Protein 8YFH (pdb70)

Sequence (1206 aa):
MVVAHFIVGNTYPYTVSNWEEDIQDAIAVGIDGFALNMGSDAWQVERIEDAYDAAASVSSDFKLFISFDMSIISADADFIEGVVRRFADKPNQLYYDGKVFVSTFAGETDTFGYSDVSTGWDSAVKEPLASAGYPIYFVPSWTSLGQGALEESVADGFLSWNAWPTTDADMNDNDDIGYQNLANSLGKLYVAPVSPWFYTHLSYKNWAYKSDWLIIDRWNEMLSVQPDMIEVLTWNDYGESHYIGNIQGALPAGSEGYVDGFDHTAWRYLMSPYISAYKLGLSEPYINFESLFYWYRPTPKSATATADSLSYPSGGDYMEDEIFVLVYLLQSAEVTVTCGSTTQTFSGVPGVNQFTIPMETNASPSFTVARQGGTLASGTGPEIVDSLSIYNFNAYTGVLYFMVVAHFIVGNTYPYTVSNWEEDIQDAIAVGIDGFALNMGSDAWQVERIEDAYDAAASVSSDFKLFISFDMSIISADADFIEGVVRRFADKPNQLYYDGKVFVSTFAGETDTFGYSDVSTGWDSAVKEPLASAGYPIYFVPSWTSLGQGALEESVADGFLSWNAWPTTDADMNDNDDIGYQNLANSLGKLYVAPVSPWFYTHLSYKNWAYKSDWLIIDRWNEMLSVQPDMIEVLTWNDYGESHYIGNIQGALPAGSEGYVDGFDHTAWRYLMSPYISAYKLGLSEPYINFESLFYWYRPTPKSATATADSLSYPSGGDYMEDEIFVLVYLLQSAEVTVTCGSTTQTFSGVPGVNQFTIPMETNASPSFTVARQGGTLASGTGPEIVDSLSIYNFNAYTGVLYFMVVAHFIVGNTYPYTVSNWEEDIQDAIAVGIDGFALNMGSDAWQVERIEDAYDAAASVSSDFKLFISFDMSIISADADFIEGVVRRFADKPNQLYYDGKVFVSTFAGETDTFGYSDVSTGWDSAVKEPLASAGYPIYFVPSWTSLGQGALEESVADGFLSWNAWPTTDADMNDNDDIGYQNLANSLGKLYVAPVSPWFYTHLSYKNWAYKSDWLIIDRWNEMLSVQPDMIEVLTWNDYGESHYIGNIQGALPAGSEGYVDGFDHTAWRYLMSPYISAYKLGLSEPYINFESLFYWYRPTPKSATATADSLSYPSGGDYMEDEIFVLVYLLQSAEVTVTCGSTTQTFSGVPGVNQFTIPMETNASPSFTVARQGGTLASGTGPEIVDSLSIYNFNAYTGVLYF

GO terms:
  GO:0051118 glucan endo-1,3-alpha-glucosidase activity (F, IDA)
  GO:1990819 mating projection actin fusion focus (C, IDA)
  GO:0043332 mating projection tip (C, IDA)
  GO:0005576 extracellular region (C, IDA)
  GO:1904541 fungal-type cell wall disassembly involved in conjugation with cellular fusion (P, IGI)
  GO:0030995 cell septum edging catabolic process (P, IMP)

Nearest PDB structures (foldseek):
  6zfq-assembly1_AAA  TM=7.500E-01  e=6.594E-10  Homo sapiens
  1itc-assembly1_A  TM=3.727E-01  e=8.338E-04  Bacillus cereus
  5yow-assembly1_A  TM=5.383E-01  e=5.958E-02  Heartland virus
  5g47-assembly1_C  TM=4.839E-01  e=3.288E-02  Severe fever with thrombocytopenia syndrome virus
  1veo-assembly1_A  TM=2.366E-01  e=3.050E-03  Bacillus cereus

Radius of gyration: 38.91 Å; Cα contacts (8 Å, |Δi|>4): 2881; chains: 3; bounding box: 100×74×109 Å

Solvent-accessible surface area: 42585 Å² total; per-residue (Å²): 67,0,0,0,3,0,31,0,35,12,0,38,69,10,77,51,71,39,0,46,65,1,0,96,28,0,69,68,1,23,3,39,0,0,0,0,7,0,3,62,68,85,24,4,13,88,37,0,34,40,0,3,74,0,0,54,83,44,29,94,111,3,65,0,1,4,2,0,14,16,75,101,7,83,42,62,22,118,54,0,37,36,7,4,101,105,0,1,103,53,112,1,9,8,93,88,109,64,70,4,3,2,2,0,58,22,5,25,121,32,41,33,83,98,105,65,16,10,53,0,3,56,43,14,1,34,99,42,0,40,92,40,57,44,50,5,19,2,1,1,4,0,38,91,63,24,100,30,1,0,105,42,97,4,2,28,0,1,2,1,50,49,0,14,12,88,77,82,58,92,22,90,25,109,65,4,79,16,12,15,90,31,0,102,90,69,67,39,11,0,2,0,0,0,0,1,0,6,0,0,4,5,38,157,45,31,77,3,44,34,6,8,47,3,1,1,46,0,0,70,20,0,4,87,20,101,4,62,6,0,3,0,0,0,0,1,22,1,2,24,0,2,0,0,1,52,52,24,33,36,46,39,95,41,0,82,46,0,0,86,62,8,68,0,16,0,1,14,64,0,0,29,2,2,2,36,0,25,102,112,43,71,94,127,26,99,29,89,44,17,1,0,1,12,1,0,5,2,6,28,43,92,16,97,16,98,20,29,32,18,49,85,0,79,14,0,96,68,0,81,44,50,0,4,0,0,0,0,1,90,107,66,8,98,0,37,0,37,0,41,102,34,86,89,71,25,91,1,82,81,24,48,9,79,28,41,1,81,24,49,33,93,14,50,0,36,0,42,0,26,38,171,80,37,57,38,4,26,1,39,5,53,85,0,37,81,42,56,65,40,31,4,4,0,0,37,13,10,15,6,61,42,60,0,0,0,4,0,32,0,35,11,0,131,72,10,77,52,71,38,0,46,67,0,0,93,28,0,69,82,6,22,4,40,0,0,0,0,7,0,3,62,66,84,69,5,15,90,37,0,34,39,0,3,75,0,0,55,83,42,32,93,112,4,64,0,0,6,2,0,13,16,78,102,7,81,44,61,20,117,54,0,30,36,8,4,100,107,0,1,103,54,112,2,9,8,96,75,108,65,70,4,2,2,2,0,58,22,5,25,120,31,40,34,80,102,104,61,15,10,55,0,2,62,36,15,1,33,89,33,0,48,88,40,55,46,50,4,26,1,1,1,4,0,37,90,61,24,92,24,1,0,107,43,96,4,2,30,0,0,3,1,51,48,0,15,12,91,77,80,57,91,22,81,24,101,66,3,82,22,12,14,91,28,0,99,87,75,67,38,8,0,2,0,0,0,0,1,1,5,0,0,3,7,104,163,46,36,79,3,45,34,5,10,45,3,2,1,45,0,0,71,20,0,6,88,24,99,5,62,3,0,3,0,0,0,0,1,23,0,2,22,0,0,0,0,0,40,63,28,33,42,43,39,98,41,0,83,45,0,0,85,63,9,78,0,20,1,1,10,68,0,0,25,2,1,1,37,0,25,102,111,43,69,98,128,22,103,25,91,55,18,0,0,0,17,1,0,4,3,7,31,42,93,16,96,17,99,74,36,117,45,80,81,0,79,11,0,93,73,0,79,43,49,0,5,0,0,0,0,2,90,108,59,2,80,0,34,0,4,0,3,27,30,54,90,82,24,82,2,80,78,25,46,9,77,28,40,2,81,24,48,35,47,3,17,0,13,0,38,0,25,44,170,86,36,90,70,12,56,14,46,6,59,40,0,44,88,49,55,65,41,32,3,3,0,0,43,20,11,41,30,110,69,63,0,0,0,4,0,31,0,34,12,0,128,74,10,76,64,66,38,0,49,76,0,0,97,26,0,69,82,5,21,3,38,0,0,0,0,6,0,2,62,66,85,66,4,15,91,38,0,34,38,0,4,72,1,0,53,88,44,29,96,104,3,65,0,1,4,2,0,13,16,78,105,9,82,43,61,23,116,52,0,39,38,7,3,98,104,0,0,104,51,112,2,9,10,88,27,20,63,63,3,2,3,2,0,59,22,4,25,119,32,40,33,82,102,104,64,15,10,53,0,2,47,40,15,1,32,89,41,0,40,99,45,56,40,48,4,6,1,1,1,4,0,37,93,60,23,90,20,1,0,108,42,96,3,1,29,0,1,3,1,52,48,0,13,11,89,74,93,55,89,22,79,25,98,66,3,82,21,13,15,88,29,0,84,70,71,13,31,7,1,2,0,0,0,0,1,1,6,0,0,4,8,106,162,47,37,79,3,48,33,4,8,45,2,1,1,43,0,0,70,21,0,7,86,24,97,4,62,5,0,3,0,0,0,1,1,22,0,2,23,0,1,0,0,1,37,58,30,32,39,44,40,98,43,0,82,46,0,0,84,65,9,77,0,21,2,1,9,69,0,0,27,2,2,0,35,0,24,99,50,44,45,98,125,22,55,26,93,53,18,0,0,0,18,1,0,3,2,6,26,41,91,16,98,16,100,72,38,119,47,84,84,0,79,19,0,96,80,0,79,43,48,0,4,0,0,0,0,1,92,103,62,1,79,0,34,0,31,0,45,104,37,90,83,79,27,86,2,79,81,25,47,7,78,29,43,0,80,24,57,33,105,13,48,0,31,0,37,0,20,35,168,79,40,91,62,13,68,24,92,7,57,98,0,27,81,42,58,64,40,30,3,3,0,0,39,17,11,43,30,111,64

B-factor: mean 28.01, std 8.05, range [15.2, 71.18]

Foldseek 3Di:
DEEFEAELVQAPVDALVNLLQLQVLCVVQPHQEYAYEDADDPVSLVVVVSNLVSCVVRDLRRAYAYAYACVHHPPDLVVQQVSQVVCVPRSRQDDDPNAGEYEYEAQLQPQCPDDHSLNRCCVRHQVVCVVVVHHHQYEYAHCVCQLVVLVRPNHQHYEYPPAAAPDLDADDCPSVLVRQVSCVVSVHAYEYEAFQFWAAPDPVAGATTAHACSNVVRLLNCLVSLGRYYYYHHCELLRTQRHQHADDGHHPPPSCVQRPPQHNPLSSNVCNQSSVSSVVSHNAGDFDFKKKKKKFWQAPLPFDAAAAPTDRHHNSVSYAQKIKMKIADQAWKWKWKDWVPWIDIDIDGHGIDIDITGDDAPTWMKMWIGDPNHTDWIDTHDGRHHYHNYNHGRMHMDMTGD/DEEFEDELVQAPVDALVVLLQLQVLCVVLPHQEYAYEDADDPVSLVVVVSNLVSCVVRDLRRAYAYAYECVHHPLDLVVQQVSQVVCVPRSRQDDDPNAGEYEYEAQLQPQCPDPHSLNRCCVRHQVVCVVVVHHYQYEYAHCVCQLVVLVRPNHQHYEYPPAAAPDLDADDCPSVLVRQVSCVVSVHAYEYEYFQWWAAPDPVAGATTAHFCSNVVRLLNCLVSLGRYYYYHHCEQLRTQRHQHADDGHHPPPSCQQRPPQHNVLSSNVCSQSSVSSVVSHNAGDDDFKKKKKKAWQADLPADAAAAPTDRHHNSVSYAQKIKMKIADQAWKWKWKDWVVDIDIDTRGHGIDIDIDGADFPGWIKMWIGDPHHTDWIDTHDGRHHYHNYNHGRMHMDMITD/DEEFEAELVQAPVDDLVVLLQLQVLCVVLPHQEYAYEDADDPVSLVVVVSNLVSCVVRDLRRAYAYAYECVHHPLDLVVQQVSQVVCVPRSRQDDDPNAGEYEYEAQLQPQCPDDHSLNRCCVRHQVVCVVVVHHHQYEYAHCVCQLVVLVRPNHQHYEYPPAAAPDLDADDCVSVLVRQVSCVVSVHAYEYEAFQFWAAPDPVAGATTAHACSNVVRLLNCLVSLGPYYYYHHCEQLRTQRHQHAPDGHHPPPSCQQRPPAHNVLSSNVCSQSSVSSVVSHNAGDFDFKKKKKKAWQAPLPFDAAAAPTDRHHNSVSYAQKIKMKIADQAWKWKWKDWPPDIDIDIDGHGIDIDIDGHDAPTWMKMWIGDPRHTPWIDTHDGHHHYHNYNHGRMHMDMIGD

Structure (mmCIF, N/CA/C/O backbone):
data_8YFH
#
_entry.id   8YFH
#
_cell.length_a   69.534
_cell.length_b   114.514
_cell.length_c   109.111
_cell.angle_alpha   90.000
_cell.angle_beta   104.236
_cell.angle_gamma   90.000
#
_symmetry.space_group_name_H-M   'P 1 21 1'
#
loop_
_entity.id
_entity.type
_entity.pdbx_description
1 polymer 'Glucan endo-1,3-alpha-glucosidase agn1'
2 water water
#
loop_
_atom_site.group_PDB
_atom_site.id
_atom_site.type_symbol
_atom_site.label_atom_id
_atom_site.label_alt_id
_atom_site.label_comp_id
_atom_site.label_asym_id
_atom_site.label_entity_id
_atom_site.label_seq_id
_atom_site.pdbx_PDB_ins_code
_atom_site.Cartn_x
_atom_site.Cartn_y
_atom_site.Cartn_z
_atom_site.occupancy
_atom_site.B_iso_or_equiv
_atom_site.auth_seq_id
_atom_site.auth_comp_id
_atom_site.auth_asym_id
_atom_site.auth_atom_id
_atom_site.pdbx_PDB_model_num
ATOM 1 N N . MET A 1 1 ? 11.54147 3.41871 22.60378 1.000 31.12000 1 MET A N 1
ATOM 2 C CA . MET A 1 1 ? 12.70579 4.21764 22.97407 1.000 28.50000 1 MET A CA 1
ATOM 3 C C . MET A 1 1 ? 13.66078 3.42125 23.86969 1.000 23.11000 1 MET A C 1
ATOM 4 O O . MET A 1 1 ? 13.21880 2.60689 24.68095 1.000 20.39000 1 MET A O 1
ATOM 9 N N . VAL A 1 2 ? 14.96200 3.65331 23.70281 1.000 22.42000 2 VAL A N 1
ATOM 10 C CA . VAL A 1 2 ? 16.00772 3.05929 24.53467 1.000 20.37000 2 VAL A CA 1
ATOM 11 C C . VAL A 1 2 ? 16.83266 4.20205 25.11532 1.000 20.70000 2 VAL A C 1
ATOM 12 O O . VAL A 1 2 ? 17.43118 4.98539 24.36711 1.000 23.26000 2 VAL A O 1
ATOM 16 N N . VAL A 1 3 ? 16.85269 4.31025 26.44120 1.000 18.12000 3 VAL A N 1
ATOM 17 C CA . VAL A 1 3 ? 17.66079 5.31466 27.11374 1.000 18.46000 3 VAL A CA 1
ATOM 18 C C . VAL A 1 3 ? 18.65596 4.59575 28.01173 1.000 16.69000 3 VAL A C 1
ATOM 19 O O . VAL A 1 3 ? 18.54063 3.39664 28.26890 1.000 19.49000 3 VAL A O 1
ATOM 23 N N . ALA A 1 4 ? 19.65843 5.33860 28.46907 1.000 17.10000 4 ALA A N 1
ATOM 24 C CA . ALA A 1 4 ? 20.64032 4.80140 29.40116 1.000 18.00000 4 ALA A CA 1
ATOM 25 C C . ALA A 1 4 ? 20.59982 5.58095 30.70706 1.000 19.25000 4 ALA A C 1
ATOM 26 O O . ALA A 1 4 ? 20.47485 6.81024 30.70416 1.000 19.61000 4 ALA A O 1
ATOM 28 N N . HIS A 1 5 ? 20.71828 4.84795 31.81515 1.000 18.96000 5 HIS A N 1
ATOM 29 C CA . HIS A 1 5 ? 20.77958 5.42911 33.15244 1.000 18.37000 5 HIS A CA 1
ATOM 30 C C . HIS A 1 5 ? 22.15342 6.05385 33.37091 1.000 19.34000 5 HIS A C 1
ATOM 31 O O . HIS A 1 5 ? 23.18198 5.38258 33.21132 1.000 20.77000 5 HIS A O 1
ATOM 38 N N . PHE A 1 6 ? 22.17362 7.33670 33.72765 1.000 17.22000 6 PHE A N 1
ATOM 39 C CA . PHE A 1 6 ? 23.39806 8.12689 33.79864 1.000 18.68000 6 PHE A CA 1
ATOM 40 C C . PHE A 1 6 ? 23.60718 8.61273 35.22631 1.000 19.67000 6 PHE A C 1
ATOM 41 O O . PHE A 1 6 ? 22.74477 9.29994 35.78123 1.000 19.84000 6 PHE A O 1
ATOM 49 N N . ILE A 1 7 ? 24.76819 8.30088 35.80093 1.000 17.78000 7 ILE A N 1
ATOM 50 C CA . ILE A 1 7 ? 25.08634 8.67777 37.18672 1.000 19.75000 7 ILE A CA 1
ATOM 51 C C . ILE A 1 7 ? 25.62345 10.10868 37.17498 1.000 19.94000 7 ILE A C 1
ATOM 52 O O . ILE A 1 7 ? 26.80451 10.32572 36.90275 1.000 20.45000 7 ILE A O 1
ATOM 57 N N . VAL A 1 8 ? 24.77574 11.09099 37.50118 1.000 20.34000 8 VAL A N 1
ATOM 58 C CA . VAL A 1 8 ? 25.26049 12.47318 37.52105 1.000 21.49000 8 VAL A CA 1
ATOM 59 C C . VAL A 1 8 ? 26.27613 12.66783 38.64918 1.000 19.69000 8 VAL A C 1
ATOM 60 O O . VAL A 1 8 ? 27.13963 13.55055 38.56665 1.000 22.61000 8 VAL A O 1
ATOM 64 N N . GLY A 1 9 ? 26.22139 11.83122 39.68593 1.000 20.28000 9 GLY A N 1
ATOM 65 C CA . GLY A 1 9 ? 27.18577 11.92315 40.77710 1.000 21.90000 9 GLY A CA 1
ATOM 66 C C . GLY A 1 9 ? 28.63944 11.70937 40.36669 1.000 21.94000 9 GLY A C 1
ATOM 67 O O . GLY A 1 9 ? 29.53542 12.02023 41.15844 1.000 23.13000 9 GLY A O 1
ATOM 68 N N . ASN A 1 10 ? 28.90153 11.19284 39.16849 1.000 21.31000 10 ASN A N 1
ATOM 69 C CA . ASN A 1 10 ? 30.26899 10.99882 38.69398 1.000 20.83000 10 ASN A CA 1
ATOM 70 C C . ASN A 1 10 ? 30.76285 12.14002 37.80361 1.000 21.53000 10 ASN A C 1
ATOM 71 O O . ASN A 1 10 ? 31.81223 12.00132 37.16043 1.000 22.19000 10 ASN A O 1
ATOM 76 N N . THR A 1 11 ? 30.05055 13.26974 37.75556 1.000 21.50000 11 THR A N 1
ATOM 77 C CA . THR A 1 11 ? 30.37316 14.31606 36.78708 1.000 20.81000 11 THR A CA 1
ATOM 78 C C . THR A 1 11 ? 30.93913 15.58582 37.42373 1.000 22.36000 11 THR A C 1
ATOM 79 O O . THR A 1 11 ? 30.93165 16.64112 36.77987 1.000 21.11000 11 THR A O 1
ATOM 83 N N . TYR A 1 12 ? 31.43688 15.53194 38.65958 1.000 22.64000 12 TYR A N 1
ATOM 84 C CA . TYR A 1 12 ? 32.01376 16.75492 39.21657 1.000 23.51000 12 TYR A CA 1
ATOM 85 C C . TYR A 1 12 ? 33.00890 17.43095 38.26821 1.000 23.08000 12 TYR A C 1
ATOM 86 O O . TYR A 1 12 ? 32.90770 18.65712 38.09429 1.000 26.14000 12 TYR A O 1
ATOM 95 N N . PRO A 1 13 ? 33.91629 16.72825 37.58194 1.000 24.94000 13 PRO A N 1
ATOM 96 C CA . PRO A 1 13 ? 34.84191 17.42017 36.67246 1.000 26.88000 13 PRO A CA 1
ATOM 97 C C . PRO A 1 13 ? 34.30921 17.68781 35.27556 1.000 25.63000 13 PRO A C 1
ATOM 98 O O . PRO A 1 13 ? 35.05754 18.22489 34.45650 1.000 27.11000 13 PRO A O 1
ATOM 102 N N . TYR A 1 14 ? 33.06440 17.33481 34.96945 1.000 24.12000 14 TYR A N 1
ATOM 103 C CA . TYR A 1 14 ? 32.57189 17.43597 33.59843 1.000 24.15000 14 TYR A CA 1
ATOM 104 C C . TYR A 1 14 ? 32.51099 18.88273 33.13038 1.000 27.56000 14 TYR A C 1
ATOM 105 O O . TYR A 1 14 ? 32.08132 19.77634 33.86855 1.000 28.91000 14 TYR A O 1
ATOM 114 N N . THR A 1 15 ? 32.92208 19.09906 31.88832 1.000 26.70000 15 THR A N 1
ATOM 115 C CA . THR A 1 15 ? 32.54458 20.27610 31.12533 1.000 29.88000 15 THR A CA 1
ATOM 116 C C . THR A 1 15 ? 31.53036 19.85433 30.07162 1.000 29.99000 15 THR A C 1
ATOM 117 O O . THR A 1 15 ? 31.24151 18.66697 29.91348 1.000 26.07000 15 THR A O 1
ATOM 121 N N . VAL A 1 16 ? 30.99140 20.83843 29.34292 1.000 29.63000 16 VAL A N 1
ATOM 122 C CA . VAL A 1 16 ? 30.04101 20.53400 28.26933 1.000 29.43000 16 VAL A CA 1
ATOM 123 C C . VAL A 1 16 ? 30.63535 19.54411 27.27133 1.000 28.26000 16 VAL A C 1
ATOM 124 O O . VAL A 1 16 ? 29.92640 18.69232 26.71863 1.000 28.55000 16 VAL A O 1
ATOM 128 N N . SER A 1 17 ? 31.94277 19.63545 27.01846 1.000 28.01000 17 SER A N 1
ATOM 129 C CA . SER A 1 17 ? 32.54073 18.75765 26.01812 1.000 28.73000 17 SER A CA 1
ATOM 130 C C . SER A 1 17 ? 32.54129 17.29893 26.46983 1.000 30.07000 17 SER A C 1
ATOM 131 O O . SER A 1 17 ? 32.45593 16.39381 25.63134 1.000 26.63000 17 SER A O 1
ATOM 134 N N . ASN A 1 18 ? 32.63672 17.05263 27.77961 1.000 26.67000 18 ASN A N 1
ATOM 135 C CA . ASN A 1 18 ? 32.48890 15.69415 28.29655 1.000 27.20000 18 ASN A CA 1
ATOM 136 C C . ASN A 1 18 ? 31.08243 15.16931 28.03190 1.000 22.42000 18 ASN A C 1
ATOM 137 O O . ASN A 1 18 ? 30.90396 14.02641 27.59176 1.000 25.58000 18 ASN A O 1
ATOM 142 N N . TRP A 1 19 ? 30.07143 15.99033 28.31145 1.000 23.12000 19 TRP A N 1
ATOM 143 C CA . TRP A 1 19 ? 28.69333 15.60777 28.01497 1.000 24.14000 19 TRP A CA 1
ATOM 144 C C . TRP A 1 19 ? 28.50869 15.32826 26.52698 1.000 24.93000 19 TRP A C 1
ATOM 145 O O . TRP A 1 19 ? 27.86546 14.34355 26.13989 1.000 22.88000 19 TRP A O 1
ATOM 156 N N . GLU A 1 20 ? 29.04978 16.20202 25.67195 1.000 23.76000 20 GLU A N 1
ATOM 157 C CA . GLU A 1 20 ? 28.88717 16.00790 24.23254 1.000 23.77000 20 GLU A CA 1
ATOM 158 C C . GLU A 1 20 ? 29.45347 14.66707 23.78720 1.000 24.17000 20 GLU A C 1
ATOM 159 O O . GLU A 1 20 ? 28.85192 13.98173 22.95348 1.000 25.85000 20 GLU A O 1
ATOM 165 N N . GLU A 1 21 ? 30.59916 14.26596 24.34267 1.000 22.83000 21 GLU A N 1
ATOM 166 C CA . GLU A 1 21 ? 31.18269 12.97662 23.98477 1.000 23.76000 21 GLU A CA 1
ATOM 167 C C . GLU A 1 21 ? 30.26542 11.81421 24.37012 1.000 25.43000 21 GLU A C 1
ATOM 168 O O . GLU A 1 21 ? 30.06001 10.89190 23.57241 1.000 24.54000 21 GLU A O 1
ATOM 174 N N . ASP A 1 22 ? 29.72342 11.82719 25.59781 1.000 23.58000 22 ASP A N 1
ATOM 175 C CA . ASP A 1 22 ? 28.80425 10.76457 26.01821 1.000 22.69000 22 ASP A CA 1
ATOM 176 C C . ASP A 1 22 ? 27.58721 10.69779 25.10627 1.000 21.43000 22 ASP A C 1
ATOM 177 O O . ASP A 1 22 ? 27.12846 9.61169 24.73139 1.000 21.35000 22 ASP A O 1
ATOM 182 N N . ILE A 1 23 ? 27.01293 11.85622 24.79134 1.000 22.62000 23 ILE A N 1
ATOM 183 C CA . ILE A 1 23 ? 25.79578 11.88887 23.99282 1.000 22.34000 23 ILE A CA 1
ATOM 184 C C . ILE A 1 23 ? 26.07087 11.39335 22.57784 1.000 23.61000 23 ILE A C 1
ATOM 185 O O . ILE A 1 23 ? 25.29357 10.60705 22.01752 1.000 23.40000 23 ILE A O 1
ATOM 190 N N . GLN A 1 24 ? 27.19237 11.82317 21.98720 1.000 23.43000 24 GLN A N 1
ATOM 191 C CA . GLN A 1 24 ? 27.59967 11.30202 20.68208 1.000 23.54000 24 GLN A CA 1
ATOM 192 C C . GLN A 1 24 ? 27.80056 9.79406 20.73116 1.000 24.82000 24 GLN A C 1
ATOM 193 O O . GLN A 1 24 ? 27.34750 9.06492 19.84269 1.000 24.25000 24 GLN A O 1
ATOM 199 N N . ASP A 1 25 ? 28.49475 9.30735 21.76382 1.000 24.16000 25 ASP A N 1
ATOM 200 C CA . ASP A 1 25 ? 28.73646 7.87148 21.88106 1.000 23.82000 25 ASP A CA 1
ATOM 201 C C . ASP A 1 25 ? 27.43105 7.09285 22.00333 1.000 22.50000 25 ASP A C 1
ATOM 202 O O . ASP A 1 25 ? 27.30585 5.99074 21.45435 1.000 22.74000 25 ASP A O 1
ATOM 207 N N . ALA A 1 26 ? 26.46296 7.63295 22.75299 1.000 23.04000 26 ALA A N 1
ATOM 208 C CA . ALA A 1 26 ? 25.17165 6.96747 22.91253 1.000 22.52000 26 ALA A CA 1
ATOM 209 C C . ALA A 1 26 ? 24.40613 6.93184 21.59465 1.000 22.78000 26 ALA A C 1
ATOM 210 O O . ALA A 1 26 ? 23.87257 5.88716 21.20105 1.000 21.67000 26 ALA A O 1
ATOM 212 N N . ILE A 1 27 ? 24.33798 8.07446 20.90334 1.000 23.60000 27 ILE A N 1
ATOM 213 C CA . ILE A 1 27 ? 23.64412 8.14778 19.61845 1.000 24.03000 27 ILE A CA 1
ATOM 214 C C . ILE A 1 27 ? 24.23309 7.15118 18.62581 1.000 24.45000 27 ILE A C 1
ATOM 215 O O . ILE A 1 27 ? 23.50159 6.51021 17.86006 1.000 24.17000 27 ILE A O 1
ATOM 220 N N . ALA A 1 28 ? 25.56134 6.98991 18.64149 1.000 23.15000 28 ALA A N 1
ATOM 221 C CA . ALA A 1 28 ? 26.24458 6.14440 17.66684 1.000 24.50000 28 ALA A CA 1
ATOM 222 C C . ALA A 1 28 ? 25.78756 4.69187 17.73113 1.000 28.46000 28 ALA A C 1
ATOM 223 O O . ALA A 1 28 ? 25.88718 3.97180 16.73050 1.000 26.91000 28 ALA A O 1
ATOM 225 N N . VAL A 1 29 ? 25.29714 4.23226 18.88676 1.000 25.43000 29 VAL A N 1
ATOM 226 C CA . VAL A 1 29 ? 24.86824 2.84549 19.03784 1.000 23.68000 29 VAL A CA 1
ATOM 227 C C . VAL A 1 29 ? 23.35952 2.70768 19.06163 1.000 26.68000 29 VAL A C 1
ATOM 228 O O . VAL A 1 29 ? 22.85010 1.57921 19.17341 1.000 25.34000 29 VAL A O 1
ATOM 232 N N . GLY A 1 30 ? 22.62600 3.80724 18.94004 1.000 23.38000 30 GLY A N 1
ATOM 233 C CA . GLY A 1 30 ? 21.18535 3.76125 18.84241 1.000 23.24000 30 GLY A CA 1
ATOM 234 C C . GLY A 1 30 ? 20.44175 4.13487 20.10236 1.000 24.95000 30 GLY A C 1
ATOM 235 O O . GLY A 1 30 ? 19.21611 3.98067 20.14269 1.000 23.92000 30 GLY A O 1
ATOM 236 N N . ILE A 1 31 ? 21.14073 4.59473 21.13574 1.000 22.40000 31 ILE A N 1
ATOM 237 C CA . ILE A 1 31 ? 20.49733 5.01761 22.37607 1.000 22.66000 31 ILE A CA 1
ATOM 238 C C . ILE A 1 31 ? 19.92375 6.41891 22.19192 1.000 25.69000 31 ILE A C 1
ATOM 239 O O . ILE A 1 31 ? 20.58309 7.31539 21.64509 1.000 26.08000 31 ILE A O 1
ATOM 244 N N . ASP A 1 32 ? 18.66995 6.59510 22.62737 1.000 20.90000 32 ASP A N 1
ATOM 245 C CA . ASP A 1 32 ? 17.86167 7.77259 22.33246 1.000 22.11000 32 ASP A CA 1
ATOM 246 C C . ASP A 1 32 ? 17.96621 8.87079 23.37945 1.000 23.34000 32 ASP A C 1
ATOM 247 O O . ASP A 1 32 ? 17.50995 9.99481 23.13184 1.000 21.42000 32 ASP A O 1
ATOM 252 N N . GLY A 1 33 ? 18.49716 8.57241 24.55334 1.000 21.61000 33 GLY A N 1
ATOM 253 C CA . GLY A 1 33 ? 18.51336 9.58261 25.59603 1.000 21.29000 33 GLY A CA 1
ATOM 254 C C . GLY A 1 33 ? 19.15768 9.05068 26.84891 1.000 20.65000 33 GLY A C 1
ATOM 255 O O . GLY A 1 33 ? 19.59563 7.89847 26.90506 1.000 18.55000 33 GLY A O 1
ATOM 256 N N . PHE A 1 34 ? 19.22305 9.93036 27.85451 1.000 21.13000 34 PHE A N 1
ATOM 257 C CA . PHE A 1 34 ? 19.76265 9.62171 29.17580 1.000 20.48000 34 PHE A CA 1
ATOM 258 C C . PHE A 1 34 ? 18.71743 9.90294 30.24538 1.000 21.17000 34 PHE A C 1
ATOM 259 O O . PHE A 1 34 ? 18.08666 10.96903 30.24438 1.000 21.13000 34 PHE A O 1
ATOM 267 N N . ALA A 1 35 ? 18.55968 8.96247 31.17012 1.000 19.73000 35 ALA A N 1
ATOM 268 C CA . ALA A 1 35 ? 17.93822 9.23584 32.45947 1.000 19.67000 35 ALA A CA 1
ATOM 269 C C . ALA A 1 35 ? 19.01744 9.83412 33.35114 1.000 19.18000 35 ALA A C 1
ATOM 270 O O . ALA A 1 35 ? 19.96818 9.14307 33.72248 1.000 19.82000 35 ALA A O 1
ATOM 272 N N . LEU A 1 36 ? 18.88988 11.11340 33.68873 1.000 19.88000 36 LEU A N 1
ATOM 273 C CA . LEU A 1 36 ? 19.93043 11.80708 34.44958 1.000 18.27000 36 LEU A CA 1
ATOM 274 C C . LEU A 1 36 ? 19.66984 11.56059 35.93103 1.000 18.39000 36 LEU A C 1
ATOM 275 O O . LEU A 1 36 ? 18.84405 12.23399 36.54960 1.000 18.99000 36 LEU A O 1
ATOM 280 N N . ASN A 1 37 ? 20.36633 10.57316 36.50000 1.000 16.93000 37 ASN A N 1
ATOM 281 C CA . ASN A 1 37 ? 20.12932 10.14151 37.87498 1.000 19.77000 37 ASN A CA 1
ATOM 282 C C . ASN A 1 37 ? 20.95108 11.01591 38.81030 1.000 19.26000 37 ASN A C 1
ATOM 283 O O . ASN A 1 37 ? 22.18453 10.93279 38.82552 1.000 21.54000 37 ASN A O 1
ATOM 288 N N . MET A 1 38 ? 20.26787 11.84012 39.60055 1.000 21.37000 38 MET A N 1
ATOM 289 C CA . MET A 1 38 ? 20.93212 12.89012 40.35735 1.000 22.34000 38 MET A CA 1
ATOM 290 C C . MET A 1 38 ? 20.78178 12.67214 41.85563 1.000 22.88000 38 MET A C 1
ATOM 291 O O . MET A 1 38 ? 19.76204 12.15863 42.33375 1.000 21.97000 38 MET A O 1
ATOM 296 N N . GLY A 1 39 ? 21.82746 13.06509 42.57926 1.000 23.12000 39 GLY A N 1
ATOM 297 C CA . GLY A 1 39 ? 21.82399 13.14052 44.02807 1.000 26.42000 39 GLY A CA 1
ATOM 298 C C . GLY A 1 39 ? 21.52481 14.54439 44.51096 1.000 27.77000 39 GLY A C 1
ATOM 299 O O . GLY A 1 39 ? 20.85162 15.32849 43.83609 1.000 29.97000 39 GLY A O 1
ATOM 300 N N . SER A 1 40 ? 22.04584 14.87659 45.69239 1.000 32.94000 40 SER A N 1
ATOM 301 C CA . SER A 1 40 ? 21.63562 16.10301 46.36433 1.000 35.93000 40 SER A CA 1
ATOM 302 C C . SER A 1 40 ? 22.65537 17.23368 46.27518 1.000 41.28000 40 SER A C 1
ATOM 303 O O . SER A 1 40 ? 22.29174 18.38276 46.55638 1.000 42.29000 40 SER A O 1
ATOM 306 N N . ASP A 1 41 ? 23.90385 16.94542 45.89007 1.000 36.63000 41 ASP A N 1
ATOM 307 C CA . ASP A 1 41 ? 24.93023 17.98345 45.77977 1.000 36.07000 41 ASP A CA 1
ATOM 308 C C . ASP A 1 41 ? 24.48722 19.09999 44.84439 1.000 37.12000 41 ASP A C 1
ATOM 309 O O . ASP A 1 41 ? 24.03828 18.84701 43.72177 1.000 32.21000 41 ASP A O 1
ATOM 314 N N . ALA A 1 42 ? 24.65578 20.34605 45.29605 1.000 35.04000 42 ALA A N 1
ATOM 315 C CA . ALA A 1 42 ? 24.21610 21.48492 44.49763 1.000 33.06000 42 ALA A CA 1
ATOM 316 C C . ALA A 1 42 ? 24.95368 21.57160 43.16484 1.000 30.09000 42 ALA A C 1
ATOM 317 O O . ALA A 1 42 ? 24.38628 22.05242 42.17680 1.000 33.16000 42 ALA A O 1
ATOM 319 N N . TRP A 1 43 ? 26.19661 21.08670 43.08979 1.000 27.35000 43 TRP A N 1
ATOM 320 C CA . TRP A 1 43 ? 26.88609 21.16534 41.80645 1.000 26.67000 43 TRP A CA 1
ATOM 321 C C . TRP A 1 43 ? 26.25737 20.25331 40.75775 1.000 27.54000 43 TRP A C 1
ATOM 322 O O . TRP A 1 43 ? 26.42303 20.50320 39.55960 1.000 27.61000 43 TRP A O 1
ATOM 333 N N . GLN A 1 44 ? 25.51839 19.22339 41.17103 1.000 25.77000 44 GLN A N 1
ATOM 334 C CA . GLN A 1 44 ? 24.91750 18.33033 40.18155 1.000 25.96000 44 GLN A CA 1
ATOM 335 C C . GLN A 1 44 ? 23.91474 19.06952 39.30325 1.000 27.78000 44 GLN A C 1
ATOM 336 O O . GLN A 1 44 ? 23.81473 18.79145 38.10285 1.000 26.37000 44 GLN A O 1
ATOM 342 N N . VAL A 1 45 ? 23.17001 20.02197 39.87568 1.000 28.56000 45 VAL A N 1
ATOM 343 C CA . VAL A 1 45 ? 22.20937 20.77535 39.06916 1.000 29.23000 45 VAL A CA 1
ATOM 344 C C . VAL A 1 45 ? 22.93129 21.57809 37.99685 1.000 29.79000 45 VAL A C 1
ATOM 345 O O . VAL A 1 45 ? 22.45891 21.68959 36.85723 1.000 27.74000 45 VAL A O 1
ATOM 349 N N . GLU A 1 46 ? 24.09782 22.13830 38.33598 1.000 26.88000 46 GLU A N 1
ATOM 350 C CA . GLU A 1 46 ? 24.88338 22.87217 37.34852 1.000 27.96000 46 GLU A CA 1
ATOM 351 C C . GLU A 1 46 ? 25.39946 21.95192 36.24881 1.000 27.40000 46 GLU A C 1
ATOM 352 O O . GLU A 1 46 ? 25.41422 22.33446 35.07378 1.000 26.22000 46 GLU A O 1
ATOM 358 N N . ARG A 1 47 ? 25.82790 20.73176 36.60040 1.000 26.13000 47 ARG A N 1
ATOM 359 C CA . ARG A 1 47 ? 26.25336 19.80420 35.55426 1.000 21.69000 47 ARG A CA 1
ATOM 360 C C . ARG A 1 47 ? 25.08993 19.39276 34.65853 1.000 21.91000 47 ARG A C 1
ATOM 361 O O . ARG A 1 47 ? 25.29080 19.15580 33.46607 1.000 21.79000 47 ARG A O 1
ATOM 369 N N . ILE A 1 48 ? 23.87858 19.29186 35.21045 1.000 23.60000 48 ILE A N 1
ATOM 370 C CA . ILE A 1 48 ? 22.73198 18.88943 34.39816 1.000 21.73000 48 ILE A CA 1
ATOM 371 C C . ILE A 1 48 ? 22.35557 20.00429 33.42900 1.000 24.32000 48 ILE A C 1
ATOM 372 O O . ILE A 1 48 ? 21.98164 19.74550 32.28002 1.000 24.60000 48 ILE A O 1
ATOM 377 N N . GLU A 1 49 ? 22.49554 21.26317 33.85607 1.000 25.89000 49 GLU A N 1
ATOM 378 C CA . GLU A 1 49 ? 22.36683 22.37560 32.91602 1.000 26.63000 49 GLU A CA 1
ATOM 379 C C . GLU A 1 49 ? 23.27708 22.18471 31.71128 1.000 26.32000 49 GLU A C 1
ATOM 380 O O . GLU A 1 49 ? 22.85745 22.39196 30.56768 1.000 26.73000 49 GLU A O 1
ATOM 386 N N . ASP A 1 50 ? 24.53029 21.78417 31.95186 1.000 25.60000 50 ASP A N 1
ATOM 387 C CA . ASP A 1 50 ? 25.47098 21.54588 30.86003 1.000 23.50000 50 ASP A CA 1
ATOM 388 C C . ASP A 1 50 ? 25.04301 20.35719 30.01349 1.000 25.34000 50 ASP A C 1
ATOM 389 O O . ASP A 1 50 ? 25.21878 20.36461 28.78790 1.000 25.53000 50 ASP A O 1
ATOM 394 N N . ALA A 1 51 ? 24.49911 19.31824 30.65712 1.000 22.92000 51 ALA A N 1
ATOM 395 C CA . ALA A 1 51 ? 24.01025 18.15857 29.91761 1.000 23.66000 51 ALA A CA 1
ATOM 396 C C . ALA A 1 51 ? 22.94461 18.54918 28.89580 1.000 21.47000 51 ALA A C 1
ATOM 397 O O . ALA A 1 51 ? 22.96289 18.06756 27.75918 1.000 24.71000 51 ALA A O 1
ATOM 399 N N . TYR A 1 52 ? 21.99420 19.39688 29.28709 1.000 24.57000 52 TYR A N 1
ATOM 400 C CA . TYR A 1 52 ? 20.94475 19.80663 28.35702 1.000 23.59000 52 TYR A CA 1
ATOM 401 C C . TYR A 1 52 ? 21.50136 20.68522 27.23937 1.000 26.34000 52 TYR A C 1
ATOM 402 O O . TYR A 1 52 ? 21.06547 20.58419 26.08709 1.000 25.33000 52 TYR A O 1
ATOM 411 N N . ASP A 1 53 ? 22.45208 21.56599 27.55904 1.000 26.44000 53 ASP A N 1
ATOM 412 C CA . ASP A 1 53 ? 23.06926 22.38188 26.51721 1.000 28.42000 53 ASP A CA 1
ATOM 413 C C . ASP A 1 53 ? 23.86584 21.51826 25.55292 1.000 27.85000 53 ASP A C 1
ATOM 414 O O . ASP A 1 53 ? 23.82548 21.73443 24.33308 1.000 27.56000 53 ASP A O 1
ATOM 419 N N . ALA A 1 54 ? 24.58438 20.52301 26.07998 1.000 24.38000 54 ALA A N 1
ATOM 420 C CA . ALA A 1 54 ? 25.30606 19.58832 25.22131 1.000 25.58000 54 ALA A CA 1
ATOM 421 C C . ALA A 1 54 ? 24.35765 18.82882 24.30622 1.000 23.89000 54 ALA A C 1
ATOM 422 O O . ALA A 1 54 ? 24.66305 18.61390 23.12631 1.000 28.11000 54 ALA A O 1
ATOM 424 N N . ALA A 1 55 ? 23.22134 18.37413 24.84522 1.000 25.72000 55 ALA A N 1
ATOM 425 C CA . ALA A 1 55 ? 22.24808 17.66984 24.01822 1.000 24.90000 55 ALA A CA 1
ATOM 426 C C . ALA A 1 55 ? 21.77017 18.55755 22.87815 1.000 25.18000 55 ALA A C 1
ATOM 427 O O . ALA A 1 55 ? 21.68818 18.11975 21.72908 1.000 28.43000 55 ALA A O 1
ATOM 429 N N . ALA A 1 56 ? 21.44934 19.81428 23.18534 1.000 26.80000 56 ALA A N 1
ATOM 430 C CA . ALA A 1 56 ? 20.97988 20.73287 22.15066 1.000 28.92000 56 ALA A CA 1
ATOM 431 C C . ALA A 1 56 ? 22.03299 20.92771 21.06231 1.000 29.30000 56 ALA A C 1
ATOM 432 O O . ALA A 1 56 ? 21.69977 21.00249 19.87300 1.000 32.37000 56 ALA A O 1
ATOM 434 N N . SER A 1 57 ? 23.31342 20.98113 21.44703 1.000 29.11000 57 SER A N 1
ATOM 435 C CA . SER A 1 57 ? 24.39139 21.12587 20.47108 1.000 31.18000 57 SER A CA 1
ATOM 436 C C . SER A 1 57 ? 24.57607 19.87655 19.62006 1.000 32.87000 57 SER A C 1
ATOM 437 O O . SER A 1 57 ? 24.95420 19.98434 18.44916 1.000 30.96000 57 SER A O 1
ATOM 440 N N . VAL A 1 58 ? 24.33860 18.69086 20.17697 1.000 27.78000 58 VAL A N 1
ATOM 441 C CA . VAL A 1 58 ? 24.60487 17.44792 19.44722 1.000 28.54000 58 VAL A CA 1
ATOM 442 C C . VAL A 1 58 ? 23.42478 17.04059 18.57728 1.000 31.25000 58 VAL A C 1
ATOM 443 O O . VAL A 1 58 ? 23.59181 16.69837 17.40209 1.000 31.10000 58 VAL A O 1
ATOM 447 N N . SER A 1 59 ? 22.21278 17.04224 19.12563 1.000 27.55000 59 SER A N 1
ATOM 448 C CA . SER A 1 59 ? 21.07631 16.52052 18.37172 1.000 31.16000 59 SER A CA 1
ATOM 449 C C . SER A 1 59 ? 19.77681 16.98747 19.00368 1.000 32.32000 59 SER A C 1
ATOM 450 O O . SER A 1 59 ? 19.56046 16.78340 20.20366 1.000 31.84000 59 SER A O 1
ATOM 453 N N . SER A 1 60 ? 18.89880 17.57901 18.19084 1.000 29.39000 60 SER A N 1
ATOM 454 C CA . SER A 1 60 ? 17.58772 17.97062 18.69420 1.000 33.12000 60 SER A CA 1
ATOM 455 C C . SER A 1 60 ? 16.74380 16.76761 19.08708 1.000 31.58000 60 SER A C 1
ATOM 456 O O . SER A 1 60 ? 15.77260 16.92706 19.83326 1.000 37.73000 60 SER A O 1
ATOM 459 N N . ASP A 1 61 ? 17.10016 15.56973 18.62237 1.000 27.82000 61 ASP A N 1
ATOM 460 C CA . ASP A 1 61 ? 16.31911 14.37644 18.91404 1.000 29.57000 61 ASP A CA 1
ATOM 461 C C . ASP A 1 61 ? 16.72330 13.67649 20.20595 1.000 30.27000 61 ASP A C 1
ATOM 462 O O . ASP A 1 61 ? 15.93352 12.88986 20.72671 1.000 28.05000 61 ASP A O 1
ATOM 467 N N . PHE A 1 62 ? 17.91606 13.93827 20.73456 1.000 25.59000 62 PHE A N 1
ATOM 468 C CA . PHE A 1 62 ? 18.36740 13.23227 21.93431 1.000 25.05000 62 PHE A CA 1
ATOM 469 C C . PHE A 1 62 ? 17.58791 13.71129 23.15432 1.000 26.03000 62 PHE A C 1
ATOM 470 O O . PHE A 1 62 ? 17.46422 14.91542 23.39349 1.000 28.04000 62 PHE A O 1
ATOM 478 N N . LYS A 1 63 ? 17.07432 12.76771 23.94072 1.000 23.26000 63 LYS A N 1
ATOM 479 C CA . LYS A 1 63 ? 16.16148 13.08280 25.02859 1.000 22.86000 63 LYS A CA 1
ATOM 480 C C . LYS A 1 63 ? 16.86958 13.02540 26.38083 1.000 20.99000 63 LYS A C 1
ATOM 481 O O . LYS A 1 63 ? 17.76293 12.20744 26.60361 1.000 20.99000 63 LYS A O 1
ATOM 487 N N . LEU A 1 64 ? 16.45283 13.90428 27.28816 1.000 21.53000 64 LEU A N 1
ATOM 488 C CA . LEU A 1 64 ? 16.95746 13.90671 28.65519 1.000 22.00000 64 LEU A CA 1
ATOM 489 C C . LEU A 1 64 ? 15.79093 14.02273 29.62050 1.000 22.19000 64 LEU A C 1
ATOM 490 O O . LEU A 1 64 ? 14.80590 14.70588 29.32945 1.000 22.23000 64 LEU A O 1
ATOM 495 N N . PHE A 1 65 ? 15.89352 13.35241 30.76978 1.000 19.61000 65 PHE A N 1
ATOM 496 C CA . PHE A 1 65 ? 14.94221 13.57950 31.84568 1.000 18.77000 65 PHE A CA 1
ATOM 497 C C . PHE A 1 65 ? 15.64195 13.30799 33.16361 1.000 20.25000 65 PHE A C 1
ATOM 498 O O . PHE A 1 65 ? 16.72681 12.71966 33.20140 1.000 20.96000 65 PHE A O 1
ATOM 506 N N . ILE A 1 66 ? 15.00596 13.74427 34.24885 1.000 20.20000 66 ILE A N 1
ATOM 507 C CA . ILE A 1 66 ? 15.57637 13.61091 35.58814 1.000 20.48000 66 ILE A CA 1
ATOM 508 C C . ILE A 1 66 ? 15.10936 12.30791 36.21950 1.000 20.16000 66 ILE A C 1
ATOM 509 O O . ILE A 1 66 ? 13.91578 11.98144 36.19091 1.000 21.60000 66 ILE A O 1
ATOM 514 N N . SER A 1 67 ? 16.04606 11.57912 36.81622 1.000 20.15000 67 SER A N 1
ATOM 515 C CA . SER A 1 67 ? 15.74027 10.46182 37.70372 1.000 18.98000 67 SER A CA 1
ATOM 516 C C . SER A 1 67 ? 16.19523 10.90431 39.08334 1.000 18.95000 67 SER A C 1
ATOM 517 O O . SER A 1 67 ? 17.39480 11.10011 39.30542 1.000 19.64000 67 SER A O 1
ATOM 520 N N . PHE A 1 68 ? 15.25220 11.10664 39.99285 1.000 17.30000 68 PHE A N 1
ATOM 521 C CA . PHE A 1 68 ? 15.61309 11.51407 41.35506 1.000 19.47000 68 PHE A CA 1
ATOM 522 C C . PHE A 1 68 ? 16.06244 10.28572 42.13489 1.000 20.59000 68 PHE A C 1
ATOM 523 O O . PHE A 1 68 ? 15.28456 9.34369 42.31563 1.000 20.72000 68 PHE A O 1
ATOM 531 N N . ASP A 1 69 ? 17.31931 10.27181 42.56390 1.000 21.55000 69 ASP A N 1
ATOM 532 C CA . ASP A 1 69 ? 17.82199 9.10541 43.28485 1.000 20.18000 69 ASP A CA 1
ATOM 533 C C . ASP A 1 69 ? 17.42412 9.28264 44.74494 1.000 21.82000 69 ASP A C 1
ATOM 534 O O . ASP A 1 69 ? 18.11935 9.92469 45.53816 1.000 24.53000 69 ASP A O 1
ATOM 539 N N . MET A 1 70 ? 16.28198 8.69520 45.09779 1.000 20.05000 70 MET A N 1
ATOM 540 C CA . MET A 1 70 ? 15.73500 8.83342 46.44041 1.000 22.91000 70 MET A CA 1
ATOM 541 C C . MET A 1 70 ? 16.45748 7.96436 47.45266 1.000 27.81000 70 MET A C 1
ATOM 542 O O . MET A 1 70 ? 16.09833 7.98579 48.63887 1.000 26.41000 70 MET A O 1
ATOM 547 N N . SER A 1 71 ? 17.46704 7.21014 47.02548 1.000 23.16000 71 SER A N 1
ATOM 548 C CA . SER A 1 71 ? 18.37195 6.60972 47.99121 1.000 26.68000 71 SER A CA 1
ATOM 549 C C . SER A 1 71 ? 19.40134 7.61151 48.49135 1.000 28.83000 71 SER A C 1
ATOM 550 O O . SER A 1 71 ? 20.08182 7.33676 49.48749 1.000 30.49000 71 SER A O 1
ATOM 553 N N . ILE A 1 72 ? 19.51463 8.75698 47.82313 1.000 25.00000 72 ILE A N 1
ATOM 554 C CA . ILE A 1 72 ? 20.44803 9.81405 48.18087 1.000 28.35000 72 ILE A CA 1
ATOM 555 C C . ILE A 1 72 ? 19.71211 11.07031 48.63784 1.000 32.33000 72 ILE A C 1
ATOM 556 O O . ILE A 1 72 ? 20.02996 11.64507 49.68213 1.000 30.42000 72 ILE A O 1
ATOM 561 N N . ILE A 1 73 ? 18.72314 11.50705 47.86024 1.000 25.38000 73 ILE A N 1
ATOM 562 C CA . ILE A 1 73 ? 17.94566 12.71090 48.13847 1.000 27.47000 73 ILE A CA 1
ATOM 563 C C . ILE A 1 73 ? 16.89561 12.41423 49.19800 1.000 32.87000 73 ILE A C 1
ATOM 564 O O . ILE A 1 73 ? 16.23385 11.37091 49.16179 1.000 28.91000 73 ILE A O 1
ATOM 569 N N . SER A 1 74 ? 16.72452 13.33946 50.14092 1.000 34.51000 74 SER A N 1
ATOM 570 C CA . SER A 1 74 ? 15.64377 13.22265 51.10806 1.000 33.95000 74 SER A CA 1
ATOM 571 C C . SER A 1 74 ? 14.31365 13.62951 50.47570 1.000 35.60000 74 SER A C 1
ATOM 572 O O . SER A 1 74 ? 14.26426 14.26926 49.42183 1.000 35.90000 74 SER A O 1
ATOM 575 N N . ALA A 1 75 ? 13.21866 13.25831 51.14128 1.000 36.09000 75 ALA A N 1
ATOM 576 C CA . ALA A 1 75 ? 11.88475 13.54855 50.62714 1.000 35.41000 75 ALA A CA 1
ATOM 577 C C . ALA A 1 75 ? 11.57002 15.04172 50.68442 1.000 36.34000 75 ALA A C 1
ATOM 578 O O . ALA A 1 75 ? 10.72199 15.48490 51.46728 1.000 40.06000 75 ALA A O 1
ATOM 580 N N . ASP A 1 76 ? 12.23054 15.81296 49.83049 1.000 35.77000 76 ASP A N 1
ATOM 581 C CA . ASP A 1 76 ? 12.18499 17.27543 49.81593 1.000 34.35000 76 ASP A CA 1
ATOM 582 C C . ASP A 1 76 ? 11.37802 17.70747 48.59066 1.000 32.69000 76 ASP A C 1
ATOM 583 O O . ASP A 1 76 ? 11.92190 17.84549 47.49554 1.000 31.24000 76 ASP A O 1
ATOM 588 N N . ALA A 1 77 ? 10.07709 17.94116 48.79291 1.000 34.53000 77 ALA A N 1
ATOM 589 C CA . ALA A 1 77 ? 9.18490 18.24793 47.67614 1.000 33.81000 77 ALA A CA 1
ATOM 590 C C . ALA A 1 77 ? 9.56459 19.55259 46.98505 1.000 35.93000 77 ALA A C 1
ATOM 591 O O . ALA A 1 77 ? 9.44736 19.66750 45.75760 1.000 31.97000 77 ALA A O 1
ATOM 593 N N . ASP A 1 78 ? 10.00573 20.55571 47.75190 1.000 34.61000 78 ASP A N 1
ATOM 594 C CA . ASP A 1 78 ? 10.42576 21.81367 47.13842 1.000 37.94000 78 ASP A CA 1
ATOM 595 C C . ASP A 1 78 ? 11.60451 21.59701 46.20351 1.000 32.85000 78 ASP A C 1
ATOM 596 O O . ASP A 1 78 ? 11.65770 22.17071 45.10930 1.000 32.90000 78 ASP A O 1
ATOM 601 N N . PHE A 1 79 ? 12.56861 20.78027 46.62600 1.000 32.89000 79 PHE A N 1
ATOM 602 C CA . PHE A 1 79 ? 13.72998 20.51186 45.78847 1.000 30.95000 79 PHE A CA 1
ATOM 603 C C . PHE A 1 79 ? 13.32535 19.76827 44.52134 1.000 28.76000 79 PHE A C 1
ATOM 604 O O . PHE A 1 79 ? 13.76898 20.10473 43.41591 1.000 28.19000 79 PHE A O 1
ATOM 612 N N . ILE A 1 80 ? 12.48447 18.74624 44.66984 1.000 28.15000 80 ILE A N 1
ATOM 613 C CA . ILE A 1 80 ? 12.08315 17.93779 43.52078 1.000 26.08000 80 ILE A CA 1
ATOM 614 C C . ILE A 1 80 ? 11.26566 18.77332 42.53909 1.000 27.47000 80 ILE A C 1
ATOM 615 O O . ILE A 1 80 ? 11.55535 18.80435 41.33600 1.000 26.34000 80 ILE A O 1
ATOM 620 N N . GLU A 1 81 ? 10.24888 19.48302 43.03573 1.000 27.01000 81 GLU A N 1
ATOM 621 C CA . GLU A 1 81 ? 9.46170 20.34246 42.15262 1.000 30.02000 81 GLU A CA 1
ATOM 622 C C . GLU A 1 81 ? 10.34530 21.35593 41.43860 1.000 28.03000 81 GLU A C 1
ATOM 623 O O . GLU A 1 81 ? 10.19644 21.58160 40.23418 1.000 26.76000 81 GLU A O 1
ATOM 629 N N . GLY A 1 82 ? 11.27803 21.97297 42.16717 1.000 29.57000 82 GLY A N 1
ATOM 630 C CA . GLY A 1 82 ? 12.11952 22.98877 41.56129 1.000 26.64000 82 GLY A CA 1
ATOM 631 C C . GLY A 1 82 ? 13.03199 22.44295 40.48061 1.000 26.54000 82 GLY A C 1
ATOM 632 O O . GLY A 1 82 ? 13.27126 23.10411 39.46867 1.000 27.41000 82 GLY A O 1
ATOM 633 N N . VAL A 1 83 ? 13.55887 21.22933 40.67457 1.000 26.03000 83 VAL A N 1
ATOM 634 C CA . VAL A 1 83 ? 14.41288 20.64371 39.64144 1.000 24.35000 83 VAL A CA 1
ATOM 635 C C . VAL A 1 83 ? 13.59913 20.30975 38.39647 1.000 22.85000 83 VAL A C 1
ATOM 636 O O . VAL A 1 83 ? 14.04728 20.54333 37.26542 1.000 22.84000 83 VAL A O 1
ATOM 640 N N . VAL A 1 84 ? 12.39791 19.75487 38.57210 1.000 23.08000 84 VAL A N 1
ATOM 641 C CA . VAL A 1 84 ? 11.58917 19.40115 37.40256 1.000 23.05000 84 VAL A CA 1
ATOM 642 C C . VAL A 1 84 ? 11.29843 20.64204 36.56847 1.000 26.30000 84 VAL A C 1
ATOM 643 O O . VAL A 1 84 ? 11.45859 20.63895 35.34323 1.000 24.29000 84 VAL A O 1
ATOM 647 N N . ARG A 1 85 ? 10.90214 21.73504 37.23115 1.000 27.27000 85 ARG A N 1
ATOM 648 C CA . ARG A 1 85 ? 10.57997 22.97135 36.51971 1.000 27.20000 85 ARG A CA 1
ATOM 649 C C . ARG A 1 85 ? 11.80822 23.59734 35.88317 1.000 28.26000 85 ARG A C 1
ATOM 650 O O . ARG A 1 85 ? 11.71260 24.18561 34.79973 1.000 30.24000 85 ARG A O 1
ATOM 658 N N . ARG A 1 86 ? 12.96786 23.47144 36.52910 1.000 27.69000 86 ARG A N 1
ATOM 659 C CA . ARG A 1 86 ? 14.18526 24.07281 35.99511 1.000 28.05000 86 ARG A CA 1
ATOM 660 C C . ARG A 1 86 ? 14.51587 23.54097 34.60836 1.000 28.59000 86 ARG A C 1
ATOM 661 O O . ARG A 1 86 ? 15.01603 24.28061 33.75451 1.000 28.94000 86 ARG A O 1
ATOM 669 N N . PHE A 1 87 ? 14.25044 22.26313 34.35843 1.000 25.84000 87 PHE A N 1
ATOM 670 C CA . PHE A 1 87 ? 14.66298 21.64563 33.10784 1.000 25.26000 87 PHE A CA 1
ATOM 671 C C . PHE A 1 87 ? 13.49770 21.29927 32.18566 1.000 27.44000 87 PHE A C 1
ATOM 672 O O . PHE A 1 87 ? 13.73215 20.92715 31.02932 1.000 25.30000 87 PHE A O 1
ATOM 680 N N . ALA A 1 88 ? 12.25603 21.48256 32.64158 1.000 25.43000 88 ALA A N 1
ATOM 681 C CA . ALA A 1 88 ? 11.09183 21.04074 31.87266 1.000 26.41000 88 ALA A CA 1
ATOM 682 C C . ALA A 1 88 ? 10.96353 21.76496 30.54047 1.000 30.29000 88 ALA A C 1
ATOM 683 O O . ALA A 1 88 ? 10.41011 21.20712 29.58619 1.000 29.90000 88 ALA A O 1
ATOM 685 N N . ASP A 1 89 ? 11.44446 23.00102 30.45055 1.000 32.56000 89 ASP A N 1
ATOM 686 C CA . ASP A 1 89 ? 11.27950 23.78237 29.23271 1.000 34.35000 89 ASP A CA 1
ATOM 687 C C . ASP A 1 89 ? 12.48824 23.69751 28.31532 1.000 36.28000 89 ASP A C 1
ATOM 688 O O . ASP A 1 89 ? 12.49045 24.33059 27.25537 1.000 37.33000 89 ASP A O 1
ATOM 693 N N . LYS A 1 90 ? 13.51089 22.93141 28.68956 1.000 29.84000 90 LYS A N 1
ATOM 694 C CA . LYS A 1 90 ? 14.64459 22.75858 27.80486 1.000 28.10000 90 LYS A CA 1
ATOM 695 C C . LYS A 1 90 ? 14.20570 22.01649 26.54342 1.000 30.85000 90 LYS A C 1
ATOM 696 O O . LYS A 1 90 ? 13.32892 21.14677 26.59741 1.000 29.95000 90 LYS A O 1
ATOM 702 N N . PRO A 1 91 ? 14.79559 22.34729 25.39309 1.000 30.10000 91 PRO A N 1
ATOM 703 C CA . PRO A 1 91 ? 14.37306 21.70457 24.13776 1.000 31.02000 91 PRO A CA 1
ATOM 704 C C . PRO A 1 91 ? 14.52190 20.19435 24.13315 1.000 32.06000 91 PRO A C 1
ATOM 705 O O . PRO A 1 91 ? 13.75365 19.51318 23.44341 1.000 29.18000 91 PRO A O 1
ATOM 709 N N . ASN A 1 92 ? 15.49368 19.64411 24.85879 1.000 28.36000 92 ASN A N 1
ATOM 710 C CA . ASN A 1 92 ? 15.75072 18.21119 24.82219 1.000 27.42000 92 ASN A CA 1
ATOM 711 C C . ASN A 1 92 ? 15.05957 17.44226 25.94186 1.000 25.85000 92 ASN A C 1
ATOM 712 O O . ASN A 1 92 ? 15.26692 16.22968 26.05208 1.000 24.23000 92 ASN A O 1
ATOM 717 N N . GLN A 1 93 ? 14.24749 18.11016 26.75932 1.000 23.30000 93 GLN A N 1
ATOM 718 C CA . GLN A 1 93 ? 13.48653 17.42333 27.79643 1.000 23.15000 93 GLN A CA 1
ATOM 719 C C . GLN A 1 93 ? 12.53450 16.41137 27.17384 1.000 23.30000 93 GLN A C 1
ATOM 720 O O . GLN A 1 93 ? 11.84618 16.70374 26.18872 1.000 21.65000 93 GLN A O 1
ATOM 726 N N . LEU A 1 94 ? 12.49768 15.21542 27.75495 1.000 21.71000 94 LEU A N 1
ATOM 727 C CA . LEU A 1 94 ? 11.59879 14.17400 27.27348 1.000 23.82000 94 LEU A CA 1
ATOM 728 C C . LEU A 1 94 ? 10.18599 14.40420 27.79498 1.000 24.26000 94 LEU A C 1
ATOM 729 O O . LEU A 1 94 ? 9.97515 14.58162 28.99999 1.000 21.15000 94 LEU A O 1
ATOM 734 N N . TYR A 1 95 ? 9.21510 14.38216 26.88272 1.000 22.02000 95 TYR A N 1
ATOM 735 C CA . TYR A 1 95 ? 7.80444 14.43172 27.22644 1.000 23.79000 95 TYR A CA 1
ATOM 736 C C . TYR A 1 95 ? 7.14294 13.12366 26.81575 1.000 24.46000 95 TYR A C 1
ATOM 737 O O . TYR A 1 95 ? 7.62482 12.41964 25.92360 1.000 23.59000 95 TYR A O 1
ATOM 746 N N . TYR A 1 96 ? 6.04790 12.78840 27.49249 1.000 23.24000 96 TYR A N 1
ATOM 747 C CA . TYR A 1 96 ? 5.23706 11.63247 27.13678 1.000 24.87000 96 TYR A CA 1
ATOM 748 C C . TYR A 1 96 ? 3.77834 12.02769 27.28925 1.000 26.33000 96 TYR A C 1
ATOM 749 O O . TYR A 1 96 ? 3.38762 12.49950 28.35868 1.000 22.31000 96 TYR A O 1
ATOM 758 N N . ASP A 1 97 ? 2.96586 11.85576 26.23819 1.000 26.07000 97 ASP A N 1
ATOM 759 C CA . ASP A 1 97 ? 1.52992 12.14646 26.37402 1.000 22.26000 97 ASP A CA 1
ATOM 760 C C . ASP A 1 97 ? 1.34539 13.63507 26.71170 1.000 25.41000 97 ASP A C 1
ATOM 761 O O . ASP A 1 97 ? 0.40363 14.03142 27.39475 1.000 27.14000 97 ASP A O 1
ATOM 766 N N . GLY A 1 98 ? 2.29917 14.46566 26.28348 1.000 25.70000 98 GLY A N 1
ATOM 767 C CA . GLY A 1 98 ? 2.27798 15.88848 26.56591 1.000 27.04000 98 GLY A CA 1
ATOM 768 C C . GLY A 1 98 ? 2.73173 16.27818 27.95622 1.000 27.24000 98 GLY A C 1
ATOM 769 O O . GLY A 1 98 ? 2.62706 17.45267 28.31671 1.000 28.44000 98 GLY A O 1
ATOM 770 N N . LYS A 1 99 ? 3.25475 15.33889 28.74035 1.000 24.64000 99 LYS A N 1
ATOM 771 C CA . LYS A 1 99 ? 3.60516 15.57660 30.13491 1.000 23.27000 99 LYS A CA 1
ATOM 772 C C . LYS A 1 99 ? 5.09984 15.35776 30.34498 1.000 23.90000 99 LYS A C 1
ATOM 773 O O . LYS A 1 99 ? 5.73683 14.58616 29.62132 1.000 21.55000 99 LYS A O 1
ATOM 779 N N . VAL A 1 100 ? 5.65413 16.04963 31.34303 1.000 24.62000 100 VAL A N 1
ATOM 780 C CA . VAL A 1 100 ? 7.08677 15.97223 31.61488 1.000 24.64000 100 VAL A CA 1
ATOM 781 C C . VAL A 1 100 ? 7.42382 14.59060 32.15740 1.000 20.21000 100 VAL A C 1
ATOM 782 O O . VAL A 1 100 ? 6.89533 14.16707 33.19277 1.000 21.63000 100 VAL A O 1
ATOM 786 N N . PHE A 1 101 ? 8.33703 13.89555 31.47902 1.000 20.95000 101 PHE A N 1
ATOM 787 C CA . PHE A 1 101 ? 8.78735 12.58955 31.95309 1.000 22.65000 101 PHE A CA 1
ATOM 788 C C . PHE A 1 101 ? 9.68248 12.76357 33.17666 1.000 19.51000 101 PHE A C 1
ATOM 789 O O . PHE A 1 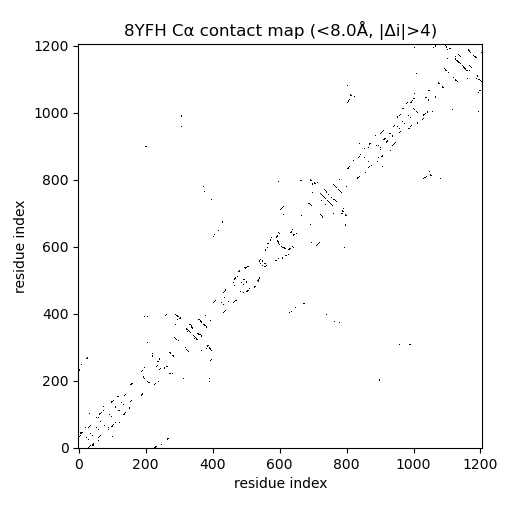101 ? 10.67443 13.50404 33.13668 1.000 20.75000 101 PHE A O 1
ATOM 797 N N . VAL A 1 102 ? 9.32998 12.07777 34.26553 1.000 19.79000 102 VAL A N 1
ATOM 798 C CA . VAL A 1 102 ? 10.05647 12.15043 35.53573 1.000 19.71000 102 VAL A CA 1
ATOM 799 C C . VAL A 1 102 ? 10.18265 10.73629 36.08574 1.000 20.00000 102 VAL A C 1
ATOM 800 O O . VAL A 1 102 ? 9.19199 10.00012 36.12957 1.000 20.50000 102 VAL A O 1
ATOM 804 N N . SER A 1 103 ? 11.39095 10.36123 36.53028 1.000 20.28000 103 SER A N 1
ATOM 805 C CA . SER A 1 103 ? 11.64751 9.00899 37.01292 1.000 19.85000 103 SER A CA 1
ATOM 806 C C . SER A 1 103 ? 12.34226 9.09149 38.36938 1.000 20.37000 103 SER A C 1
ATOM 807 O O . SER A 1 103 ? 12.59802 10.17814 38.88955 1.000 20.94000 103 SER A O 1
ATOM 810 N N . THR A 1 104 ? 12.61485 7.93837 38.97291 1.000 18.17000 104 THR A N 1
ATOM 811 C CA . THR A 1 104 ? 13.34679 7.87883 40.23552 1.000 18.76000 104 THR A CA 1
ATOM 812 C C . THR A 1 104 ? 14.24433 6.65409 40.24000 1.000 22.14000 104 THR A C 1
ATOM 813 O O . THR A 1 104 ? 14.10988 5.74985 39.40836 1.000 19.31000 104 THR A O 1
ATOM 817 N N . PHE A 1 105 ? 15.17126 6.63082 41.19476 1.000 18.42000 105 PHE A N 1
ATOM 818 C CA . PHE A 1 105 ? 15.59183 5.37696 41.79551 1.000 17.67000 105 PHE A CA 1
ATOM 819 C C . PHE A 1 105 ? 15.04565 5.38701 43.21228 1.000 18.55000 105 PHE A C 1
ATOM 820 O O . PHE A 1 105 ? 15.37551 6.28770 43.99468 1.000 20.29000 105 PHE A O 1
ATOM 828 N N . ALA A 1 106 ? 14.19445 4.40921 43.51689 1.000 21.99000 106 ALA A N 1
ATOM 829 C CA . ALA A 1 106 ? 13.57937 4.22749 44.83207 1.000 21.30000 106 ALA A CA 1
ATOM 830 C C . ALA A 1 106 ? 12.60599 5.34748 45.16753 1.000 22.59000 106 ALA A C 1
ATOM 831 O O . ALA A 1 106 ? 12.08724 6.01580 44.27153 1.000 20.79000 106 ALA A O 1
ATOM 833 N N . GLY A 1 107 ? 12.34066 5.55858 46.46194 1.000 23.69000 107 GLY A N 1
ATOM 834 C CA . GLY A 1 107 ? 11.31315 6.48992 46.88010 1.000 25.25000 107 GLY A CA 1
ATOM 835 C C . GLY A 1 107 ? 9.98603 5.85690 47.24560 1.000 23.96000 107 GLY A C 1
ATOM 836 O O . GLY A 1 107 ? 9.04397 6.58516 47.57581 1.000 26.54000 107 GLY A O 1
ATOM 837 N N . GLU A 1 108 ? 9.88168 4.52518 47.21462 1.000 22.70000 108 GLU A N 1
ATOM 838 C CA . GLU A 1 108 ? 8.59445 3.88556 47.47837 1.000 23.66000 108 GLU A CA 1
ATOM 839 C C . GLU A 1 108 ? 8.19341 3.94181 48.94608 1.000 26.06000 108 GLU A C 1
ATOM 840 O O . GLU A 1 108 ? 7.05261 3.58868 49.25837 1.000 28.37000 108 GLU A O 1
ATOM 846 N N . THR A 1 109 ? 9.09459 4.34551 49.84572 1.000 28.74000 109 THR A N 1
ATOM 847 C CA . THR A 1 109 ? 8.75688 4.51639 51.25727 1.000 29.07000 109 THR A CA 1
ATOM 848 C C . THR A 1 109 ? 8.65167 5.98191 51.66473 1.000 31.28000 109 THR A C 1
ATOM 849 O O . THR A 1 109 ? 8.43998 6.27054 52.84852 1.000 32.29000 109 THR A O 1
ATOM 853 N N . ASP A 1 110 ? 8.76710 6.91410 50.72459 1.000 27.50000 110 ASP A N 1
ATOM 854 C CA . ASP A 1 110 ? 8.68343 8.33528 51.04384 1.000 30.99000 110 ASP A CA 1
ATOM 855 C C . ASP A 1 110 ? 7.24329 8.80964 50.89804 1.000 34.96000 110 ASP A C 1
ATOM 856 O O . ASP A 1 110 ? 6.63154 8.64810 49.83762 1.000 28.69000 110 ASP A O 1
ATOM 861 N N . THR A 1 111 ? 6.70195 9.39946 51.96325 1.000 31.12000 111 THR A N 1
ATOM 862 C CA . THR A 1 111 ? 5.32693 9.87525 51.95792 1.000 29.13000 111 THR A CA 1
ATOM 863 C C . THR A 1 111 ? 5.21589 11.38360 52.11979 1.000 31.07000 111 THR A C 1
ATOM 864 O O . THR A 1 111 ? 4.10116 11.91254 52.04114 1.000 34.60000 111 THR A O 1
ATOM 868 N N . PHE A 1 112 ? 6.32951 12.08927 52.34102 1.000 32.39000 112 PHE A N 1
ATOM 869 C CA . PHE A 1 112 ? 6.32157 13.54619 52.48466 1.000 34.39000 112 PHE A CA 1
ATOM 870 C C . PHE A 1 112 ? 5.38981 13.99360 53.60990 1.000 37.43000 112 PHE A C 1
ATOM 871 O O . PHE A 1 112 ? 4.76933 15.05814 53.53408 1.000 37.70000 112 PHE A O 1
ATOM 879 N N . GLY A 1 113 ? 5.26691 13.16525 54.64636 1.000 39.13000 113 GLY A N 1
ATOM 880 C CA . GLY A 1 113 ? 4.39671 13.44766 55.77040 1.000 39.18000 113 GLY A CA 1
ATOM 881 C C . GLY A 1 113 ? 2.97952 12.93816 55.62609 1.000 42.38000 113 GLY A C 1
ATOM 882 O O . GLY A 1 113 ? 2.24186 12.91746 56.62229 1.000 41.35000 113 GLY A O 1
ATOM 883 N N . TYR A 1 114 ? 2.57389 12.52234 54.42569 1.000 36.73000 114 TYR A N 1
ATOM 884 C CA . TYR A 1 114 ? 1.20413 12.09727 54.18654 1.000 37.65000 114 TYR A CA 1
ATOM 885 C C . TYR A 1 114 ? 1.02030 10.63821 54.60310 1.000 35.95000 114 TYR A C 1
ATOM 886 O O . TYR A 1 114 ? 1.96188 9.95070 54.99918 1.000 35.31000 114 TYR A O 1
ATOM 895 N N . SER A 1 115 ? -0.21788 10.15507 54.49229 1.000 38.24000 115 SER A N 1
ATOM 896 C CA . SER A 1 115 ? -0.56417 8.85286 55.05346 1.000 35.61000 115 SER A CA 1
ATOM 897 C C . SER A 1 115 ? 0.03998 7.69133 54.27254 1.000 41.48000 115 SER A C 1
ATOM 898 O O . SER A 1 115 ? 0.24557 6.61271 54.84161 1.000 42.19000 115 SER A O 1
ATOM 901 N N . ASP A 1 116 ? 0.31038 7.87006 52.97849 1.000 36.13000 116 ASP A N 1
ATOM 902 C CA . ASP A 1 116 ? 0.84196 6.78305 52.16540 1.000 37.85000 116 ASP A CA 1
ATOM 903 C C . ASP A 1 116 ? 1.63043 7.36304 50.99763 1.000 32.16000 116 ASP A C 1
ATOM 904 O O . ASP A 1 116 ? 1.64388 8.57543 50.76875 1.000 28.18000 116 ASP A O 1
ATOM 909 N N . VAL A 1 117 ? 2.28484 6.47143 50.24861 1.000 31.86000 117 VAL A N 1
ATOM 910 C CA . VAL A 1 117 ? 3.28938 6.92190 49.28446 1.000 29.77000 117 VAL A CA 1
ATOM 911 C C . VAL A 1 117 ? 2.63433 7.63481 48.10290 1.000 27.91000 117 VAL A C 1
ATOM 912 O O . VAL A 1 117 ? 3.14334 8.65655 47.62832 1.000 31.74000 117 VAL A O 1
ATOM 916 N N . SER A 1 118 ? 1.49192 7.12671 47.61554 1.000 26.74000 118 SER A N 1
ATOM 917 C CA . SER A 1 118 ? 0.83632 7.78885 46.49165 1.000 29.00000 118 SER A CA 1
ATOM 918 C C . SER A 1 118 ? 0.22353 9.12002 46.90393 1.000 30.96000 118 SER A C 1
ATOM 919 O O . SER A 1 118 ? 0.31704 10.09763 46.15956 1.000 29.26000 118 SER A O 1
ATOM 922 N N . THR A 1 119 ? -0.44145 9.17419 48.05899 1.000 30.64000 119 THR A N 1
ATOM 923 C CA . THR A 1 119 ? -0.95408 10.46281 48.51918 1.000 33.17000 119 THR A CA 1
ATOM 924 C C . THR A 1 119 ? 0.18375 11.45864 48.67535 1.000 29.88000 119 THR A C 1
ATOM 925 O O . THR A 1 119 ? 0.06300 12.62350 48.28104 1.000 32.60000 119 THR A O 1
ATOM 929 N N . GLY A 1 120 ? 1.31148 10.99966 49.21905 1.000 29.39000 120 GLY A N 1
ATOM 930 C CA . GLY A 1 120 ? 2.43056 11.89160 49.44859 1.000 29.72000 120 GLY A CA 1
ATOM 931 C C . GLY A 1 120 ? 3.07437 12.38650 48.16727 1.000 32.54000 120 GLY A C 1
ATOM 932 O O . GLY A 1 120 ? 3.29111 13.58939 48.00045 1.000 30.58000 120 GLY A O 1
ATOM 933 N N . TRP A 1 121 ? 3.41773 11.46846 47.25120 1.000 28.78000 121 TRP A N 1
ATOM 934 C CA . TRP A 1 121 ? 4.01931 11.91539 45.99517 1.000 28.90000 121 TRP A CA 1
ATOM 935 C C . TRP A 1 121 ? 3.04699 12.77841 45.20646 1.000 26.80000 121 TRP A C 1
ATOM 936 O O . TRP A 1 121 ? 3.45197 13.75018 44.55825 1.000 30.89000 121 TRP A O 1
ATOM 947 N N . ASP A 1 122 ? 1.75500 12.45101 45.25275 1.000 29.23000 122 ASP A N 1
ATOM 948 C CA . ASP A 1 122 ? 0.79165 13.22404 44.47726 1.000 26.68000 122 ASP A CA 1
ATOM 949 C C . ASP A 1 122 ? 0.60282 14.61876 45.06159 1.000 33.14000 122 ASP A C 1
ATOM 950 O O . ASP A 1 122 ? 0.63076 15.61846 44.33063 1.000 31.18000 122 ASP A O 1
ATOM 955 N N . SER A 1 123 ? 0.40873 14.70265 46.38272 1.000 31.99000 123 SER A N 1
ATOM 956 C CA . SER A 1 123 ? 0.09865 15.98069 47.01732 1.000 34.15000 123 SER A CA 1
ATOM 957 C C . SER A 1 123 ? 1.31425 16.89173 47.10272 1.000 34.85000 123 SER A C 1
ATOM 958 O O . SER A 1 123 ? 1.17564 18.11431 46.99267 1.000 38.41000 123 SER A O 1
ATOM 961 N N . ALA A 1 124 ? 2.50213 16.32802 47.30367 1.000 29.80000 124 ALA A N 1
ATOM 962 C CA . ALA A 1 124 ? 3.69885 17.13195 47.48965 1.000 29.13000 124 ALA A CA 1
ATOM 963 C C . ALA A 1 124 ? 4.45794 17.40974 46.19753 1.000 34.01000 124 ALA A C 1
ATOM 964 O O . ALA A 1 124 ? 5.17385 18.41752 46.11836 1.000 32.02000 124 ALA A O 1
ATOM 966 N N . VAL A 1 125 ? 4.33549 16.54992 45.18326 1.000 29.57000 125 VAL A N 1
ATOM 967 C CA . VAL A 1 125 ? 5.13541 16.71320 43.97191 1.000 29.43000 125 VAL A CA 1
ATOM 968 C C . VAL A 1 125 ? 4.24710 16.84478 42.74027 1.000 28.70000 125 VAL A C 1
ATOM 969 O O . VAL A 1 125 ? 4.34109 17.82850 41.99619 1.000 27.90000 125 VAL A O 1
ATOM 973 N N . LYS A 1 126 ? 3.38526 15.85337 42.51029 1.000 28.97000 126 LYS A N 1
ATOM 974 C CA . LYS A 1 126 ? 2.66348 15.77445 41.23918 1.000 28.89000 126 LYS A CA 1
ATOM 975 C C . LYS A 1 126 ? 1.67380 16.92374 41.06535 1.000 30.98000 126 LYS A C 1
ATOM 976 O O . LYS A 1 126 ? 1.64377 17.58063 40.01595 1.000 31.62000 126 LYS A O 1
ATOM 982 N N . GLU A 1 127 ? 0.83307 17.16509 42.06129 1.000 36.37000 127 GLU A N 1
ATOM 983 C CA . GLU A 1 127 ? -0.19920 18.17760 41.85671 1.000 37.26000 127 GLU A CA 1
ATOM 984 C C . GLU A 1 127 ? 0.37454 19.59440 41.87994 1.000 35.47000 127 GLU A C 1
ATOM 985 O O . GLU A 1 127 ? -0.06274 20.43126 41.07836 1.000 37.24000 127 GLU A O 1
ATOM 991 N N . PRO A 1 128 ? 1.34136 19.91862 42.75170 1.000 34.43000 128 PRO A N 1
ATOM 992 C CA . PRO A 1 128 ? 2.00197 21.22914 42.62308 1.000 34.62000 128 PRO A CA 1
ATOM 993 C C . PRO A 1 128 ? 2.57251 21.48364 41.24069 1.000 36.59000 128 PRO A C 1
ATOM 994 O O . PRO A 1 128 ? 2.44376 22.59575 40.71367 1.000 35.99000 128 PRO A O 1
ATOM 998 N N . LEU A 1 129 ? 3.20409 20.47608 40.63411 1.000 33.38000 129 LEU A N 1
ATOM 999 C CA . LEU A 1 129 ? 3.72530 20.64425 39.28184 1.000 30.09000 129 LEU A CA 1
ATOM 1000 C C . LEU A 1 129 ? 2.59604 20.83806 38.27516 1.000 31.13000 129 LEU A C 1
ATOM 1001 O O . LEU A 1 129 ? 2.68623 21.69311 37.38488 1.000 32.04000 129 LEU A O 1
ATOM 1006 N N . ALA A 1 130 ? 1.52996 20.04684 38.39650 1.000 30.57000 130 ALA A N 1
ATOM 1007 C CA . ALA A 1 130 ? 0.39313 20.19035 37.49608 1.000 31.91000 130 ALA A CA 1
ATOM 1008 C C . ALA A 1 130 ? -0.21201 21.58589 37.60598 1.000 34.55000 130 ALA A C 1
ATOM 1009 O O . ALA A 1 130 ? -0.46951 22.24558 36.59036 1.000 34.69000 130 ALA A O 1
ATOM 1011 N N . SER A 1 131 ? -0.40678 22.06773 38.83831 1.000 32.54000 131 SER A N 1
ATOM 1012 C CA . SER A 1 131 ? -1.02397 23.37880 39.04254 1.000 37.19000 131 SER A CA 1
ATOM 1013 C C . SER A 1 131 ? -0.19595 24.49463 38.43214 1.000 40.06000 131 SER A C 1
ATOM 1014 O O . SER A 1 131 ? -0.75033 25.50111 37.97454 1.000 42.92000 131 SER A O 1
ATOM 1017 N N . ALA A 1 132 ? 1.12398 24.33883 38.41174 1.000 37.67000 132 ALA A N 1
ATOM 1018 C CA . ALA A 1 132 ? 1.99664 25.34563 37.82915 1.000 38.41000 132 ALA A CA 1
ATOM 1019 C C . ALA A 1 132 ? 2.09975 25.23729 36.31560 1.000 36.40000 132 ALA A C 1
ATOM 1020 O O . ALA A 1 132 ? 2.87356 25.98720 35.71305 1.000 42.62000 132 ALA A O 1
ATOM 1022 N N . GLY A 1 133 ? 1.35095 24.33225 35.69107 1.000 35.97000 133 GLY A N 1
ATOM 1023 C CA . GLY A 1 133 ? 1.41254 24.14188 34.25820 1.000 36.74000 133 GLY A CA 1
ATOM 1024 C C . GLY A 1 133 ? 2.41324 23.11169 33.78140 1.000 34.21000 133 GLY A C 1
ATOM 1025 O O . GLY A 1 133 ? 2.69427 23.05934 32.57877 1.000 35.73000 133 GLY A O 1
ATOM 1026 N N . TYR A 1 134 ? 2.95808 22.28998 34.67692 1.000 34.72000 134 TYR A N 1
ATOM 1027 C CA . TYR A 1 134 ? 3.93156 21.25794 34.32186 1.000 33.98000 134 TYR A CA 1
ATOM 1028 C C . TYR A 1 134 ? 3.47585 19.88148 34.79584 1.000 32.04000 134 TYR A C 1
ATOM 1029 O O . TYR A 1 134 ? 4.14613 19.25745 35.62610 1.000 31.16000 134 TYR A O 1
ATOM 1038 N N . PRO A 1 135 ? 2.35219 19.36822 34.29083 1.000 30.06000 135 PRO A N 1
ATOM 1039 C CA . PRO A 1 135 ? 1.95503 18.00754 34.67204 1.000 26.83000 135 PRO A CA 1
ATOM 1040 C C . PRO A 1 135 ? 3.03101 17.02291 34.23857 1.000 25.12000 135 PRO A C 1
ATOM 1041 O O . PRO A 1 135 ? 3.65621 17.18869 33.18909 1.000 27.17000 135 PRO A O 1
ATOM 1045 N N . ILE A 1 136 ? 3.27266 16.01439 35.06680 1.000 25.30000 136 ILE A N 1
ATOM 1046 C CA . ILE A 1 136 ? 4.37499 15.09316 34.82274 1.000 23.76000 136 ILE A CA 1
ATOM 1047 C C . ILE A 1 136 ? 3.82792 13.70550 34.52167 1.000 25.96000 136 ILE A C 1
ATOM 1048 O O . ILE A 1 136 ? 2.70328 13.34804 34.89182 1.000 24.63000 136 ILE A O 1
ATOM 1053 N N . TYR A 1 137 ? 4.64214 12.93196 33.80136 1.000 20.91000 137 TYR A N 1
ATOM 1054 C CA . TYR A 1 137 ? 4.41505 11.50713 33.56692 1.000 20.66000 137 TYR A CA 1
ATOM 1055 C C . TYR A 1 137 ? 5.40343 10.78975 34.47654 1.000 21.94000 137 TYR A C 1
ATOM 1056 O O . TYR A 1 137 ? 6.60267 10.74096 34.19142 1.000 20.13000 137 TYR A O 1
ATOM 1065 N N . PHE A 1 138 ? 4.90085 10.27130 35.59742 1.000 20.97000 138 PHE A N 1
ATOM 1066 C CA . PHE A 1 138 ? 5.73393 9.82730 36.71068 1.000 20.74000 138 PHE A CA 1
ATOM 1067 C C . PHE A 1 138 ? 6.00576 8.32916 36.60038 1.000 21.05000 138 PHE A C 1
ATOM 1068 O O . PHE A 1 138 ? 5.07608 7.51807 36.68572 1.000 20.62000 138 PHE A O 1
ATOM 1076 N N . VAL A 1 139 ? 7.28005 7.97125 36.42826 1.000 20.02000 139 VAL A N 1
ATOM 1077 C CA . VAL A 1 139 ? 7.69701 6.59814 36.13688 1.000 17.92000 139 VAL A CA 1
ATOM 1078 C C . VAL A 1 139 ? 8.78735 6.22588 37.13277 1.000 17.43000 139 VAL A C 1
ATOM 1079 O O . VAL A 1 139 ? 9.97340 6.18418 36.77628 1.000 18.96000 139 VAL A O 1
ATOM 1083 N N . PRO A 1 140 ? 8.42818 5.98819 38.39104 1.000 18.15000 140 PRO A N 1
ATOM 1084 C CA . PRO A 1 140 ? 9.42692 5.64973 39.40701 1.000 20.14000 140 PRO A CA 1
ATOM 1085 C C . PRO A 1 140 ? 9.94353 4.22803 39.25836 1.000 20.27000 140 PRO A C 1
ATOM 1086 O O . PRO A 1 140 ? 9.30478 3.35437 38.66278 1.000 19.10000 140 PRO A O 1
ATOM 1090 N N . SER A 1 141 ? 11.11326 3.99537 39.84701 1.000 19.62000 141 SER A N 1
ATOM 1091 C CA . SER A 1 141 ? 11.66066 2.65055 39.96003 1.000 19.30000 141 SER A CA 1
ATOM 1092 C C . SER A 1 141 ? 11.44984 2.22418 41.40883 1.000 19.26000 141 SER A C 1
ATOM 1093 O O . SER A 1 141 ? 12.24091 2.55730 42.29589 1.000 20.34000 141 SER A O 1
ATOM 1096 N N . TRP A 1 142 ? 10.37544 1.46910 41.62829 1.000 18.63000 142 TRP A N 1
ATOM 1097 C CA . TRP A 1 142 ? 9.91202 1.05279 42.94285 1.000 20.33000 142 TRP A CA 1
ATOM 1098 C C . TRP A 1 142 ? 9.86074 -0.47040 43.01971 1.000 19.92000 142 TRP A C 1
ATOM 1099 O O . TRP A 1 142 ? 8.82045 -1.04279 43.37261 1.000 20.52000 142 TRP A O 1
ATOM 1110 N N . THR A 1 143 ? 10.97093 -1.14027 42.67811 1.000 19.89000 143 THR A N 1
ATOM 1111 C CA . THR A 1 143 ? 10.90791 -2.58013 42.45861 1.000 21.11000 143 THR A CA 1
ATOM 1112 C C . THR A 1 143 ? 10.61736 -3.34379 43.74539 1.000 23.13000 143 THR A C 1
ATOM 1113 O O . THR A 1 143 ? 10.08002 -4.45501 43.68120 1.000 20.63000 143 THR A O 1
ATOM 1117 N N . SER A 1 144 ? 10.92864 -2.76738 44.90974 1.000 21.54000 144 SER A N 1
ATOM 1118 C CA . SER A 1 144 ? 10.64159 -3.46389 46.16411 1.000 24.47000 144 SER A CA 1
ATOM 1119 C C . SER A 1 144 ? 9.15395 -3.73908 46.34409 1.000 25.05000 144 SER A C 1
ATOM 1120 O O . SER A 1 144 ? 8.78959 -4.64679 47.10109 1.000 24.03000 144 SER A O 1
ATOM 1123 N N . LEU A 1 145 ? 8.29266 -2.98759 45.66227 1.000 21.32000 145 LEU A N 1
ATOM 1124 C CA . LEU A 1 145 ? 6.85493 -3.22054 45.73954 1.000 23.39000 145 LEU A CA 1
ATOM 1125 C C . LEU A 1 145 ? 6.38213 -4.33334 44.81662 1.000 23.98000 145 LEU A C 1
ATOM 1126 O O . LEU A 1 145 ? 5.20695 -4.71778 44.89823 1.000 21.55000 145 LEU A O 1
ATOM 1131 N N . GLY A 1 146 ? 7.25751 -4.85218 43.95435 1.000 21.77000 146 GLY A N 1
ATOM 1132 C CA . GLY A 1 146 ? 6.85288 -5.86513 42.98837 1.000 20.43000 146 GLY A CA 1
ATOM 1133 C C . GLY A 1 146 ? 5.75617 -5.35452 42.07301 1.000 20.94000 146 GLY A C 1
ATOM 1134 O O . GLY A 1 146 ? 5.76300 -4.20169 41.63301 1.000 20.75000 146 GLY A O 1
ATOM 1135 N N . GLN A 1 147 ? 4.78241 -6.21884 41.78662 1.000 20.64000 147 GLN A N 1
ATOM 1136 C CA . GLN A 1 147 ? 3.64166 -5.78544 40.99376 1.000 20.93000 147 GLN A CA 1
ATOM 1137 C C . GLN A 1 147 ? 2.81403 -4.71072 41.69375 1.000 23.77000 147 GLN A C 1
ATOM 1138 O O . GLN A 1 147 ? 1.97945 -4.07215 41.04553 1.000 25.32000 147 GLN A O 1
ATOM 1144 N N . GLY A 1 148 ? 3.03515 -4.47988 42.98837 1.000 21.62000 148 GLY A N 1
ATOM 1145 C CA . GLY A 1 148 ? 2.37339 -3.37363 43.65649 1.000 24.21000 148 GLY A CA 1
ATOM 1146 C C . GLY A 1 148 ? 2.80909 -2.00849 43.17124 1.000 25.22000 148 GLY A C 1
ATOM 1147 O O . GLY A 1 148 ? 2.07302 -1.03722 43.36129 1.000 24.42000 148 GLY A O 1
ATOM 1148 N N . ALA A 1 149 ? 3.98050 -1.90848 42.53203 1.000 21.13000 149 ALA A N 1
ATOM 1149 C CA . ALA A 1 149 ? 4.44759 -0.60194 42.07457 1.000 22.69000 149 ALA A CA 1
ATOM 1150 C C . ALA A 1 149 ? 3.51650 -0.03529 41.01159 1.000 22.89000 149 ALA A C 1
ATOM 1151 O O . ALA A 1 149 ? 3.12129 1.13707 41.06876 1.000 21.75000 149 ALA A O 1
ATOM 1153 N N . LEU A 1 150 ? 3.14460 -0.85909 40.02928 1.000 20.45000 150 LEU A N 1
ATOM 1154 C CA . LEU A 1 150 ? 2.22748 -0.38548 39.00663 1.000 19.76000 150 LEU A CA 1
ATOM 1155 C C . LEU A 1 150 ? 0.83996 -0.11322 39.56772 1.000 23.86000 150 LEU A C 1
ATOM 1156 O O . LEU A 1 150 ? 0.09966 0.68184 38.98874 1.000 21.89000 150 LEU A O 1
ATOM 1161 N N . GLU A 1 151 ? 0.47525 -0.73463 40.68763 1.000 23.36000 151 GLU A N 1
ATOM 1162 C CA . GLU A 1 151 ? -0.83979 -0.46813 41.26013 1.000 27.34000 151 GLU A CA 1
ATOM 1163 C C . GLU A 1 151 ? -0.91675 0.85615 42.01094 1.000 26.86000 151 GLU A C 1
ATOM 1164 O O . GLU A 1 151 ? -2.02494 1.28857 42.35011 1.000 26.15000 151 GLU A O 1
ATOM 1170 N N . GLU A 1 152 ? 0.21431 1.49401 42.31034 1.000 26.07000 152 GLU A N 1
ATOM 1171 C CA . GLU A 1 152 ? 0.17089 2.77171 43.01292 1.000 27.72000 152 GLU A CA 1
ATOM 1172 C C . GLU A 1 152 ? -0.48366 3.81712 42.12149 1.000 27.77000 152 GLU A C 1
ATOM 1173 O O . GLU A 1 152 ? -0.07729 4.00140 40.97066 1.000 25.03000 152 GLU A O 1
ATOM 1179 N N . SER A 1 153 ? -1.50286 4.50261 42.65267 1.000 24.42000 153 SER A N 1
ATOM 1180 C CA . SER A 1 153 ? -2.27917 5.41640 41.81926 1.000 27.93000 153 SER A CA 1
ATOM 1181 C C . SER A 1 153 ? -1.43941 6.58026 41.31190 1.000 27.06000 153 SER A C 1
ATOM 1182 O O . SER A 1 153 ? -1.74094 7.13425 40.24804 1.000 26.97000 153 SER A O 1
ATOM 1185 N N . VAL A 1 154 ? -0.39179 6.96667 42.04986 1.000 25.67000 154 VAL A N 1
ATOM 1186 C CA . VAL A 1 154 ? 0.43699 8.09939 41.64595 1.000 26.09000 154 VAL A CA 1
ATOM 1187 C C . VAL A 1 154 ? 1.36731 7.74370 40.48852 1.000 25.63000 154 VAL A C 1
ATOM 1188 O O . VAL A 1 154 ? 1.84058 8.64125 39.78189 1.000 24.71000 154 VAL A O 1
ATOM 1192 N N . ALA A 1 155 ? 1.62910 6.45793 40.26033 1.000 25.71000 155 ALA A N 1
ATOM 1193 C CA . ALA A 1 155 ? 2.55065 6.05118 39.20506 1.000 23.13000 155 ALA A CA 1
ATOM 1194 C C . ALA A 1 155 ? 1.82819 5.98315 37.86727 1.000 23.18000 155 ALA A C 1
ATOM 1195 O O . ALA A 1 155 ? 0.76883 5.36430 37.75445 1.000 25.95000 155 ALA A O 1
ATOM 1197 N N . ASP A 1 156 ? 2.41191 6.61505 36.85362 1.000 22.03000 156 ASP A N 1
ATOM 1198 C CA . ASP A 1 156 ? 1.95879 6.45042 35.47619 1.000 22.13000 156 ASP A CA 1
ATOM 1199 C C . ASP A 1 156 ? 2.70629 5.34065 34.75804 1.000 21.83000 156 ASP A C 1
ATOM 1200 O O . ASP A 1 156 ? 2.26175 4.89550 33.69503 1.000 22.40000 156 ASP A O 1
ATOM 1205 N N . GLY A 1 157 ? 3.82602 4.89538 35.31831 1.000 22.11000 157 GLY A N 1
ATOM 1206 C CA . GLY A 1 157 ? 4.59829 3.80276 34.76332 1.000 19.47000 157 GLY A CA 1
ATOM 1207 C C . GLY A 1 157 ? 5.51579 3.26549 35.83844 1.000 20.47000 157 GLY A C 1
ATOM 1208 O O . GLY A 1 157 ? 5.50721 3.72684 36.98125 1.000 20.52000 157 GLY A O 1
ATOM 1209 N N . PHE A 1 158 ? 6.31460 2.27236 35.45709 1.000 19.12000 158 PHE A N 1
ATOM 1210 C CA . PHE A 1 158 ? 7.17627 1.57565 36.40708 1.000 19.83000 158 PHE A CA 1
ATOM 1211 C C . PHE A 1 158 ? 8.45328 1.16735 35.69473 1.000 20.88000 158 PHE A C 1
ATOM 1212 O O . PHE A 1 158 ? 8.38476 0.50569 34.65435 1.000 18.92000 158 PHE A O 1
ATOM 1220 N N . LEU A 1 159 ? 9.60299 1.56658 36.25089 1.000 18.35000 159 LEU A N 1
ATOM 1221 C CA . LEU A 1 159 ? 10.91778 1.11165 35.79709 1.000 18.92000 159 LEU A CA 1
ATOM 1222 C C . LEU A 1 159 ? 11.39559 0.02558 36.75643 1.000 18.31000 159 LEU A C 1
ATOM 1223 O O . LEU A 1 159 ? 11.61058 0.29643 37.93744 1.000 19.07000 159 LEU A O 1
ATOM 1228 N N . SER A 1 160 ? 11.54586 -1.19897 36.25968 1.000 17.43000 160 SER A N 1
ATOM 1229 C CA . SER A 1 160 ? 12.08180 -2.27061 37.09397 1.000 18.62000 160 SER A CA 1
ATOM 1230 C C . SER A 1 160 ? 13.59673 -2.15865 37.19079 1.000 18.87000 160 SER A C 1
ATOM 1231 O O . SER A 1 160 ? 14.26296 -1.72460 36.24916 1.000 17.46000 160 SER A O 1
ATOM 1234 N N . TRP A 1 161 ? 14.13883 -2.52127 38.35814 1.000 16.50000 161 TRP A N 1
ATOM 1235 C CA . TRP A 1 161 ? 15.57957 -2.64130 38.54364 1.000 18.08000 161 TRP A CA 1
ATOM 1236 C C . TRP A 1 161 ? 16.04455 -4.09711 38.53988 1.000 21.26000 161 TRP A C 1
ATOM 1237 O O . TRP A 1 161 ? 17.18845 -4.37647 38.92635 1.000 20.96000 161 TRP A O 1
ATOM 1248 N N . ASN A 1 162 ? 15.18124 -5.03543 38.14294 1.000 17.36000 162 ASN A N 1
ATOM 1249 C CA . ASN A 1 162 ? 15.52496 -6.45782 38.23538 1.000 18.02000 162 ASN A CA 1
ATOM 1250 C C . ASN A 1 162 ? 16.20557 -6.87339 36.93382 1.000 20.50000 162 ASN A C 1
ATOM 1251 O O . ASN A 1 162 ? 15.61308 -7.49747 36.05311 1.000 21.19000 162 ASN A O 1
ATOM 1256 N N . ALA A 1 163 ? 17.49295 -6.52971 36.82389 1.000 18.22000 163 ALA A N 1
ATOM 1257 C CA . ALA A 1 163 ? 18.22896 -6.71869 35.57601 1.000 18.77000 163 ALA A CA 1
ATOM 1258 C C . ALA A 1 163 ? 19.20734 -7.88413 35.59187 1.000 17.94000 163 ALA A C 1
ATOM 1259 O O . ALA A 1 163 ? 19.75773 -8.22140 34.53080 1.000 22.03000 163 ALA A O 1
ATOM 1261 N N . TRP A 1 164 ? 19.44493 -8.50052 36.74240 1.000 19.06000 164 TRP A N 1
ATOM 1262 C CA . TRP A 1 164 ? 20.50545 -9.48318 36.87590 1.000 19.46000 164 TRP A CA 1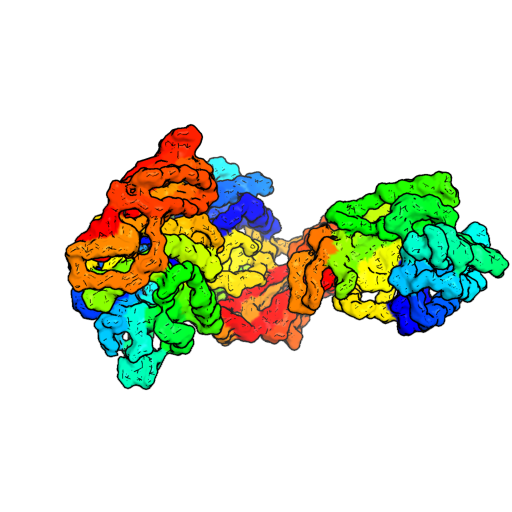
ATOM 1263 C C . TRP A 1 164 ? 20.00592 -10.75785 37.53476 1.000 20.90000 164 TRP A C 1
ATOM 1264 O O . TRP A 1 164 ? 19.15179 -10.71558 38.43105 1.000 22.14000 164 TRP A O 1
ATOM 1275 N N . PRO A 1 165 ? 20.55409 -11.90385 37.14546 1.000 22.86000 165 PRO A N 1
ATOM 1276 C CA . PRO A 1 165 ? 20.33378 -13.11006 37.94786 1.000 25.29000 165 PRO A CA 1
ATOM 1277 C C . PRO A 1 165 ? 20.94732 -12.91802 39.32631 1.000 24.69000 165 PRO A C 1
ATOM 1278 O O . PRO A 1 165 ? 22.07886 -12.44807 39.46059 1.000 24.47000 165 PRO A O 1
ATOM 1282 N N . THR A 1 166 ? 20.17461 -13.23201 40.35811 1.000 24.51000 166 THR A N 1
ATOM 1283 C CA . THR A 1 166 ? 20.67173 -13.09227 41.72090 1.000 24.67000 166 THR A CA 1
ATOM 1284 C C . THR A 1 166 ? 21.16287 -14.41235 42.29412 1.000 27.84000 166 THR A C 1
ATOM 1285 O O . THR A 1 166 ? 21.61447 -14.44371 43.44308 1.000 32.58000 166 THR A O 1
ATOM 1289 N N . THR A 1 167 ? 21.07496 -15.49499 41.52888 1.000 30.47000 167 THR A N 1
ATOM 1290 C CA . THR A 1 167 ? 21.59678 -16.79406 41.94220 1.000 34.66000 167 THR A CA 1
ATOM 1291 C C . THR A 1 167 ? 22.54778 -17.28201 40.85034 1.000 35.82000 167 THR A C 1
ATOM 1292 O O . THR A 1 167 ? 22.99252 -16.52259 39.97971 1.000 33.95000 167 THR A O 1
ATOM 1296 N N . ASP A 1 168 ? 22.84969 -18.58037 40.87136 1.000 32.29000 168 ASP A N 1
ATOM 1297 C CA . ASP A 1 168 ? 23.65787 -19.21357 39.83855 1.000 36.00000 168 ASP A CA 1
ATOM 1298 C C . ASP A 1 168 ? 22.90648 -19.42007 38.52459 1.000 39.64000 168 ASP A C 1
ATOM 1299 O O . ASP A 1 168 ? 23.49527 -19.92502 37.56108 1.000 43.24000 168 ASP A O 1
ATOM 1304 N N . ALA A 1 169 ? 21.64233 -19.02702 38.44275 1.000 40.97000 169 ALA A N 1
ATOM 1305 C CA . ALA A 1 169 ? 20.84085 -19.33550 37.27270 1.000 35.81000 169 ALA A CA 1
ATOM 1306 C C . ALA A 1 169 ? 21.06932 -18.30946 36.16305 1.000 32.97000 169 ALA A C 1
ATOM 1307 O O . ALA A 1 169 ? 21.59194 -17.21517 36.38618 1.000 34.82000 169 ALA A O 1
ATOM 1309 N N . ASP A 1 170 ? 20.69441 -18.69328 34.94451 1.000 33.86000 170 ASP A N 1
ATOM 1310 C CA . ASP A 1 170 ? 20.62006 -17.72910 33.85895 1.000 31.64000 170 ASP A CA 1
ATOM 1311 C C . ASP A 1 170 ? 19.48867 -16.73919 34.12962 1.000 26.69000 170 ASP A C 1
ATOM 1312 O O . ASP A 1 170 ? 18.58143 -16.98897 34.93629 1.000 28.44000 170 ASP A O 1
ATOM 1317 N N . MET A 1 171 ? 19.57015 -15.58461 33.47624 1.000 23.96000 171 MET A N 1
ATOM 1318 C CA . MET A 1 171 ? 18.49590 -14.60980 33.57568 1.000 24.93000 171 MET A CA 1
ATOM 1319 C C . MET A 1 171 ? 17.20898 -15.21006 33.02117 1.000 27.46000 171 MET A C 1
ATOM 1320 O O . MET A 1 171 ? 17.22817 -16.03940 32.10661 1.000 25.56000 171 MET A O 1
ATOM 1325 N N . ASN A 1 172 ? 16.07628 -14.78709 33.57210 1.000 25.55000 172 ASN A N 1
ATOM 1326 C CA . ASN A 1 172 ? 14.80653 -15.09292 32.92746 1.000 28.34000 172 ASN A CA 1
ATOM 1327 C C . ASN A 1 172 ? 13.93826 -13.84657 32.94601 1.000 26.89000 172 ASN A C 1
ATOM 1328 O O . ASN A 1 172 ? 14.21433 -12.88635 33.66871 1.000 22.38000 172 ASN A O 1
ATOM 1333 N N . ASP A 1 173 ? 12.88763 -13.86296 32.12691 1.000 21.62000 173 ASP A N 1
ATOM 1334 C CA . ASP A 1 173 ? 12.06341 -12.67954 31.91928 1.000 21.00000 173 ASP A CA 1
ATOM 1335 C C . ASP A 1 173 ? 10.64576 -12.82316 32.48518 1.000 19.77000 173 ASP A C 1
ATOM 1336 O O . ASP A 1 173 ? 9.75349 -12.07826 32.08098 1.000 19.09000 173 ASP A O 1
ATOM 1341 N N . ASN A 1 174 ? 10.42747 -13.73669 33.44213 1.000 22.92000 174 ASN A N 1
ATOM 1342 C CA . ASN A 1 174 ? 9.09148 -13.89998 34.02818 1.000 22.66000 174 ASN A CA 1
ATOM 1343 C C . ASN A 1 174 ? 8.56555 -12.59347 34.61867 1.000 20.37000 174 ASN A C 1
ATOM 1344 O O . ASN A 1 174 ? 7.38672 -12.24990 34.44205 1.000 20.54000 174 ASN A O 1
ATOM 1349 N N . ASP A 1 175 ? 9.42166 -11.85304 35.32656 1.000 19.35000 175 ASP A N 1
ATOM 1350 C CA . ASP A 1 175 ? 8.97880 -10.59735 35.92914 1.000 21.40000 175 ASP A CA 1
ATOM 1351 C C . ASP A 1 175 ? 8.63939 -9.56441 34.86662 1.000 19.77000 175 ASP A C 1
ATOM 1352 O O . ASP A 1 175 ? 7.65447 -8.83564 35.00470 1.000 18.55000 175 ASP A O 1
ATOM 1357 N N . ASP A 1 176 ? 9.45125 -9.47773 33.80586 1.000 19.53000 176 ASP A N 1
ATOM 1358 C CA . ASP A 1 176 ? 9.18292 -8.51744 32.73817 1.000 17.64000 176 ASP A CA 1
ATOM 1359 C C . ASP A 1 176 ? 7.84897 -8.78604 32.06635 1.000 17.65000 176 ASP A C 1
ATOM 1360 O O . ASP A 1 176 ? 7.09474 -7.85061 31.78462 1.000 19.32000 176 ASP A O 1
ATOM 1365 N N . ILE A 1 177 ? 7.55473 -10.05619 31.77759 1.000 17.30000 177 ILE A N 1
ATOM 1366 C CA . ILE A 1 177 ? 6.26965 -10.40383 31.17733 1.000 18.32000 177 ILE A CA 1
ATOM 1367 C C . ILE A 1 177 ? 5.13018 -10.02772 32.11575 1.000 19.54000 177 ILE A C 1
ATOM 1368 O O . ILE A 1 177 ? 4.10896 -9.47216 31.69206 1.000 20.92000 177 ILE A O 1
ATOM 1373 N N . GLY A 1 178 ? 5.30059 -10.29135 33.41059 1.000 19.47000 178 GLY A N 1
ATOM 1374 C CA . GLY A 1 178 ? 4.25956 -9.93114 34.35898 1.000 18.23000 178 GLY A CA 1
ATOM 1375 C C . GLY A 1 178 ? 4.05197 -8.43245 34.46446 1.000 19.04000 178 GLY A C 1
ATOM 1376 O O . GLY A 1 178 ? 2.91232 -7.95679 34.52039 1.000 20.31000 178 GLY A O 1
ATOM 1377 N N . TYR A 1 179 ? 5.14866 -7.66813 34.50668 1.000 18.07000 179 TYR A N 1
ATOM 1378 C CA . TYR A 1 179 ? 5.03976 -6.21562 34.61122 1.000 20.40000 179 TYR A CA 1
ATOM 1379 C C . TYR A 1 179 ? 4.43803 -5.61297 33.35282 1.000 20.75000 179 TYR A C 1
ATOM 1380 O O . TYR A 1 179 ? 3.61963 -4.68706 33.43032 1.000 19.89000 179 TYR A O 1
ATOM 1389 N N . GLN A 1 180 ? 4.86701 -6.08621 32.17815 1.000 18.36000 180 GLN A N 1
ATOM 1390 C CA . GLN A 1 180 ? 4.28481 -5.56118 30.94597 1.000 17.69000 180 GLN A CA 1
ATOM 1391 C C . GLN A 1 180 ? 2.80585 -5.91293 30.84895 1.000 19.61000 180 GLN A C 1
ATOM 1392 O O . GLN A 1 180 ? 1.99303 -5.09115 30.40791 1.000 19.46000 180 GLN A O 1
ATOM 1398 N N . ASN A 1 181 ? 2.43745 -7.12829 31.26435 1.000 20.27000 181 ASN A N 1
ATOM 1399 C CA . ASN A 1 181 ? 1.02597 -7.50680 31.28916 1.000 19.77000 181 ASN A CA 1
ATOM 1400 C C . ASN A 1 181 ? 0.22123 -6.56425 32.17376 1.000 20.82000 181 ASN A C 1
ATOM 1401 O O . ASN A 1 181 ? -0.86979 -6.12419 31.79945 1.000 21.76000 181 ASN A O 1
ATOM 1406 N N . LEU A 1 182 ? 0.73440 -6.27556 33.37337 1.000 18.93000 182 LEU A N 1
ATOM 1407 C CA . LEU A 1 182 ? 0.02224 -5.40920 34.30307 1.000 20.23000 182 LEU A CA 1
ATOM 1408 C C . LEU A 1 182 ? -0.01392 -3.97058 33.79961 1.000 23.01000 182 LEU A C 1
ATOM 1409 O O . LEU A 1 182 ? -1.05449 -3.30688 33.88555 1.000 22.80000 182 LEU A O 1
ATOM 1414 N N . ALA A 1 183 ? 1.09985 -3.48026 33.23954 1.000 19.88000 183 ALA A N 1
ATOM 1415 C CA . ALA A 1 183 ? 1.07774 -2.16765 32.60371 1.000 21.28000 183 ALA A CA 1
ATOM 1416 C C . ALA A 1 183 ? 0.00978 -2.10893 31.51896 1.000 23.56000 183 ALA A C 1
ATOM 1417 O O . ALA A 1 183 ? -0.70864 -1.10795 31.39798 1.000 23.83000 183 ALA A O 1
ATOM 1419 N N . ASN A 1 184 ? -0.11713 -3.18030 30.72688 1.000 20.57000 184 ASN A N 1
ATOM 1420 C CA . ASN A 1 184 ? -1.11554 -3.20156 29.66401 1.000 22.00000 184 ASN A CA 1
ATOM 1421 C C . ASN A 1 184 ? -2.52598 -3.13208 30.22555 1.000 24.39000 184 ASN A C 1
ATOM 1422 O O . ASN A 1 184 ? -3.38119 -2.42409 29.68507 1.000 26.39000 184 ASN A O 1
ATOM 1427 N N . SER A 1 185 ? -2.80509 -3.89122 31.27598 1.000 19.90000 185 SER A N 1
ATOM 1428 C CA . SER A 1 185 ? -4.16918 -3.90388 31.78754 1.000 22.37000 185 SER A CA 1
ATOM 1429 C C . SER A 1 185 ? -4.49628 -2.65695 32.60192 1.000 24.62000 185 SER A C 1
ATOM 1430 O O . SER A 1 185 ? -5.67311 -2.29466 32.71711 1.000 24.48000 185 SER A O 1
ATOM 1433 N N . LEU A 1 186 ? -3.48775 -1.98119 33.13929 1.000 22.55000 186 LEU A N 1
ATOM 1434 C CA . LEU A 1 186 ? -3.70928 -0.76735 33.91389 1.000 24.07000 186 LEU A CA 1
ATOM 1435 C C . LEU A 1 186 ? -3.59805 0.50521 33.08110 1.000 23.46000 186 LEU A C 1
ATOM 1436 O O . LEU A 1 186 ? -3.88995 1.58595 33.60126 1.000 27.03000 186 LEU A O 1
ATOM 1441 N N . GLY A 1 187 ? -3.19373 0.41042 31.81141 1.000 22.65000 187 GLY A N 1
ATOM 1442 C CA . GLY A 1 187 ? -2.96885 1.60898 31.01988 1.000 22.70000 187 GLY A CA 1
ATOM 1443 C C . GLY A 1 187 ? -1.78110 2.41006 31.52836 1.000 22.98000 187 GLY A C 1
ATOM 1444 O O . GLY A 1 187 ? -1.86545 3.62655 31.72790 1.000 22.29000 187 GLY A O 1
ATOM 1445 N N . LYS A 1 188 ? -0.66044 1.73160 31.75499 1.000 19.31000 188 LYS A N 1
ATOM 1446 C CA . LYS A 1 188 ? 0.54036 2.37705 32.27120 1.000 20.27000 188 LYS A CA 1
ATOM 1447 C C . LYS A 1 188 ? 1.74101 1.92452 31.45109 1.000 19.98000 188 LYS A C 1
ATOM 1448 O O . LYS A 1 188 ? 1.64505 1.01119 30.62973 1.000 21.78000 188 LYS A O 1
ATOM 1454 N N . LEU A 1 189 ? 2.88045 2.57707 31.68802 1.000 18.94000 189 LEU A N 1
ATOM 1455 C CA . LEU A 1 189 ? 4.11969 2.32133 30.95669 1.000 19.92000 189 LEU A CA 1
ATOM 1456 C C . LEU A 1 189 ? 5.01341 1.37167 31.74587 1.000 21.21000 189 LEU A C 1
ATOM 1457 O O . LEU A 1 189 ? 5.18462 1.54513 32.94868 1.000 20.54000 189 LEU A O 1
ATOM 1462 N N . TYR A 1 190 ? 5.58948 0.36989 31.07365 1.000 18.55000 190 TYR A N 1
ATOM 1463 C CA . TYR A 1 190 ? 6.62311 -0.46863 31.67990 1.000 16.44000 190 TYR A CA 1
ATOM 1464 C C . TYR A 1 190 ? 7.97197 -0.21047 31.01304 1.000 17.10000 190 TYR A C 1
ATOM 1465 O O . TYR A 1 190 ? 8.09273 -0.30149 29.78796 1.000 17.74000 190 TYR A O 1
ATOM 1474 N N . VAL A 1 191 ? 8.97800 0.10013 31.82153 1.000 16.30000 191 VAL A N 1
ATOM 1475 C CA . VAL A 1 191 ? 10.34548 0.30046 31.36019 1.000 16.96000 191 VAL A CA 1
ATOM 1476 C C . VAL A 1 191 ? 11.16852 -0.87057 31.87507 1.000 17.26000 191 VAL A C 1
ATOM 1477 O O . VAL A 1 191 ? 11.29137 -1.06557 33.09090 1.000 18.11000 191 VAL A O 1
ATOM 1481 N N . ALA A 1 192 ? 11.73299 -1.65407 30.95354 1.000 17.35000 192 ALA A N 1
ATOM 1482 C CA . ALA A 1 192 ? 12.52837 -2.81942 31.34213 1.000 16.97000 192 ALA A CA 1
ATOM 1483 C C . ALA A 1 192 ? 14.00967 -2.46144 31.39869 1.000 19.46000 192 ALA A C 1
ATOM 1484 O O . ALA A 1 192 ? 14.50355 -1.72610 30.53914 1.000 17.81000 192 ALA A O 1
ATOM 1486 N N . PRO A 1 193 ? 14.73965 -2.97728 32.38042 1.000 17.19000 193 PRO A N 1
ATOM 1487 C CA . PRO A 1 193 ? 16.17278 -2.69306 32.47058 1.000 18.70000 193 PRO A CA 1
ATOM 1488 C C . PRO A 1 193 ? 17.01906 -3.71621 31.73055 1.000 18.71000 193 PRO A C 1
ATOM 1489 O O . PRO A 1 193 ? 16.71025 -4.90359 31.69113 1.000 20.57000 193 PRO A O 1
ATOM 1493 N N . VAL A 1 194 ? 18.13050 -3.23920 31.17017 1.000 18.90000 194 VAL A N 1
ATOM 1494 C CA . VAL A 1 194 ? 19.07407 -4.08870 30.44131 1.000 16.66000 194 VAL A CA 1
ATOM 1495 C C . VAL A 1 194 ? 20.47884 -3.76594 30.92150 1.000 18.96000 194 VAL A C 1
ATOM 1496 O O . VAL A 1 194 ? 20.92107 -2.61566 30.81508 1.000 17.11000 194 VAL A O 1
ATOM 1500 N N . SER A 1 195 ? 21.18354 -4.77463 31.44424 1.000 17.80000 195 SER A N 1
ATOM 1501 C CA . SER A 1 195 ? 22.49491 -4.53335 32.01138 1.000 15.91000 195 SER A CA 1
ATOM 1502 C C . SER A 1 195 ? 23.45060 -5.63297 31.57246 1.000 16.79000 195 SER A C 1
ATOM 1503 O O . SER A 1 195 ? 23.06458 -6.80755 31.52865 1.000 18.77000 195 SER A O 1
ATOM 1506 N N . PRO A 1 196 ? 24.70620 -5.29256 31.25843 1.000 18.99000 196 PRO A N 1
ATOM 1507 C CA . PRO A 1 196 ? 25.65251 -6.32375 30.79758 1.000 17.76000 196 PRO A CA 1
ATOM 1508 C C . PRO A 1 196 ? 26.36017 -7.09131 31.90583 1.000 19.97000 196 PRO A C 1
ATOM 1509 O O . PRO A 1 196 ? 26.91411 -8.16487 31.62326 1.000 18.86000 196 PRO A O 1
ATOM 1513 N N . TRP A 1 197 ? 26.36841 -6.59390 33.13793 1.000 18.07000 197 TRP A N 1
ATOM 1514 C CA . TRP A 1 197 ? 27.34088 -7.08788 34.10235 1.000 18.46000 197 TRP A CA 1
ATOM 1515 C C . TRP A 1 197 ? 26.97644 -6.56681 35.48565 1.000 18.64000 197 TRP A C 1
ATOM 1516 O O . TRP A 1 197 ? 26.23238 -5.59150 35.61727 1.000 18.46000 197 TRP A O 1
ATOM 1527 N N . PHE A 1 198 ? 27.51654 -7.21085 36.51639 1.000 18.52000 198 PHE A N 1
ATOM 1528 C CA . PHE A 1 198 ? 27.44866 -6.60783 37.84651 1.000 17.66000 198 PHE A CA 1
ATOM 1529 C C . PHE A 1 198 ? 28.64446 -7.03177 38.68200 1.000 18.85000 198 PHE A C 1
ATOM 1530 O O . PHE A 1 198 ? 28.81426 -8.22014 38.97398 1.000 18.26000 198 PHE A O 1
ATOM 1538 N N . TYR A 1 199 ? 29.43451 -6.05036 39.10913 1.000 17.52000 199 TYR A N 1
ATOM 1539 C CA . TYR A 1 199 ? 30.46231 -6.29508 40.11418 1.000 18.80000 199 TYR A CA 1
ATOM 1540 C C . TYR A 1 199 ? 30.66376 -5.02688 40.92503 1.000 17.80000 199 TYR A C 1
ATOM 1541 O O . TYR A 1 199 ? 30.98832 -3.98141 40.35925 1.000 20.28000 199 TYR A O 1
ATOM 1550 N N . THR A 1 200 ? 30.49609 -5.11313 42.24280 1.000 18.43000 200 THR A N 1
ATOM 1551 C CA . THR A 1 200 ? 30.76540 -3.97259 43.09995 1.000 19.83000 200 THR A CA 1
ATOM 1552 C C . THR A 1 200 ? 31.59992 -4.44470 44.28651 1.000 20.12000 200 THR A C 1
ATOM 1553 O O . THR A 1 200 ? 31.41443 -5.55607 44.79190 1.000 19.89000 200 THR A O 1
ATOM 1557 N N . HIS A 1 201 ? 32.56790 -3.62818 44.68314 1.000 19.59000 201 HIS A N 1
ATOM 1558 C CA . HIS A 1 201 ? 33.57271 -4.09051 45.64387 1.000 20.88000 201 HIS A CA 1
ATOM 1559 C C . HIS A 1 201 ? 34.02890 -2.86903 46.44803 1.000 21.41000 201 HIS A C 1
ATOM 1560 O O . HIS A 1 201 ? 35.13785 -2.36589 46.28193 1.000 22.14000 201 HIS A O 1
ATOM 1567 N N . LEU A 1 202 ? 33.13934 -2.39637 47.32736 1.000 21.06000 202 LEU A N 1
ATOM 1568 C CA . LEU A 1 202 ? 33.32256 -1.18070 48.11514 1.000 22.57000 202 LEU A CA 1
ATOM 1569 C C . LEU A 1 202 ? 33.05395 -1.49449 49.58014 1.000 22.49000 202 LEU A C 1
ATOM 1570 O O . LEU A 1 202 ? 32.54780 -2.56271 49.92739 1.000 22.77000 202 LEU A O 1
ATOM 1575 N N . SER A 1 203 ? 33.39150 -0.54569 50.45444 1.000 24.76000 203 SER A N 1
ATOM 1576 C CA . SER A 1 203 ? 33.26900 -0.81738 51.88545 1.000 25.90000 203 SER A CA 1
ATOM 1577 C C . SER A 1 203 ? 31.82293 -1.01711 52.31349 1.000 28.28000 203 SER A C 1
ATOM 1578 O O . SER A 1 203 ? 31.57455 -1.58946 53.38412 1.000 25.46000 203 SER A O 1
ATOM 1581 N N . TYR A 1 204 ? 30.86332 -0.57369 51.50188 1.000 26.28000 204 TYR A N 1
ATOM 1582 C CA . TYR A 1 204 ? 29.45881 -0.66413 51.85928 1.000 26.68000 204 TYR A CA 1
ATOM 1583 C C . TYR A 1 204 ? 28.64150 -1.53340 50.91345 1.000 25.24000 204 TYR A C 1
ATOM 1584 O O . TYR A 1 204 ? 27.44314 -1.72158 51.15314 1.000 25.59000 204 TYR A O 1
ATOM 1593 N N . LYS A 1 205 ? 29.23470 -2.06944 49.84834 1.000 23.00000 205 LYS A N 1
ATOM 1594 C CA . LYS A 1 205 ? 28.53453 -3.05270 49.02723 1.000 22.75000 205 LYS A CA 1
ATOM 1595 C C . LYS A 1 205 ? 29.57788 -3.89009 48.30787 1.000 21.83000 205 LYS A C 1
ATOM 1596 O O . LYS A 1 205 ? 30.53481 -3.34528 47.75115 1.000 21.32000 205 LYS A O 1
ATOM 1602 N N . ASN A 1 206 ? 29.40223 -5.20919 48.32131 1.000 21.15000 206 ASN A N 1
ATOM 1603 C CA . ASN A 1 206 ? 30.48869 -6.06963 47.85726 1.000 22.82000 206 ASN A CA 1
ATOM 1604 C C . ASN A 1 206 ? 29.89280 -7.38563 47.35126 1.000 22.95000 206 ASN A C 1
ATOM 1605 O O . ASN A 1 206 ? 29.69340 -8.31787 48.12769 1.000 22.10000 206 ASN A O 1
ATOM 1610 N N . TRP A 1 207 ? 29.63823 -7.46326 46.04554 1.000 20.31000 207 TRP A N 1
ATOM 1611 C CA . TRP A 1 207 ? 29.16984 -8.72812 45.48190 1.000 21.23000 207 TRP A CA 1
ATOM 1612 C C . TRP A 1 207 ? 29.24950 -8.68980 43.96882 1.000 20.48000 207 TRP A C 1
ATOM 1613 O O . TRP A 1 207 ? 29.34745 -7.62183 43.35702 1.000 20.74000 207 TRP A O 1
ATOM 1624 N N . ALA A 1 208 ? 29.16793 -9.88026 43.37417 1.000 20.51000 208 ALA A N 1
ATOM 1625 C CA . ALA A 1 208 ? 28.98528 -10.02522 41.93676 1.000 20.40000 208 ALA A CA 1
ATOM 1626 C C . ALA A 1 208 ? 27.66987 -10.73511 41.65072 1.000 19.11000 208 ALA A C 1
ATOM 1627 O O . ALA A 1 208 ? 27.17149 -11.51089 42.46933 1.000 21.02000 208 ALA A O 1
ATOM 1629 N N . TYR A 1 209 ? 27.10536 -10.46075 40.47655 1.000 18.57000 209 TYR A N 1
ATOM 1630 C CA . TYR A 1 209 ? 26.02995 -11.26894 39.93692 1.000 20.66000 209 TYR A CA 1
ATOM 1631 C C . TYR A 1 209 ? 26.58075 -12.04287 38.74596 1.000 20.97000 209 TYR A C 1
ATOM 1632 O O . TYR A 1 209 ? 27.48508 -11.56651 38.05486 1.000 20.15000 209 TYR A O 1
ATOM 1641 N N . LYS A 1 210 ? 26.05044 -13.24918 38.53011 1.000 20.90000 210 LYS A N 1
ATOM 1642 C CA . LYS A 1 210 ? 26.42670 -14.02666 37.35371 1.000 21.45000 210 LYS A CA 1
ATOM 1643 C C . LYS A 1 210 ? 26.14621 -13.20749 36.10214 1.000 21.97000 210 LYS A C 1
ATOM 1644 O O . LYS A 1 210 ? 25.00032 -12.84195 35.83631 1.000 22.58000 210 LYS A O 1
ATOM 1650 N N . SER A 1 211 ? 27.20217 -12.91074 35.34108 1.000 22.50000 211 SER A N 1
ATOM 1651 C CA . SER A 1 211 ? 27.11002 -11.99492 34.21910 1.000 20.01000 211 SER A CA 1
ATOM 1652 C C . SER A 1 211 ? 27.37775 -12.78652 32.96003 1.000 19.33000 211 SER A C 1
ATOM 1653 O O . SER A 1 211 ? 26.42680 -13.34424 32.36190 1.000 18.93000 211 SER A O 1
ATOM 1656 N N . ASP A 1 212 ? 28.63062 -12.88503 32.49486 1.000 20.11000 212 ASP A N 1
ATOM 1657 C CA . ASP A 1 212 ? 29.01453 -13.74663 31.38591 1.000 18.89000 212 ASP A CA 1
ATOM 1658 C C . ASP A 1 212 ? 28.24131 -13.42437 30.10941 1.000 21.46000 212 ASP A C 1
ATOM 1659 O O . ASP A 1 212 ? 28.48378 -12.38280 29.49208 1.000 20.84000 212 ASP A O 1
ATOM 1664 N N . TRP A 1 213 ? 27.31275 -14.28414 29.67648 1.000 19.25000 213 TRP A N 1
ATOM 1665 C CA . TRP A 1 213 ? 26.53826 -13.99291 28.46526 1.000 21.81000 213 TRP A CA 1
ATOM 1666 C C . TRP A 1 213 ? 25.30304 -13.12926 28.73132 1.000 20.10000 213 TRP A C 1
ATOM 1667 O O . TRP A 1 213 ? 24.44414 -13.00965 27.84708 1.000 19.65000 213 TRP A O 1
ATOM 1678 N N . LEU A 1 214 ? 25.20499 -12.52732 29.91892 1.000 19.90000 214 LEU A N 1
ATOM 1679 C CA . LEU A 1 214 ? 23.99450 -11.81103 30.32829 1.000 18.84000 214 LEU A CA 1
ATOM 1680 C C . LEU A 1 214 ? 23.51745 -10.80027 29.28336 1.000 21.28000 214 LEU A C 1
ATOM 1681 O O . LEU A 1 214 ? 22.31581 -10.71392 28.99748 1.000 19.08000 214 LEU A O 1
ATOM 1686 N N . ILE A 1 215 ? 24.43112 -10.02609 28.69288 1.000 16.82000 215 ILE A N 1
ATOM 1687 C CA . ILE A 1 215 ? 23.97406 -8.97203 27.78616 1.000 18.45000 215 ILE A CA 1
ATOM 1688 C C . ILE A 1 215 ? 23.23165 -9.56958 26.59100 1.000 19.85000 215 ILE A C 1
ATOM 1689 O O . ILE A 1 215 ? 22.23469 -9.00406 26.12499 1.000 18.94000 215 ILE A O 1
ATOM 1694 N N . ILE A 1 216 ? 23.66223 -10.74231 26.10998 1.000 18.75000 216 ILE A N 1
ATOM 1695 C CA . ILE A 1 216 ? 22.97129 -11.37477 24.98099 1.000 17.73000 216 ILE A CA 1
ATOM 1696 C C . ILE A 1 216 ? 21.67366 -12.03537 25.43829 1.000 21.19000 216 ILE A C 1
ATOM 1697 O O . ILE A 1 216 ? 20.63060 -11.89887 24.78861 1.000 19.35000 216 ILE A O 1
ATOM 1702 N N . ASP A 1 217 ? 21.71362 -12.76951 26.55281 1.000 20.26000 217 ASP A N 1
ATOM 1703 C CA . ASP A 1 217 ? 20.48478 -13.35619 27.08422 1.000 18.56000 217 ASP A CA 1
ATOM 1704 C C . ASP A 1 217 ? 19.42518 -12.28836 27.32704 1.000 21.58000 217 ASP A C 1
ATOM 1705 O O . ASP A 1 217 ? 18.24650 -12.47608 26.98703 1.000 21.27000 217 ASP A O 1
ATOM 1710 N N . ARG A 1 218 ? 19.82873 -11.15619 27.90475 1.000 19.74000 218 ARG A N 1
ATOM 1711 C CA . ARG A 1 218 ? 18.86057 -10.11651 28.23154 1.000 18.90000 218 ARG A CA 1
ATOM 1712 C C . ARG A 1 218 ? 18.29059 -9.47349 26.97600 1.000 19.35000 218 ARG A C 1
ATOM 1713 O O . ARG A 1 218 ? 17.08062 -9.22888 26.89680 1.000 17.41000 218 ARG A O 1
ATOM 1721 N N . TRP A 1 219 ? 19.13678 -9.18409 25.98363 1.000 17.11000 219 TRP A N 1
ATOM 1722 C CA . TRP A 1 219 ? 18.59787 -8.57666 24.77364 1.000 16.38000 219 TRP A CA 1
ATOM 1723 C C . TRP A 1 219 ? 17.69561 -9.54997 24.01708 1.000 19.70000 219 TRP A C 1
ATOM 1724 O O . TRP A 1 219 ? 16.69935 -9.12524 23.42100 1.000 18.79000 219 TRP A O 1
ATOM 1735 N N . ASN A 1 220 ? 17.99509 -10.85258 24.05771 1.000 19.65000 220 ASN A N 1
ATOM 1736 C CA . ASN A 1 220 ? 17.07246 -11.82708 23.48253 1.000 19.62000 220 ASN A CA 1
ATOM 1737 C C . ASN A 1 220 ? 15.72291 -11.77595 24.18808 1.000 19.48000 220 ASN A C 1
ATOM 1738 O O . ASN A 1 220 ? 14.66722 -11.82635 23.53581 1.000 20.59000 220 ASN A O 1
ATOM 1743 N N . GLU A 1 221 ? 15.74143 -11.67219 25.52236 1.000 19.08000 221 GLU A N 1
ATOM 1744 C CA . GLU A 1 221 ? 14.49706 -11.51208 26.27318 1.000 19.06000 221 GLU A CA 1
ATOM 1745 C C . GLU A 1 221 ? 13.75366 -10.25760 25.84582 1.000 20.26000 221 GLU A C 1
ATOM 1746 O O . GLU A 1 221 ? 12.52471 -10.27527 25.71265 1.000 20.73000 221 GLU A O 1
ATOM 1752 N N . MET A 1 222 ? 14.48243 -9.15431 25.62275 1.000 18.62000 222 MET A N 1
ATOM 1753 C CA . MET A 1 222 ? 13.81676 -7.90325 25.26115 1.000 17.86000 222 MET A CA 1
ATOM 1754 C C . MET A 1 222 ? 13.11505 -8.01763 23.91242 1.000 20.49000 222 MET A C 1
ATOM 1755 O O . MET A 1 222 ? 11.99026 -7.51701 23.73862 1.000 19.35000 222 MET A O 1
ATOM 1760 N N . LEU A 1 223 ? 13.75456 -8.67717 22.94745 1.000 18.25000 223 LEU A N 1
ATOM 1761 C CA . LEU A 1 223 ? 13.12456 -8.83054 21.63396 1.000 19.06000 223 LEU A CA 1
ATOM 1762 C C . LEU A 1 223 ? 11.85106 -9.66489 21.72557 1.000 21.10000 223 LEU A C 1
ATOM 1763 O O . LEU A 1 223 ? 10.92041 -9.46839 20.93267 1.000 23.17000 223 LEU A O 1
ATOM 1768 N N . SER A 1 224 ? 11.78394 -10.58032 22.69840 1.000 21.03000 224 SER A N 1
ATOM 1769 C CA . SER A 1 224 ? 10.61108 -11.42554 22.87983 1.000 22.78000 224 SER A CA 1
ATOM 1770 C C . SER A 1 224 ? 9.53601 -10.71560 23.70596 1.000 24.43000 224 SER A C 1
ATOM 1771 O O . SER A 1 224 ? 8.35386 -10.71920 23.33987 1.000 23.26000 224 SER A O 1
ATOM 1774 N N . VAL A 1 225 ? 9.93639 -10.08750 24.81365 1.000 20.55000 225 VAL A N 1
ATOM 1775 C CA . VAL A 1 225 ? 8.99057 -9.40162 25.69990 1.000 21.31000 225 VAL A CA 1
ATOM 1776 C C . VAL A 1 225 ? 8.36356 -8.20100 24.99797 1.000 23.29000 225 VAL A C 1
ATOM 1777 O O . VAL A 1 225 ? 7.16641 -7.92302 25.15924 1.000 23.00000 225 VAL A O 1
ATOM 1781 N N . GLN A 1 226 ? 9.16570 -7.46170 24.22241 1.000 21.66000 226 GLN A N 1
ATOM 1782 C CA . GLN A 1 226 ? 8.77757 -6.20740 23.57731 1.000 21.81000 226 GLN A CA 1
ATOM 1783 C C . GLN A 1 226 ? 8.24970 -5.20054 24.60085 1.000 22.18000 226 GLN A C 1
ATOM 1784 O O . GLN A 1 226 ? 7.11266 -4.71859 24.47736 1.000 21.79000 226 GLN A O 1
ATOM 1790 N N . PRO A 1 227 ? 9.04579 -4.83857 25.60662 1.000 20.35000 227 PRO A N 1
ATOM 1791 C CA . PRO A 1 227 ? 8.57455 -3.87534 26.61240 1.000 18.74000 227 PRO A CA 1
ATOM 1792 C C . PRO A 1 227 ? 8.33568 -2.51298 25.97914 1.000 20.94000 227 PRO A C 1
ATOM 1793 O O . PRO A 1 227 ? 8.88341 -2.18902 24.92244 1.000 21.78000 227 PRO A O 1
ATOM 1797 N N . ASP A 1 228 ? 7.51907 -1.69784 26.65599 1.000 20.80000 228 ASP A N 1
ATOM 1798 C CA . ASP A 1 228 ? 7.18230 -0.37365 26.12927 1.000 22.79000 228 ASP A CA 1
ATOM 1799 C C . ASP A 1 228 ? 8.43027 0.46962 25.90833 1.000 22.46000 228 ASP A C 1
ATOM 1800 O O . ASP A 1 228 ? 8.52048 1.22596 24.93555 1.000 20.56000 228 ASP A O 1
ATOM 1805 N N . MET A 1 229 ? 9.38355 0.37426 26.82718 1.000 19.90000 229 MET A N 1
ATOM 1806 C CA . MET A 1 229 ? 10.56828 1.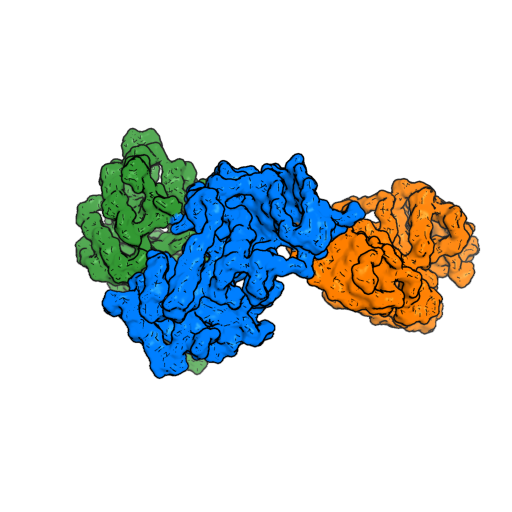21480 26.85982 1.000 21.26000 229 MET A CA 1
ATOM 1807 C C . MET A 1 229 ? 11.68129 0.41546 27.51552 1.000 18.87000 229 MET A C 1
ATOM 1808 O O . MET A 1 229 ? 11.42108 -0.49817 28.30387 1.000 19.01000 229 MET A O 1
ATOM 1813 N N . ILE A 1 230 ? 12.93066 0.76137 27.19276 1.000 18.10000 230 ILE A N 1
ATOM 1814 C CA . ILE A 1 230 ? 14.09433 0.10795 27.78719 1.000 17.13000 230 ILE A CA 1
ATOM 1815 C C . ILE A 1 230 ? 15.02366 1.16147 28.38028 1.000 18.25000 230 ILE A C 1
ATOM 1816 O O . ILE A 1 230 ? 15.23792 2.22040 27.78290 1.000 19.49000 230 ILE A O 1
ATOM 1821 N N . GLU A 1 231 ? 15.54905 0.88421 29.57670 1.000 17.04000 231 GLU A N 1
ATOM 1822 C CA . GLU A 1 231 ? 16.60292 1.69712 30.17498 1.000 16.75000 231 GLU A CA 1
ATOM 1823 C C . GLU A 1 231 ? 17.82276 0.81812 30.40450 1.000 18.12000 231 GLU A C 1
ATOM 1824 O O . GLU A 1 231 ? 17.75145 -0.17727 31.13641 1.000 18.88000 231 GLU A O 1
ATOM 1830 N N . VAL A 1 232 ? 18.94360 1.19708 29.79801 1.000 19.09000 232 VAL A N 1
ATOM 1831 C CA . VAL A 1 232 ? 20.19223 0.46059 29.94525 1.000 15.20000 232 VAL A CA 1
ATOM 1832 C C . VAL A 1 232 ? 20.86318 0.86754 31.25206 1.000 19.49000 232 VAL A C 1
ATOM 1833 O O . VAL A 1 232 ? 21.05848 2.06154 31.52079 1.000 16.89000 232 VAL A O 1
ATOM 1837 N N . LEU A 1 233 ? 21.20247 -0.12494 32.07628 1.000 16.32000 233 LEU A N 1
ATOM 1838 C CA . LEU A 1 233 ? 21.93248 0.08321 33.32851 1.000 16.50000 233 LEU A CA 1
ATOM 1839 C C . LEU A 1 233 ? 23.35652 -0.42106 33.09893 1.000 16.40000 233 LEU A C 1
ATOM 1840 O O . LEU A 1 233 ? 23.58495 -1.63113 33.08307 1.000 17.97000 233 LEU A O 1
ATOM 1845 N N . THR A 1 234 ? 24.32451 0.48042 32.90567 1.000 18.50000 234 THR A N 1
ATOM 1846 C CA . THR A 1 234 ? 24.21848 1.93787 33.00321 1.000 17.23000 234 THR A CA 1
ATOM 1847 C C . THR A 1 234 ? 25.16799 2.56045 31.98825 1.000 19.88000 234 THR A C 1
ATOM 1848 O O . THR A 1 234 ? 26.00227 1.87188 31.39324 1.000 18.95000 234 THR A O 1
ATOM 1852 N N . TRP A 1 235 ? 25.07638 3.87496 31.79959 1.000 18.36000 235 TRP A N 1
ATOM 1853 C CA . TRP A 1 235 ? 26.11512 4.52863 31.01605 1.000 17.23000 235 TRP A CA 1
ATOM 1854 C C . TRP A 1 235 ? 27.43785 4.53923 31.77334 1.000 19.02000 235 TRP A C 1
ATOM 1855 O O . TRP A 1 235 ? 28.50097 4.29337 31.19166 1.000 18.51000 235 TRP A O 1
ATOM 1866 N N . ASN A 1 236 ? 27.39381 4.80588 33.07401 1.000 18.12000 236 ASN A N 1
ATOM 1867 C CA . ASN A 1 236 ? 28.62916 5.16823 33.75644 1.000 19.21000 236 ASN A CA 1
ATOM 1868 C C . ASN A 1 236 ? 28.62231 4.88564 35.25429 1.000 20.08000 236 ASN A C 1
ATOM 1869 O O . ASN A 1 236 ? 29.27730 5.60741 36.01070 1.000 19.55000 236 ASN A O 1
ATOM 1874 N N . ASP A 1 237 ? 27.91229 3.85440 35.71370 1.000 18.89000 237 ASP A N 1
ATOM 1875 C CA . ASP A 1 237 ? 28.04203 3.47494 37.12537 1.000 18.13000 237 ASP A CA 1
ATOM 1876 C C . ASP A 1 237 ? 29.31177 2.64216 37.26446 1.000 19.54000 237 ASP A C 1
ATOM 1877 O O . ASP A 1 237 ? 29.29662 1.41098 37.29367 1.000 20.59000 237 ASP A O 1
ATOM 1882 N N . TYR A 1 238 ? 30.43984 3.34408 37.36243 1.000 18.43000 238 TYR A N 1
ATOM 1883 C CA . TYR A 1 238 ? 31.72821 2.66513 37.46732 1.000 19.49000 238 TYR A CA 1
ATOM 1884 C C . TYR A 1 238 ? 31.77509 1.73642 38.67358 1.000 19.75000 238 TYR A C 1
ATOM 1885 O O . TYR A 1 238 ? 32.30713 0.62308 38.58131 1.000 19.91000 238 TYR A O 1
ATOM 1894 N N . GLY A 1 239 ? 31.19788 2.16503 39.80507 1.000 19.51000 239 GLY A N 1
ATOM 1895 C CA . GLY A 1 239 ? 31.26753 1.38540 41.03268 1.000 20.67000 239 GLY A CA 1
ATOM 1896 C C . GLY A 1 239 ? 30.61067 0.01580 40.96222 1.000 20.40000 239 GLY A C 1
ATOM 1897 O O . GLY A 1 239 ? 30.91610 -0.85050 41.79030 1.000 18.66000 239 GLY A O 1
ATOM 1898 N N . GLU A 1 240 ? 29.69887 -0.19995 40.01324 1.000 17.97000 240 GLU A N 1
ATOM 1899 C CA . GLU A 1 240 ? 29.02477 -1.48738 39.88299 1.000 18.01000 240 GLU A CA 1
ATOM 1900 C C . GLU A 1 240 ? 29.39049 -2.21182 38.59909 1.000 18.28000 240 GLU A C 1
ATOM 1901 O O . GLU A 1 240 ? 28.80277 -3.25820 38.30118 1.000 18.33000 240 GLU A O 1
ATOM 1907 N N . SER A 1 241 ? 30.35645 -1.69125 37.85152 1.000 18.72000 241 SER A N 1
ATOM 1908 C CA . SER A 1 241 ? 30.96926 -2.33678 36.69309 1.000 19.37000 241 SER A CA 1
ATOM 1909 C C . SER A 1 241 ? 30.03148 -2.51689 35.50006 1.000 20.42000 241 SER A C 1
ATOM 1910 O O . SER A 1 241 ? 30.44162 -3.13449 34.51069 1.000 18.92000 241 SER A O 1
ATOM 1913 N N . HIS A 1 242 ? 28.80255 -1.98026 35.51141 1.000 18.24000 242 HIS A N 1
ATOM 1914 C CA . HIS A 1 242 ? 27.96258 -2.16016 34.32766 1.000 18.01000 242 HIS A CA 1
ATOM 1915 C C . HIS A 1 242 ? 27.96024 -0.94079 33.40197 1.000 19.28000 242 HIS A C 1
ATOM 1916 O O . HIS A 1 242 ? 27.11305 -0.85946 32.50609 1.000 18.12000 242 HIS A O 1
ATOM 1923 N N . TYR A 1 243 ? 28.92713 -0.02832 33.55746 1.000 19.28000 243 TYR A N 1
ATOM 1924 C CA . TYR A 1 243 ? 29.06096 1.09240 32.62952 1.000 18.91000 243 TYR A CA 1
ATOM 1925 C C . TYR A 1 243 ? 29.33438 0.58940 31.21673 1.000 21.05000 243 TYR A C 1
ATOM 1926 O O . TYR A 1 243 ? 30.09983 -0.35802 31.00947 1.000 20.18000 243 TYR A O 1
ATOM 1935 N N . ILE A 1 244 ? 28.70573 1.23177 30.23527 1.000 18.69000 244 ILE A N 1
ATOM 1936 C CA . ILE A 1 244 ? 29.00434 0.96093 28.83252 1.000 19.61000 244 ILE A CA 1
ATOM 1937 C C . ILE A 1 244 ? 29.55938 2.17716 28.10941 1.000 20.31000 244 ILE A C 1
ATOM 1938 O O . ILE A 1 244 ? 29.98982 2.04653 26.94806 1.000 19.64000 244 ILE A O 1
ATOM 1943 N N . GLY A 1 245 ? 29.57645 3.34194 28.75498 1.000 19.66000 245 GLY A N 1
ATOM 1944 C CA . GLY A 1 245 ? 30.17927 4.52651 28.18180 1.000 21.49000 245 GLY A CA 1
ATOM 1945 C C . GLY A 1 245 ? 31.68701 4.52755 28.37674 1.000 23.12000 245 GLY A C 1
ATOM 1946 O O . GLY A 1 245 ? 32.26881 3.65808 29.02465 1.000 22.91000 245 GLY A O 1
ATOM 1947 N N . ASN A 1 246 ? 32.32618 5.53539 27.79937 1.000 25.25000 246 ASN A N 1
ATOM 1948 C CA . ASN A 1 246 ? 33.75688 5.69982 27.99959 1.000 27.39000 246 ASN A CA 1
ATOM 1949 C C . ASN A 1 246 ? 34.01808 6.19606 29.41604 1.000 23.31000 246 ASN A C 1
ATOM 1950 O O . ASN A 1 246 ? 33.25373 6.99824 29.95967 1.000 28.36000 246 ASN A O 1
ATOM 1955 N N . ILE A 1 247 ? 35.09180 5.70197 30.03045 1.000 23.21000 247 ILE A N 1
ATOM 1956 C CA . ILE A 1 247 ? 35.42256 6.13690 31.38450 1.000 24.29000 247 ILE A CA 1
ATOM 1957 C C . ILE A 1 247 ? 35.86905 7.59434 31.31761 1.000 28.22000 247 ILE A C 1
ATOM 1958 O O . ILE A 1 247 ? 36.87870 7.91462 30.68764 1.000 27.43000 247 ILE A O 1
ATOM 1963 N N . GLN A 1 248 ? 35.09118 8.48493 31.92537 1.000 24.67000 248 GLN A N 1
ATOM 1964 C CA . GLN A 1 248 ? 35.50889 9.86853 32.11715 1.000 27.08000 248 GLN A CA 1
ATOM 1965 C C . GLN A 1 248 ? 34.82323 10.38930 33.37053 1.000 27.17000 248 GLN A C 1
ATOM 1966 O O . GLN A 1 248 ? 33.95459 9.73288 33.94082 1.000 27.35000 248 GLN A O 1
ATOM 1972 N N . GLY A 1 249 ? 35.22105 11.57536 33.80500 1.000 30.00000 249 GLY A N 1
ATOM 1973 C CA . GLY A 1 249 ? 34.65397 12.09339 35.03653 1.000 27.89000 249 GLY A CA 1
ATOM 1974 C C . GLY A 1 249 ? 35.38844 11.55563 36.24939 1.000 31.65000 249 GLY A C 1
ATOM 1975 O O . GLY A 1 249 ? 36.61010 11.38816 36.20601 1.000 33.70000 249 GLY A O 1
ATOM 1976 N N . ALA A 1 250 ? 34.66913 11.25763 37.32759 1.000 27.01000 250 ALA A N 1
ATOM 1977 C CA . ALA A 1 250 ? 35.28976 10.84336 38.57969 1.000 25.83000 250 ALA A CA 1
ATOM 1978 C C . ALA A 1 250 ? 34.83893 9.44138 38.96754 1.000 25.07000 250 ALA A C 1
ATOM 1979 O O . ALA A 1 250 ? 33.65526 9.11425 38.88331 1.000 29.30000 250 ALA A O 1
ATOM 1981 N N . LEU A 1 251 ? 35.78781 8.61933 39.39142 1.000 25.57000 251 LEU A N 1
ATOM 1982 C CA . LEU A 1 251 ? 35.47002 7.27875 39.87162 1.000 26.44000 251 LEU A CA 1
ATOM 1983 C C . LEU A 1 251 ? 35.14782 7.31573 41.36199 1.000 27.95000 251 LEU A C 1
ATOM 1984 O O . LEU A 1 251 ? 35.80838 8.03053 42.11988 1.000 27.05000 251 LEU A O 1
ATOM 1989 N N . PRO A 1 252 ? 34.14136 6.56221 41.80093 1.000 27.06000 252 PRO A N 1
ATOM 1990 C CA . PRO A 1 252 ? 33.85879 6.48808 43.23775 1.000 24.68000 252 PRO A CA 1
ATOM 1991 C C . PRO A 1 252 ? 35.05711 5.92869 43.98551 1.000 27.19000 252 PRO A C 1
ATOM 1992 O O . PRO A 1 252 ? 35.73428 5.01234 43.51397 1.000 29.27000 252 PRO A O 1
ATOM 1996 N N . ALA A 1 253 ? 35.32369 6.50464 45.15559 1.000 28.44000 253 ALA A N 1
ATOM 1997 C CA . ALA A 1 253 ? 36.46477 6.07529 45.95097 1.000 26.03000 253 ALA A CA 1
ATOM 1998 C C . ALA A 1 253 ? 36.37060 4.58447 46.23008 1.000 23.59000 253 ALA A C 1
ATOM 1999 O O . ALA A 1 253 ? 35.32779 4.08509 46.66402 1.000 27.33000 253 ALA A O 1
ATOM 2001 N N . GLY A 1 254 ? 37.46336 3.87600 45.97213 1.000 24.22000 254 GLY A N 1
ATOM 2002 C CA . GLY A 1 254 ? 37.52663 2.44864 46.15361 1.000 25.63000 254 GLY A CA 1
ATOM 2003 C C . GLY A 1 254 ? 37.29601 1.64827 44.89080 1.000 26.50000 254 GLY A C 1
ATOM 2004 O O . GLY A 1 254 ? 37.65317 0.46934 44.85255 1.000 25.29000 254 GLY A O 1
ATOM 2005 N N . SER A 1 255 ? 36.70886 2.25491 43.85811 1.000 25.88000 255 SER A N 1
ATOM 2006 C CA . SER A 1 255 ? 36.43538 1.52862 42.62069 1.000 22.16000 255 SER A CA 1
ATOM 2007 C C . SER A 1 255 ? 37.57626 1.59635 41.62094 1.000 24.87000 255 SER A C 1
ATOM 2008 O O . SER A 1 255 ? 37.59823 0.80331 40.66741 1.000 22.91000 255 SER A O 1
ATOM 2011 N N . GLU A 1 256 ? 38.51748 2.52735 41.80011 1.000 23.32000 256 GLU A N 1
ATOM 2012 C CA . GLU A 1 256 ? 39.50682 2.77294 40.75384 1.000 26.38000 256 GLU A CA 1
ATOM 2013 C C . GLU A 1 256 ? 40.31780 1.52191 40.42889 1.000 24.66000 256 GLU A C 1
ATOM 2014 O O . GLU A 1 256 ? 40.67240 1.29973 39.26355 1.000 23.95000 256 GLU A O 1
ATOM 2020 N N . GLY A 1 257 ? 40.57780 0.67557 41.42438 1.000 25.31000 257 GLY A N 1
ATOM 2021 C CA . GLY A 1 257 ? 41.37719 -0.51689 41.19194 1.000 26.38000 257 GLY A CA 1
ATOM 2022 C C . GLY A 1 257 ? 40.73337 -1.52345 40.25928 1.000 26.13000 257 GLY A C 1
ATOM 2023 O O . GLY A 1 257 ? 41.43455 -2.23797 39.53650 1.000 28.19000 257 GLY A O 1
ATOM 2024 N N . TYR A 1 258 ? 39.40161 -1.59997 40.24535 1.000 22.37000 258 TYR A N 1
ATOM 2025 C CA . TYR A 1 258 ? 38.74845 -2.52446 39.33374 1.000 20.67000 258 TYR A CA 1
ATOM 2026 C C . TYR A 1 258 ? 38.09410 -1.83991 38.13836 1.000 22.42000 258 TYR A C 1
ATOM 2027 O O . TYR A 1 258 ? 37.49982 -2.53084 37.29738 1.000 22.04000 258 TYR A O 1
ATOM 2036 N N . VAL A 1 259 ? 38.23620 -0.52060 37.99719 1.000 20.71000 259 VAL A N 1
ATOM 2037 C CA . VAL A 1 259 ? 37.70610 0.21404 36.84727 1.000 22.03000 259 VAL A CA 1
ATOM 2038 C C . VAL A 1 259 ? 38.81836 0.69472 35.91094 1.000 24.00000 259 VAL A C 1
ATOM 2039 O O . VAL A 1 259 ? 38.70451 0.56330 34.69288 1.000 23.85000 259 VAL A O 1
ATOM 2043 N N . ASP A 1 260 ? 39.88500 1.28800 36.45676 1.000 23.02000 260 ASP A N 1
ATOM 2044 C CA . ASP A 1 260 ? 40.96064 1.81654 35.61168 1.000 25.16000 260 ASP A CA 1
ATOM 2045 C C . ASP A 1 260 ? 41.46209 0.76950 34.63116 1.000 24.00000 260 ASP A C 1
ATOM 2046 O O . ASP A 1 260 ? 41.88296 -0.31954 35.02956 1.000 25.96000 260 ASP A O 1
ATOM 2051 N N . GLY A 1 261 ? 41.43311 1.11047 33.34765 1.000 24.59000 261 GLY A N 1
ATOM 2052 C CA . GLY A 1 261 ? 41.90486 0.22097 32.31037 1.000 24.96000 261 GLY A CA 1
ATOM 2053 C C . GLY A 1 261 ? 40.90664 -0.80766 31.82994 1.000 27.30000 261 GLY A C 1
ATOM 2054 O O . GLY A 1 261 ? 41.24970 -1.61254 30.95986 1.000 25.94000 261 GLY A O 1
ATOM 2055 N N . PHE A 1 262 ? 39.68013 -0.80249 32.35125 1.000 21.90000 262 PHE A N 1
ATOM 2056 C CA . PHE A 1 262 ? 38.66242 -1.77358 31.95906 1.000 22.19000 262 PHE A CA 1
ATOM 2057 C C . PHE A 1 262 ? 37.66125 -1.07076 31.05014 1.000 21.92000 262 PHE A C 1
ATOM 2058 O O . PHE A 1 262 ? 36.58201 -0.65005 31.46434 1.000 22.63000 262 PHE A O 1
ATOM 2066 N N . ASP A 1 263 ? 38.06306 -0.93545 29.78570 1.000 22.83000 263 ASP A N 1
ATOM 2067 C CA . ASP A 1 263 ? 37.25516 -0.29304 28.75519 1.000 23.58000 263 ASP A CA 1
ATOM 2068 C C . ASP A 1 263 ? 36.07887 -1.19243 28.37512 1.000 22.99000 263 ASP A C 1
ATOM 2069 O O . ASP A 1 263 ? 36.26795 -2.36207 28.03330 1.000 21.17000 263 ASP A O 1
ATOM 2074 N N . HIS A 1 264 ? 34.86123 -0.64286 28.41973 1.000 20.85000 264 HIS A N 1
ATOM 2075 C CA . HIS A 1 264 ? 33.64677 -1.39603 28.12413 1.000 19.03000 264 HIS A CA 1
ATOM 2076 C C . HIS A 1 264 ? 33.03701 -1.00819 26.77701 1.000 21.56000 264 HIS A C 1
ATOM 2077 O O . HIS A 1 264 ? 31.83955 -1.20824 26.56092 1.000 20.76000 264 HIS A O 1
ATOM 2084 N N . THR A 1 265 ? 33.85281 -0.46747 25.86835 1.000 21.22000 265 THR A N 1
ATOM 2085 C CA . THR A 1 265 ? 33.37869 -0.03051 24.55335 1.000 22.85000 265 THR A CA 1
ATOM 2086 C C . THR A 1 265 ? 32.59332 -1.12125 23.83121 1.000 20.58000 265 THR A C 1
ATOM 2087 O O . THR A 1 265 ? 31.56534 -0.84604 23.19993 1.000 21.89000 265 THR A O 1
ATOM 2091 N N . ALA A 1 266 ? 33.04709 -2.37229 23.92846 1.000 21.75000 266 ALA A N 1
ATOM 2092 C CA . ALA A 1 266 ? 32.36937 -3.45183 23.21604 1.000 24.28000 266 ALA A CA 1
ATOM 2093 C C . ALA A 1 266 ? 30.91610 -3.57978 23.64315 1.000 22.17000 266 ALA A C 1
ATOM 2094 O O . ALA A 1 266 ? 30.03831 -3.86116 22.81827 1.000 22.85000 266 ALA A O 1
ATOM 2096 N N . TRP A 1 267 ? 30.63782 -3.35763 24.92357 1.000 19.47000 267 TRP A N 1
ATOM 2097 C CA . TRP A 1 267 ? 29.28424 -3.57239 25.41237 1.000 18.06000 267 TRP A CA 1
ATOM 2098 C C . TRP A 1 267 ? 28.31053 -2.54008 24.87858 1.000 22.05000 267 TRP A C 1
ATOM 2099 O O . TRP A 1 267 ? 27.11225 -2.82848 24.77581 1.000 26.38000 267 TRP A O 1
ATOM 2110 N N . ARG A 1 268 ? 28.77283 -1.33164 24.54575 1.000 19.24000 268 ARG A N 1
ATOM 2111 C CA . ARG A 1 268 ? 27.80280 -0.43003 23.93652 1.000 17.78000 268 ARG A CA 1
ATOM 2112 C C . ARG A 1 268 ? 27.67180 -0.70826 22.44261 1.000 19.66000 268 ARG A C 1
ATOM 2113 O O . ARG A 1 268 ? 26.55056 -0.76968 21.91795 1.000 18.59000 268 ARG A O 1
ATOM 2121 N N . TYR A 1 269 ? 28.79109 -0.95568 21.75544 1.000 19.45000 269 TYR A N 1
ATOM 2122 C CA . TYR A 1 269 ? 28.71836 -1.16393 20.30855 1.000 19.77000 269 TYR A CA 1
ATOM 2123 C C . TYR A 1 269 ? 27.95688 -2.43433 19.95077 1.000 21.50000 269 TYR A C 1
ATOM 2124 O O . TYR A 1 269 ? 27.24865 -2.46908 18.93790 1.000 22.12000 269 TYR A O 1
ATOM 2133 N N . LEU A 1 270 ? 28.07820 -3.49197 20.75634 1.000 18.82000 270 LEU A N 1
ATOM 2134 C CA . LEU A 1 270 ? 27.37339 -4.72136 20.39546 1.000 20.39000 270 LEU A CA 1
ATOM 2135 C C . LEU A 1 270 ? 25.85514 -4.57859 20.49725 1.000 20.85000 270 LEU A C 1
ATOM 2136 O O . LEU A 1 270 ? 25.12631 -5.39351 19.91308 1.000 20.55000 270 LEU A O 1
ATOM 2141 N N . MET A 1 271 ? 25.35411 -3.56387 21.21049 1.000 20.14000 271 MET A N 1
ATOM 2142 C CA . MET A 1 271 ? 23.90791 -3.45646 21.39239 1.000 21.49000 271 MET A CA 1
ATOM 2143 C C . MET A 1 271 ? 23.19244 -2.96101 20.14240 1.000 22.54000 271 MET A C 1
ATOM 2144 O O . MET A 1 271 ? 21.97729 -3.15656 20.01762 1.000 20.16000 271 MET A O 1
ATOM 2149 N N . SER A 1 272 ? 23.91361 -2.34125 19.21237 1.000 21.29000 272 SER A N 1
ATOM 2150 C CA . SER A 1 272 ? 23.25720 -1.66340 18.09716 1.000 23.43000 272 SER A CA 1
ATOM 2151 C C . SER A 1 272 ? 22.29914 -2.55873 17.30890 1.000 20.86000 272 SER A C 1
ATOM 2152 O O . SER A 1 272 ? 21.16678 -2.12190 17.04010 1.000 22.06000 272 SER A O 1
ATOM 2155 N N . PRO A 1 273 ? 22.65154 -3.79572 16.93024 1.000 20.98000 273 PRO A N 1
ATOM 2156 C CA . PRO A 1 273 ? 21.67137 -4.63092 16.21095 1.000 23.44000 273 PRO A CA 1
ATOM 2157 C C . PRO A 1 273 ? 20.47937 -5.04220 17.05623 1.000 20.59000 273 PRO A C 1
ATOM 2158 O O . PRO A 1 273 ? 19.39378 -5.28381 16.51281 1.000 20.61000 273 PRO A O 1
ATOM 2162 N N . TYR A 1 274 ? 20.65063 -5.16643 18.37238 1.000 19.52000 274 TYR A N 1
ATOM 2163 C CA . TYR A 1 274 ? 19.50254 -5.50086 19.21069 1.000 20.39000 274 TYR A CA 1
ATOM 2164 C C . TYR A 1 274 ? 18.58793 -4.29915 19.40335 1.000 18.82000 274 TYR A C 1
ATOM 2165 O O . TYR A 1 274 ? 17.35898 -4.44746 19.40525 1.000 18.88000 274 TYR A O 1
ATOM 2174 N N . ILE A 1 275 ? 19.16903 -3.10411 19.56476 1.000 19.70000 275 ILE A N 1
ATOM 2175 C CA . ILE A 1 275 ? 18.36771 -1.88629 19.65633 1.000 20.37000 275 ILE A CA 1
ATOM 2176 C C . ILE A 1 275 ? 17.58917 -1.66652 18.36641 1.000 21.05000 275 ILE A C 1
ATOM 2177 O O . ILE A 1 275 ? 16.38828 -1.35825 18.38425 1.000 19.14000 275 ILE A O 1
ATOM 2182 N N . SER A 1 276 ? 18.25337 -1.83821 17.22661 1.000 19.40000 276 SER A N 1
ATOM 2183 C CA . SER A 1 276 ? 17.55981 -1.72433 15.94534 1.000 19.26000 276 SER A CA 1
ATOM 2184 C C . SER A 1 276 ? 16.39992 -2.70815 15.85017 1.000 20.97000 276 SER A C 1
ATOM 2185 O O . SER A 1 276 ? 15.28121 -2.32797 15.47743 1.000 23.14000 276 SER A O 1
ATOM 2188 N N . ALA A 1 277 ? 16.64137 -3.97603 16.20957 1.000 20.97000 277 ALA A N 1
ATOM 2189 C CA . ALA A 1 277 ? 15.59249 -4.98872 16.14116 1.000 20.02000 277 ALA A CA 1
ATOM 2190 C C . ALA A 1 277 ? 14.44333 -4.66827 17.08851 1.000 22.09000 277 ALA A C 1
ATOM 2191 O O . ALA A 1 277 ? 13.27062 -4.86124 16.74348 1.000 20.53000 277 ALA A O 1
ATOM 2193 N N . TYR A 1 278 ? 14.76272 -4.19704 18.29753 1.000 18.10000 278 TYR A N 1
ATOM 2194 C CA . TYR A 1 278 ? 13.72399 -3.78857 19.24035 1.000 17.05000 278 TYR A CA 1
ATOM 2195 C C . TYR A 1 278 ? 12.84580 -2.68587 18.65373 1.000 21.98000 278 TYR A C 1
ATOM 2196 O O . TYR A 1 278 ? 11.61015 -2.74382 18.74675 1.000 22.37000 278 TYR A O 1
ATOM 2205 N N . LYS A 1 279 ? 13.46547 -1.68383 18.02394 1.000 19.42000 279 LYS A N 1
ATOM 2206 C CA . LYS A 1 279 ? 12.70785 -0.59006 17.42271 1.000 21.71000 279 LYS A CA 1
ATOM 2207 C C . LYS A 1 279 ? 11.87656 -1.06575 16.23886 1.000 24.81000 279 LYS A C 1
ATOM 2208 O O . LYS A 1 279 ? 10.78738 -0.53775 15.99515 1.000 24.38000 279 LYS A O 1
ATOM 2214 N N . LEU A 1 280 ? 12.36503 -2.05506 15.50050 1.000 21.82000 280 LEU A N 1
ATOM 2215 C CA . LEU A 1 280 ? 11.63645 -2.59061 14.35517 1.000 23.75000 280 LEU A CA 1
ATOM 2216 C C . LEU A 1 280 ? 10.65759 -3.69800 14.72934 1.000 28.20000 280 LEU A C 1
ATOM 2217 O O . LEU A 1 280 ? 9.94117 -4.19593 13.85116 1.000 25.37000 280 LEU A O 1
ATOM 2222 N N . GLY A 1 281 ? 10.59671 -4.09118 15.99990 1.000 24.45000 281 GLY A N 1
ATOM 2223 C CA . GLY A 1 281 ? 9.69300 -5.15312 16.39904 1.000 24.73000 281 GLY A CA 1
ATOM 2224 C C . GLY A 1 281 ? 10.10484 -6.53907 15.95897 1.000 25.07000 281 GLY A C 1
ATOM 2225 O O . GLY A 1 281 ? 9.24945 -7.41882 15.84325 1.000 26.29000 281 GLY A O 1
ATOM 2226 N N . LEU A 1 282 ? 11.39565 -6.76458 15.72534 1.000 20.85000 282 LEU A N 1
ATOM 2227 C CA . LEU A 1 282 ? 11.89690 -8.02577 15.19285 1.000 23.32000 282 LEU A CA 1
ATOM 2228 C C . LEU A 1 282 ? 12.22618 -9.01879 16.30456 1.000 28.08000 282 LEU A C 1
ATOM 2229 O O . LEU A 1 282 ? 12.55489 -8.64144 17.43464 1.000 24.98000 282 LEU A O 1
ATOM 2234 N N . SER A 1 283 ? 12.15836 -10.30405 15.96655 1.000 26.49000 283 SER A N 1
ATOM 2235 C CA . SER A 1 283 ? 12.43396 -11.34786 16.94342 1.000 28.91000 283 SER A CA 1
ATOM 2236 C C . SER A 1 283 ? 13.91865 -11.66686 17.06878 1.000 28.02000 283 SER A C 1
ATOM 2237 O O . SER A 1 283 ? 14.31452 -12.33954 18.03249 1.000 30.83000 283 SER A O 1
ATOM 2240 N N . GLU A 1 284 ? 14.74304 -11.19323 16.13837 1.000 25.82000 284 GLU A N 1
ATOM 2241 C CA . GLU A 1 284 ? 16.17281 -11.45667 16.12637 1.000 27.07000 284 GLU A CA 1
ATOM 2242 C C . GLU A 1 284 ? 16.90467 -10.16406 15.79988 1.000 24.47000 284 GLU A C 1
ATOM 2243 O O . GLU A 1 284 ? 16.34112 -9.28694 15.13811 1.000 25.84000 284 GLU A O 1
ATOM 2249 N N . PRO A 1 285 ? 18.16050 -10.02390 16.23141 1.000 24.82000 285 PRO A N 1
ATOM 2250 C CA . PRO A 1 285 ? 18.88819 -8.77502 15.97597 1.000 23.63000 285 PRO A CA 1
ATOM 2251 C C . PRO A 1 285 ? 19.00113 -8.48481 14.48910 1.000 25.12000 285 PRO A C 1
ATOM 2252 O O . PRO A 1 285 ? 19.07130 -9.39264 13.65923 1.000 26.80000 285 PRO A O 1
ATOM 2256 N N . TYR A 1 286 ? 19.02327 -7.19678 14.16597 1.000 24.45000 286 TYR A N 1
ATOM 2257 C CA . TYR A 1 286 ? 19.14633 -6.73199 12.78570 1.000 28.41000 286 TYR A CA 1
ATOM 2258 C C . TYR A 1 286 ? 20.63218 -6.54192 12.49516 1.000 27.00000 286 TYR A C 1
ATOM 2259 O O . TYR A 1 286 ? 21.23889 -5.56023 12.93236 1.000 26.49000 286 TYR A O 1
ATOM 2268 N N . ILE A 1 287 ? 21.22426 -7.48619 11.76742 1.000 26.15000 287 ILE A N 1
ATOM 2269 C CA . ILE A 1 287 ? 22.66820 -7.51618 11.53308 1.000 27.57000 287 ILE A CA 1
ATOM 2270 C C . ILE A 1 287 ? 22.92366 -6.96760 10.13763 1.000 34.62000 287 ILE A C 1
ATOM 2271 O O . ILE A 1 287 ? 22.55815 -7.60046 9.14395 1.000 30.27000 287 ILE A O 1
ATOM 2276 N N . ASN A 1 288 ? 23.55529 -5.79441 10.05572 1.000 29.98000 288 ASN A N 1
ATOM 2277 C CA . ASN A 1 288 ? 23.91655 -5.20933 8.76882 1.000 34.13000 288 ASN A CA 1
ATOM 2278 C C . ASN A 1 288 ? 25.36851 -4.74159 8.76192 1.000 33.42000 288 ASN A C 1
ATOM 2279 O O . ASN A 1 288 ? 25.74570 -3.92375 7.91644 1.000 32.80000 288 ASN A O 1
ATOM 2284 N N . PHE A 1 289 ? 26.18116 -5.23813 9.69652 1.000 29.58000 289 PHE A N 1
ATOM 2285 C CA . PHE A 1 2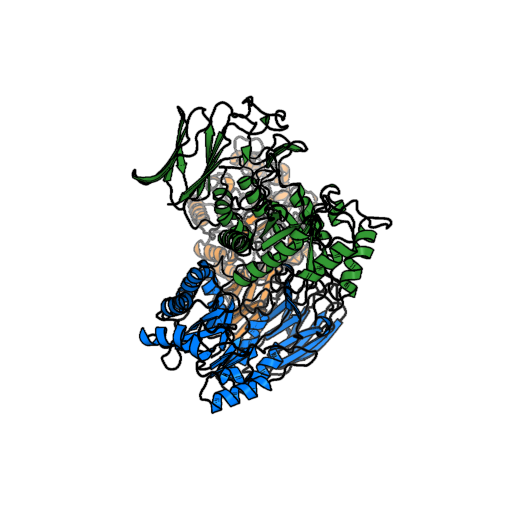89 ? 27.62030 -5.00552 9.70305 1.000 31.33000 289 PHE A CA 1
ATOM 2286 C C . PHE A 1 289 ? 28.28162 -6.19582 10.38776 1.000 30.99000 289 PHE A C 1
ATOM 2287 O O . PHE A 1 289 ? 27.61475 -7.00435 11.04544 1.000 27.43000 289 PHE A O 1
ATOM 2295 N N . GLU A 1 290 ? 29.60579 -6.30172 10.23594 1.000 25.83000 290 GLU A N 1
ATOM 2296 C CA . GLU A 1 290 ? 30.35565 -7.40891 10.81193 1.000 24.28000 290 GLU A CA 1
ATOM 2297 C C . GLU A 1 290 ? 31.30127 -6.89466 11.88988 1.000 24.20000 290 GLU A C 1
ATOM 2298 O O . GLU A 1 290 ? 31.83417 -5.78817 11.78680 1.000 25.51000 290 GLU A O 1
ATOM 2304 N N . SER A 1 291 ? 31.49914 -7.70501 12.93019 1.000 21.79000 291 SER A N 1
ATOM 2305 C CA . SER A 1 291 ? 32.32167 -7.29468 14.06468 1.000 23.77000 291 SER A CA 1
ATOM 2306 C C . SER A 1 291 ? 32.56979 -8.48063 14.97455 1.000 21.25000 291 SER A C 1
ATOM 2307 O O . SER A 1 291 ? 31.72642 -9.37138 15.10897 1.000 23.03000 291 SER A O 1
ATOM 2310 N N . LEU A 1 292 ? 33.73461 -8.47242 15.60263 1.000 20.22000 292 LEU A N 1
ATOM 2311 C CA . LEU A 1 292 ? 34.02814 -9.36710 16.70909 1.000 24.28000 292 LEU A CA 1
ATOM 2312 C C . LEU A 1 292 ? 34.11469 -8.54288 17.98207 1.000 20.28000 292 LEU A C 1
ATOM 2313 O O . LEU A 1 292 ? 34.69887 -7.45046 17.98481 1.000 22.07000 292 LEU A O 1
ATOM 2318 N N . PHE A 1 293 ? 33.51960 -9.06890 19.05547 1.000 19.83000 293 PHE A N 1
ATOM 2319 C CA . PHE A 1 293 ? 33.57928 -8.48219 20.38837 1.000 18.45000 293 PHE A CA 1
ATOM 2320 C C . PHE A 1 293 ? 34.08486 -9.53915 21.35401 1.000 19.51000 293 PHE A C 1
ATOM 2321 O O . PHE A 1 293 ? 33.75708 -10.71902 21.21010 1.000 22.92000 293 PHE A O 1
ATOM 2329 N N . TYR A 1 294 ? 34.86819 -9.13003 22.34835 1.000 17.89000 294 TYR A N 1
ATOM 2330 C CA . TYR A 1 294 ? 35.30010 -10.07879 23.35784 1.000 18.59000 294 TYR A CA 1
ATOM 2331 C C . TYR A 1 294 ? 35.23743 -9.43874 24.73636 1.000 19.19000 294 TYR A C 1
ATOM 2332 O O . TYR A 1 294 ? 35.29399 -8.21239 24.86562 1.000 18.48000 294 TYR A O 1
ATOM 2341 N N . TRP A 1 295 ? 35.07788 -10.27994 25.76172 1.000 18.78000 295 TRP A N 1
ATOM 2342 C CA . TRP A 1 295 ? 35.17994 -9.80545 27.13556 1.000 18.86000 295 TRP A CA 1
ATOM 2343 C C . TRP A 1 295 ? 35.54264 -10.95980 28.06752 1.000 21.90000 295 TRP A C 1
ATOM 2344 O O . TRP A 1 295 ? 35.22493 -12.12014 27.80474 1.000 20.58000 295 TRP A O 1
ATOM 2355 N N . TYR A 1 296 ? 36.23845 -10.62604 29.14958 1.000 19.66000 296 TYR A N 1
ATOM 2356 C CA . TYR A 1 296 ? 36.62817 -11.63513 30.12343 1.000 20.87000 296 TYR A CA 1
ATOM 2357 C C . TYR A 1 296 ? 37.10463 -10.92475 31.37479 1.000 20.92000 296 TYR A C 1
ATOM 2358 O O . TYR A 1 296 ? 37.54202 -9.77046 31.32478 1.000 18.59000 296 TYR A O 1
ATOM 2367 N N . ARG A 1 297 ? 37.00874 -11.63694 32.49930 1.000 19.28000 297 ARG A N 1
ATOM 2368 C CA . ARG A 1 297 ? 37.50525 -11.17127 33.78049 1.000 19.16000 297 ARG A CA 1
ATOM 2369 C C . ARG A 1 297 ? 39.03027 -11.26742 33.83681 1.000 22.35000 297 ARG A C 1
ATOM 2370 O O . ARG A 1 297 ? 39.64793 -11.99043 33.05786 1.000 19.32000 297 ARG A O 1
ATOM 2378 N N . PRO A 1 298 ? 39.66749 -10.53454 34.75406 1.000 20.61000 298 PRO A N 1
ATOM 2379 C CA . PRO A 1 298 ? 41.13494 -10.44162 34.72435 1.000 22.45000 298 PRO A CA 1
ATOM 2380 C C . PRO A 1 298 ? 41.87284 -11.57846 35.43173 1.000 20.75000 298 PRO A C 1
ATOM 2381 O O . PRO A 1 298 ? 43.09705 -11.67415 35.27576 1.000 22.14000 298 PRO A O 1
ATOM 2385 N N . THR A 1 299 ? 41.19192 -12.41163 36.20697 1.000 23.23000 299 THR A N 1
ATOM 2386 C CA . THR A 1 299 ? 41.79572 -13.49786 36.96598 1.000 23.07000 299 THR A CA 1
ATOM 2387 C C . THR A 1 299 ? 40.85460 -14.69064 36.95154 1.000 23.80000 299 THR A C 1
ATOM 2388 O O . THR A 1 299 ? 39.65052 -14.53707 36.71545 1.000 21.38000 299 THR A O 1
ATOM 2392 N N . PRO A 1 300 ? 41.35922 -15.88427 37.27086 1.000 25.79000 300 PRO A N 1
ATOM 2393 C CA . PRO A 1 300 ? 40.45338 -16.97595 37.63477 1.000 25.63000 300 PRO A CA 1
ATOM 2394 C C . PRO A 1 300 ? 39.59632 -16.55842 38.82018 1.000 21.74000 300 PRO A C 1
ATOM 2395 O O . PRO A 1 300 ? 40.02158 -15.78405 39.68047 1.000 24.34000 300 PRO A O 1
ATOM 2399 N N . LYS A 1 301 ? 38.36587 -17.06488 38.85302 1.000 22.06000 301 LYS A N 1
ATOM 2400 C CA . LYS A 1 301 ? 37.45833 -16.63993 39.90743 1.000 23.05000 301 LYS A CA 1
ATOM 2401 C C . LYS A 1 301 ? 37.95052 -17.06330 41.28872 1.000 26.82000 301 LYS A C 1
ATOM 2402 O O . LYS A 1 301 ? 37.60861 -16.41490 42.28340 1.000 26.03000 301 LYS A O 1
ATOM 2408 N N . SER A 1 302 ? 38.76662 -18.11055 41.37147 1.000 26.65000 302 SER A N 1
ATOM 2409 C CA . SER A 1 302 ? 39.24859 -18.59039 42.66403 1.000 26.06000 302 SER A CA 1
ATOM 2410 C C . SER A 1 302 ? 40.48398 -17.85041 43.16655 1.000 29.89000 302 SER A C 1
ATOM 2411 O O . SER A 1 302 ? 41.00084 -18.20259 44.23664 1.000 28.63000 302 SER A O 1
ATOM 2414 N N . ALA A 1 303 ? 40.97440 -16.85155 42.43408 1.000 26.12000 303 ALA A N 1
ATOM 2415 C CA . ALA A 1 303 ? 42.18613 -16.14500 42.83583 1.000 25.43000 303 ALA A CA 1
ATOM 2416 C C . ALA A 1 303 ? 42.01578 -15.49192 44.20358 1.000 29.58000 303 ALA A C 1
ATOM 2417 O O . ALA A 1 303 ? 40.94461 -14.98759 44.54482 1.000 25.50000 303 ALA A O 1
ATOM 2419 N N . THR A 1 304 ? 43.07870 -15.51884 45.00359 1.000 27.43000 304 THR A N 1
ATOM 2420 C CA . THR A 1 304 ? 43.08757 -14.85317 46.29903 1.000 26.04000 304 THR A CA 1
ATOM 2421 C C . THR A 1 304 ? 43.79375 -13.51287 46.14418 1.000 25.89000 304 THR A C 1
ATOM 2422 O O . THR A 1 304 ? 44.97547 -13.47009 45.78529 1.000 25.90000 304 THR A O 1
ATOM 2426 N N . ALA A 1 305 ? 43.06790 -12.42419 46.39248 1.000 27.23000 305 ALA A N 1
ATOM 2427 C CA . ALA A 1 305 ? 43.66533 -11.09991 46.29710 1.000 25.87000 305 ALA A CA 1
ATOM 2428 C C . ALA A 1 305 ? 44.80453 -10.98073 47.29801 1.000 25.86000 305 ALA A C 1
ATOM 2429 O O . ALA A 1 305 ? 44.71715 -11.49169 48.41873 1.000 28.37000 305 ALA A O 1
ATOM 2431 N N . THR A 1 306 ? 45.87254 -10.29754 46.89512 1.000 27.70000 306 THR A N 1
ATOM 2432 C CA . THR A 1 306 ? 47.08493 -10.28319 47.70907 1.000 24.98000 306 THR A CA 1
ATOM 2433 C C . THR A 1 306 ? 47.16838 -9.09516 48.66054 1.000 30.12000 306 THR A C 1
ATOM 2434 O O . THR A 1 306 ? 47.98530 -9.12734 49.59156 1.000 28.81000 306 THR A O 1
ATOM 2438 N N . ALA A 1 307 ? 46.35818 -8.05324 48.45328 1.000 26.50000 307 ALA A N 1
ATOM 2439 C CA . ALA A 1 307 ? 46.40153 -6.86684 49.30443 1.000 27.98000 307 ALA A CA 1
ATOM 2440 C C . ALA A 1 307 ? 45.07658 -6.10783 49.28237 1.000 24.05000 307 ALA A C 1
ATOM 2441 O O . ALA A 1 307 ? 45.03143 -4.94161 48.87909 1.000 27.71000 307 ALA A O 1
ATOM 2443 N N . ASP A 1 308 ? 44.00691 -6.74454 49.74331 1.000 25.31000 308 ASP A N 1
ATOM 2444 C CA . ASP A 1 308 ? 42.66013 -6.18893 49.66432 1.000 26.98000 308 ASP A CA 1
ATOM 2445 C C . ASP A 1 308 ? 42.11025 -5.96043 51.06500 1.000 28.34000 308 ASP A C 1
ATOM 2446 O O . ASP A 1 308 ? 42.06357 -6.88629 51.88229 1.000 27.55000 308 ASP A O 1
ATOM 2451 N N . SER A 1 309 ? 41.67491 -4.73320 51.34047 1.000 24.67000 309 SER A N 1
ATOM 2452 C CA . SER A 1 309 ? 41.05575 -4.47344 52.63161 1.000 26.05000 309 SER A CA 1
ATOM 2453 C C . SER A 1 309 ? 39.64065 -5.02989 52.72321 1.000 28.69000 309 SER A C 1
ATOM 2454 O O . SER A 1 309 ? 39.06861 -5.05293 53.82178 1.000 27.16000 309 SER A O 1
ATOM 2457 N N . LEU A 1 310 ? 39.08040 -5.50874 51.61181 1.000 24.65000 310 LEU A N 1
ATOM 2458 C CA . LEU A 1 310 ? 37.74071 -6.07051 51.55229 1.000 25.30000 310 LEU A CA 1
ATOM 2459 C C . LEU A 1 310 ? 37.80763 -7.57811 51.32751 1.000 25.23000 310 LEU A C 1
ATOM 2460 O O . LEU A 1 310 ? 38.79441 -8.10821 50.81031 1.000 25.97000 310 LEU A O 1
ATOM 2465 N N . SER A 1 311 ? 36.72204 -8.25915 51.68200 1.000 27.67000 311 SER A N 1
ATOM 2466 C CA . SER A 1 311 ? 36.64872 -9.70844 51.57415 1.000 26.59000 311 SER A CA 1
ATOM 2467 C C . SER A 1 311 ? 36.22722 -10.15045 50.17109 1.000 27.37000 311 SER A C 1
ATOM 2468 O O . SER A 1 311 ? 35.82815 -9.34568 49.32309 1.000 23.95000 311 SER A O 1
ATOM 2471 N N . TYR A 1 312 ? 36.33013 -11.45903 49.94287 1.000 25.41000 312 TYR A N 1
ATOM 2472 C CA . TYR A 1 312 ? 35.91426 -12.05525 48.67702 1.000 25.69000 312 TYR A CA 1
ATOM 2473 C C . TYR A 1 312 ? 34.44950 -11.72634 48.38812 1.000 24.36000 312 TYR A C 1
ATOM 2474 O O . TYR A 1 312 ? 33.60128 -11.82911 49.28396 1.000 23.95000 312 TYR A O 1
ATOM 2483 N N . PRO A 1 313 ? 34.10941 -11.34905 47.14746 1.000 23.08000 313 PRO A N 1
ATOM 2484 C CA . PRO A 1 313 ? 32.73076 -10.93074 46.84523 1.000 23.91000 313 PRO A CA 1
ATOM 2485 C C . PRO A 1 313 ? 31.78329 -12.11840 46.77308 1.000 24.38000 313 PRO A C 1
ATOM 2486 O O . PRO A 1 313 ? 32.03506 -13.09161 46.05736 1.000 30.69000 313 PRO A O 1
ATOM 2490 N N . SER A 1 314 ? 30.67804 -12.01928 47.50552 1.000 21.11000 314 SER A N 1
ATOM 2491 C CA . SER A 1 314 ? 29.57403 -12.94276 47.30876 1.000 25.08000 314 SER A CA 1
ATOM 2492 C C . SER A 1 314 ? 29.19964 -12.98982 45.83326 1.000 27.79000 314 SER A C 1
ATOM 2493 O O . SER A 1 314 ? 29.15893 -11.95954 45.15884 1.000 25.76000 314 SER A O 1
ATOM 2496 N N . GLY A 1 315 ? 28.94768 -14.19572 45.33076 1.000 27.32000 315 GLY A N 1
ATOM 2497 C CA . GLY A 1 315 ? 28.60941 -14.39473 43.93732 1.000 24.65000 315 GLY A CA 1
ATOM 2498 C C . GLY A 1 315 ? 29.79440 -14.56247 43.00949 1.000 25.96000 315 GLY A C 1
ATOM 2499 O O . GLY A 1 315 ? 29.59474 -14.84741 41.82150 1.000 25.71000 315 GLY A O 1
ATOM 2500 N N . GLY A 1 316 ? 31.01966 -14.40746 43.51127 1.000 29.68000 316 GLY A N 1
ATOM 2501 C CA . GLY A 1 316 ? 32.18369 -14.54710 42.65228 1.000 31.56000 316 GLY A CA 1
ATOM 2502 C C . GLY A 1 316 ? 32.32394 -15.93057 42.04322 1.000 31.57000 316 GLY A C 1
ATOM 2503 O O . GLY A 1 316 ? 32.82904 -16.07164 40.92840 1.000 33.68000 316 GLY A O 1
ATOM 2504 N N . ASP A 1 317 ? 31.86407 -16.96492 42.74855 1.000 30.19000 317 ASP A N 1
ATOM 2505 C CA . ASP A 1 317 ? 31.97055 -18.32240 42.22966 1.000 33.25000 317 ASP A CA 1
ATOM 2506 C C . ASP A 1 317 ? 30.93602 -18.64308 41.15036 1.000 31.35000 317 ASP A C 1
ATOM 2507 O O . ASP A 1 317 ? 31.02334 -19.71204 40.53769 1.000 28.14000 317 ASP A O 1
ATOM 2512 N N . TYR A 1 318 ? 29.97411 -17.74880 40.89127 1.000 27.84000 318 TYR A N 1
ATOM 2513 C CA . TYR A 1 318 ? 28.92782 -18.04532 39.91764 1.000 26.27000 318 TYR A CA 1
ATOM 2514 C C . TYR A 1 318 ? 29.43449 -17.97379 38.48686 1.000 29.07000 318 TYR A C 1
ATOM 2515 O O . TYR A 1 318 ? 28.91663 -18.67751 37.61737 1.000 29.81000 318 TYR A O 1
ATOM 2524 N N . MET A 1 319 ? 30.40069 -17.10812 38.21075 1.000 23.38000 319 MET A N 1
ATOM 2525 C CA . MET A 1 319 ? 30.80370 -16.91203 36.83200 1.000 24.42000 319 MET A CA 1
ATOM 2526 C C . MET A 1 319 ? 31.74387 -18.01493 36.36462 1.000 25.11000 319 MET A C 1
ATOM 2527 O O . MET A 1 319 ? 32.32464 -18.75139 37.16077 1.000 25.42000 319 MET A O 1
ATOM 2532 N N . GLU A 1 320 ? 31.87559 -18.13122 35.04391 1.000 22.88000 320 GLU A N 1
ATOM 2533 C CA . GLU A 1 320 ? 32.74435 -19.12578 34.42719 1.000 26.37000 320 GLU A CA 1
ATOM 2534 C C . GLU A 1 320 ? 34.10156 -18.52191 34.08390 1.000 25.70000 320 GLU A C 1
ATOM 2535 O O . GLU A 1 320 ? 34.18310 -17.38483 33.60899 1.000 22.85000 320 GLU A O 1
ATOM 2541 N N . ASP A 1 321 ? 35.16577 -19.30569 34.29164 1.000 23.38000 321 ASP A N 1
ATOM 2542 C CA . ASP A 1 321 ? 36.52550 -18.90374 33.90771 1.000 22.48000 321 ASP A CA 1
ATOM 2543 C C . ASP A 1 321 ? 36.68426 -19.09093 32.39892 1.000 26.86000 321 ASP A C 1
ATOM 2544 O O . ASP A 1 321 ? 37.37536 -19.98967 31.90955 1.000 23.33000 321 ASP A O 1
ATOM 2549 N N . GLU A 1 322 ? 36.01039 -18.22100 31.65129 1.000 22.19000 322 GLU A N 1
ATOM 2550 C CA . GLU A 1 322 ? 35.96806 -18.31940 30.20536 1.000 24.98000 322 GLU A CA 1
ATOM 2551 C C . GLU A 1 322 ? 36.21164 -16.95781 29.57447 1.000 25.28000 322 GLU A C 1
ATOM 2552 O O . GLU A 1 322 ? 36.01400 -15.90556 30.19415 1.000 24.48000 322 GLU A O 1
ATOM 2558 N N . ILE A 1 323 ? 36.63263 -17.01175 28.31831 1.000 21.44000 323 ILE A N 1
ATOM 2559 C CA . ILE A 1 323 ? 36.77526 -15.84818 27.45618 1.000 23.04000 323 ILE A CA 1
ATOM 2560 C C . ILE A 1 323 ? 35.59851 -15.84535 26.49313 1.000 22.00000 323 ILE A C 1
ATOM 2561 O O . ILE A 1 323 ? 35.39235 -16.81771 25.76031 1.000 22.06000 323 ILE A O 1
ATOM 2566 N N . PHE A 1 324 ? 34.83476 -14.75534 26.47643 1.000 20.73000 324 PHE A N 1
ATOM 2567 C CA . PHE A 1 324 ? 33.59759 -14.68011 25.70284 1.000 20.34000 324 PHE A CA 1
ATOM 2568 C C . PHE A 1 324 ? 33.83729 -13.94612 24.38959 1.000 21.28000 324 PHE A C 1
ATOM 2569 O O . PHE A 1 324 ? 34.35185 -12.82480 24.38452 1.000 20.61000 324 PHE A O 1
ATOM 2577 N N . VAL A 1 325 ? 33.45645 -14.57770 23.27982 1.000 19.83000 325 VAL A N 1
ATOM 2578 C CA . VAL A 1 325 ? 33.69672 -14.03721 21.94750 1.000 19.18000 325 VAL A CA 1
ATOM 2579 C C . VAL A 1 325 ? 32.37681 -14.01643 21.19363 1.000 19.99000 325 VAL A C 1
ATOM 2580 O O . VAL A 1 325 ? 31.75211 -15.06491 20.99257 1.000 21.57000 325 VAL A O 1
ATOM 2584 N N . LEU A 1 326 ? 31.95612 -12.82544 20.78813 1.000 19.84000 326 LEU A N 1
ATOM 2585 C CA . LEU A 1 326 ? 30.70631 -12.60156 20.07593 1.000 20.42000 326 LEU A CA 1
ATOM 2586 C C . LEU A 1 326 ? 31.04477 -12.09935 18.68387 1.000 18.40000 326 LEU A C 1
ATOM 2587 O O . LEU A 1 326 ? 31.78445 -11.12442 18.54964 1.000 21.83000 326 LEU A O 1
ATOM 2592 N N . VAL A 1 327 ? 30.51422 -12.74824 17.64957 1.000 19.76000 327 VAL A N 1
ATOM 2593 C CA . VAL A 1 327 ? 30.82377 -12.34384 16.28354 1.000 21.61000 327 VAL A CA 1
ATOM 2594 C C . VAL A 1 327 ? 29.53350 -12.14293 15.49779 1.000 20.09000 327 VAL A C 1
ATOM 2595 O O . VAL A 1 327 ? 28.67955 -13.03478 15.44388 1.000 22.14000 327 VAL A O 1
ATOM 2599 N N . TYR A 1 328 ? 29.39411 -10.96290 14.90532 1.000 22.17000 328 TYR A N 1
ATOM 2600 C CA . TYR A 1 328 ? 28.31081 -10.64729 13.97890 1.000 22.65000 328 TYR A CA 1
ATOM 2601 C C . TYR A 1 328 ? 28.84877 -10.84219 12.56934 1.000 21.99000 328 TYR A C 1
ATOM 2602 O O . TYR A 1 328 ? 29.85017 -10.21768 12.20241 1.000 23.21000 328 TYR A O 1
ATOM 2611 N N . LEU A 1 329 ? 28.19853 -11.70511 11.78859 1.000 23.43000 329 LEU A N 1
ATOM 2612 C CA . LEU A 1 329 ? 28.66685 -12.02605 10.44094 1.000 22.22000 329 LEU A CA 1
ATOM 2613 C C . LEU A 1 329 ? 27.54926 -11.88886 9.41965 1.000 26.90000 329 LEU A C 1
ATOM 2614 O O . LEU A 1 329 ? 26.39366 -12.20985 9.70281 1.000 26.04000 329 LEU A O 1
ATOM 2619 N N . LEU A 1 330 ? 27.91155 -11.41821 8.22509 1.000 26.47000 330 LEU A N 1
ATOM 2620 C CA . LEU A 1 330 ? 27.03873 -11.45708 7.05902 1.000 29.96000 330 LEU A CA 1
ATOM 2621 C C . LEU A 1 330 ? 27.34590 -12.63181 6.13594 1.000 34.04000 330 LEU A C 1
ATOM 2622 O O . LEU A 1 330 ? 26.45626 -13.08471 5.40432 1.000 33.05000 330 LEU A O 1
ATOM 2627 N N . GLN A 1 331 ? 28.57975 -13.13616 6.15966 1.000 31.38000 331 GLN A N 1
ATOM 2628 C CA . GLN A 1 331 ? 28.96263 -14.38203 5.50606 1.000 34.47000 331 GLN A CA 1
ATOM 2629 C C . GLN A 1 331 ? 29.77366 -15.22859 6.47704 1.000 31.05000 331 GLN A C 1
ATOM 2630 O O . GLN A 1 331 ? 30.26973 -14.74312 7.49742 1.000 30.58000 331 GLN A O 1
ATOM 2636 N N . SER A 1 332 ? 29.92807 -16.50531 6.13844 1.000 29.04000 332 SER A N 1
ATOM 2637 C CA . SER A 1 332 ? 30.73597 -17.40231 6.95641 1.000 30.58000 332 SER A CA 1
ATOM 2638 C C . SER A 1 332 ? 32.18012 -16.91846 7.05747 1.000 31.40000 332 SER A C 1
ATOM 2639 O O . SER A 1 332 ? 32.71759 -16.28992 6.14064 1.000 29.59000 332 SER A O 1
ATOM 2642 N N . ALA A 1 333 ? 32.80656 -17.22349 8.19582 1.000 31.04000 333 ALA A N 1
ATOM 2643 C CA . ALA A 1 333 ? 34.20259 -16.87751 8.44154 1.000 31.61000 333 ALA A CA 1
ATOM 2644 C C . ALA A 1 333 ? 34.76131 -17.80021 9.51336 1.000 31.48000 333 ALA A C 1
ATOM 2645 O O . ALA A 1 333 ? 34.02308 -18.35324 10.32998 1.000 32.58000 333 ALA A O 1
ATOM 2647 N N . GLU A 1 334 ? 36.08241 -17.95790 9.50774 1.000 29.93000 334 GLU A N 1
ATOM 2648 C CA . GLU A 1 334 ? 36.76153 -18.76800 10.50666 1.000 28.76000 334 GLU A CA 1
ATOM 2649 C C . GLU A 1 334 ? 37.26378 -17.86075 11.62059 1.000 25.81000 334 GLU A C 1
ATOM 2650 O O . GLU A 1 334 ? 37.93760 -16.86151 11.35644 1.000 28.89000 334 GLU A O 1
ATOM 2656 N N . VAL A 1 335 ? 36.92347 -18.20318 12.85770 1.000 26.10000 335 VAL A N 1
ATOM 2657 C CA . VAL A 1 335 ? 37.25231 -17.38461 14.02378 1.000 22.82000 335 VAL A CA 1
ATOM 2658 C C . VAL A 1 335 ? 38.19133 -18.17792 14.91805 1.000 24.64000 335 VAL A C 1
ATOM 2659 O O . VAL A 1 335 ? 37.82973 -19.25622 15.40243 1.000 27.98000 335 VAL A O 1
ATOM 2663 N N . THR A 1 336 ? 39.38523 -17.63854 15.16164 1.000 24.96000 336 THR A N 1
ATOM 2664 C CA . THR A 1 336 ? 40.37757 -18.29837 16.00000 1.000 24.70000 336 THR A CA 1
ATOM 2665 C C . THR A 1 336 ? 40.58242 -17.50782 17.28359 1.000 24.56000 336 THR A C 1
ATOM 2666 O O . THR A 1 336 ? 40.85573 -16.30369 17.24306 1.000 27.52000 336 THR A O 1
ATOM 2670 N N . VAL A 1 337 ? 40.44348 -18.19037 18.41443 1.000 25.31000 337 VAL A N 1
ATOM 2671 C CA . VAL A 1 337 ? 40.60478 -17.59247 19.72921 1.000 26.32000 337 VAL A CA 1
ATOM 2672 C C . VAL A 1 337 ? 41.71516 -18.34653 20.43353 1.000 26.86000 337 VAL A C 1
ATOM 2673 O O . VAL A 1 337 ? 41.63886 -19.57160 20.59468 1.000 27.29000 337 VAL A O 1
ATOM 2677 N N . THR A 1 338 ? 42.73533 -17.61995 20.85901 1.000 25.36000 338 THR A N 1
ATOM 2678 C CA . THR A 1 338 ? 43.90152 -18.21452 21.48813 1.000 28.85000 338 THR A CA 1
ATOM 2679 C C . THR A 1 338 ? 44.19082 -17.49601 22.79302 1.000 28.01000 338 THR A C 1
ATOM 2680 O O . THR A 1 338 ? 44.04306 -16.27482 22.88171 1.000 28.17000 338 THR A O 1
ATOM 2684 N N . CYS A 1 339 ? 44.57501 -18.25909 23.81592 1.000 27.81000 339 CYS A N 1
ATOM 2685 C CA . CYS A 1 339 ? 45.05621 -17.66889 25.06485 1.000 27.82000 339 CYS A CA 1
ATOM 2686 C C . CYS A 1 339 ? 46.18266 -18.57272 25.55501 1.000 30.11000 339 CYS A C 1
ATOM 2687 O O . CYS A 1 339 ? 45.92406 -19.60296 26.18429 1.000 30.11000 339 CYS A O 1
ATOM 2690 N N . GLY A 1 340 ? 47.42318 -18.19410 25.25412 1.000 31.56000 340 GLY A N 1
ATOM 2691 C CA . GLY A 1 340 ? 48.55029 -19.03492 25.64135 1.000 29.41000 340 GLY A CA 1
ATOM 2692 C C . GLY A 1 340 ? 48.51096 -20.34849 24.88769 1.000 29.64000 340 GLY A C 1
ATOM 2693 O O . GLY A 1 340 ? 48.41376 -20.37261 23.65754 1.000 31.76000 340 GLY A O 1
ATOM 2694 N N . SER A 1 341 ? 48.56844 -21.46223 25.62192 1.000 32.91000 341 SER A N 1
ATOM 2695 C CA . SER A 1 341 ? 48.50179 -22.77507 24.98742 1.000 36.29000 341 SER A CA 1
ATOM 2696 C C . SER A 1 341 ? 47.07991 -23.18938 24.62505 1.000 37.63000 341 SER A C 1
ATOM 2697 O O . SER A 1 341 ? 46.90411 -24.20353 23.94299 1.000 34.82000 341 SER A O 1
ATOM 2700 N N . THR A 1 342 ? 46.07058 -22.43268 25.04748 1.000 34.19000 342 THR A N 1
ATOM 2701 C CA . THR A 1 342 ? 44.67649 -22.76428 24.77179 1.000 34.65000 342 THR A CA 1
ATOM 2702 C C . THR A 1 342 ? 44.24666 -22.09478 23.47236 1.000 31.88000 342 THR A C 1
ATOM 2703 O O . THR A 1 342 ? 44.35627 -20.87364 23.33390 1.000 33.69000 342 THR A O 1
ATOM 2707 N N . THR A 1 343 ? 43.75280 -22.88553 22.52186 1.000 34.39000 343 THR A N 1
ATOM 2708 C CA . THR A 1 343 ? 43.33993 -22.31968 21.24891 1.000 31.15000 343 THR A CA 1
ATOM 2709 C C . THR A 1 343 ? 42.19224 -23.13821 20.68400 1.000 35.79000 343 THR A C 1
ATOM 2710 O O . THR A 1 343 ? 42.07867 -24.34038 20.94122 1.000 35.45000 343 THR A O 1
ATOM 2714 N N . GLN A 1 344 ? 41.32171 -22.46112 19.93911 1.000 31.16000 344 GLN A N 1
ATOM 2715 C CA . GLN A 1 344 ? 40.23873 -23.12751 19.23753 1.000 28.41000 344 GLN A CA 1
ATOM 2716 C C . GLN A 1 344 ? 39.85093 -22.28771 18.03185 1.000 30.06000 344 GLN A C 1
ATOM 2717 O O . GLN A 1 344 ? 39.84760 -21.05506 18.09352 1.000 29.47000 344 GLN A O 1
ATOM 2723 N N . THR A 1 345 ? 39.54283 -22.95931 16.93100 1.000 30.61000 345 THR A N 1
ATOM 2724 C CA . THR A 1 345 ? 39.06986 -22.30293 15.72548 1.000 26.23000 345 THR A CA 1
ATOM 2725 C C . THR A 1 345 ? 37.60794 -22.67137 15.53016 1.000 32.92000 345 THR A C 1
ATOM 2726 O O . THR A 1 345 ? 37.24735 -23.85079 15.59663 1.000 32.36000 345 THR A O 1
ATOM 2730 N N . PHE A 1 346 ? 36.76911 -21.66226 15.32938 1.000 27.85000 346 PHE A N 1
ATOM 2731 C CA . PHE A 1 346 ? 35.33297 -21.84436 15.21890 1.000 28.86000 346 PHE A CA 1
ATOM 2732 C C . PHE A 1 346 ? 34.87811 -21.48685 13.81301 1.000 28.19000 346 PHE A C 1
ATOM 2733 O O . PHE A 1 346 ? 35.44210 -20.59869 13.16786 1.000 27.19000 346 PHE A O 1
ATOM 2741 N N . SER A 1 347 ? 33.83841 -22.18003 13.35131 1.000 29.96000 347 SER A N 1
ATOM 2742 C CA . SER A 1 347 ? 33.21812 -21.88612 12.06118 1.000 28.50000 347 SER A CA 1
ATOM 2743 C C . SER A 1 347 ? 32.08713 -20.89330 12.29720 1.000 30.59000 347 SER A C 1
ATOM 2744 O O . SER A 1 347 ? 31.00342 -21.26404 12.75251 1.000 32.22000 347 SER A O 1
ATOM 2747 N N . GLY A 1 348 ? 32.34860 -19.61948 12.01972 1.000 30.11000 348 GLY A N 1
ATOM 2748 C CA . GLY A 1 348 ? 31.30850 -18.61019 12.13749 1.000 27.35000 348 GLY A CA 1
ATOM 2749 C C . GLY A 1 348 ? 30.35499 -18.67465 10.95574 1.000 31.91000 348 GLY A C 1
ATOM 2750 O O . GLY A 1 348 ? 30.76141 -18.90455 9.81643 1.000 31.72000 348 GLY A O 1
ATOM 2751 N N . VAL A 1 349 ? 29.07259 -18.47802 11.24392 1.000 27.77000 349 VAL A N 1
ATOM 2752 C CA . VAL A 1 349 ? 28.01867 -18.51381 10.23059 1.000 28.14000 349 VAL A CA 1
ATOM 2753 C C . VAL A 1 349 ? 27.30829 -17.16575 10.23976 1.000 29.90000 349 VAL A C 1
ATOM 2754 O O . VAL A 1 349 ? 27.42931 -16.38793 11.20507 1.000 26.12000 349 VAL A O 1
ATOM 2758 N N . PRO A 1 350 ? 26.55623 -16.84635 9.17715 1.000 28.00000 350 PRO A N 1
ATOM 2759 C CA . PRO A 1 350 ? 25.81095 -15.58126 9.16097 1.000 28.76000 350 PRO A CA 1
ATOM 2760 C C . PRO A 1 350 ? 24.89531 -15.44716 10.37167 1.000 28.29000 350 PRO A C 1
ATOM 2761 O O . PRO A 1 350 ? 24.26326 -16.40988 10.81384 1.000 27.97000 350 PRO A O 1
ATOM 2765 N N . GLY A 1 351 ? 24.86053 -14.24032 10.92396 1.000 27.37000 351 GLY A N 1
ATOM 2766 C CA . GLY A 1 351 ? 24.06148 -13.95770 12.09872 1.000 25.47000 351 GLY A CA 1
ATOM 2767 C C . GLY A 1 351 ? 24.92851 -13.77416 13.32853 1.000 25.52000 351 GLY A C 1
ATOM 2768 O O . GLY A 1 351 ? 26.07931 -13.34061 13.23191 1.000 25.06000 351 GLY A O 1
ATOM 2769 N N . VAL A 1 352 ? 24.38953 -14.11427 14.48840 1.000 22.18000 352 VAL A N 1
ATOM 2770 C CA . VAL A 1 352 ? 25.10594 -13.97083 15.75601 1.000 25.79000 352 VAL A CA 1
ATOM 2771 C C . VAL A 1 352 ? 25.82329 -15.27136 16.07372 1.000 25.04000 352 VAL A C 1
ATOM 2772 O O . VAL A 1 352 ? 25.23965 -16.35448 15.95400 1.000 26.84000 352 VAL A O 1
ATOM 2776 N N . ASN A 1 353 ? 27.08448 -15.16628 16.49645 1.000 22.57000 353 ASN A N 1
ATOM 2777 C CA . ASN A 1 353 ? 27.90173 -16.31431 16.87522 1.000 22.42000 353 ASN A CA 1
ATOM 2778 C C . ASN A 1 353 ? 28.42346 -16.08995 18.28524 1.000 22.81000 353 ASN A C 1
ATOM 2779 O O . ASN A 1 353 ? 28.92398 -15.00317 18.59172 1.000 22.05000 353 ASN A O 1
ATOM 2784 N N . GLN A 1 354 ? 28.33939 -17.11567 19.12745 1.000 21.47000 354 GLN A N 1
ATOM 2785 C CA . GLN A 1 354 ? 28.79860 -17.02356 20.51192 1.000 21.82000 354 GLN A CA 1
ATOM 2786 C C . GLN A 1 354 ? 29.76377 -18.16387 20.79999 1.000 23.83000 354 GLN A C 1
ATOM 2787 O O . GLN A 1 354 ? 29.35958 -19.33080 20.84115 1.000 25.28000 354 GLN A O 1
ATOM 2793 N N . PHE A 1 355 ? 31.02618 -17.82192 21.03900 1.000 22.20000 355 PHE A N 1
ATOM 2794 C CA . PHE A 1 355 ? 32.07158 -18.79473 21.30358 1.000 22.67000 355 PHE A CA 1
ATOM 2795 C C . PHE A 1 355 ? 32.75221 -18.48366 22.62686 1.000 23.50000 355 PHE A C 1
ATOM 2796 O O . PHE A 1 355 ? 32.78980 -17.32974 23.06346 1.000 23.18000 355 PHE A O 1
ATOM 2804 N N . THR A 1 356 ? 33.30127 -19.52491 23.25734 1.000 22.83000 356 THR A N 1
ATOM 2805 C CA . THR A 1 356 ? 34.15238 -19.36749 24.42815 1.000 22.38000 356 THR A CA 1
ATOM 2806 C C . THR A 1 356 ? 35.34653 -20.30616 24.34438 1.000 28.99000 356 THR A C 1
ATOM 2807 O O . THR A 1 356 ? 35.27189 -21.37659 23.73765 1.000 25.99000 356 THR A O 1
ATOM 2811 N N . ILE A 1 357 ? 36.44448 -19.89776 24.97592 1.000 23.21000 357 ILE A N 1
ATOM 2812 C CA . ILE A 1 357 ? 37.51703 -20.82163 25.34314 1.000 24.99000 357 ILE A CA 1
ATOM 2813 C C . ILE A 1 357 ? 37.81375 -20.63409 26.82443 1.000 25.28000 357 ILE A C 1
ATOM 2814 O O . ILE A 1 357 ? 37.52304 -19.57636 27.40592 1.000 24.23000 357 ILE A O 1
ATOM 2819 N N . PRO A 1 358 ? 38.37784 -21.65158 27.47178 1.000 26.45000 358 PRO A N 1
ATOM 2820 C CA . PRO A 1 358 ? 38.76873 -21.49601 28.87689 1.000 27.16000 358 PRO A CA 1
ATOM 2821 C C . PRO A 1 358 ? 39.88363 -20.47495 29.03903 1.000 28.04000 358 PRO A C 1
ATOM 2822 O O . PRO A 1 358 ? 40.75184 -20.31549 28.17394 1.000 26.49000 358 PRO A O 1
ATOM 2826 N N . MET A 1 359 ? 39.84487 -19.77956 30.17444 1.000 25.60000 359 MET A N 1
ATOM 2827 C CA . MET A 1 359 ? 40.93715 -18.90287 30.56461 1.000 24.90000 359 MET A CA 1
ATOM 2828 C C . MET A 1 359 ? 42.24222 -19.67923 30.68987 1.000 27.27000 359 MET A C 1
ATOM 2829 O O . MET A 1 359 ? 42.26295 -20.83236 31.12547 1.000 28.27000 359 MET A O 1
ATOM 2834 N N . GLU A 1 360 ? 43.34103 -19.01656 30.34304 1.000 27.09000 360 GLU A N 1
ATOM 2835 C CA . GLU A 1 360 ? 44.67330 -19.44864 30.74844 1.000 30.81000 360 GLU A CA 1
ATOM 2836 C C . GLU A 1 360 ? 45.43003 -18.22993 31.25716 1.000 29.80000 360 GLU A C 1
ATOM 2837 O O . GLU A 1 360 ? 45.44463 -17.18912 30.59496 1.000 30.38000 360 GLU A O 1
ATOM 2843 N N . THR A 1 361 ? 46.06570 -18.35499 32.41672 1.000 26.12000 361 THR A N 1
ATOM 2844 C CA . THR A 1 361 ? 46.68381 -17.17805 33.00137 1.000 26.65000 361 THR A CA 1
ATOM 2845 C C . THR A 1 361 ? 48.06670 -16.93327 32.41123 1.000 29.02000 361 THR A C 1
ATOM 2846 O O . THR A 1 361 ? 48.64742 -17.78409 31.72470 1.000 31.08000 361 THR A O 1
ATOM 2850 N N . ASN A 1 362 ? 48.57993 -15.72936 32.68066 1.000 26.26000 362 ASN A N 1
ATOM 2851 C CA . ASN A 1 362 ? 49.88815 -15.28696 32.20616 1.000 27.13000 362 ASN A CA 1
ATOM 2852 C C . ASN A 1 362 ? 49.98082 -15.36198 30.68598 1.000 31.76000 362 ASN A C 1
ATOM 2853 O O . ASN A 1 362 ? 51.01676 -15.70880 30.11288 1.000 31.25000 362 ASN A O 1
ATOM 2858 N N . ALA A 1 363 ? 48.88087 -15.00912 30.02791 1.000 28.67000 363 ALA A N 1
ATOM 2859 C CA . ALA A 1 363 ? 48.81491 -14.96973 28.58035 1.000 29.26000 363 ALA A CA 1
ATOM 2860 C C . ALA A 1 363 ? 47.81193 -13.89412 28.19098 1.000 29.38000 363 ALA A C 1
ATOM 2861 O O . ALA A 1 363 ? 46.87882 -13.59094 28.94598 1.000 26.57000 363 ALA A O 1
ATOM 2863 N N . SER A 1 364 ? 48.03810 -13.29673 27.02634 1.000 29.67000 364 SER A N 1
ATOM 2864 C CA . SER A 1 364 ? 47.13564 -12.29147 26.48603 1.000 29.35000 364 SER A CA 1
ATOM 2865 C C . SER A 1 364 ? 46.31959 -12.90469 25.36829 1.000 29.52000 364 SER A C 1
ATOM 2866 O O . SER A 1 364 ? 46.89822 -13.34365 24.36232 1.000 29.33000 364 SER A O 1
ATOM 2869 N N . PRO A 1 365 ? 44.99671 -12.95496 25.49577 1.000 29.86000 365 PRO A N 1
ATOM 2870 C CA . PRO A 1 365 ? 44.17727 -13.59794 24.46380 1.000 25.57000 365 PRO A CA 1
ATOM 2871 C C . PRO A 1 365 ? 44.27620 -12.86354 23.13732 1.000 25.56000 365 PRO A C 1
ATOM 2872 O O . PRO A 1 365 ? 44.35738 -11.63320 23.08504 1.000 26.47000 365 PRO A O 1
ATOM 2876 N N . SER A 1 366 ? 44.27964 -13.63191 22.05905 1.000 25.55000 366 SER A N 1
ATOM 2877 C CA . SER A 1 366 ? 44.28698 -13.07049 20.71856 1.000 27.26000 366 SER A CA 1
ATOM 2878 C C . SER A 1 366 ? 43.08550 -13.58451 19.93821 1.000 25.08000 366 SER A C 1
ATOM 2879 O O . SER A 1 366 ? 42.59458 -14.69307 20.17367 1.000 26.59000 366 SER A O 1
ATOM 2882 N N . PHE A 1 367 ? 42.61782 -12.76125 19.00147 1.000 22.77000 367 PHE A N 1
ATOM 2883 C CA . PHE A 1 367 ? 41.39110 -13.02213 18.26520 1.000 23.48000 367 PHE A CA 1
ATOM 2884 C C . PHE A 1 367 ? 41.64277 -12.72274 16.80027 1.000 23.86000 367 PHE A C 1
ATOM 2885 O O . PHE A 1 367 ? 42.12865 -11.63677 16.46894 1.000 25.99000 367 PHE A O 1
ATOM 2893 N N . THR A 1 368 ? 41.32284 -13.67995 15.92765 1.000 24.56000 368 THR A N 1
ATOM 2894 C CA . THR A 1 368 ? 41.45721 -13.48186 14.49173 1.000 24.94000 368 THR A CA 1
ATOM 2895 C C . THR A 1 368 ? 40.19721 -13.94588 13.77775 1.000 24.69000 368 THR A C 1
ATOM 2896 O O . THR A 1 368 ? 39.58863 -14.95592 14.14976 1.000 25.02000 368 THR A O 1
ATOM 2900 N N . VAL A 1 369 ? 39.81070 -13.19080 12.75663 1.000 25.86000 369 VAL A N 1
ATOM 2901 C CA . VAL A 1 369 ? 38.73884 -13.56443 11.84504 1.000 26.76000 369 VAL A CA 1
ATOM 2902 C C . VAL A 1 369 ? 39.34380 -13.65864 10.45240 1.000 26.95000 369 VAL A C 1
ATOM 2903 O O . VAL A 1 369 ? 40.02873 -12.72980 10.01082 1.000 28.02000 369 VAL A O 1
ATOM 2907 N N . ALA A 1 370 ? 39.09404 -14.77481 9.76775 1.000 24.68000 370 ALA A N 1
ATOM 2908 C CA . ALA A 1 370 ? 39.66019 -15.02154 8.44696 1.000 30.15000 370 ALA A CA 1
ATOM 2909 C C . ALA A 1 370 ? 38.58072 -15.52202 7.49979 1.000 33.14000 370 ALA A C 1
ATOM 2910 O O . ALA A 1 370 ? 37.59852 -16.14196 7.91472 1.000 29.52000 370 ALA A O 1
ATOM 2912 N N . ARG A 1 371 ? 38.78492 -15.25981 6.21325 1.000 31.74000 371 ARG A N 1
ATOM 2913 C CA . ARG A 1 371 ? 37.79612 -15.59734 5.19704 1.000 36.09000 371 ARG A CA 1
ATOM 2914 C C . ARG A 1 371 ? 38.54766 -15.82155 3.89572 1.000 41.77000 371 ARG A C 1
ATOM 2915 O O . ARG A 1 371 ? 39.25763 -14.92188 3.43715 1.000 42.50000 371 ARG A O 1
ATOM 2923 N N . GLN A 1 372 ? 38.41501 -17.02108 3.32506 1.000 45.87000 372 GLN A N 1
ATOM 2924 C CA . GLN A 1 372 ? 39.16037 -17.40506 2.12260 1.000 52.19000 372 GLN A CA 1
ATOM 2925 C C . GLN A 1 372 ? 40.66362 -17.32616 2.36952 1.000 48.86000 372 GLN A C 1
ATOM 2926 O O . GLN A 1 372 ? 41.42666 -16.85830 1.52247 1.000 50.90000 372 GLN A O 1
ATOM 2932 N N . GLY A 1 373 ? 41.08748 -17.76166 3.55711 1.000 50.76000 373 GLY A N 1
ATOM 2933 C CA . GLY A 1 373 ? 42.48353 -17.75153 3.93493 1.000 51.05000 373 GLY A CA 1
ATOM 2934 C C . GLY A 1 373 ? 43.06400 -16.39986 4.29310 1.000 51.62000 373 GLY A C 1
ATOM 2935 O O . GLY A 1 373 ? 44.16613 -16.35502 4.85399 1.000 54.52000 373 GLY A O 1
ATOM 2936 N N . GLY A 1 374 ? 42.37570 -15.30010 3.99653 1.000 45.40000 374 GLY A N 1
ATOM 2937 C CA . GLY A 1 374 ? 42.87730 -13.96534 4.28996 1.000 36.65000 374 GLY A CA 1
ATOM 2938 C C . GLY A 1 374 ? 42.31688 -13.42689 5.59611 1.000 38.48000 374 GLY A C 1
ATOM 2939 O O . GLY A 1 374 ? 41.12751 -13.57293 5.88001 1.000 34.55000 374 GLY A O 1
ATOM 2940 N N . THR A 1 375 ? 43.18632 -12.78388 6.37770 1.000 36.01000 375 THR A N 1
ATOM 2941 C CA . THR A 1 375 ? 42.78251 -12.23007 7.66826 1.000 31.84000 375 THR A CA 1
ATOM 2942 C C . THR A 1 375 ? 41.92773 -10.98243 7.48026 1.000 32.60000 375 THR A C 1
ATOM 2943 O O . THR A 1 375 ? 42.31610 -10.04221 6.77663 1.000 31.89000 375 THR A O 1
ATOM 2947 N N . LEU A 1 376 ? 40.75845 -10.97335 8.11783 1.000 28.57000 376 LEU A N 1
ATOM 2948 C CA . LEU A 1 376 ? 39.88484 -9.80917 8.11796 1.000 27.37000 376 LEU A CA 1
ATOM 2949 C C . LEU A 1 376 ? 40.06835 -8.94033 9.35480 1.000 25.56000 376 LEU A C 1
ATOM 2950 O O . LEU A 1 376 ? 39.89710 -7.71639 9.28091 1.000 26.46000 376 LEU A O 1
ATOM 2955 N N . ALA A 1 377 ? 40.42520 -9.54598 10.48165 1.000 23.41000 377 ALA A N 1
ATOM 2956 C CA . ALA A 1 377 ? 40.51792 -8.81111 11.73139 1.000 26.80000 377 ALA A CA 1
ATOM 2957 C C . ALA A 1 377 ? 41.44693 -9.56770 12.66010 1.000 23.89000 377 ALA A C 1
ATOM 2958 O O . ALA A 1 377 ? 41.49700 -10.80115 12.63906 1.000 26.74000 377 ALA A O 1
ATOM 2960 N N . SER A 1 378 ? 42.17989 -8.81648 13.47282 1.000 23.51000 378 SER A N 1
ATOM 2961 C CA . SER A 1 378 ? 43.11764 -9.42751 14.40053 1.000 22.69000 378 SER A CA 1
ATOM 2962 C C . SER A 1 378 ? 43.36928 -8.44946 15.53678 1.000 23.38000 378 SER A C 1
ATOM 2963 O O . SER A 1 378 ? 43.53912 -7.24827 15.29750 1.000 24.36000 378 SER A O 1
ATOM 2966 N N . GLY A 1 379 ? 43.36174 -8.96240 16.76931 1.000 23.75000 379 GLY A N 1
ATOM 2967 C CA . GLY A 1 379 ? 43.58360 -8.11481 17.92552 1.000 22.65000 379 GLY A CA 1
ATOM 2968 C C . GLY A 1 379 ? 43.97912 -8.93712 19.13039 1.000 23.46000 379 GLY A C 1
ATOM 2969 O O . GLY A 1 379 ? 43.88831 -10.16649 19.13269 1.000 23.84000 379 GLY A O 1
ATOM 2970 N N . THR A 1 380 ? 44.41911 -8.22890 20.16796 1.000 22.41000 380 THR A N 1
ATOM 2971 C CA . THR A 1 380 ? 44.96132 -8.83535 21.37831 1.000 23.26000 380 THR A CA 1
ATOM 2972 C C . THR A 1 380 ? 44.36005 -8.13336 22.58569 1.000 23.22000 380 THR A C 1
ATOM 2973 O O . THR A 1 380 ? 44.33551 -6.90053 22.64014 1.000 23.27000 380 THR A O 1
ATOM 2977 N N . GLY A 1 381 ? 43.87480 -8.90923 23.54382 1.000 22.51000 381 GLY A N 1
ATOM 2978 C CA . GLY A 1 381 ? 43.35159 -8.34488 24.76946 1.000 23.77000 381 GLY A CA 1
ATOM 2979 C C . GLY A 1 381 ? 44.39074 -8.26363 25.87715 1.000 25.35000 381 GLY A C 1
ATOM 2980 O O . GLY A 1 381 ? 45.51631 -8.75301 25.74239 1.000 25.94000 381 GLY A O 1
ATOM 2981 N N . PRO A 1 382 ? 44.02825 -7.62383 26.99191 1.000 23.57000 382 PRO A N 1
ATOM 2982 C CA . PRO A 1 382 ? 44.94780 -7.54239 28.13908 1.000 27.56000 382 PRO A CA 1
ATOM 2983 C C . PRO A 1 382 ? 45.25450 -8.90979 28.73710 1.000 26.00000 382 PRO A C 1
ATOM 2984 O O . PRO A 1 382 ? 44.44889 -9.84275 28.67423 1.000 24.34000 382 PRO A O 1
ATOM 2988 N N . GLU A 1 383 ? 46.44132 -9.01552 29.33148 1.000 27.30000 383 GLU A N 1
ATOM 2989 C CA . GLU A 1 383 ? 46.88914 -10.27324 29.91393 1.000 25.97000 383 GLU A CA 1
ATOM 2990 C C . GLU A 1 383 ? 46.01965 -10.68459 31.09802 1.000 26.78000 383 GLU A C 1
ATOM 2991 O O . GLU A 1 383 ? 45.69780 -9.86916 31.96437 1.000 27.59000 383 GLU A O 1
ATOM 2997 N N . ILE A 1 384 ? 45.65603 -11.96815 31.13613 1.000 24.67000 384 ILE A N 1
ATOM 2998 C CA . ILE A 1 384 ? 45.00699 -12.56552 32.29880 1.000 23.05000 384 ILE A CA 1
ATOM 2999 C C . ILE A 1 384 ? 46.08378 -12.99706 33.28867 1.000 25.87000 384 ILE A C 1
ATOM 3000 O O . ILE A 1 384 ? 47.11104 -13.55246 32.88672 1.000 27.14000 384 ILE A O 1
ATOM 3005 N N . VAL A 1 385 ? 45.87027 -12.73638 34.58636 1.000 24.06000 385 VAL A N 1
ATOM 3006 C CA . VAL A 1 385 ? 46.89857 -12.99313 35.59009 1.000 26.44000 385 VAL A CA 1
ATOM 3007 C C . VAL A 1 385 ? 46.36365 -13.92078 36.68022 1.000 25.89000 385 VAL A C 1
ATOM 3008 O O . VAL A 1 385 ? 45.15673 -14.13222 36.82268 1.000 24.88000 385 VAL A O 1
ATOM 3012 N N . ASP A 1 386 ? 47.29527 -14.48361 37.46268 1.000 26.09000 386 ASP A N 1
ATOM 3013 C CA . ASP A 1 386 ? 46.91390 -15.41666 38.52433 1.000 26.01000 386 ASP A CA 1
ATOM 3014 C C . ASP A 1 386 ? 46.21236 -14.71619 39.67904 1.000 27.10000 386 ASP A C 1
ATOM 3015 O O . ASP A 1 386 ? 45.33172 -15.30528 40.31353 1.000 27.87000 386 ASP A O 1
ATOM 3020 N N . SER A 1 387 ? 46.60146 -13.48332 39.98232 1.000 27.68000 387 SER A N 1
ATOM 3021 C CA . SER A 1 387 ? 45.97267 -12.74416 41.06749 1.000 26.60000 387 SER A CA 1
ATOM 3022 C C . SER A 1 387 ? 46.27813 -11.26266 40.89757 1.000 24.60000 387 SER A C 1
ATOM 3023 O O . SER A 1 387 ? 47.16657 -10.87159 40.13585 1.000 26.40000 387 SER A O 1
ATOM 3026 N N . LEU A 1 388 ? 45.50358 -10.44651 41.60375 1.000 26.27000 388 LEU A N 1
ATOM 3027 C CA . LEU A 1 388 ? 45.69017 -9.00829 41.68459 1.000 24.69000 388 LEU A CA 1
ATOM 3028 C C . LEU A 1 388 ? 45.72923 -8.61282 43.15132 1.000 24.90000 388 LEU A C 1
ATOM 3029 O O . LEU A 1 388 ? 45.39306 -9.40879 44.02948 1.000 25.20000 388 LEU A O 1
ATOM 3034 N N . SER A 1 389 ? 46.09409 -7.35087 43.40317 1.000 24.93000 389 SER A N 1
ATOM 3035 C CA . SER A 1 389 ? 46.05102 -6.82450 44.76754 1.000 25.53000 389 SER A CA 1
ATOM 3036 C C . SER A 1 389 ? 44.64351 -6.89815 45.34622 1.000 25.04000 389 SER A C 1
ATOM 3037 O O . SER A 1 389 ? 44.46876 -7.16674 46.54018 1.000 25.80000 389 SER A O 1
ATOM 3040 N N . ILE A 1 390 ? 43.62410 -6.67053 44.51471 1.000 24.64000 390 ILE A N 1
ATOM 3041 C CA . ILE A 1 390 ? 42.24548 -6.67517 44.98313 1.000 23.51000 390 ILE A CA 1
ATOM 3042 C C . ILE A 1 390 ? 41.45608 -7.70569 44.19276 1.000 21.69000 390 ILE A C 1
ATOM 3043 O O . ILE A 1 390 ? 41.80399 -8.05239 43.05726 1.000 24.55000 390 ILE A O 1
ATOM 3048 N N . TYR A 1 391 ? 40.38237 -8.19675 44.80811 1.000 21.93000 391 TYR A N 1
ATOM 3049 C CA . TYR A 1 391 ? 39.40101 -8.98284 44.06895 1.000 23.07000 391 TYR A CA 1
ATOM 3050 C C . TYR A 1 391 ? 38.81532 -8.13500 42.95234 1.000 21.36000 391 TYR A C 1
ATOM 3051 O O . TYR A 1 391 ? 38.40558 -6.98879 43.17046 1.000 22.19000 391 TYR A O 1
ATOM 3060 N N . ASN A 1 392 ? 38.78649 -8.69123 41.74425 1.000 21.37000 392 ASN A N 1
ATOM 3061 C CA . ASN A 1 392 ? 38.34630 -7.92924 40.57999 1.000 19.94000 392 ASN A CA 1
ATOM 3062 C C . ASN A 1 392 ? 37.55528 -8.86704 39.68418 1.000 20.86000 392 ASN A C 1
ATOM 3063 O O . ASN A 1 392 ? 38.13691 -9.74400 39.03605 1.000 20.80000 392 ASN A O 1
ATOM 3068 N N . PHE A 1 393 ? 36.22973 -8.68611 39.66223 1.000 19.31000 393 PHE A N 1
ATOM 3069 C CA . PHE A 1 393 ? 35.34421 -9.44039 38.78738 1.000 18.39000 393 PHE A CA 1
ATOM 3070 C C . PHE A 1 393 ? 34.70732 -8.55831 37.71640 1.000 19.90000 393 PHE A C 1
ATOM 3071 O O . PHE A 1 393 ? 33.71800 -8.96021 37.09478 1.000 22.27000 393 PHE A O 1
ATOM 3079 N N . ASN A 1 394 ? 35.25640 -7.36284 37.49554 1.000 20.80000 394 ASN A N 1
ATOM 3080 C CA . ASN A 1 394 ? 34.93908 -6.58507 36.30520 1.000 19.99000 394 ASN A CA 1
ATOM 3081 C C . ASN A 1 394 ? 35.48374 -7.32111 35.08063 1.000 21.28000 394 ASN A C 1
ATOM 3082 O O . ASN A 1 394 ? 36.25295 -8.28138 35.19729 1.000 19.30000 394 ASN A O 1
ATOM 3087 N N . ALA A 1 395 ? 35.05268 -6.90100 33.89475 1.000 19.50000 395 ALA A N 1
ATOM 3088 C CA . ALA A 1 395 ? 35.53922 -7.49496 32.65531 1.000 18.59000 395 ALA A CA 1
ATOM 3089 C C . ALA A 1 395 ? 36.26629 -6.46489 31.80766 1.000 19.72000 395 ALA A C 1
ATOM 3090 O O . ALA A 1 395 ? 35.81519 -5.32022 31.67883 1.000 19.07000 395 ALA A O 1
ATOM 3092 N N . TYR A 1 396 ? 37.37313 -6.89293 31.19972 1.000 18.97000 396 TYR A N 1
ATOM 3093 C CA . TYR A 1 396 ? 37.89923 -6.23220 30.01125 1.000 20.21000 396 TYR A CA 1
ATOM 3094 C C . TYR A 1 396 ? 36.98414 -6.50796 28.82633 1.000 18.56000 396 TYR A C 1
ATOM 3095 O O . TYR A 1 396 ? 36.35879 -7.56178 28.75789 1.000 20.54000 396 TYR A O 1
ATOM 3104 N N . THR A 1 397 ? 36.91559 -5.56546 27.87728 1.000 18.95000 397 THR A N 1
ATOM 3105 C CA . THR A 1 397 ? 36.21056 -5.79612 26.61484 1.000 19.76000 397 THR A CA 1
ATOM 3106 C C . THR A 1 397 ? 37.02461 -5.23696 25.45172 1.000 20.77000 397 THR A C 1
ATOM 3107 O O . THR A 1 397 ? 37.87052 -4.35861 25.62666 1.000 21.46000 397 THR A O 1
ATOM 3111 N N . GLY A 1 398 ? 36.75123 -5.75120 24.25061 1.000 19.23000 398 GLY A N 1
ATOM 3112 C CA . GLY A 1 398 ? 37.34077 -5.18715 23.04868 1.000 20.74000 398 GLY A CA 1
ATOM 3113 C C . GLY A 1 398 ? 36.45739 -5.38305 21.83287 1.000 22.04000 398 GLY A C 1
ATOM 3114 O O . GLY A 1 398 ? 35.60928 -6.28329 21.79528 1.000 22.09000 398 GLY A O 1
ATOM 3115 N N . VAL A 1 399 ? 36.67090 -4.52463 20.82977 1.000 21.58000 399 VAL A N 1
ATOM 3116 C CA . VAL A 1 399 ? 35.94117 -4.56203 19.55867 1.000 21.65000 399 VAL A CA 1
ATOM 3117 C C . VAL A 1 399 ? 36.93435 -4.68582 18.41847 1.000 22.71000 399 VAL A C 1
ATOM 3118 O O . VAL A 1 399 ? 37.92002 -3.94217 18.37385 1.000 22.00000 399 VAL A O 1
ATOM 3122 N N . LEU A 1 400 ? 36.61839 -5.54622 17.45298 1.000 21.07000 400 LEU A N 1
ATOM 3123 C CA . LEU A 1 400 ? 37.33618 -5.61000 16.17832 1.000 22.51000 400 LEU A CA 1
ATOM 3124 C C . LEU A 1 400 ? 36.29843 -5.50435 15.06599 1.000 21.55000 400 LEU A C 1
ATOM 3125 O O . LEU A 1 400 ? 35.63693 -6.48957 14.72593 1.000 25.00000 400 LEU A O 1
ATOM 3130 N N . TYR A 1 401 ? 36.15837 -4.31494 14.49734 1.000 21.71000 401 TYR A N 1
ATOM 3131 C CA . TYR A 1 401 ? 35.30478 -4.15004 13.33046 1.000 21.71000 401 TYR A CA 1
ATOM 3132 C C . TYR A 1 401 ? 36.01310 -4.69142 12.09151 1.000 27.98000 401 TYR A C 1
ATOM 3133 O O . TYR A 1 401 ? 37.24297 -4.66062 11.99297 1.000 25.27000 401 TYR A O 1
ATOM 3142 N N . PHE A 1 402 ? 35.22880 -5.21132 11.15159 1.000 24.24000 402 PHE A N 1
ATOM 3143 C CA . PHE A 1 402 ? 35.78317 -5.58831 9.84975 1.000 25.84000 402 PHE A CA 1
ATOM 3144 C C . PHE A 1 402 ? 34.67933 -5.62491 8.79047 1.000 32.36000 402 PHE A C 1
ATOM 3145 O O . PHE A 1 402 ? 33.49712 -5.47822 9.10545 1.000 29.76000 402 PHE A O 1
ATOM 3154 N N . MET B 1 1 ? 67.35880 14.83396 -12.79911 1.000 30.54000 1 MET B N 1
ATOM 3155 C CA . MET B 1 1 ? 67.82786 13.61879 -12.14581 1.000 26.84000 1 MET B CA 1
ATOM 3156 C C . MET B 1 1 ? 67.28380 13.51366 -10.70934 1.000 22.78000 1 MET B C 1
ATOM 3157 O O . MET B 1 1 ? 67.13431 14.53017 -10.02983 1.000 23.73000 1 MET B O 1
ATOM 3162 N N . VAL B 1 2 ? 66.98422 12.28999 -10.27043 1.000 24.22000 2 VAL B N 1
ATOM 3163 C CA . VAL B 1 2 ? 66.61119 11.99323 -8.88618 1.000 21.61000 2 VAL B CA 1
ATOM 3164 C C . VAL B 1 2 ? 67.58668 10.94634 -8.36458 1.000 19.86000 2 VAL B C 1
ATOM 3165 O O . VAL B 1 2 ? 67.61978 9.81714 -8.87094 1.000 22.49000 2 VAL B O 1
ATOM 3169 N N . VAL B 1 3 ? 68.37326 11.30887 -7.35306 1.000 22.32000 3 VAL B N 1
ATOM 3170 C CA . VAL B 1 3 ? 69.29310 10.36911 -6.72578 1.000 17.74000 3 VAL B CA 1
ATOM 3171 C C . VAL B 1 3 ? 68.87992 10.21486 -5.26614 1.000 21.52000 3 VAL B C 1
ATOM 3172 O O . VAL B 1 3 ? 68.06875 10.98076 -4.74813 1.000 21.73000 3 VAL B O 1
ATOM 3176 N N . ALA B 1 4 ? 69.42146 9.18539 -4.61543 1.000 16.59000 4 ALA B N 1
ATOM 3177 C CA . ALA B 1 4 ? 69.16629 8.95112 -3.19966 1.000 17.91000 4 ALA B CA 1
ATOM 3178 C C . ALA B 1 4 ? 70.47615 8.99804 -2.43548 1.000 20.13000 4 ALA B C 1
ATOM 3179 O O . ALA B 1 4 ? 71.49743 8.48294 -2.90459 1.000 20.06000 4 ALA B O 1
ATOM 3181 N N . HIS B 1 5 ? 70.42607 9.63669 -1.26353 1.000 19.35000 5 HIS B N 1
ATOM 3182 C CA . HIS B 1 5 ? 71.56161 9.71248 -0.34701 1.000 20.43000 5 HIS B CA 1
ATOM 3183 C C . HIS B 1 5 ? 71.75127 8.36484 0.34221 1.000 20.97000 5 HIS B C 1
ATOM 3184 O O . HIS B 1 5 ? 70.81754 7.83028 0.95481 1.000 21.12000 5 HIS B O 1
ATOM 3191 N N . PHE B 1 6 ? 72.96097 7.81454 0.24337 1.000 18.12000 6 PHE B N 1
ATOM 3192 C CA . PHE B 1 6 ? 73.26382 6.45656 0.69143 1.000 18.18000 6 PHE B CA 1
ATOM 3193 C C . PHE B 1 6 ? 74.36828 6.49683 1.74673 1.000 20.86000 6 PHE B C 1
ATOM 3194 O O . PHE B 1 6 ? 75.46627 6.99656 1.47801 1.000 20.30000 6 PHE B O 1
ATOM 3202 N N . ILE B 1 7 ? 74.09097 5.94077 2.92930 1.000 19.92000 7 ILE B N 1
ATOM 3203 C CA . ILE B 1 7 ? 75.03651 5.93305 4.05286 1.000 18.51000 7 ILE B CA 1
ATOM 3204 C C . ILE B 1 7 ? 76.00188 4.76343 3.86554 1.000 18.79000 7 ILE B C 1
ATOM 3205 O O . ILE B 1 7 ? 75.67993 3.62452 4.20142 1.000 19.56000 7 ILE B O 1
ATOM 3210 N N . VAL B 1 8 ? 77.19874 5.03330 3.32810 1.000 20.43000 8 VAL B N 1
ATOM 3211 C CA . VAL B 1 8 ? 78.17771 3.95946 3.17547 1.000 18.89000 8 VAL B CA 1
ATOM 3212 C C . VAL B 1 8 ? 78.59452 3.40168 4.53145 1.000 22.17000 8 VAL B C 1
ATOM 3213 O O . VAL B 1 8 ? 78.99593 2.23411 4.63364 1.000 20.08000 8 VAL B O 1
ATOM 3217 N N . GLY B 1 9 ? 78.46356 4.20171 5.58932 1.000 20.43000 9 GLY B N 1
ATOM 3218 C CA . GLY B 1 9 ? 78.81868 3.75735 6.92092 1.000 20.31000 9 GLY B CA 1
ATOM 3219 C C . GLY B 1 9 ? 78.01695 2.57776 7.42845 1.000 23.66000 9 GLY B C 1
ATOM 3220 O O . GLY B 1 9 ? 78.38875 1.98383 8.44830 1.000 22.39000 9 GLY B O 1
ATOM 3221 N N . ASN B 1 10 ? 76.91330 2.23840 6.76701 1.000 20.10000 10 ASN B N 1
ATOM 3222 C CA . ASN B 1 10 ? 76.09721 1.09890 7.15970 1.000 21.18000 10 ASN B CA 1
ATOM 3223 C C . ASN B 1 10 ? 76.40782 -0.15999 6.35684 1.000 21.63000 10 ASN B C 1
ATOM 3224 O O . ASN B 1 10 ? 75.66885 -1.14813 6.46676 1.000 21.16000 10 ASN B O 1
ATOM 3229 N N . THR B 1 11 ? 77.47776 -0.16261 5.55285 1.000 19.76000 11 THR B N 1
ATOM 3230 C CA . THR B 1 11 ? 77.70973 -1.27520 4.63404 1.000 20.45000 11 THR B CA 1
ATOM 3231 C C . THR B 1 11 ? 78.88107 -2.17256 5.02771 1.000 22.48000 11 THR B C 1
ATOM 3232 O O . THR B 1 11 ? 79.38611 -2.90547 4.17072 1.000 21.12000 11 THR B O 1
ATOM 3236 N N . TYR B 1 12 ? 79.31602 -2.16774 6.28967 1.000 21.55000 12 TYR B N 1
ATOM 3237 C CA . TYR B 1 12 ? 80.40757 -3.07356 6.65420 1.000 21.14000 12 TYR B CA 1
ATOM 3238 C C . TYR B 1 12 ? 80.14660 -4.51713 6.22502 1.000 19.32000 12 TYR B C 1
ATOM 3239 O O . TYR B 1 12 ? 81.06048 -5.12974 5.64257 1.000 21.92000 12 TYR B O 1
ATOM 3248 N N . PRO B 1 13 ? 78.95851 -5.10115 6.41290 1.000 21.42000 13 PRO B N 1
ATOM 3249 C CA . PRO B 1 13 ? 78.74936 -6.48729 5.96976 1.000 23.57000 13 PRO B CA 1
ATOM 3250 C C . PRO B 1 13 ? 78.39383 -6.65730 4.49940 1.000 24.30000 13 PRO B C 1
ATOM 3251 O O . PRO B 1 13 ? 78.19705 -7.80170 4.07520 1.000 26.33000 13 PRO B O 1
ATOM 3255 N N . TYR B 1 14 ? 78.30684 -5.58135 3.71642 1.000 23.65000 14 TYR B N 1
ATOM 3256 C CA . TYR B 1 14 ? 77.84090 -5.67957 2.33527 1.000 22.99000 14 TYR B CA 1
ATOM 3257 C C . TYR B 1 14 ? 78.79985 -6.48628 1.47123 1.000 23.35000 14 TYR B C 1
ATOM 3258 O O . TYR B 1 14 ? 80.02013 -6.32941 1.55401 1.000 24.74000 14 TYR B O 1
ATOM 3267 N N . THR B 1 15 ? 78.23310 -7.31124 0.60449 1.000 27.53000 15 THR B N 1
ATOM 3268 C CA . THR B 1 15 ? 78.93380 -7.84514 -0.54921 1.000 28.65000 15 THR B CA 1
ATOM 3269 C C . THR B 1 15 ? 78.31966 -7.23038 -1.80244 1.000 29.67000 15 THR B C 1
ATOM 3270 O O . THR B 1 15 ? 77.37992 -6.43457 -1.73233 1.000 24.80000 15 THR B O 1
ATOM 3274 N N . VAL B 1 16 ? 78.85867 -7.60730 -2.96353 1.000 29.52000 16 VAL B N 1
ATOM 3275 C CA . VAL B 1 16 ? 78.36317 -7.04287 -4.21594 1.000 27.68000 16 VAL B CA 1
ATOM 3276 C C . VAL B 1 16 ? 76.86826 -7.30301 -4.36880 1.000 24.44000 16 VAL B C 1
ATOM 3277 O O . VAL B 1 16 ? 76.12237 -6.45299 -4.87219 1.000 27.27000 16 VAL B O 1
ATOM 3281 N N . SER B 1 17 ? 76.40590 -8.47159 -3.92148 1.000 26.09000 17 SER B N 1
ATOM 3282 C CA . SER B 1 17 ? 74.99853 -8.82500 -4.07365 1.000 27.93000 17 SER B CA 1
ATOM 3283 C C . SER B 1 17 ? 74.09088 -7.85843 -3.31509 1.000 28.60000 17 SER B C 1
ATOM 3284 O O . SER B 1 17 ? 72.98813 -7.54430 -3.78204 1.000 24.98000 17 SER B O 1
ATOM 3287 N N . ASN B 1 18 ? 74.51591 -7.40414 -2.12601 1.000 26.67000 18 ASN B N 1
ATOM 3288 C CA . ASN B 1 18 ? 73.71298 -6.43036 -1.37986 1.000 24.43000 18 ASN B CA 1
ATOM 3289 C C . ASN B 1 18 ? 73.56537 -5.13503 -2.17074 1.000 23.09000 18 ASN B C 1
ATOM 3290 O O . ASN B 1 18 ? 72.46454 -4.58496 -2.28876 1.000 22.20000 18 ASN B O 1
ATOM 3295 N N . TRP B 1 19 ? 74.67975 -4.63171 -2.71216 1.000 22.39000 19 TRP B N 1
ATOM 3296 C CA . TRP B 1 19 ? 74.63977 -3.44156 -3.55740 1.000 23.59000 19 TRP B CA 1
ATOM 3297 C C . TRP B 1 19 ? 73.72982 -3.64768 -4.76271 1.000 23.18000 19 TRP B C 1
ATOM 3298 O O . TRP B 1 19 ? 72.95436 -2.75453 -5.12915 1.000 23.34000 19 TRP B O 1
ATOM 3309 N N . GLU B 1 20 ? 73.81348 -4.81590 -5.40290 1.000 23.30000 20 GLU B N 1
ATOM 3310 C CA . GLU B 1 20 ? 72.97495 -5.05642 -6.57520 1.000 24.66000 20 GLU B CA 1
ATOM 3311 C C . GLU B 1 20 ? 71.49612 -4.95786 -6.22223 1.000 24.64000 20 GLU B C 1
ATOM 3312 O O . GLU B 1 20 ? 70.69566 -4.43567 -7.00285 1.000 25.48000 20 GLU B O 1
ATOM 3318 N N . GLU B 1 21 ? 71.11953 -5.43596 -5.04012 1.000 25.91000 21 GLU B N 1
ATOM 3319 C CA . GLU B 1 21 ? 69.71999 -5.36284 -4.64165 1.000 25.46000 21 GLU B CA 1
ATOM 3320 C C . GLU B 1 21 ? 69.28596 -3.91833 -4.42292 1.000 21.50000 21 GLU B C 1
ATOM 3321 O O . GLU B 1 21 ? 68.21151 -3.51412 -4.87654 1.000 23.96000 21 GLU B O 1
ATOM 3327 N N . ASP B 1 22 ? 70.09890 -3.12825 -3.71260 1.000 22.67000 22 ASP B N 1
ATOM 3328 C CA . ASP B 1 22 ? 69.76722 -1.71822 -3.52151 1.000 23.15000 22 ASP B CA 1
ATOM 3329 C C . ASP B 1 22 ? 69.61733 -1.00853 -4.85490 1.000 21.50000 22 ASP B C 1
ATOM 3330 O O . ASP B 1 22 ? 68.70205 -0.19997 -5.03560 1.000 20.46000 22 ASP B O 1
ATOM 3335 N N . ILE B 1 23 ? 70.52490 -1.28103 -5.79527 1.000 21.67000 23 ILE B N 1
ATOM 3336 C CA . ILE B 1 23 ? 70.49211 -0.56287 -7.06480 1.000 21.36000 23 ILE B CA 1
ATOM 3337 C C . ILE B 1 23 ? 69.25962 -0.96339 -7.86576 1.000 21.60000 23 ILE B C 1
ATOM 3338 O O . ILE B 1 23 ? 68.54260 -0.10429 -8.39601 1.000 21.22000 23 ILE B O 1
ATOM 3343 N N . GLN B 1 24 ? 68.96945 -2.26378 -7.92824 1.000 21.34000 24 GLN B N 1
ATOM 3344 C CA . GLN B 1 24 ? 67.76249 -2.72541 -8.61184 1.000 23.60000 24 GLN B CA 1
ATOM 3345 C C . GLN B 1 24 ? 66.51242 -2.12388 -7.99022 1.000 23.07000 24 GLN B C 1
ATOM 3346 O O . GLN B 1 24 ? 65.57521 -1.74145 -8.70780 1.000 23.53000 24 GLN B O 1
ATOM 3352 N N . ASP B 1 25 ? 66.46687 -2.06015 -6.65346 1.000 22.31000 25 ASP B N 1
ATOM 3353 C CA . ASP B 1 25 ? 65.30215 -1.50283 -5.96764 1.000 22.92000 25 ASP B CA 1
ATOM 3354 C C . ASP B 1 25 ? 65.13294 -0.01976 -6.27314 1.000 22.19000 25 ASP B C 1
ATOM 3355 O O . ASP B 1 25 ? 64.00501 0.46208 -6.43408 1.000 22.39000 25 ASP B O 1
ATOM 3360 N N . ALA B 1 26 ? 66.23934 0.72809 -6.32242 1.000 21.14000 26 ALA B N 1
ATOM 3361 C CA . ALA B 1 26 ? 66.16221 2.15226 -6.64793 1.000 19.17000 26 ALA B CA 1
ATOM 3362 C C . ALA B 1 26 ? 65.68669 2.36210 -8.08306 1.000 20.84000 26 ALA B C 1
ATOM 3363 O O . ALA B 1 26 ? 64.79013 3.17660 -8.34449 1.000 21.36000 26 ALA B O 1
ATOM 3365 N N . ILE B 1 27 ? 66.28578 1.63281 -9.02585 1.000 20.91000 27 ILE B N 1
ATOM 3366 C CA . ILE B 1 27 ? 65.88367 1.73453 -10.43132 1.000 21.06000 27 ILE B CA 1
ATOM 3367 C C . ILE B 1 27 ? 64.39214 1.46763 -10.58462 1.000 22.18000 27 ILE B C 1
ATOM 3368 O O . ILE B 1 27 ? 63.69539 2.16262 -11.33700 1.000 24.72000 27 ILE B O 1
ATOM 3373 N N . ALA B 1 28 ? 63.87230 0.48454 -9.84555 1.000 20.99000 28 ALA B N 1
ATOM 3374 C CA . ALA B 1 28 ? 62.48887 0.06004 -10.02411 1.000 23.90000 28 ALA B CA 1
ATOM 3375 C C . ALA B 1 28 ? 61.49125 1.16112 -9.69555 1.000 28.42000 28 ALA B C 1
ATOM 3376 O O . ALA B 1 28 ? 60.37583 1.14717 -10.22636 1.000 25.55000 28 ALA B O 1
ATOM 3378 N N . VAL B 1 29 ? 61.84736 2.11295 -8.82246 1.000 25.08000 29 VAL B N 1
ATOM 3379 C CA . VAL B 1 29 ? 60.94883 3.23170 -8.53138 1.000 24.10000 29 VAL B CA 1
ATOM 3380 C C . VAL B 1 29 ? 61.32407 4.50458 -9.28046 1.000 27.34000 29 VAL B C 1
ATOM 3381 O O . VAL B 1 29 ? 60.64369 5.53174 -9.11729 1.000 25.61000 29 VAL B O 1
ATOM 3385 N N . GLY B 1 30 ? 62.35632 4.46525 -10.12604 1.000 24.33000 30 GLY B N 1
ATOM 3386 C CA . GLY B 1 30 ? 62.73207 5.61097 -10.92653 1.000 22.64000 30 GLY B CA 1
ATOM 3387 C C . GLY B 1 30 ? 63.89841 6.42485 -10.41390 1.000 24.34000 30 GLY B C 1
ATOM 3388 O O . GLY B 1 30 ? 64.17304 7.49645 -10.96592 1.000 21.88000 30 GLY B O 1
ATOM 3389 N N . ILE B 1 31 ? 64.58335 5.96663 -9.37344 1.000 24.54000 31 ILE B N 1
ATOM 3390 C CA . ILE B 1 31 ? 65.76431 6.66825 -8.88310 1.000 23.01000 31 ILE B CA 1
ATOM 3391 C C . ILE B 1 31 ? 66.94355 6.36795 -9.80286 1.000 23.83000 31 ILE B C 1
ATOM 3392 O O . ILE B 1 31 ? 67.16963 5.21664 -10.19520 1.000 24.19000 31 ILE B O 1
ATOM 3397 N N . ASP B 1 32 ? 67.69822 7.41567 -10.14249 1.000 20.08000 32 ASP B N 1
ATOM 3398 C CA . ASP B 1 32 ? 68.70894 7.39618 -11.19509 1.000 23.40000 32 ASP B CA 1
ATOM 3399 C C . ASP B 1 32 ? 70.10487 7.09890 -10.68287 1.000 23.23000 32 ASP B C 1
ATOM 3400 O O . ASP B 1 32 ? 71.00306 6.83955 -11.49380 1.000 24.11000 32 ASP B O 1
ATOM 3405 N N . GLY B 1 33 ? 70.32759 7.18677 -9.38011 1.000 22.08000 33 GLY B N 1
ATOM 3406 C CA . GLY B 1 33 ? 71.66032 6.95010 -8.86521 1.000 19.47000 33 GLY B CA 1
ATOM 3407 C C . GLY B 1 33 ? 71.70124 7.14063 -7.36438 1.000 20.27000 33 GLY B C 1
ATOM 3408 O O . GLY B 1 33 ? 70.68943 7.44947 -6.72430 1.000 19.90000 33 GLY B O 1
ATOM 3409 N N . PHE B 1 34 ? 72.90231 6.94803 -6.81256 1.000 19.38000 34 PHE B N 1
ATOM 3410 C CA . PHE B 1 34 ? 73.16191 7.11099 -5.38563 1.000 17.98000 34 PHE B CA 1
ATOM 3411 C C . PHE B 1 34 ? 74.25204 8.14612 -5.16205 1.000 21.43000 34 PHE B C 1
ATOM 3412 O O . PHE B 1 34 ? 75.29309 8.13351 -5.83797 1.000 21.58000 34 PHE B O 1
ATOM 3420 N N . ALA B 1 35 ? 74.03155 9.01225 -4.17961 1.000 20.94000 35 ALA B N 1
ATOM 3421 C CA . ALA B 1 35 ? 75.09504 9.81362 -3.59459 1.000 18.00000 35 ALA B CA 1
ATOM 3422 C C . ALA B 1 35 ? 75.71994 8.93976 -2.51877 1.000 22.52000 35 ALA B C 1
ATOM 3423 O O . ALA B 1 35 ? 75.06852 8.63624 -1.51676 1.000 21.69000 35 ALA B O 1
ATOM 3425 N N . LEU B 1 36 ? 76.95425 8.48941 -2.74168 1.000 20.42000 36 LEU B N 1
ATOM 3426 C CA . LEU B 1 36 ? 77.60360 7.57072 -1.80933 1.000 19.52000 36 LEU B CA 1
ATOM 3427 C C . LEU B 1 36 ? 78.25643 8.40795 -0.71665 1.000 19.75000 36 LEU B C 1
ATOM 3428 O O . LEU B 1 36 ? 79.35374 8.93995 -0.89492 1.000 20.10000 36 LEU B O 1
ATOM 3433 N N . ASN B 1 37 ? 77.56957 8.52873 0.42676 1.000 20.62000 37 ASN B N 1
ATOM 3434 C CA . ASN B 1 37 ? 78.01309 9.37578 1.52480 1.000 19.95000 37 ASN B CA 1
ATOM 3435 C C . ASN B 1 37 ? 78.94508 8.57393 2.41782 1.000 22.13000 37 ASN B C 1
ATOM 3436 O O . ASN B 1 37 ? 78.52100 7.61329 3.07129 1.000 21.25000 37 ASN B O 1
ATOM 3441 N N . MET B 1 38 ? 80.21080 8.97331 2.45556 1.000 21.11000 38 MET B N 1
ATOM 3442 C CA . MET B 1 38 ? 81.24142 8.14461 3.04922 1.000 22.92000 38 MET B CA 1
ATOM 3443 C C . MET B 1 38 ? 81.92817 8.86867 4.19565 1.000 21.29000 38 MET B C 1
ATOM 3444 O O . MET B 1 38 ? 82.05310 10.09971 4.20161 1.000 21.78000 38 MET B O 1
ATOM 3449 N N . GLY B 1 39 ? 82.35037 8.07904 5.17690 1.000 24.17000 39 GLY B N 1
ATOM 3450 C CA . GLY B 1 39 ? 83.21807 8.51038 6.24822 1.000 26.28000 39 GLY B CA 1
ATOM 3451 C C . GLY B 1 39 ? 84.66477 8.16333 5.96296 1.000 28.67000 39 GLY B C 1
ATOM 3452 O O . GLY B 1 39 ? 85.07023 7.99746 4.80761 1.000 27.67000 39 GLY B O 1
ATOM 3453 N N . SER B 1 40 ? 85.45485 8.03196 7.02935 1.000 35.04000 40 SER B N 1
ATOM 3454 C CA . SER B 1 40 ? 86.90577 7.92103 6.90375 1.000 35.66000 40 SER B CA 1
ATOM 3455 C C . SER B 1 40 ? 87.44317 6.49555 7.02836 1.000 38.54000 40 SER B C 1
ATOM 3456 O O . SER B 1 40 ? 88.62814 6.28098 6.74373 1.000 40.32000 40 SER B O 1
ATOM 3459 N N . ASP B 1 41 ? 86.62383 5.53128 7.45191 1.000 33.07000 41 ASP B N 1
ATOM 3460 C CA . ASP B 1 41 ? 87.08260 4.14962 7.59184 1.000 33.98000 41 ASP B CA 1
ATOM 3461 C C . ASP B 1 41 ? 87.59306 3.60448 6.26229 1.000 33.53000 41 ASP B C 1
ATOM 3462 O O . ASP B 1 41 ? 86.90506 3.68525 5.23932 1.000 31.57000 41 ASP B O 1
ATOM 3467 N N . ALA B 1 42 ? 88.79508 3.01355 6.28556 1.000 33.67000 42 ALA B N 1
ATOM 3468 C CA . ALA B 1 42 ? 89.38279 2.48005 5.05912 1.000 30.95000 42 ALA B CA 1
ATOM 3469 C C . ALA B 1 42 ? 88.50602 1.41192 4.41599 1.000 29.11000 42 ALA B C 1
ATOM 3470 O O . ALA B 1 42 ? 88.48495 1.29193 3.18233 1.000 28.81000 42 ALA B O 1
ATOM 3472 N N . TRP B 1 43 ? 87.75677 0.63690 5.21308 1.000 26.04000 43 TRP B N 1
ATOM 3473 C CA . TRP B 1 43 ? 86.90893 -0.38488 4.60402 1.000 24.58000 43 TRP B CA 1
ATOM 3474 C C . TRP B 1 43 ? 85.79493 0.22082 3.75599 1.000 23.48000 43 TRP B C 1
ATOM 3475 O O . TRP B 1 43 ? 85.27512 -0.45562 2.86023 1.000 25.31000 43 TRP B O 1
ATOM 3486 N N . GLN B 1 44 ? 85.42323 1.47689 4.00286 1.000 23.35000 44 GLN B N 1
ATOM 3487 C CA . GLN B 1 44 ? 84.36049 2.08294 3.20028 1.000 23.09000 44 GLN B CA 1
ATOM 3488 C C . GLN B 1 44 ? 84.77927 2.21582 1.74411 1.000 23.92000 44 GLN B C 1
ATOM 3489 O O . GLN B 1 44 ? 83.95648 2.05060 0.83550 1.000 23.49000 44 GLN B O 1
ATOM 3495 N N . VAL B 1 45 ? 86.05697 2.50755 1.50344 1.000 22.87000 45 VAL B N 1
ATOM 3496 C CA . VAL B 1 45 ? 86.54814 2.61061 0.12852 1.000 24.61000 45 VAL B CA 1
ATOM 3497 C C . VAL B 1 45 ? 86.39065 1.28295 -0.59882 1.000 28.20000 45 VAL B C 1
ATOM 3498 O O . VAL B 1 45 ? 86.07365 1.24475 -1.79910 1.000 25.00000 45 VAL B O 1
ATOM 3502 N N . GLU B 1 46 ? 86.61370 0.17161 0.11019 1.000 23.89000 46 GLU B N 1
ATOM 3503 C CA . GLU B 1 46 ? 86.45041 -1.14061 -0.50899 1.000 26.49000 46 GLU B CA 1
ATOM 3504 C C . GLU B 1 46 ? 84.98190 -1.45030 -0.79077 1.000 25.72000 46 GLU B C 1
ATOM 3505 O O . GLU B 1 46 ? 84.66522 -2.07007 -1.81088 1.000 25.15000 46 GLU B O 1
ATOM 3511 N N . ARG B 1 47 ? 84.05971 -1.02757 0.08726 1.000 22.04000 47 ARG B N 1
ATOM 3512 C CA . ARG B 1 47 ? 82.64529 -1.23294 -0.22820 1.000 22.05000 47 ARG B CA 1
ATOM 3513 C C . ARG B 1 47 ? 82.23087 -0.40405 -1.43779 1.000 22.79000 47 ARG B C 1
ATOM 3514 O O . ARG B 1 47 ? 81.40754 -0.84592 -2.25174 1.000 24.58000 47 ARG B O 1
ATOM 3522 N N . ILE B 1 48 ? 82.78641 0.80162 -1.56711 1.000 21.97000 48 ILE B N 1
ATOM 3523 C CA . ILE B 1 48 ? 82.42219 1.66381 -2.68715 1.000 22.00000 48 ILE B CA 1
ATOM 3524 C C . ILE B 1 48 ? 82.92120 1.06509 -3.99621 1.000 25.50000 48 ILE B C 1
ATOM 3525 O O . ILE B 1 48 ? 82.23180 1.12823 -5.02149 1.000 21.96000 48 ILE B O 1
ATOM 3530 N N . GLU B 1 49 ? 84.10386 0.43449 -3.98095 1.000 22.96000 49 GLU B N 1
ATOM 3531 C CA . GLU B 1 49 ? 84.52764 -0.31861 -5.16320 1.000 26.65000 49 GLU B CA 1
ATOM 3532 C C . GLU B 1 49 ? 83.46061 -1.32209 -5.57549 1.000 26.18000 49 GLU B C 1
ATOM 3533 O O . GLU B 1 49 ? 83.12326 -1.43081 -6.75981 1.000 24.85000 49 GLU B O 1
ATOM 3539 N N . ASP B 1 50 ? 82.89601 -2.04655 -4.59957 1.000 24.68000 50 ASP B N 1
ATOM 3540 C CA . ASP B 1 50 ? 81.83714 -3.01064 -4.89415 1.000 22.78000 50 ASP B CA 1
ATOM 3541 C C . ASP B 1 50 ? 80.57887 -2.32559 -5.41201 1.000 23.14000 50 ASP B C 1
ATOM 3542 O O . ASP B 1 50 ? 79.87090 -2.87871 -6.26244 1.000 24.47000 50 ASP B O 1
ATOM 3547 N N . ALA B 1 51 ? 80.26756 -1.13766 -4.88424 1.000 20.53000 51 ALA B N 1
ATOM 3548 C CA . ALA B 1 51 ? 79.09991 -0.38949 -5.34100 1.000 23.83000 51 ALA B CA 1
ATOM 3549 C C . ALA B 1 51 ? 79.19660 -0.08814 -6.82759 1.000 22.65000 51 ALA B C 1
ATOM 3550 O O . ALA B 1 51 ? 78.23369 -0.28085 -7.58409 1.000 23.59000 51 ALA B O 1
ATOM 3552 N N . TYR B 1 52 ? 80.35586 0.40287 -7.26081 1.000 22.27000 52 TYR B N 1
ATOM 3553 C CA . TYR B 1 52 ? 80.53217 0.70371 -8.67613 1.000 22.41000 52 TYR B CA 1
ATOM 3554 C C . TYR B 1 52 ? 80.47256 -0.56636 -9.51708 1.000 25.25000 52 TYR B C 1
ATOM 3555 O O . TYR B 1 52 ? 79.87343 -0.57280 -10.60029 1.000 27.17000 52 TYR B O 1
ATOM 3564 N N . ASP B 1 53 ? 81.07157 -1.65721 -9.03438 1.000 25.20000 53 ASP B N 1
ATOM 3565 C CA . ASP B 1 53 ? 81.00634 -2.90980 -9.78280 1.000 28.04000 53 ASP B CA 1
ATOM 3566 C C . ASP B 1 53 ? 79.57580 -3.40952 -9.88720 1.000 27.51000 53 ASP B C 1
ATOM 3567 O O . ASP B 1 53 ? 79.15076 -3.88122 -10.95071 1.000 24.67000 53 ASP B O 1
ATOM 3572 N N . ALA B 1 54 ? 78.81139 -3.29123 -8.79856 1.000 22.57000 54 ALA B N 1
ATOM 3573 C CA . ALA B 1 54 ? 77.41575 -3.71514 -8.80992 1.000 24.22000 54 ALA B CA 1
ATOM 3574 C C . ALA B 1 54 ? 76.60367 -2.87959 -9.78158 1.000 24.37000 54 ALA B C 1
ATOM 3575 O O . ALA B 1 54 ? 75.74234 -3.40750 -10.49592 1.000 27.27000 54 ALA B O 1
ATOM 3577 N N . ALA B 1 55 ? 76.86841 -1.57077 -9.82345 1.000 22.52000 55 ALA B N 1
ATOM 3578 C CA . ALA B 1 55 ? 76.14359 -0.69479 -10.73772 1.000 22.33000 55 ALA B CA 1
ATOM 3579 C C . ALA B 1 55 ? 76.39724 -1.09255 -12.18656 1.000 24.34000 55 ALA B C 1
ATOM 3580 O O . ALA B 1 55 ? 75.46607 -1.14772 -12.99699 1.000 24.59000 55 ALA B O 1
ATOM 3582 N N . ALA B 1 56 ? 77.65461 -1.36718 -12.52783 1.000 25.15000 56 ALA B N 1
ATOM 3583 C CA . ALA B 1 56 ? 77.97451 -1.80272 -13.88517 1.000 25.50000 56 ALA B CA 1
ATOM 3584 C C . ALA B 1 56 ? 77.27487 -3.11457 -14.22286 1.000 28.10000 56 ALA B C 1
ATOM 3585 O O . ALA B 1 56 ? 76.82691 -3.31207 -15.35929 1.000 31.19000 56 ALA B O 1
ATOM 3587 N N . SER B 1 57 ? 77.14346 -4.01474 -13.24386 1.000 27.49000 57 SER B N 1
ATOM 3588 C CA . SER B 1 57 ? 76.43642 -5.27118 -13.48562 1.000 28.31000 57 SER B CA 1
ATOM 3589 C C . SER B 1 57 ? 74.94622 -5.05849 -13.69417 1.000 28.83000 57 SER B C 1
ATOM 3590 O O . SER B 1 57 ? 74.31738 -5.81257 -14.44423 1.000 27.87000 57 SER B O 1
ATOM 3593 N N . VAL B 1 58 ? 74.35897 -4.05747 -13.04247 1.000 26.44000 58 VAL B N 1
ATOM 3594 C CA . VAL B 1 58 ? 72.90563 -3.89703 -13.07124 1.000 25.55000 58 VAL B CA 1
ATOM 3595 C C . VAL B 1 58 ? 72.45978 -2.99275 -14.21349 1.000 27.75000 58 VAL B C 1
ATOM 3596 O O . VAL B 1 58 ? 71.49776 -3.30148 -14.91956 1.000 26.55000 58 VAL B O 1
ATOM 3600 N N . SER B 1 59 ? 73.12752 -1.86127 -14.43202 1.000 24.53000 59 SER B N 1
ATOM 3601 C CA . SER B 1 59 ? 72.65899 -0.93585 -15.45925 1.000 27.73000 59 SER B CA 1
ATOM 3602 C C . SER B 1 59 ? 73.74394 0.07204 -15.79393 1.000 31.86000 59 SER B C 1
ATOM 3603 O O . SER B 1 59 ? 74.26942 0.74151 -14.89475 1.000 27.82000 59 SER B O 1
ATOM 3606 N N . SER B 1 60 ? 74.04109 0.21442 -17.09051 1.000 29.35000 60 SER B N 1
ATOM 3607 C CA . SER B 1 60 ? 75.01554 1.20791 -17.52376 1.000 28.89000 60 SER B CA 1
ATOM 3608 C C . SER B 1 60 ? 74.55279 2.63327 -17.26024 1.000 29.16000 60 SER B C 1
ATOM 3609 O O . SER B 1 60 ? 75.38293 3.54615 -17.27376 1.000 34.25000 60 SER B O 1
ATOM 3612 N N . ASP B 1 61 ? 73.25862 2.84744 -17.01086 1.000 25.95000 61 ASP B N 1
ATOM 3613 C CA . ASP B 1 61 ? 72.73782 4.19405 -16.83031 1.000 27.54000 61 ASP B CA 1
ATOM 3614 C C . ASP B 1 61 ? 72.66617 4.63826 -15.37390 1.000 26.94000 61 ASP B C 1
ATOM 3615 O O . ASP B 1 61 ? 72.50592 5.83542 -15.12272 1.000 27.04000 61 ASP B O 1
ATOM 3620 N N . PHE B 1 62 ? 72.75055 3.71778 -14.41765 1.000 27.03000 62 PHE B N 1
ATOM 3621 C CA . PHE B 1 62 ? 72.68158 4.10036 -13.00812 1.000 23.04000 62 PHE B CA 1
ATOM 3622 C C . PHE B 1 62 ? 73.95454 4.85053 -12.61744 1.000 24.02000 62 PHE B C 1
ATOM 3623 O O . PHE B 1 62 ? 75.06337 4.43129 -12.96277 1.000 27.35000 62 PHE B O 1
ATOM 3631 N N . LYS B 1 63 ? 73.79156 5.96443 -11.90456 1.000 21.41000 63 LYS B N 1
ATOM 3632 C CA . LYS B 1 63 ? 74.86131 6.91584 -11.64069 1.000 22.30000 63 LYS B CA 1
ATOM 3633 C C . LYS B 1 63 ? 75.32104 6.80902 -10.19180 1.000 19.76000 63 LYS B C 1
ATOM 3634 O O . LYS B 1 63 ? 74.50198 6.64342 -9.28857 1.000 19.76000 63 LYS B O 1
ATOM 3640 N N . LEU B 1 64 ? 76.62534 6.91255 -9.97142 1.000 21.47000 64 LEU B N 1
ATOM 3641 C CA . LEU B 1 64 ? 77.17812 6.98273 -8.62436 1.000 20.82000 64 LEU B CA 1
ATOM 3642 C C . LEU B 1 64 ? 78.11797 8.17133 -8.52614 1.000 22.33000 64 LEU B C 1
ATOM 3643 O O . LEU B 1 64 ? 78.81061 8.50866 -9.48775 1.000 22.69000 64 LEU B O 1
ATOM 3648 N N . PHE B 1 65 ? 78.16796 8.78609 -7.34493 1.000 21.21000 65 PHE B N 1
ATOM 3649 C CA . PHE B 1 65 ? 79.17927 9.79744 -7.07425 1.000 18.74000 65 PHE B CA 1
ATOM 3650 C C . PHE B 1 65 ? 79.43394 9.81757 -5.57790 1.000 21.66000 65 PHE B C 1
ATOM 3651 O O . PHE B 1 65 ? 78.63036 9.31207 -4.79094 1.000 19.62000 65 PHE B O 1
ATOM 3659 N N . ILE B 1 66 ? 80.55788 10.40967 -5.18774 1.000 20.14000 66 ILE B N 1
ATOM 3660 C CA . ILE B 1 66 ? 80.94620 10.44783 -3.78078 1.000 19.28000 66 ILE B CA 1
ATOM 3661 C C . ILE B 1 66 ? 80.36637 11.68608 -3.11165 1.000 20.89000 66 ILE B C 1
ATOM 3662 O O . ILE B 1 66 ? 80.44525 12.79956 -3.64903 1.000 21.10000 66 ILE B O 1
ATOM 3667 N N . SER B 1 67 ? 79.80976 11.49880 -1.91787 1.000 20.67000 67 SER B N 1
ATOM 3668 C CA . SER B 1 67 ? 79.46963 12.59803 -1.02352 1.000 20.36000 67 SER B CA 1
ATOM 3669 C C . SER B 1 67 ? 80.42673 12.46777 0.15750 1.000 21.65000 67 SER B C 1
ATOM 3670 O O . SER B 1 67 ? 80.39323 11.46645 0.87698 1.000 20.39000 67 SER B O 1
ATOM 3673 N N . PHE B 1 68 ? 81.33435 13.42394 0.31199 1.000 20.00000 68 PHE B N 1
ATOM 3674 C CA . PHE B 1 68 ? 82.25667 13.36550 1.43970 1.000 22.19000 68 PHE B CA 1
ATOM 3675 C C . PHE B 1 68 ? 81.54113 13.88768 2.67666 1.000 20.54000 68 PHE B C 1
ATOM 3676 O O . PHE B 1 68 ? 81.12839 15.05082 2.71551 1.000 20.91000 68 PHE B O 1
ATOM 3684 N N . ASP B 1 69 ? 81.36983 13.02667 3.67463 1.000 20.50000 69 ASP B N 1
ATOM 3685 C CA . ASP B 1 69 ? 80.69486 13.44438 4.90162 1.000 20.73000 69 ASP B CA 1
ATOM 3686 C C . ASP B 1 69 ? 81.72624 14.12490 5.79110 1.000 23.36000 69 ASP B C 1
ATOM 3687 O O . ASP B 1 69 ? 82.43488 13.48176 6.56876 1.000 25.30000 69 ASP B O 1
ATOM 3692 N N . MET B 1 70 ? 81.79064 15.45205 5.69008 1.000 23.93000 70 MET B N 1
ATOM 3693 C CA . MET B 1 70 ? 82.78381 16.22430 6.42475 1.000 24.68000 70 MET B CA 1
ATOM 3694 C C . MET B 1 70 ? 82.41250 16.40827 7.88766 1.000 27.78000 70 MET B C 1
ATOM 3695 O O . MET B 1 70 ? 83.17488 17.03705 8.63071 1.000 28.95000 70 MET B O 1
ATOM 3700 N N . SER B 1 71 ? 81.26204 15.89381 8.32044 1.000 24.67000 71 SER B N 1
ATOM 3701 C CA . SER B 1 71 ? 81.01531 15.77669 9.74933 1.000 27.34000 71 SER B CA 1
ATOM 3702 C C . SER B 1 71 ? 81.78616 14.60960 10.34846 1.000 29.18000 71 SER B C 1
ATOM 3703 O O . SER B 1 71 ? 81.90974 14.52491 11.57277 1.000 26.67000 71 SER B O 1
ATOM 3706 N N . ILE B 1 72 ? 82.32182 13.72935 9.50185 1.000 25.26000 72 ILE B N 1
ATOM 3707 C CA . ILE B 1 72 ? 83.08118 12.56252 9.92044 1.000 28.72000 72 ILE B CA 1
ATOM 3708 C C . ILE B 1 72 ? 84.52914 12.64190 9.45946 1.000 34.52000 72 ILE B C 1
ATOM 3709 O O . ILE B 1 72 ? 85.45208 12.34174 10.22678 1.000 34.41000 72 ILE B O 1
ATOM 3714 N N . ILE B 1 73 ? 84.74589 13.03495 8.21406 1.000 27.92000 73 ILE B N 1
ATOM 3715 C CA . ILE B 1 73 ? 86.07933 13.12545 7.62866 1.000 31.01000 73 ILE B CA 1
ATOM 3716 C C . ILE B 1 73 ? 86.72917 14.43272 8.05612 1.000 33.78000 73 ILE B C 1
ATOM 3717 O O . ILE B 1 73 ? 86.09025 15.48828 8.04335 1.000 32.75000 73 ILE B O 1
ATOM 3722 N N . SER B 1 74 ? 88.01007 14.37462 8.41893 1.000 36.80000 74 SER B N 1
ATOM 3723 C CA . SER B 1 74 ? 88.77053 15.59224 8.66026 1.000 36.78000 74 SER B CA 1
ATOM 3724 C C . SER B 1 74 ? 89.07746 16.30275 7.34049 1.000 35.04000 74 SER B C 1
ATOM 3725 O O . SER B 1 74 ? 88.96014 15.73354 6.25041 1.000 39.15000 74 SER B O 1
ATOM 3728 N N . ALA B 1 75 ? 89.47937 17.56725 7.44426 1.000 34.58000 75 ALA B N 1
ATOM 3729 C CA . ALA B 1 75 ? 89.86898 18.32360 6.25907 1.000 36.92000 75 ALA B CA 1
ATOM 3730 C C . ALA B 1 75 ? 91.19257 17.80700 5.70502 1.000 37.24000 75 ALA B C 1
ATOM 3731 O O . ALA B 1 75 ? 92.23559 18.45110 5.85687 1.000 41.11000 75 ALA B O 1
ATOM 3733 N N . ASP B 1 76 ? 91.14840 16.65005 5.05034 1.000 37.54000 76 ASP B N 1
ATOM 3734 C CA . ASP B 1 76 ? 92.31944 15.94268 4.53589 1.000 36.70000 76 ASP B CA 1
ATOM 3735 C C . ASP B 1 76 ? 92.25517 15.96801 3.00827 1.000 35.02000 76 ASP B C 1
ATOM 3736 O O . ASP B 1 76 ? 91.67043 15.08056 2.38496 1.000 34.71000 76 ASP B O 1
ATOM 3741 N N . ALA B 1 77 ? 92.90454 16.97296 2.40964 1.000 36.91000 77 ALA B N 1
ATOM 3742 C CA . ALA B 1 77 ? 92.80735 17.17942 0.96559 1.000 34.70000 77 ALA B CA 1
ATOM 3743 C C . ALA B 1 77 ? 93.37225 16.00870 0.17468 1.000 36.06000 77 ALA B C 1
ATOM 3744 O O . ALA B 1 77 ? 92.87778 15.70183 -0.91657 1.000 33.70000 77 ALA B O 1
ATOM 3746 N N . ASP B 1 78 ? 94.41787 15.35479 0.68229 1.000 37.40000 78 ASP B N 1
ATOM 3747 C CA . ASP B 1 78 ? 94.99235 14.25356 -0.08054 1.000 37.31000 78 ASP B CA 1
ATOM 3748 C C . ASP B 1 78 ? 94.06533 13.04716 -0.08088 1.000 30.53000 78 ASP B C 1
ATOM 3749 O O . ASP B 1 78 ? 93.95723 12.33747 -1.09057 1.000 31.88000 78 ASP B O 1
ATOM 3754 N N . PHE B 1 79 ? 93.37681 12.81085 1.03444 1.000 31.21000 79 PHE B N 1
ATOM 3755 C CA . PHE B 1 79 ? 92.38529 11.74545 1.07606 1.000 31.55000 79 PHE B CA 1
ATOM 3756 C C . PHE B 1 79 ? 91.24579 12.03947 0.10865 1.000 28.17000 79 PHE B C 1
ATOM 3757 O O . PHE B 1 79 ? 90.82529 11.16552 -0.65899 1.000 27.80000 79 PHE B O 1
ATOM 3765 N N . ILE B 1 80 ? 90.75577 13.28013 0.11345 1.000 26.99000 80 ILE B N 1
ATOM 3766 C CA . ILE B 1 80 ? 89.62019 13.64070 -0.73837 1.000 25.38000 80 ILE B CA 1
ATOM 3767 C C . ILE B 1 80 ? 89.99847 13.51238 -2.21012 1.000 27.57000 80 ILE B C 1
ATOM 3768 O O . ILE B 1 80 ? 89.26558 12.91893 -3.00799 1.000 26.00000 80 ILE B O 1
ATOM 3773 N N . GLU B 1 81 ? 91.15430 14.06648 -2.59028 1.000 27.02000 81 GLU B N 1
ATOM 3774 C CA . GLU B 1 81 ? 91.61042 13.96186 -3.97467 1.000 26.45000 81 GLU B CA 1
ATOM 3775 C C . GLU B 1 81 ? 91.78444 12.50346 -4.38485 1.000 26.80000 81 GLU B C 1
ATOM 3776 O O . GLU B 1 81 ? 91.37822 12.10330 -5.48228 1.000 26.45000 81 GLU B O 1
ATOM 3782 N N . GLY B 1 82 ? 92.35282 11.68029 -3.49971 1.000 27.09000 82 GLY B N 1
ATOM 3783 C CA . GLY B 1 82 ? 92.59866 10.29500 -3.86007 1.000 26.54000 82 GLY B CA 1
ATOM 3784 C C . GLY B 1 82 ? 91.32070 9.51332 -4.09618 1.000 27.21000 82 GLY B C 1
ATOM 3785 O O . GLY B 1 82 ? 91.24655 8.68898 -5.01087 1.000 28.29000 82 GLY B O 1
ATOM 3786 N N . VAL B 1 83 ? 90.30322 9.75025 -3.26912 1.000 26.46000 83 VAL B N 1
ATOM 3787 C CA . VAL B 1 83 ? 89.02664 9.06138 -3.44177 1.000 24.51000 83 VAL B CA 1
ATOM 3788 C C . VAL B 1 83 ? 88.37422 9.46764 -4.75990 1.000 23.49000 83 VAL B C 1
ATOM 3789 O O . VAL B 1 83 ? 87.89431 8.61737 -5.52271 1.000 24.38000 83 VAL B O 1
ATOM 3793 N N . VAL B 1 84 ? 88.35180 10.77143 -5.05118 1.000 25.39000 84 VAL B N 1
ATOM 3794 C CA . VAL B 1 84 ? 87.73398 11.24296 -6.29382 1.000 23.67000 84 VAL B CA 1
ATOM 3795 C C . VAL B 1 84 ? 88.40959 10.59115 -7.48933 1.000 24.01000 84 VAL B C 1
ATOM 3796 O O . VAL B 1 84 ? 87.74506 10.06622 -8.38853 1.000 23.22000 84 VAL B O 1
ATOM 3800 N N . ARG B 1 85 ? 89.74845 10.56418 -7.48414 1.000 24.93000 85 ARG B N 1
ATOM 3801 C CA . ARG B 1 85 ? 90.47922 9.98561 -8.60657 1.000 27.82000 85 ARG B CA 1
ATOM 3802 C C . ARG B 1 85 ? 90.27407 8.48528 -8.70100 1.000 27.66000 85 ARG B C 1
ATOM 3803 O O . ARG B 1 85 ? 90.23491 7.92940 -9.80678 1.000 26.64000 85 ARG B O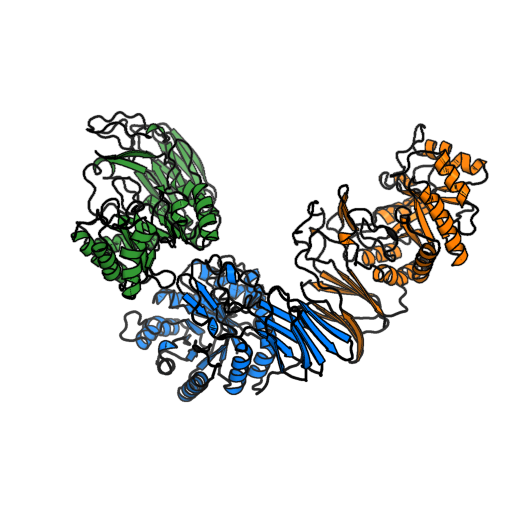 1
ATOM 3811 N N . ARG B 1 86 ? 90.14373 7.81501 -7.55709 1.000 27.16000 86 ARG B N 1
ATOM 3812 C CA . ARG B 1 86 ? 89.97943 6.36954 -7.55924 1.000 25.62000 86 ARG B CA 1
ATOM 3813 C C . ARG B 1 86 ? 88.71876 5.94717 -8.29491 1.000 27.02000 86 ARG B C 1
ATOM 3814 O O . ARG B 1 86 ? 88.69774 4.90486 -8.95747 1.000 27.16000 86 ARG B O 1
ATOM 3822 N N . PHE B 1 87 ? 87.64782 6.72391 -8.17920 1.000 24.94000 87 PHE B N 1
ATOM 3823 C CA . PHE B 1 87 ? 86.38349 6.31892 -8.76820 1.000 25.48000 87 PHE B CA 1
ATOM 3824 C C . PHE B 1 87 ? 85.99189 7.12711 -10.00092 1.000 24.62000 87 PHE B C 1
ATOM 3825 O O . PHE B 1 87 ? 85.04821 6.73910 -10.68884 1.000 25.90000 87 PHE B O 1
ATOM 3833 N N . ALA B 1 88 ? 86.73117 8.18811 -10.33633 1.000 26.90000 88 ALA B N 1
ATOM 3834 C CA . ALA B 1 88 ? 86.32104 9.06878 -11.43642 1.000 27.41000 88 ALA B CA 1
ATOM 3835 C C . ALA B 1 88 ? 86.25839 8.34947 -12.77863 1.000 30.06000 88 ALA B C 1
ATOM 3836 O O . ALA B 1 88 ? 85.46777 8.73441 -13.64736 1.000 30.04000 88 ALA B O 1
ATOM 3838 N N . ASP B 1 89 ? 87.07095 7.31777 -12.98337 1.000 32.81000 89 ASP B N 1
ATOM 3839 C CA . ASP B 1 89 ? 87.09170 6.65969 -14.28392 1.000 32.57000 89 ASP B CA 1
ATOM 3840 C C . ASP B 1 89 ? 86.18488 5.43902 -14.35575 1.000 36.26000 89 ASP B C 1
ATOM 3841 O O . ASP B 1 89 ? 86.11734 4.80070 -15.41316 1.000 33.05000 89 ASP B O 1
ATOM 3846 N N . LYS B 1 90 ? 85.46809 5.11071 -13.28025 1.000 28.20000 90 LYS B N 1
ATOM 3847 C CA . LYS B 1 90 ? 84.51500 4.01132 -13.34704 1.000 28.36000 90 LYS B CA 1
ATOM 3848 C C . LYS B 1 90 ? 83.38733 4.36026 -14.31324 1.000 27.80000 90 LYS B C 1
ATOM 3849 O O . LYS B 1 90 ? 82.97686 5.52378 -14.39193 1.000 29.85000 90 LYS B O 1
ATOM 3855 N N . PRO B 1 91 ? 82.87669 3.38637 -15.07013 1.000 26.56000 91 PRO B N 1
ATOM 3856 C CA . PRO B 1 91 ? 81.86784 3.70937 -16.09029 1.000 28.50000 91 PRO B CA 1
ATOM 3857 C C . PRO B 1 91 ? 80.57327 4.25601 -15.52187 1.000 30.45000 91 PRO B C 1
ATOM 3858 O O . PRO B 1 91 ? 79.83934 4.92765 -16.25259 1.000 25.17000 91 PRO B O 1
ATOM 3862 N N . ASN B 1 92 ? 80.26642 4.01198 -14.24689 1.000 27.61000 92 ASN B N 1
ATOM 3863 C CA . ASN B 1 92 ? 79.02417 4.51886 -13.67820 1.000 25.67000 92 ASN B CA 1
ATOM 3864 C C . ASN B 1 92 ? 79.21118 5.81966 -12.91308 1.000 24.13000 92 ASN B C 1
ATOM 3865 O O . ASN B 1 92 ? 78.24430 6.32176 -12.33660 1.000 22.76000 92 ASN B O 1
ATOM 3870 N N . GLN B 1 93 ? 80.41330 6.39391 -12.92128 1.000 23.68000 93 GLN B N 1
ATOM 3871 C CA . GLN B 1 93 ? 80.61439 7.68855 -12.28304 1.000 23.38000 93 GLN B CA 1
ATOM 3872 C C . GLN B 1 93 ? 79.76303 8.75787 -12.95420 1.000 22.83000 93 GLN B C 1
ATOM 3873 O O . GLN B 1 93 ? 79.69340 8.84279 -14.18764 1.000 23.46000 93 GLN B O 1
ATOM 3879 N N . LEU B 1 94 ? 79.11951 9.58655 -12.13295 1.000 21.04000 94 LEU B N 1
ATOM 3880 C CA . LEU B 1 94 ? 78.31670 10.69329 -12.64359 1.000 21.27000 94 LEU B CA 1
ATOM 3881 C C . LEU B 1 94 ? 79.22352 11.84783 -13.05085 1.000 22.10000 94 LEU B C 1
ATOM 3882 O O . LEU B 1 94 ? 80.03242 12.32475 -12.25017 1.000 22.25000 94 LEU B O 1
ATOM 3887 N N . TYR B 1 95 ? 79.10267 12.27885 -14.30389 1.000 21.81000 95 TYR B N 1
ATOM 3888 C CA . TYR B 1 95 ? 79.71206 13.50699 -14.78775 1.000 23.89000 95 TYR B CA 1
ATOM 3889 C C . TYR B 1 95 ? 78.63348 14.56048 -15.01088 1.000 25.05000 95 TYR B C 1
ATOM 3890 O O . TYR B 1 95 ? 77.46880 14.24070 -15.25575 1.000 25.39000 95 TYR B O 1
ATOM 3899 N N . TYR B 1 96 ? 79.02885 15.82314 -14.91040 1.000 25.42000 96 TYR B N 1
ATOM 3900 C CA . TYR B 1 96 ? 78.13612 16.94599 -15.15648 1.000 24.04000 96 TYR B CA 1
ATOM 3901 C C . TYR B 1 96 ? 78.95207 18.02336 -15.84574 1.000 26.53000 96 TYR B C 1
ATOM 3902 O O . TYR B 1 96 ? 80.00907 18.40338 -15.33700 1.000 25.77000 96 TYR B O 1
ATOM 3911 N N . ASP B 1 97 ? 78.49485 18.50548 -17.00656 1.000 28.57000 97 ASP B N 1
ATOM 3912 C CA . ASP B 1 97 ? 79.23973 19.56038 -17.69867 1.000 26.08000 97 ASP B CA 1
ATOM 3913 C C . ASP B 1 97 ? 80.64616 19.06032 -18.04532 1.000 26.25000 97 ASP B C 1
ATOM 3914 O O . ASP B 1 97 ? 81.60894 19.82711 -18.08292 1.000 27.72000 97 ASP B O 1
ATOM 3919 N N . GLY B 1 98 ? 80.78079 17.74696 -18.25277 1.000 26.41000 98 GLY B N 1
ATOM 3920 C CA . GLY B 1 98 ? 82.06358 17.12212 -18.53303 1.000 28.99000 98 GLY B CA 1
ATOM 3921 C C . GLY B 1 98 ? 82.99502 16.96116 -17.34804 1.000 28.83000 98 GLY B C 1
ATOM 3922 O O . GLY B 1 98 ? 84.15847 16.59291 -17.54058 1.000 26.95000 98 GLY B O 1
ATOM 3923 N N . LYS B 1 99 ? 82.52342 17.21067 -16.13178 1.000 23.98000 99 LYS B N 1
ATOM 3924 C CA . LYS B 1 99 ? 83.34812 17.20641 -14.93010 1.000 24.75000 99 LYS B CA 1
ATOM 3925 C C . LYS B 1 99 ? 82.83461 16.16578 -13.94119 1.000 24.57000 99 LYS B C 1
ATOM 3926 O O . LYS B 1 99 ? 81.66097 15.79417 -13.96268 1.000 22.94000 99 LYS B O 1
ATOM 3932 N N . VAL B 1 100 ? 83.72699 15.69944 -13.06140 1.000 24.69000 100 VAL B N 1
ATOM 3933 C CA . VAL B 1 100 ? 83.36107 14.68076 -12.07650 1.000 24.16000 100 VAL B CA 1
ATOM 3934 C C . VAL B 1 100 ? 82.44030 15.30646 -11.03378 1.000 20.86000 100 VAL B C 1
ATOM 3935 O O . VAL B 1 100 ? 82.80740 16.27675 -10.36676 1.000 22.03000 100 VAL B O 1
ATOM 3939 N N . PHE B 1 101 ? 81.23715 14.75521 -10.88925 1.000 18.93000 101 PHE B N 1
ATOM 3940 C CA . PHE B 1 101 ? 80.29840 15.25952 -9.89574 1.000 22.16000 101 PHE B CA 1
ATOM 3941 C C . PHE B 1 101 ? 80.77395 14.83300 -8.50894 1.000 19.90000 101 PHE B C 1
ATOM 3942 O O . PHE B 1 101 ? 81.03972 13.64865 -8.27950 1.000 21.33000 101 PHE B O 1
ATOM 3950 N N . VAL B 1 102 ? 80.91632 15.80689 -7.60256 1.000 20.84000 102 VAL B N 1
ATOM 3951 C CA . VAL B 1 102 ? 81.39418 15.58842 -6.23502 1.000 23.22000 102 VAL B CA 1
ATOM 3952 C C . VAL B 1 102 ? 80.50065 16.36670 -5.27451 1.000 20.92000 102 VAL B C 1
ATOM 3953 O O . VAL B 1 102 ? 80.23340 17.55594 -5.49140 1.000 23.88000 102 VAL B O 1
ATOM 3957 N N . SER B 1 103 ? 80.05511 15.71559 -4.19972 1.000 21.33000 103 SER B N 1
ATOM 3958 C CA . SER B 1 103 ? 79.18356 16.37628 -3.24042 1.000 19.70000 103 SER B CA 1
ATOM 3959 C C . SER B 1 103 ? 79.75835 16.22918 -1.83605 1.000 21.23000 103 SER B C 1
ATOM 3960 O O . SER B 1 103 ? 80.81934 15.62620 -1.62874 1.000 22.02000 103 SER B O 1
ATOM 3963 N N . THR B 1 104 ? 79.06607 16.81836 -0.86407 1.000 19.57000 104 THR B N 1
ATOM 3964 C CA . THR B 1 104 ? 79.45201 16.68724 0.54192 1.000 19.14000 104 THR B CA 1
ATOM 3965 C C . THR B 1 104 ? 78.20499 16.57774 1.40613 1.000 21.61000 104 THR B C 1
ATOM 3966 O O . THR B 1 104 ? 77.09026 16.89979 0.98935 1.000 20.37000 104 THR B O 1
ATOM 3970 N N . PHE B 1 105 ? 78.41166 16.15627 2.64436 1.000 20.87000 105 PHE B N 1
ATOM 3971 C CA . PHE B 1 105 ? 77.60107 16.64515 3.74497 1.000 21.58000 105 PHE B CA 1
ATOM 3972 C C . PHE B 1 105 ? 78.50673 17.54343 4.57406 1.000 23.48000 105 PHE B C 1
ATOM 3973 O O . PHE B 1 105 ? 79.55112 17.08868 5.05412 1.000 23.46000 105 PHE B O 1
ATOM 3981 N N . ALA B 1 106 ? 78.11475 18.81042 4.71731 1.000 21.67000 106 ALA B N 1
ATOM 3982 C CA . ALA B 1 106 ? 78.85438 19.80636 5.48903 1.000 25.28000 106 ALA B CA 1
ATOM 3983 C C . ALA B 1 106 ? 80.21006 20.12032 4.86425 1.000 24.81000 106 ALA B C 1
ATOM 3984 O O . ALA B 1 106 ? 80.40864 19.92542 3.66258 1.000 23.74000 106 ALA B O 1
ATOM 3986 N N . GLY B 1 107 ? 81.15220 20.61305 5.67482 1.000 25.09000 107 GLY B N 1
ATOM 3987 C CA . GLY B 1 107 ? 82.42504 21.08337 5.16823 1.000 26.58000 107 GLY B CA 1
ATOM 3988 C C . GLY B 1 107 ? 82.54368 22.58634 5.00824 1.000 26.60000 107 GLY B C 1
ATOM 3989 O O . GLY B 1 107 ? 83.59912 23.05966 4.57708 1.000 28.71000 107 GLY B O 1
ATOM 3990 N N . GLU B 1 108 ? 81.51243 23.35277 5.36459 1.000 25.96000 108 GLU B N 1
ATOM 3991 C CA . GLU B 1 108 ? 81.50927 24.78842 5.10053 1.000 26.05000 108 GLU B CA 1
ATOM 3992 C C . GLU B 1 108 ? 82.40430 25.58221 6.04827 1.000 31.54000 108 GLU B C 1
ATOM 3993 O O . GLU B 1 108 ? 82.59564 26.78258 5.82756 1.000 33.94000 108 GLU B O 1
ATOM 3999 N N . THR B 1 109 ? 82.95622 24.95863 7.08516 1.000 31.83000 109 THR B N 1
ATOM 4000 C CA . THR B 1 109 ? 83.93725 25.61420 7.93617 1.000 33.22000 109 THR B CA 1
ATOM 4001 C C . THR B 1 109 ? 85.34455 25.07093 7.73462 1.000 35.94000 109 THR B C 1
ATOM 4002 O O . THR B 1 109 ? 86.26195 25.48171 8.45317 1.000 36.96000 109 THR B O 1
ATOM 4006 N N . ASP B 1 110 ? 85.54509 24.16272 6.78296 1.000 33.28000 110 ASP B N 1
ATOM 4007 C CA . ASP B 1 110 ? 86.86701 23.61636 6.50928 1.000 32.30000 110 ASP B CA 1
ATOM 4008 C C . ASP B 1 110 ? 87.56799 24.50674 5.49233 1.000 37.34000 110 ASP B C 1
ATOM 4009 O O . ASP B 1 110 ? 87.05577 24.72610 4.38846 1.000 33.41000 110 ASP B O 1
ATOM 4014 N N . THR B 1 111 ? 88.73803 25.01873 5.86221 1.000 35.20000 111 THR B N 1
ATOM 4015 C CA . THR B 1 111 ? 89.51387 25.86816 4.97436 1.000 34.76000 111 THR B CA 1
ATOM 4016 C C . THR B 1 111 ? 90.84081 25.24795 4.57031 1.000 35.57000 111 THR B C 1
ATOM 4017 O O . THR B 1 111 ? 91.57516 25.86342 3.79123 1.000 38.23000 111 THR B O 1
ATOM 4021 N N . PHE B 1 112 ? 91.17607 24.06206 5.08408 1.000 35.01000 112 PHE B N 1
ATOM 4022 C CA . PHE B 1 112 ? 92.41082 23.36451 4.72431 1.000 37.26000 112 PHE B CA 1
ATOM 4023 C C . PHE B 1 112 ? 93.64444 24.22582 4.98695 1.000 40.72000 112 PHE B C 1
ATOM 4024 O O . PHE B 1 112 ? 94.67315 24.08360 4.31888 1.000 42.11000 112 PHE B O 1
ATOM 4032 N N . GLY B 1 113 ? 93.54232 25.12999 5.95550 1.000 40.24000 113 GLY B N 1
ATOM 4033 C CA . GLY B 1 113 ? 94.63492 26.01105 6.30730 1.000 42.52000 113 GLY B CA 1
ATOM 4034 C C . GLY B 1 113 ? 94.69125 27.31751 5.55140 1.000 44.10000 113 GLY B C 1
ATOM 4035 O O . GLY B 1 113 ? 95.68844 28.03872 5.67501 1.000 46.14000 113 GLY B O 1
ATOM 4036 N N . TYR B 1 114 ? 93.65968 27.65509 4.78407 1.000 42.98000 114 TYR B N 1
ATOM 4037 C CA . TYR B 1 114 ? 93.63662 28.86586 3.97553 1.000 41.43000 114 TYR B CA 1
ATOM 4038 C C . TYR B 1 114 ? 92.74227 29.91790 4.62775 1.000 42.05000 114 TYR B C 1
ATOM 4039 O O . TYR B 1 114 ? 92.11626 29.68467 5.66342 1.000 42.38000 114 TYR B O 1
ATOM 4048 N N . SER B 1 115 ? 92.67423 31.08732 3.98223 1.000 45.97000 115 SER B N 1
ATOM 4049 C CA . SER B 1 115 ? 91.98083 32.24134 4.55202 1.000 41.43000 115 SER B CA 1
ATOM 4050 C C . SER B 1 115 ? 90.48017 32.01347 4.69487 1.000 47.32000 115 SER B C 1
ATOM 4051 O O . SER B 1 115 ? 89.85008 32.58440 5.59425 1.000 44.92000 115 SER B O 1
ATOM 4054 N N . ASP B 1 116 ? 89.88443 31.21495 3.81473 1.000 43.72000 116 ASP B N 1
ATOM 4055 C CA . ASP B 1 116 ? 88.43826 31.05254 3.81520 1.000 41.28000 116 ASP B CA 1
ATOM 4056 C C . ASP B 1 116 ? 88.09912 29.73134 3.13674 1.000 35.40000 116 ASP B C 1
ATOM 4057 O O . ASP B 1 116 ? 88.96906 29.04682 2.59069 1.000 36.33000 116 ASP B O 1
ATOM 4062 N N . VAL B 1 117 ? 86.81161 29.38591 3.17904 1.000 38.26000 117 VAL B N 1
ATOM 4063 C CA . VAL B 1 117 ? 86.37466 28.06404 2.73830 1.000 34.61000 117 VAL B CA 1
ATOM 4064 C C . VAL B 1 117 ? 86.56877 27.89858 1.23279 1.000 30.19000 117 VAL B C 1
ATOM 4065 O O . VAL B 1 117 ? 87.04569 26.85620 0.77118 1.000 33.51000 117 VAL B O 1
ATOM 4069 N N . SER B 1 118 ? 86.22303 28.91921 0.44310 1.000 33.21000 118 SER B N 1
ATOM 4070 C CA . SER B 1 118 ? 86.36251 28.80178 -1.00595 1.000 30.22000 118 SER B CA 1
ATOM 4071 C C . SER B 1 118 ? 87.82852 28.68098 -1.40845 1.000 34.70000 118 SER B C 1
ATOM 4072 O O . SER B 1 118 ? 88.18673 27.82175 -2.22215 1.000 32.77000 118 SER B O 1
ATOM 4075 N N . THR B 1 119 ? 88.69675 29.54179 -0.86315 1.000 35.04000 119 THR B N 1
ATOM 4076 C CA . THR B 1 119 ? 90.11652 29.42938 -1.19745 1.000 36.45000 119 THR B CA 1
ATOM 4077 C C . THR B 1 119 ? 90.65945 28.06985 -0.78163 1.000 34.33000 119 THR B C 1
ATOM 4078 O O . THR B 1 119 ? 91.46402 27.46422 -1.49983 1.000 34.65000 119 THR B O 1
ATOM 4082 N N . GLY B 1 120 ? 90.20371 27.56121 0.36454 1.000 33.86000 120 GLY B N 1
ATOM 4083 C CA . GLY B 1 120 ? 90.70876 26.28889 0.85074 1.000 32.96000 120 GLY B CA 1
ATOM 4084 C C . GLY B 1 120 ? 90.26091 25.11601 0.00080 1.000 32.82000 120 GLY B C 1
ATOM 4085 O O . GLY B 1 120 ? 91.07927 24.29875 -0.42736 1.000 34.02000 120 GLY B O 1
ATOM 4086 N N . TRP B 1 121 ? 88.95253 25.01051 -0.25525 1.000 32.53000 121 TRP B N 1
ATOM 4087 C CA . TRP B 1 121 ? 88.47264 23.90494 -1.07971 1.000 30.20000 121 TRP B CA 1
ATOM 4088 C C . TRP B 1 121 ? 89.02487 23.99775 -2.49821 1.000 30.97000 121 TRP B C 1
ATOM 4089 O O . TRP B 1 121 ? 89.34084 22.97563 -3.11837 1.000 31.04000 121 TRP B O 1
ATOM 4100 N N . ASP B 1 122 ? 89.16824 25.21507 -3.02372 1.000 32.53000 122 ASP B N 1
ATOM 4101 C CA . ASP B 1 122 ? 89.66869 25.36121 -4.38637 1.000 31.67000 122 ASP B CA 1
ATOM 4102 C C . ASP B 1 122 ? 91.15346 25.03277 -4.46709 1.000 34.59000 122 ASP B C 1
ATOM 4103 O O . ASP B 1 122 ? 91.58650 24.28403 -5.35266 1.000 33.95000 122 ASP B O 1
ATOM 4108 N N . SER B 1 123 ? 91.94871 25.57382 -3.54008 1.000 34.10000 123 SER B N 1
ATOM 4109 C CA . SER B 1 123 ? 93.39338 25.36922 -3.59410 1.000 36.35000 123 SER B CA 1
ATOM 4110 C C . SER B 1 123 ? 93.79009 23.95740 -3.18260 1.000 36.35000 123 SER B C 1
ATOM 4111 O O . SER B 1 123 ? 94.76559 23.41200 -3.71160 1.000 36.93000 123 SER B O 1
ATOM 4114 N N . ALA B 1 124 ? 93.06661 23.35469 -2.24160 1.000 32.70000 124 ALA B N 1
ATOM 4115 C CA . ALA B 1 124 ? 93.45662 22.05621 -1.70779 1.000 35.63000 124 ALA B CA 1
ATOM 4116 C C . ALA B 1 124 ? 92.81448 20.87939 -2.43498 1.000 33.37000 124 ALA B C 1
ATOM 4117 O O . ALA B 1 124 ? 93.38400 19.78049 -2.43809 1.000 31.38000 124 ALA B O 1
ATOM 4119 N N . VAL B 1 125 ? 91.65141 21.07539 -3.05394 1.000 31.43000 125 VAL B N 1
ATOM 4120 C CA . VAL B 1 125 ? 90.90320 19.96360 -3.63359 1.000 31.57000 125 VAL B CA 1
ATOM 4121 C C . VAL B 1 125 ? 90.63551 20.19934 -5.11632 1.000 27.82000 125 VAL B C 1
ATOM 4122 O O . VAL B 1 125 ? 91.02835 19.38666 -5.96043 1.000 29.23000 125 VAL B O 1
ATOM 4126 N N . LYS B 1 126 ? 89.96955 21.31096 -5.44170 1.000 31.22000 126 LYS B N 1
ATOM 4127 C CA . LYS B 1 126 ? 89.51616 21.54082 -6.81529 1.000 29.83000 126 LYS B CA 1
ATOM 4128 C C . LYS B 1 126 ? 90.68744 21.67718 -7.77996 1.000 34.04000 126 LYS B C 1
ATOM 4129 O O . LYS B 1 126 ? 90.72033 21.02405 -8.83036 1.000 31.23000 126 LYS B O 1
ATOM 4135 N N . GLU B 1 127 ? 91.63871 22.55454 -7.45894 1.000 34.66000 127 GLU B N 1
ATOM 4136 C CA . GLU B 1 127 ? 92.77127 22.78560 -8.35537 1.000 39.14000 127 GLU B CA 1
ATOM 4137 C C . GLU B 1 127 ? 93.62814 21.54003 -8.54502 1.000 36.09000 127 GLU B C 1
ATOM 4138 O O . GLU B 1 127 ? 93.94372 21.20915 -9.70130 1.000 36.98000 127 GLU B O 1
ATOM 4144 N N . PRO B 1 128 ? 94.05941 20.82754 -7.49384 1.000 35.21000 128 PRO B N 1
ATOM 4145 C CA . PRO B 1 128 ? 94.84317 19.60515 -7.73383 1.000 34.87000 128 PRO B CA 1
ATOM 4146 C C . PRO B 1 128 ? 94.12607 18.58601 -8.59594 1.000 35.43000 128 PRO B C 1
ATOM 4147 O O . PRO B 1 128 ? 94.76296 17.90187 -9.40725 1.000 32.56000 128 PRO B O 1
ATOM 4151 N N . LEU B 1 129 ? 92.80875 18.45521 -8.44532 1.000 31.17000 129 LEU B N 1
ATOM 4152 C CA . LEU B 1 129 ? 92.09270 17.49804 -9.27714 1.000 29.54000 129 LEU B CA 1
ATOM 4153 C C . LEU B 1 129 ? 92.05963 17.95844 -10.72900 1.000 28.82000 129 LEU B C 1
ATOM 4154 O O . LEU B 1 129 ? 92.30994 17.16639 -11.64740 1.000 31.26000 129 LEU B O 1
ATOM 4159 N N . ALA B 1 130 ? 91.77005 19.23995 -10.95108 1.000 29.66000 130 ALA B N 1
ATOM 4160 C CA . ALA B 1 130 ? 91.73018 19.77187 -12.30838 1.000 31.20000 130 ALA B CA 1
ATOM 4161 C C . ALA B 1 130 ? 93.08124 19.63140 -12.99727 1.000 31.66000 130 ALA B C 1
ATOM 4162 O O . ALA B 1 130 ? 93.15047 19.23926 -14.16803 1.000 34.13000 130 ALA B O 1
ATOM 4164 N N . SER B 1 131 ? 94.16694 19.93968 -12.28171 1.000 34.19000 131 SER B N 1
ATOM 4165 C CA . SER B 1 131 ? 95.50071 19.86210 -12.87227 1.000 35.36000 131 SER B CA 1
ATOM 4166 C C . SER B 1 131 ? 95.88332 18.43322 -13.22114 1.000 38.82000 131 SER B C 1
ATOM 4167 O O . SER B 1 131 ? 96.66589 18.21160 -14.15267 1.000 43.29000 131 SER B O 1
ATOM 4170 N N . ALA B 1 132 ? 95.35703 17.45658 -12.49158 1.000 36.39000 132 ALA B N 1
ATOM 4171 C CA . ALA B 1 132 ? 95.58764 16.06035 -12.83015 1.000 36.02000 132 ALA B CA 1
ATOM 4172 C C . ALA B 1 132 ? 94.65731 15.55941 -13.92468 1.000 36.10000 132 ALA B C 1
ATOM 4173 O O . ALA B 1 132 ? 94.69441 14.36773 -14.25092 1.000 41.83000 132 ALA B O 1
ATOM 4175 N N . GLY B 1 133 ? 93.83327 16.42898 -14.50097 1.000 32.38000 133 GLY B N 1
ATOM 4176 C CA . GLY B 1 133 ? 92.90832 16.01847 -15.53417 1.000 32.49000 133 GLY B CA 1
ATOM 4177 C C . GLY B 1 133 ? 91.56822 15.53882 -15.02800 1.000 32.06000 133 GLY B C 1
ATOM 4178 O O . GLY B 1 133 ? 90.85785 14.84537 -15.76021 1.000 31.51000 133 GLY B O 1
ATOM 4179 N N . TYR B 1 134 ? 91.20073 15.88704 -13.80052 1.000 32.63000 134 TYR B N 1
ATOM 4180 C CA . TYR B 1 134 ? 89.93383 15.46841 -13.19959 1.000 33.59000 134 TYR B CA 1
ATOM 4181 C C . TYR B 1 134 ? 89.19310 16.67068 -12.63065 1.000 27.83000 134 TYR B C 1
ATOM 4182 O O . TYR B 1 134 ? 88.89639 16.71060 -11.43330 1.000 29.49000 134 TYR B O 1
ATOM 4191 N N . PRO B 1 135 ? 88.87168 17.67220 -13.45241 1.000 26.03000 135 PRO B N 1
ATOM 4192 C CA . PRO B 1 135 ? 88.08456 18.79259 -12.92928 1.000 27.37000 135 PRO B CA 1
ATOM 4193 C C . PRO B 1 135 ? 86.75622 18.26842 -12.40124 1.000 25.45000 135 PRO B C 1
ATOM 4194 O O . PRO B 1 135 ? 86.17972 17.32508 -12.94976 1.000 25.63000 135 PRO B O 1
ATOM 4198 N N . ILE B 1 136 ? 86.29339 18.85358 -11.30615 1.000 26.08000 136 ILE B N 1
ATOM 4199 C CA . ILE B 1 136 ? 85.09038 18.36977 -10.64412 1.000 23.72000 136 ILE B CA 1
ATOM 4200 C C . ILE B 1 136 ? 83.99557 19.41901 -10.76165 1.000 22.98000 136 ILE B C 1
ATOM 4201 O O . ILE B 1 136 ? 84.25851 20.61889 -10.90114 1.000 23.63000 136 ILE B O 1
ATOM 4206 N N . TYR B 1 137 ? 82.75150 18.94871 -10.70774 1.000 21.24000 137 TYR B N 1
ATOM 4207 C CA . TYR B 1 137 ? 81.58397 19.80566 -10.53092 1.000 19.28000 137 TYR B CA 1
ATOM 4208 C C . TYR B 1 137 ? 81.18739 19.70194 -9.06469 1.000 22.09000 137 TYR B C 1
ATOM 4209 O O . TYR B 1 137 ? 80.67658 18.66623 -8.63083 1.000 22.49000 137 TYR B O 1
ATOM 4218 N N . PHE B 1 138 ? 81.44699 20.75601 -8.29854 1.000 20.99000 138 PHE B N 1
ATOM 4219 C CA . PHE B 1 138 ? 81.44997 20.67835 -6.83770 1.000 22.85000 138 PHE B CA 1
ATOM 4220 C C . PHE B 1 138 ? 80.10636 21.14670 -6.30003 1.000 20.73000 138 PHE B C 1
ATOM 4221 O O . PHE B 1 138 ? 79.76998 22.33235 -6.39841 1.000 23.60000 138 PHE B O 1
ATOM 4229 N N . VAL B 1 139 ? 79.35052 20.22066 -5.71473 1.000 19.97000 139 VAL B N 1
ATOM 4230 C CA . VAL B 1 139 ? 77.99847 20.51351 -5.24314 1.000 18.95000 139 VAL B CA 1
ATOM 4231 C C . VAL B 1 139 ? 77.90740 20.16111 -3.75866 1.000 21.70000 139 VAL B C 1
ATOM 4232 O O . VAL B 1 139 ? 77.31015 19.13525 -3.40584 1.000 22.26000 139 VAL B O 1
ATOM 4236 N N . PRO B 1 140 ? 78.49187 20.95658 -2.86385 1.000 21.13000 140 PRO B N 1
ATOM 4237 C CA . PRO B 1 140 ? 78.46011 20.62075 -1.43569 1.000 20.27000 140 PRO B CA 1
ATOM 4238 C C . PRO B 1 140 ? 77.09671 20.89751 -0.81936 1.000 21.10000 140 PRO B C 1
ATOM 4239 O O . PRO B 1 140 ? 76.30749 21.69902 -1.32465 1.000 21.88000 140 PRO B O 1
ATOM 4243 N N . SER B 1 141 ? 76.85316 20.25303 0.33307 1.000 21.08000 141 SER B N 1
ATOM 4244 C CA . SER B 1 141 ? 75.66915 20.53082 1.14522 1.000 21.88000 141 SER B CA 1
ATOM 4245 C C . SER B 1 141 ? 76.12154 21.39082 2.32096 1.000 23.15000 141 SER B C 1
ATOM 4246 O O . SER B 1 141 ? 76.64187 20.88632 3.32156 1.000 24.40000 141 SER B O 1
ATOM 4249 N N . TRP B 1 142 ? 75.91543 22.69704 2.18477 1.000 21.37000 142 TRP B N 1
ATOM 4250 C CA . TRP B 1 142 ? 76.44091 23.69010 3.10621 1.000 23.25000 142 TRP B CA 1
ATOM 4251 C C . TRP B 1 142 ? 75.29278 24.54540 3.61597 1.000 23.09000 142 TRP B C 1
ATOM 4252 O O . TRP B 1 142 ? 75.34512 25.77505 3.53446 1.000 25.77000 142 TRP B O 1
ATOM 4263 N N . THR B 1 143 ? 74.23955 23.90171 4.12793 1.000 22.28000 143 THR B N 1
ATOM 4264 C CA . THR B 1 143 ? 73.00192 24.62964 4.38526 1.000 23.18000 143 THR B CA 1
ATOM 4265 C C . THR B 1 143 ? 73.17341 25.65999 5.49774 1.000 24.03000 143 THR B C 1
ATOM 4266 O O . THR B 1 143 ? 72.43421 26.65303 5.53916 1.000 25.26000 143 THR B O 1
ATOM 4270 N N . SER B 1 144 ? 74.13169 25.45384 6.40439 1.000 26.64000 144 SER B N 1
ATOM 4271 C CA . SER B 1 144 ? 74.28911 26.40020 7.50638 1.000 26.90000 144 SER B CA 1
ATOM 4272 C C . SER B 1 144 ? 74.67205 27.78998 7.01620 1.000 29.35000 144 SER B C 1
ATOM 4273 O O . SER B 1 144 ? 74.48396 28.76345 7.75005 1.000 28.32000 144 SER B O 1
ATOM 4276 N N . LEU B 1 145 ? 75.19300 27.90534 5.79011 1.000 27.45000 145 LEU B N 1
ATOM 4277 C CA . LEU B 1 145 ? 75.48864 29.20592 5.20425 1.000 29.45000 145 LEU B CA 1
ATOM 4278 C C . LEU B 1 145 ? 74.26444 29.88416 4.60732 1.000 29.63000 145 LEU B C 1
ATOM 4279 O O . LEU B 1 145 ? 74.34793 31.06675 4.24788 1.000 28.26000 145 LEU B O 1
ATOM 4284 N N . GLY B 1 146 ? 73.13904 29.18146 4.49671 1.000 25.15000 146 GLY B N 1
ATOM 4285 C CA . GLY B 1 146 ? 71.98702 29.76841 3.83698 1.000 27.74000 146 GLY B CA 1
ATOM 4286 C C . GLY B 1 146 ? 72.31280 30.06069 2.38633 1.000 29.38000 146 GLY B C 1
ATOM 4287 O O . GLY B 1 146 ? 73.03046 29.30425 1.72326 1.000 25.99000 146 GLY B O 1
ATOM 4288 N N . GLN B 1 147 ? 71.81184 31.19615 1.89054 1.000 29.24000 147 GLN B N 1
ATOM 4289 C CA . GLN B 1 147 ? 72.12356 31.59566 0.52152 1.000 30.78000 147 GLN B CA 1
ATOM 4290 C C . GLN B 1 147 ? 73.60918 31.85477 0.32775 1.000 29.22000 147 GLN B C 1
ATOM 4291 O O . GLN B 1 147 ? 74.07468 31.89940 -0.81503 1.000 29.02000 147 GLN B O 1
ATOM 4297 N N . GLY B 1 148 ? 74.36752 32.00730 1.41616 1.000 28.07000 148 GLY B N 1
ATOM 4298 C CA . GLY B 1 148 ? 75.81105 32.09583 1.30690 1.000 29.10000 148 GLY B CA 1
ATOM 4299 C C . GLY B 1 148 ? 76.45906 30.88197 0.66895 1.000 27.27000 148 GLY B C 1
ATOM 4300 O O . GLY B 1 148 ? 77.57086 30.99227 0.14603 1.000 28.03000 148 GLY B O 1
ATOM 4301 N N . ALA B 1 149 ? 75.79218 29.72158 0.69655 1.000 25.27000 149 ALA B N 1
ATOM 4302 C CA . ALA B 1 149 ? 76.37943 28.51992 0.10429 1.000 26.76000 149 ALA B CA 1
ATOM 4303 C C . ALA B 1 149 ? 76.50078 28.66172 -1.40560 1.000 25.14000 149 ALA B C 1
ATOM 4304 O O . ALA B 1 149 ? 77.57317 28.43061 -1.98116 1.000 25.54000 149 ALA B O 1
ATOM 4306 N N . LEU B 1 150 ? 75.40585 29.04030 -2.06623 1.000 24.45000 150 LEU B N 1
ATOM 4307 C CA . LEU B 1 150 ? 75.46144 29.25551 -3.50972 1.000 24.09000 150 LEU B CA 1
ATOM 4308 C C . LEU B 1 150 ? 76.38110 30.41244 -3.86841 1.000 26.31000 150 LEU B C 1
ATOM 4309 O O . LEU B 1 150 ? 76.94180 30.44094 -4.96997 1.000 27.15000 150 LEU B O 1
ATOM 4314 N N . GLU B 1 151 ? 76.55588 31.37145 -2.95853 1.000 28.14000 151 GLU B N 1
ATOM 4315 C CA . GLU B 1 151 ? 77.40870 32.51565 -3.25126 1.000 30.00000 151 GLU B CA 1
ATOM 4316 C C . GLU B 1 151 ? 78.89776 32.21984 -3.11437 1.000 31.83000 151 GLU B C 1
ATOM 4317 O O . GLU B 1 151 ? 79.70667 33.03160 -3.57514 1.000 32.13000 151 GLU B O 1
ATOM 4323 N N . GLU B 1 152 ? 79.28464 31.09946 -2.50024 1.000 29.13000 152 GLU B N 1
ATOM 4324 C CA . GLU B 1 152 ? 80.69458 30.72787 -2.43539 1.000 28.34000 152 GLU B CA 1
ATOM 4325 C C . GLU B 1 152 ? 81.21272 30.41523 -3.83280 1.000 28.56000 152 GLU B C 1
ATOM 4326 O O . GLU B 1 152 ? 80.63134 29.59671 -4.54887 1.000 26.05000 152 GLU B O 1
ATOM 4332 N N . SER B 1 153 ? 82.32716 31.05008 -4.20779 1.000 28.39000 153 SER B N 1
ATOM 4333 C CA . SER B 1 153 ? 82.83801 30.90725 -5.56495 1.000 29.05000 153 SER B CA 1
ATOM 4334 C C . SER B 1 153 ? 83.27934 29.47986 -5.86594 1.000 28.60000 153 SER B C 1
ATOM 4335 O O . SER B 1 153 ? 83.27161 29.06728 -7.02806 1.000 30.59000 153 SER B O 1
ATOM 4338 N N . VAL B 1 154 ? 83.67705 28.71143 -4.84986 1.000 26.40000 154 VAL B N 1
ATOM 4339 C CA . VAL B 1 154 ? 84.13190 27.34832 -5.11644 1.000 28.61000 154 VAL B CA 1
ATOM 4340 C C . VAL B 1 154 ? 82.97161 26.41647 -5.45138 1.000 26.46000 154 VAL B C 1
ATOM 4341 O O . VAL B 1 154 ? 83.18201 25.35996 -6.06214 1.000 27.71000 154 VAL B O 1
ATOM 4345 N N . ALA B 1 155 ? 81.74423 26.78260 -5.09601 1.000 26.70000 155 ALA B N 1
ATOM 4346 C CA . ALA B 1 155 ? 80.60396 25.90098 -5.32071 1.000 27.02000 155 ALA B CA 1
ATOM 4347 C C . ALA B 1 155 ? 80.06308 26.05870 -6.73471 1.000 23.99000 155 ALA B C 1
ATOM 4348 O O . ALA B 1 155 ? 79.73932 27.16852 -7.16156 1.000 27.80000 155 ALA B O 1
ATOM 4350 N N . ASP B 1 156 ? 79.94868 24.94731 -7.45302 1.000 24.96000 156 ASP B N 1
ATOM 4351 C CA . ASP B 1 156 ? 79.22035 24.93231 -8.71597 1.000 26.79000 156 ASP B CA 1
ATOM 4352 C C . ASP B 1 156 ? 77.74595 24.63811 -8.52471 1.000 25.88000 156 ASP B C 1
ATOM 4353 O O . ASP B 1 156 ? 76.96028 24.85892 -9.44996 1.000 23.91000 156 ASP B O 1
ATOM 4358 N N . GLY B 1 157 ? 77.36352 24.17061 -7.33811 1.000 22.33000 157 GLY B N 1
ATOM 4359 C CA . GLY B 1 157 ? 75.97823 23.89498 -7.01814 1.000 22.68000 157 GLY B CA 1
ATOM 4360 C C . GLY B 1 157 ? 75.83502 23.80626 -5.51463 1.000 22.66000 157 GLY B C 1
ATOM 4361 O O . GLY B 1 157 ? 76.81011 23.93043 -4.76893 1.000 25.39000 157 GLY B O 1
ATOM 4362 N N . PHE B 1 158 ? 74.59701 23.58157 -5.07204 1.000 22.48000 158 PHE B N 1
ATOM 4363 C CA . PHE B 1 158 ? 74.29776 23.54423 -3.64246 1.000 20.38000 158 PHE B CA 1
ATOM 4364 C C . PHE B 1 158 ? 73.19143 22.53291 -3.38821 1.000 23.61000 158 PHE B C 1
ATOM 4365 O O . PHE B 1 158 ? 72.13947 22.58890 -4.03083 1.000 23.66000 158 PHE B O 1
ATOM 4373 N N . LEU B 1 159 ? 73.44483 21.59685 -2.47248 1.000 24.22000 159 LEU B N 1
ATOM 4374 C CA . LEU B 1 159 ? 72.44537 20.63930 -2.00756 1.000 21.37000 159 LEU B CA 1
ATOM 4375 C C . LEU B 1 159 ? 71.95594 21.11422 -0.65051 1.000 21.97000 159 LEU B C 1
ATOM 4376 O O . LEU B 1 159 ? 72.73120 21.15529 0.30591 1.000 21.26000 159 LEU B O 1
ATOM 4381 N N . SER B 1 160 ? 70.68278 21.47280 -0.56871 1.000 21.56000 160 SER B N 1
ATOM 4382 C CA . SER B 1 160 ? 70.10282 21.85707 0.71247 1.000 20.56000 160 SER B CA 1
ATOM 4383 C C . SER B 1 160 ? 69.79543 20.61213 1.53932 1.000 22.45000 160 SER B C 1
ATOM 4384 O O . SER B 1 160 ? 69.45463 19.55411 0.99907 1.000 22.11000 160 SER B O 1
ATOM 4387 N N . TRP B 1 161 ? 69.93170 20.73878 2.86100 1.000 21.17000 161 TRP B N 1
ATOM 4388 C CA . TRP B 1 161 ? 69.50615 19.70501 3.79936 1.000 22.10000 161 TRP B CA 1
ATOM 4389 C C . TRP B 1 161 ? 68.20956 20.07112 4.51250 1.000 23.78000 161 TRP B C 1
ATOM 4390 O O . TRP B 1 161 ? 67.83969 19.41412 5.49270 1.000 23.49000 161 TRP B O 1
ATOM 4401 N N . ASN B 1 162 ? 67.50787 21.10740 4.04671 1.000 21.49000 162 ASN B N 1
ATOM 4402 C CA . ASN B 1 162 ? 66.30841 21.59000 4.73699 1.000 24.00000 162 ASN B CA 1
ATOM 4403 C C . ASN B 1 162 ? 65.08121 20.86317 4.18228 1.000 23.47000 162 ASN B C 1
ATOM 4404 O O . ASN B 1 162 ? 64.32590 21.37580 3.35724 1.000 25.59000 162 ASN B O 1
ATOM 4409 N N . ALA B 1 163 ? 64.88350 19.63353 4.66098 1.000 21.51000 163 ALA B N 1
ATOM 4410 C CA . ALA B 1 163 ? 63.86226 18.73992 4.13809 1.000 21.15000 163 ALA B CA 1
ATOM 4411 C C . ALA B 1 163 ? 62.68224 18.54607 5.07516 1.000 21.33000 163 ALA B C 1
ATOM 4412 O O . ALA B 1 163 ? 61.68729 17.93308 4.66733 1.000 21.69000 163 ALA B O 1
ATOM 4414 N N . TRP B 1 164 ? 62.76464 19.03558 6.30820 1.000 19.47000 164 TRP B N 1
ATOM 4415 C CA . TRP B 1 164 ? 61.72985 18.72507 7.27634 1.000 25.29000 164 TRP B CA 1
ATOM 4416 C C . TRP B 1 164 ? 61.19215 19.98690 7.93287 1.000 22.95000 164 TRP B C 1
ATOM 4417 O O . TRP B 1 164 ? 61.93333 20.95843 8.14046 1.000 23.09000 164 TRP B O 1
ATOM 4428 N N . PRO B 1 165 ? 59.91554 19.98418 8.31342 1.000 23.09000 165 PRO B N 1
ATOM 4429 C CA . PRO B 1 165 ? 59.43871 20.99996 9.25983 1.000 28.61000 165 PRO B CA 1
ATOM 4430 C C . PRO B 1 165 ? 60.20506 20.88844 10.57146 1.000 25.10000 165 PRO B C 1
ATOM 4431 O O . PRO B 1 165 ? 60.36910 19.79506 11.12098 1.000 26.26000 165 PRO B O 1
ATOM 4435 N N . THR B 1 166 ? 60.68480 22.02415 11.07225 1.000 28.13000 166 THR B N 1
ATOM 4436 C CA . THR B 1 166 ? 61.37385 22.05147 12.35637 1.000 29.78000 166 THR B CA 1
ATOM 4437 C C . THR B 1 166 ? 60.48344 22.55946 13.48163 1.000 34.14000 166 THR B C 1
ATOM 4438 O O . THR B 1 166 ? 60.93702 22.64194 14.62829 1.000 33.43000 166 THR B O 1
ATOM 4442 N N . THR B 1 167 ? 59.23055 22.89495 13.18048 1.000 31.67000 167 THR B N 1
ATOM 4443 C CA . THR B 1 167 ? 58.26727 23.30787 14.19414 1.000 38.99000 167 THR B CA 1
ATOM 4444 C C . THR B 1 167 ? 57.00759 22.45400 14.06829 1.000 37.66000 167 THR B C 1
ATOM 4445 O O . THR B 1 167 ? 57.01312 21.43832 13.35897 1.000 33.00000 167 THR B O 1
ATOM 4449 N N . ASP B 1 168 ? 55.91635 22.86339 14.73067 1.000 36.57000 168 ASP B N 1
ATOM 4450 C CA . ASP B 1 168 ? 54.64341 22.16631 14.55804 1.000 35.84000 168 ASP B CA 1
ATOM 4451 C C . ASP B 1 168 ? 53.96617 22.49925 13.22700 1.000 41.28000 168 ASP B C 1
ATOM 4452 O O . ASP B 1 168 ? 52.86284 22.00762 12.96218 1.000 46.54000 168 ASP B O 1
ATOM 4457 N N . ALA B 1 169 ? 54.59258 23.29026 12.36371 1.000 42.46000 169 ALA B N 1
ATOM 4458 C CA . ALA B 1 169 ? 53.95103 23.66149 11.11394 1.000 38.87000 169 ALA B CA 1
ATOM 4459 C C . ALA B 1 169 ? 54.15957 22.58235 10.06000 1.000 33.71000 169 ALA B C 1
ATOM 4460 O O . ALA B 1 169 ? 54.99084 21.68382 10.20987 1.000 32.23000 169 ALA B O 1
ATOM 4462 N N . ASP B 1 170 ? 53.35437 22.66125 9.00455 1.000 31.55000 170 ASP B N 1
ATOM 4463 C CA . ASP B 1 170 ? 53.56552 21.83186 7.83162 1.000 31.96000 170 ASP B CA 1
ATOM 4464 C C . ASP B 1 170 ? 54.81125 22.30303 7.08470 1.000 29.91000 170 ASP B C 1
ATOM 4465 O O . ASP B 1 170 ? 55.28081 23.43260 7.25247 1.000 30.25000 170 ASP B O 1
ATOM 4470 N N . MET B 1 171 ? 55.35207 21.41847 6.25323 1.000 28.26000 171 MET B N 1
ATOM 4471 C CA . MET B 1 171 ? 56.47464 21.79760 5.41106 1.000 25.62000 171 MET B CA 1
ATOM 4472 C C . MET B 1 171 ? 56.05500 22.90927 4.44822 1.000 27.81000 171 MET B C 1
ATOM 4473 O O . MET B 1 171 ? 54.88392 23.02917 4.07827 1.000 27.30000 171 MET B O 1
ATOM 4478 N N . ASN B 1 172 ? 57.01575 23.74191 4.04646 1.000 26.33000 172 ASN B N 1
ATOM 4479 C CA . ASN B 1 172 ? 56.79721 24.64970 2.92572 1.000 26.68000 172 ASN B CA 1
ATOM 4480 C C . ASN B 1 172 ? 58.05772 24.69969 2.07221 1.000 26.83000 172 ASN B C 1
ATOM 4481 O O . ASN B 1 172 ? 59.13248 24.25234 2.48011 1.000 26.23000 172 ASN B O 1
ATOM 4486 N N . ASP B 1 173 ? 57.92253 25.27650 0.87966 1.000 25.66000 173 ASP B N 1
ATOM 4487 C CA . ASP B 1 173 ? 59.01821 25.32574 -0.07853 1.000 26.76000 173 ASP B CA 1
ATOM 4488 C C . ASP B 1 173 ? 59.60657 26.72369 -0.23774 1.000 25.77000 173 ASP B C 1
ATOM 4489 O O . ASP B 1 173 ? 60.22819 27.01116 -1.26674 1.000 29.28000 173 ASP B O 1
ATOM 4494 N N . ASN B 1 174 ? 59.44038 27.59532 0.76294 1.000 29.37000 174 ASN B N 1
ATOM 4495 C CA . ASN B 1 174 ? 59.95922 28.95860 0.64820 1.000 31.52000 174 ASN B CA 1
ATOM 4496 C C . ASN B 1 174 ? 61.46529 28.97160 0.39085 1.000 30.76000 174 ASN B C 1
ATOM 4497 O O . ASN B 1 174 ? 61.95414 29.75247 -0.43619 1.000 28.98000 174 ASN B O 1
ATOM 4502 N N . ASP B 1 175 ? 62.22177 28.12380 1.09661 1.000 27.84000 175 ASP B N 1
ATOM 4503 C CA . ASP B 1 175 ? 63.67176 28.10894 0.90811 1.000 24.77000 175 ASP B CA 1
ATOM 4504 C C . ASP B 1 175 ? 64.04670 27.54707 -0.45730 1.000 24.84000 175 ASP B C 1
ATOM 4505 O O . ASP B 1 175 ? 65.00474 28.01353 -1.08539 1.000 24.03000 175 ASP B O 1
ATOM 4510 N N . ASP B 1 176 ? 63.31791 26.53095 -0.91977 1.000 23.91000 176 ASP B N 1
ATOM 4511 C CA . ASP B 1 176 ? 63.59163 25.96017 -2.23439 1.000 23.36000 176 ASP B CA 1
ATOM 4512 C C . ASP B 1 176 ? 63.38288 26.98800 -3.33339 1.000 27.40000 176 ASP B C 1
ATOM 4513 O O . ASP B 1 176 ? 64.16913 27.05192 -4.28795 1.000 24.00000 176 ASP B O 1
ATOM 4518 N N . ILE B 1 177 ? 62.31905 27.79240 -3.22453 1.000 24.99000 177 ILE B N 1
ATOM 4519 C CA . ILE B 1 177 ? 62.08654 28.83532 -4.22188 1.000 29.91000 177 ILE B CA 1
ATOM 4520 C C . ILE B 1 177 ? 63.22455 29.84493 -4.20402 1.000 27.36000 177 ILE B C 1
ATOM 4521 O O . ILE B 1 177 ? 63.73648 30.24761 -5.25778 1.000 29.07000 177 ILE B O 1
ATOM 4526 N N . GLY B 1 178 ? 63.64714 30.26023 -3.00846 1.000 27.48000 178 GLY B N 1
ATOM 4527 C CA . GLY B 1 178 ? 64.76012 31.19271 -2.91271 1.000 29.83000 178 GLY B CA 1
ATOM 4528 C C . GLY B 1 178 ? 66.06330 30.62118 -3.44361 1.000 25.79000 178 GLY B C 1
ATOM 4529 O O . GLY B 1 178 ? 66.81296 31.30587 -4.14980 1.000 27.32000 178 GLY B O 1
ATOM 4530 N N . TYR B 1 179 ? 66.36431 29.36598 -3.09758 1.000 25.79000 179 TYR B N 1
ATOM 4531 C CA . TYR B 1 179 ? 67.61494 28.76280 -3.54788 1.000 25.01000 179 TYR B CA 1
ATOM 4532 C C . TYR B 1 179 ? 67.61771 28.56223 -5.05844 1.000 24.97000 179 TYR B C 1
ATOM 4533 O O . TYR B 1 179 ? 68.62603 28.83281 -5.72212 1.000 24.55000 179 TYR B O 1
ATOM 4542 N N . GLN B 1 180 ? 66.50763 28.07540 -5.61956 1.000 23.06000 180 GLN B N 1
ATOM 4543 C CA . GLN B 1 180 ? 66.46291 27.85143 -7.06433 1.000 25.96000 180 GLN B CA 1
ATOM 4544 C C . GLN B 1 180 ? 66.56120 29.16409 -7.83389 1.000 27.69000 180 GLN B C 1
ATOM 4545 O O . GLN B 1 180 ? 67.24894 29.23765 -8.86016 1.000 25.81000 180 GLN B O 1
ATOM 4551 N N . ASN B 1 181 ? 65.87376 30.20497 -7.35922 1.000 27.38000 181 ASN B N 1
ATOM 4552 C CA . ASN B 1 181 ? 65.98101 31.51214 -7.99999 1.000 29.91000 181 ASN B CA 1
ATOM 4553 C C . ASN B 1 181 ? 67.40086 32.04617 -7.92324 1.000 31.18000 181 ASN B C 1
ATOM 4554 O O . ASN B 1 181 ? 67.91460 32.60098 -8.90238 1.000 29.53000 181 ASN B O 1
ATOM 4559 N N . LEU B 1 182 ? 68.05053 31.89154 -6.76528 1.000 27.83000 182 LEU B N 1
ATOM 4560 C CA . LEU B 1 182 ? 69.42985 32.34413 -6.61964 1.000 27.29000 182 LEU B CA 1
ATOM 4561 C C . LEU B 1 182 ? 70.37223 31.52266 -7.48927 1.000 29.02000 182 LEU B C 1
ATOM 4562 O O . LEU B 1 182 ? 71.24919 32.08142 -8.15971 1.000 28.66000 182 LEU B O 1
ATOM 4567 N N . ALA B 1 183 ? 70.21009 30.19424 -7.48614 1.000 24.34000 183 ALA B N 1
ATOM 4568 C CA . ALA B 1 183 ? 71.01575 29.34295 -8.35676 1.000 26.56000 183 ALA B CA 1
ATOM 4569 C C . ALA B 1 183 ? 70.88500 29.75868 -9.81720 1.000 26.94000 183 ALA B C 1
ATOM 4570 O O . ALA B 1 183 ? 71.88629 29.83275 -10.53561 1.000 27.71000 183 ALA B O 1
ATOM 4572 N N . ASN B 1 184 ? 69.65825 30.02174 -10.27419 1.000 26.18000 184 ASN B N 1
ATOM 4573 C CA . ASN B 1 184 ? 69.46778 30.49815 -11.64395 1.000 30.09000 184 ASN B CA 1
ATOM 4574 C C . ASN B 1 184 ? 70.22972 31.78863 -11.89689 1.000 32.31000 184 ASN B C 1
ATOM 4575 O O . ASN B 1 184 ? 70.84933 31.95714 -12.95417 1.000 29.99000 184 ASN B O 1
ATOM 4580 N N . SER B 1 185 ? 70.17849 32.72262 -10.94940 1.000 28.55000 185 SER B N 1
ATOM 4581 C CA . SER B 1 185 ? 70.81291 34.01609 -11.17271 1.000 28.62000 185 SER B CA 1
ATOM 4582 C C . SER B 1 185 ? 72.33199 33.90301 -11.21282 1.000 30.52000 185 SER B C 1
ATOM 4583 O O . SER B 1 185 ? 72.99166 34.69892 -11.89099 1.000 31.53000 185 SER B O 1
ATOM 4586 N N . LEU B 1 186 ? 72.89832 32.91641 -10.52083 1.000 27.57000 186 LEU B N 1
ATOM 4587 C CA . LEU B 1 186 ? 74.33616 32.72358 -10.43615 1.000 27.40000 186 LEU B CA 1
ATOM 4588 C C . LEU B 1 186 ? 74.86422 31.68565 -11.41506 1.000 26.74000 186 LEU B C 1
ATOM 4589 O O . LEU B 1 186 ? 76.07888 31.46514 -11.45682 1.000 29.77000 186 LEU B O 1
ATOM 4594 N N . GLY B 1 187 ? 73.99294 31.04184 -12.19455 1.000 27.49000 187 GLY B N 1
ATOM 4595 C CA . GLY B 1 187 ? 74.42601 29.97883 -13.08818 1.000 26.10000 187 GLY B CA 1
ATOM 4596 C C . GLY B 1 187 ? 74.98470 28.79403 -12.32828 1.000 25.07000 187 GLY B C 1
ATOM 4597 O O . GLY B 1 187 ? 76.09915 28.33223 -12.58524 1.000 24.46000 187 GLY B O 1
ATOM 4598 N N . LYS B 1 188 ? 74.22041 28.30399 -11.35988 1.000 23.72000 188 LYS B N 1
ATOM 4599 C CA . LYS B 1 188 ? 74.65142 27.19749 -10.52313 1.000 25.76000 188 LYS B CA 1
ATOM 4600 C C . LYS B 1 188 ? 73.50849 26.20001 -10.39406 1.000 23.03000 188 LYS B C 1
ATOM 4601 O O . LYS B 1 188 ? 72.34802 26.51129 -10.68116 1.000 25.98000 188 LYS B O 1
ATOM 4607 N N . LEU B 1 189 ? 73.84932 24.99206 -9.94850 1.000 25.01000 189 LEU B N 1
ATOM 4608 C CA . LEU B 1 189 ? 72.88276 23.91071 -9.78962 1.000 24.31000 189 LEU B CA 1
ATOM 4609 C C . LEU B 1 189 ? 72.28331 23.92137 -8.38731 1.000 24.41000 189 LEU B C 1
ATOM 4610 O O . LEU B 1 189 ? 72.99770 24.08970 -7.39965 1.000 23.14000 189 LEU B O 1
ATOM 4615 N N . TYR B 1 190 ? 70.96843 23.73478 -8.29718 1.000 23.84000 190 TYR B N 1
ATOM 4616 C CA . TYR B 1 190 ? 70.31006 23.55005 -7.00725 1.000 24.01000 190 TYR B CA 1
ATOM 4617 C C . TYR B 1 190 ? 69.77616 22.12623 -6.90167 1.000 20.15000 190 TYR B C 1
ATOM 4618 O O . TYR B 1 190 ? 69.00711 21.68145 -7.75877 1.000 23.04000 190 TYR B O 1
ATOM 4627 N N . VAL B 1 191 ? 70.16371 21.42581 -5.83931 1.000 21.16000 191 VAL B N 1
ATOM 4628 C CA . VAL B 1 191 ? 69.65285 20.09530 -5.54163 1.000 20.74000 191 VAL B CA 1
ATOM 4629 C C . VAL B 1 191 ? 68.74921 20.21255 -4.32417 1.000 20.60000 191 VAL B C 1
ATOM 4630 O O . VAL B 1 191 ? 69.20669 20.60644 -3.24718 1.000 20.13000 191 VAL B O 1
ATOM 4634 N N . ALA B 1 192 ? 67.46846 19.88474 -4.49684 1.000 22.55000 192 ALA B N 1
ATOM 4635 C CA . ALA B 1 192 ? 66.49365 19.93732 -3.40290 1.000 22.24000 192 ALA B CA 1
ATOM 4636 C C . ALA B 1 192 ? 66.38920 18.58152 -2.69590 1.000 19.11000 192 ALA B C 1
ATOM 4637 O O . ALA B 1 192 ? 66.36116 17.53512 -3.35931 1.000 19.48000 192 ALA B O 1
ATOM 4639 N N . PRO B 1 193 ? 66.29114 18.55965 -1.36125 1.000 19.53000 193 PRO B N 1
ATOM 4640 C CA . PRO B 1 193 ? 66.12998 17.29335 -0.64435 1.000 19.40000 193 PRO B CA 1
ATOM 4641 C C . PRO B 1 193 ? 64.67083 16.89681 -0.47969 1.000 19.60000 193 PRO B C 1
ATOM 4642 O O . PRO B 1 193 ? 63.78251 17.72996 -0.30828 1.000 20.36000 193 PRO B O 1
ATOM 4646 N N . VAL B 1 194 ? 64.43341 15.58807 -0.51134 1.000 20.70000 194 VAL B N 1
ATOM 4647 C CA . VAL B 1 194 ? 63.10158 15.03495 -0.28161 1.000 18.56000 194 VAL B CA 1
ATOM 4648 C C . VAL B 1 194 ? 63.21179 13.90232 0.72518 1.000 19.37000 194 VAL B C 1
ATOM 4649 O O . VAL B 1 194 ? 63.92454 12.92115 0.47909 1.000 19.10000 194 VAL B O 1
ATOM 4653 N N . SER B 1 195 ? 62.46589 14.00730 1.83055 1.000 18.75000 195 SER B N 1
ATOM 4654 C CA . SER B 1 195 ? 62.52896 13.00497 2.89409 1.000 20.35000 195 SER B CA 1
ATOM 4655 C C . SER B 1 195 ? 61.12376 12.66103 3.37608 1.000 20.61000 195 SER B C 1
ATOM 4656 O O . SER B 1 195 ? 60.27247 13.55680 3.47893 1.000 19.72000 195 SER B O 1
ATOM 4659 N N . PRO B 1 196 ? 60.84027 11.37970 3.66299 1.000 18.26000 196 PRO B N 1
ATOM 4660 C CA . PRO B 1 196 ? 59.49242 11.01969 4.14607 1.000 15.85000 196 PRO B CA 1
ATOM 4661 C C . PRO B 1 196 ? 59.27189 11.20686 5.64475 1.000 19.74000 196 PRO B C 1
ATOM 4662 O O . PRO B 1 196 ? 58.10879 11.24700 6.06596 1.000 19.56000 196 PRO B O 1
ATOM 4666 N N . TRP B 1 197 ? 60.31674 11.33563 6.45737 1.000 20.14000 197 TRP B N 1
ATOM 4667 C CA . TRP B 1 197 ? 60.12316 11.14448 7.89271 1.000 17.56000 197 TRP B CA 1
ATOM 4668 C C . TRP B 1 197 ? 61.36257 11.63327 8.62145 1.000 18.73000 197 TRP B C 1
ATOM 4669 O O . TRP B 1 197 ? 62.43118 11.76125 8.02438 1.000 19.84000 197 TRP B O 1
ATOM 4680 N N . PHE B 1 198 ? 61.22991 11.86454 9.92749 1.000 18.51000 198 PHE B N 1
ATOM 4681 C CA . PHE B 1 198 ? 62.44226 12.04316 10.72311 1.000 18.47000 198 PHE B CA 1
ATOM 4682 C C . PHE B 1 198 ? 62.19990 11.60230 12.15476 1.000 18.25000 198 PHE B C 1
ATOM 4683 O O . PHE B 1 198 ? 61.34205 12.16841 12.84115 1.000 19.87000 198 PHE B O 1
ATOM 4691 N N . TYR B 1 199 ? 62.99630 10.63350 12.61399 1.000 17.83000 199 TYR B N 1
ATOM 4692 C CA . TYR B 1 199 ? 63.02458 10.27900 14.03203 1.000 17.15000 199 TYR B CA 1
ATOM 4693 C C . TYR B 1 199 ? 64.38919 9.70572 14.35392 1.000 18.24000 199 TYR B C 1
ATOM 4694 O O . TYR B 1 199 ? 64.78725 8.70153 13.74934 1.000 19.09000 199 TYR B O 1
ATOM 4703 N N . THR B 1 200 ? 65.07749 10.29714 15.32269 1.000 16.51000 200 THR B N 1
ATOM 4704 C CA . THR B 1 200 ? 66.35483 9.76081 15.75490 1.000 17.54000 200 THR B CA 1
ATOM 4705 C C . THR B 1 200 ? 66.33912 9.70066 17.27404 1.000 16.93000 200 THR B C 1
ATOM 4706 O O . THR B 1 200 ? 65.76834 10.57810 17.93525 1.000 17.74000 200 THR B O 1
ATOM 4710 N N . HIS B 1 201 ? 66.92337 8.63410 17.82424 1.000 17.47000 201 HIS B N 1
ATOM 4711 C CA . HIS B 1 201 ? 66.77653 8.37364 19.26207 1.000 20.00000 201 HIS B CA 1
ATOM 4712 C C . HIS B 1 201 ? 68.04305 7.64932 19.72808 1.000 20.83000 201 HIS B C 1
ATOM 4713 O O . HIS B 1 201 ? 68.03400 6.44293 19.97421 1.000 22.05000 201 HIS B O 1
ATOM 4720 N N . LEU B 1 202 ? 69.13189 8.41718 19.83978 1.000 19.98000 202 LEU B N 1
ATOM 4721 C CA . LEU B 1 202 ? 70.46174 7.92648 20.18431 1.000 19.30000 202 LEU B CA 1
ATOM 4722 C C . LEU B 1 202 ? 71.06467 8.80355 21.28024 1.000 20.72000 202 LEU B C 1
ATOM 4723 O O . LEU B 1 202 ? 70.56461 9.88564 21.59324 1.000 22.35000 202 LEU B O 1
ATOM 4728 N N . SER B 1 203 ? 72.17850 8.33904 21.85605 1.000 22.72000 203 SER B N 1
ATOM 4729 C CA . SER B 1 203 ? 72.78813 9.06488 22.97078 1.000 24.39000 203 SER B CA 1
ATOM 4730 C C . SER B 1 203 ? 73.28518 10.45248 22.57804 1.000 25.39000 203 SER B C 1
ATOM 4731 O O . SER B 1 203 ? 73.50193 11.29748 23.46025 1.000 24.53000 203 SER B O 1
ATOM 4734 N N . TYR B 1 204 ? 73.48991 10.70436 21.28324 1.000 25.08000 204 TYR B N 1
ATOM 4735 C CA . TYR B 1 204 ? 74.02528 11.97622 20.82486 1.000 25.44000 204 TYR B CA 1
ATOM 4736 C C . TYR B 1 204 ? 73.05980 12.76087 19.94442 1.000 27.00000 204 TYR B C 1
ATOM 4737 O O . TYR B 1 204 ? 73.39125 13.88451 19.54439 1.000 23.61000 204 TYR B O 1
ATOM 4746 N N . LYS B 1 205 ? 71.88227 12.21418 19.63695 1.000 22.85000 205 LYS B N 1
ATOM 4747 C CA . LYS B 1 205 ? 70.85161 12.96426 18.93198 1.000 19.86000 205 LYS B CA 1
ATOM 4748 C C . LYS B 1 205 ? 69.50479 12.30659 19.20183 1.000 19.25000 205 LYS B C 1
ATOM 4749 O O . LYS B 1 205 ? 69.37481 11.08480 19.09798 1.000 19.81000 205 LYS B O 1
ATOM 4755 N N . ASN B 1 206 ? 68.51345 13.11581 19.55549 1.000 21.95000 206 ASN B N 1
ATOM 4756 C CA . ASN B 1 206 ? 67.25258 12.57130 20.06856 1.000 21.38000 206 ASN B CA 1
ATOM 4757 C C . ASN B 1 206 ? 66.12368 13.56330 19.77117 1.000 23.47000 206 ASN B C 1
ATOM 4758 O O . ASN B 1 206 ? 65.80836 14.42844 20.59354 1.000 22.15000 206 ASN B O 1
ATOM 4763 N N . TRP B 1 207 ? 65.49266 13.41252 18.60607 1.000 20.53000 207 TRP B N 1
ATOM 4764 C CA . TRP B 1 207 ? 64.31028 14.21959 18.32488 1.000 20.19000 207 TRP B CA 1
ATOM 4765 C C . TRP B 1 207 ? 63.53547 13.63165 17.15470 1.000 21.84000 207 TRP B C 1
ATOM 4766 O O . TRP B 1 207 ? 64.05172 12.82251 16.38044 1.000 19.11000 207 TRP B O 1
ATOM 4777 N N . ALA B 1 208 ? 62.28121 14.06129 17.03850 1.000 21.44000 208 ALA B N 1
ATOM 4778 C CA . ALA B 1 208 ? 61.47617 13.83949 15.84586 1.000 21.15000 208 ALA B CA 1
ATOM 4779 C C . ALA B 1 208 ? 61.17530 15.17619 15.18087 1.000 21.60000 208 ALA B C 1
ATOM 4780 O O . ALA B 1 208 ? 61.14450 16.21933 15.83867 1.000 23.40000 208 ALA B O 1
ATOM 4782 N N . TYR B 1 209 ? 60.95717 15.14036 13.86626 1.000 20.97000 209 TYR B N 1
ATOM 4783 C CA . TYR B 1 209 ? 60.32176 16.23585 13.14927 1.000 22.71000 209 TYR B CA 1
ATOM 4784 C C . TYR B 1 209 ? 58.90766 15.81161 12.77032 1.000 21.45000 209 TYR B C 1
ATOM 4785 O O . TYR B 1 209 ? 58.64940 14.62835 12.52710 1.000 21.39000 209 TYR B O 1
ATOM 4794 N N . LYS B 1 210 ? 57.98453 16.77263 12.75421 1.000 21.94000 210 LYS B N 1
ATOM 4795 C CA . LYS B 1 210 ? 56.62970 16.47865 12.28090 1.000 24.11000 210 LYS B CA 1
ATOM 4796 C C . LYS B 1 210 ? 56.68310 15.88504 10.88502 1.000 23.27000 210 LYS B C 1
ATOM 4797 O O . LYS B 1 210 ? 57.16650 16.52489 9.94657 1.000 24.21000 210 LYS B O 1
ATOM 4803 N N . SER B 1 211 ? 56.19876 14.64700 10.75018 1.000 21.55000 211 SER B N 1
ATOM 4804 C CA . SER B 1 211 ? 56.37832 13.90629 9.51725 1.000 21.66000 211 SER B CA 1
ATOM 4805 C C . SER B 1 211 ? 55.00272 13.69688 8.90703 1.000 21.46000 211 SER B C 1
ATOM 4806 O O . SER B 1 211 ? 54.54094 14.55375 8.12657 1.000 23.06000 211 SER B O 1
ATOM 4809 N N . ASP B 1 212 ? 54.29887 12.61263 9.23516 1.000 20.85000 212 ASP B N 1
ATOM 4810 C CA . ASP B 1 212 ? 52.89047 12.44222 8.86286 1.000 19.75000 212 ASP B CA 1
ATOM 4811 C C . ASP B 1 212 ? 52.69878 12.48542 7.34068 1.000 21.19000 212 ASP B C 1
ATOM 4812 O O . ASP B 1 212 ? 53.06836 11.51995 6.66674 1.000 20.39000 212 ASP B O 1
ATOM 4817 N N . TRP B 1 213 ? 52.12267 13.55859 6.78494 1.000 20.35000 213 TRP B N 1
ATOM 4818 C CA . TRP B 1 213 ? 51.93183 13.65897 5.33502 1.000 20.28000 213 TRP B CA 1
ATOM 4819 C C . TRP B 1 213 ? 53.12873 14.27995 4.60409 1.000 21.65000 213 TRP B C 1
ATOM 4820 O O . TRP B 1 213 ? 53.01720 14.59545 3.40771 1.000 22.75000 213 TRP B O 1
ATOM 4831 N N . LEU B 1 214 ? 54.26244 14.43782 5.28768 1.000 20.45000 214 LEU B N 1
ATOM 4832 C CA . LEU B 1 214 ? 55.42934 15.11557 4.72202 1.000 21.69000 214 LEU B CA 1
ATOM 4833 C C . LEU B 1 214 ? 55.78871 14.62340 3.32150 1.000 20.55000 214 LEU B C 1
ATOM 4834 O O . LEU B 1 214 ? 56.10302 15.43299 2.44355 1.000 21.00000 214 LEU B O 1
ATOM 4839 N N . ILE B 1 215 ? 55.78756 13.30706 3.09529 1.000 19.52000 215 ILE B N 1
ATOM 4840 C CA . ILE B 1 215 ? 56.28307 12.81222 1.80551 1.000 20.72000 215 ILE B CA 1
ATOM 4841 C C . ILE B 1 215 ? 55.39800 13.30030 0.66495 1.000 22.88000 215 ILE B C 1
ATOM 4842 O O . ILE B 1 215 ? 55.88783 13.57175 -0.43937 1.000 20.73000 215 ILE B O 1
ATOM 4847 N N . ILE B 1 216 ? 54.09669 13.44932 0.91037 1.000 22.18000 216 ILE B N 1
ATOM 4848 C CA . ILE B 1 216 ? 53.20450 13.94940 -0.13247 1.000 22.55000 216 ILE B CA 1
ATOM 4849 C C . ILE B 1 216 ? 53.29461 15.46498 -0.23866 1.000 23.61000 216 ILE B C 1
ATOM 4850 O O . ILE B 1 216 ? 53.34333 16.01423 -1.34432 1.000 21.64000 216 ILE B O 1
ATOM 4855 N N . ASP B 1 217 ? 53.29289 16.16746 0.90055 1.000 21.96000 217 ASP B N 1
ATOM 4856 C CA . ASP B 1 217 ? 53.50956 17.61095 0.87317 1.000 23.63000 217 ASP B CA 1
ATOM 4857 C C . ASP B 1 217 ? 54.80152 17.94641 0.14280 1.000 24.84000 217 ASP B C 1
ATOM 4858 O O . ASP B 1 217 ? 54.84288 18.86561 -0.68096 1.000 22.17000 217 ASP B O 1
ATOM 4863 N N . ARG B 1 218 ? 55.86794 17.19651 0.42261 1.000 20.59000 218 ARG B N 1
ATOM 4864 C CA . ARG B 1 218 ? 57.16697 17.54981 -0.14891 1.000 22.91000 218 ARG B CA 1
ATOM 4865 C C . ARG B 1 218 ? 57.20400 17.27653 -1.64295 1.000 23.03000 218 ARG B C 1
ATOM 4866 O O . ARG B 1 218 ? 57.72161 18.09367 -2.41595 1.000 23.34000 218 ARG B O 1
ATOM 4874 N N . TRP B 1 219 ? 56.65186 16.14289 -2.07695 1.000 20.73000 219 TRP B N 1
ATOM 4875 C CA . TRP B 1 219 ? 56.66798 15.85697 -3.51154 1.000 22.17000 219 TRP B CA 1
ATOM 4876 C C . TRP B 1 219 ? 55.76914 16.81389 -4.28146 1.000 23.38000 219 TRP B C 1
ATOM 4877 O O . TRP B 1 219 ? 56.08913 17.16684 -5.42026 1.000 23.22000 219 TRP B O 1
ATOM 4888 N N . ASN B 1 220 ? 54.65773 17.25429 -3.68172 1.000 23.26000 220 ASN B N 1
ATOM 4889 C CA . ASN B 1 220 ? 53.84822 18.29417 -4.31572 1.000 27.03000 220 ASN B CA 1
ATOM 4890 C C . ASN B 1 220 ? 54.63950 19.58297 -4.47298 1.000 26.52000 220 ASN B C 1
ATOM 4891 O O . ASN B 1 220 ? 54.54037 20.26048 -5.50643 1.000 25.66000 220 ASN B O 1
ATOM 4896 N N . GLU B 1 221 ? 55.40846 19.95016 -3.44344 1.000 24.22000 221 GLU B N 1
ATOM 4897 C CA . GLU B 1 221 ? 56.28440 21.11244 -3.53910 1.000 22.48000 221 GLU B CA 1
ATOM 4898 C C . GLU B 1 221 ? 57.28426 20.95325 -4.67424 1.000 24.43000 221 GLU B C 1
ATOM 4899 O O . GLU B 1 221 ? 57.55307 21.91074 -5.41079 1.000 25.40000 221 GLU B O 1
ATOM 4905 N N . MET B 1 222 ? 57.85225 19.75187 -4.82712 1.000 21.71000 222 MET B N 1
ATOM 4906 C CA . MET B 1 222 ? 58.84191 19.53548 -5.88023 1.000 21.48000 222 MET B CA 1
ATOM 4907 C C . MET B 1 222 ? 58.22919 19.69744 -7.26322 1.000 24.79000 222 MET B C 1
ATOM 4908 O O . MET B 1 222 ? 58.86701 20.25256 -8.16792 1.000 24.05000 222 MET B O 1
ATOM 4913 N N . LEU B 1 223 ? 57.00948 19.19170 -7.46188 1.000 21.93000 223 LEU B N 1
ATOM 4914 C CA . LEU B 1 223 ? 56.39479 19.33926 -8.77820 1.000 25.71000 223 LEU B CA 1
ATOM 4915 C C . LEU B 1 223 ? 56.14832 20.80664 -9.09236 1.000 28.27000 223 LEU B C 1
ATOM 4916 O O . LEU B 1 223 ? 56.18818 21.20829 -10.25827 1.000 27.31000 223 LEU B O 1
ATOM 4921 N N . SER B 1 224 ? 55.93575 21.62729 -8.06331 1.000 25.73000 224 SER B N 1
ATOM 4922 C CA . SER B 1 224 ? 55.68079 23.04612 -8.27794 1.000 25.50000 224 SER B CA 1
ATOM 4923 C C . SER B 1 224 ? 56.98417 23.81502 -8.48531 1.000 28.63000 224 SER B C 1
ATOM 4924 O O . SER B 1 224 ? 57.11296 24.58510 -9.44394 1.000 27.95000 224 SER B O 1
ATOM 4927 N N . VAL B 1 225 ? 57.97357 23.57702 -7.62124 1.000 22.05000 225 VAL B N 1
ATOM 4928 C CA . VAL B 1 225 ? 59.24473 24.29487 -7.68104 1.000 23.49000 225 VAL B CA 1
ATOM 4929 C C . VAL B 1 225 ? 60.02019 23.90924 -8.93360 1.000 27.67000 225 VAL B C 1
ATOM 4930 O O . VAL B 1 225 ? 60.67710 24.75348 -9.55560 1.000 28.35000 225 VAL B O 1
ATOM 4934 N N . GLN B 1 226 ? 59.95062 22.63820 -9.32221 1.000 20.99000 226 GLN B N 1
ATOM 4935 C CA . GLN B 1 226 ? 60.75971 22.08496 -10.40197 1.000 25.24000 226 GLN B CA 1
ATOM 4936 C C . GLN B 1 226 ? 62.25027 22.37128 -10.20386 1.000 26.94000 226 GLN B C 1
ATOM 4937 O O . GLN B 1 226 ? 62.88723 22.99871 -11.05903 1.000 24.86000 226 GLN B O 1
ATOM 4943 N N . PRO B 1 227 ? 62.84026 21.90164 -9.10621 1.000 23.17000 227 PRO B N 1
ATOM 4944 C CA . PRO B 1 227 ? 64.27417 22.11648 -8.88837 1.000 23.74000 227 PRO B CA 1
ATOM 4945 C C . PRO B 1 227 ? 65.09460 21.40369 -9.95270 1.000 22.34000 227 PRO B C 1
ATOM 4946 O O . PRO B 1 227 ? 64.63612 20.45267 -10.58730 1.000 23.41000 227 PRO B O 1
ATOM 4950 N N . ASP B 1 228 ? 66.34220 21.85950 -10.11202 1.000 23.75000 228 ASP B N 1
ATOM 4951 C CA . ASP B 1 228 ? 67.24585 21.26473 -11.10199 1.000 25.85000 228 ASP B CA 1
ATOM 4952 C C . ASP B 1 228 ? 67.42360 19.76827 -10.88057 1.000 25.58000 228 ASP B C 1
ATOM 4953 O O . ASP B 1 228 ? 67.51138 18.98828 -11.83794 1.000 23.59000 228 ASP B O 1
ATOM 4958 N N . MET B 1 229 ? 67.52921 19.35697 -9.62163 1.000 23.43000 229 MET B N 1
ATOM 4959 C CA . MET B 1 229 ? 67.89138 17.99394 -9.28059 1.000 22.54000 229 MET B CA 1
ATOM 4960 C C . MET B 1 229 ? 67.31385 17.71295 -7.90589 1.000 21.17000 229 MET B C 1
ATOM 4961 O O . MET B 1 229 ? 67.10083 18.64256 -7.12646 1.000 21.77000 229 MET B O 1
ATOM 4966 N N . ILE B 1 230 ? 67.05356 16.43770 -7.61382 1.000 22.54000 230 ILE B N 1
ATOM 4967 C CA . ILE B 1 230 ? 66.48169 16.03756 -6.32991 1.000 20.67000 230 ILE B CA 1
ATOM 4968 C C . ILE B 1 230 ? 67.33950 14.94157 -5.71470 1.000 21.85000 230 ILE B C 1
ATOM 4969 O O . ILE B 1 230 ? 67.78019 14.01462 -6.40723 1.000 21.35000 230 ILE B O 1
ATOM 4974 N N . GLU B 1 231 ? 67.57023 15.04152 -4.40278 1.000 19.11000 231 GLU B N 1
ATOM 4975 C CA . GLU B 1 231 ? 68.24121 13.98367 -3.65910 1.000 18.71000 231 GLU B CA 1
ATOM 4976 C C . GLU B 1 231 ? 67.30482 13.51413 -2.55534 1.000 20.38000 231 GLU B C 1
ATOM 4977 O O . GLU B 1 231 ? 66.87255 14.31806 -1.72019 1.000 21.17000 231 GLU B O 1
ATOM 4983 N N . VAL B 1 232 ? 66.97166 12.22839 -2.57740 1.000 18.44000 232 VAL B N 1
ATOM 4984 C CA . VAL B 1 232 ? 66.06461 11.64946 -1.58977 1.000 18.99000 232 VAL B CA 1
ATOM 4985 C C . VAL B 1 232 ? 66.86050 11.29939 -0.33860 1.000 21.71000 232 VAL B C 1
ATOM 4986 O O . VAL B 1 232 ? 67.89440 10.62243 -0.40916 1.000 19.89000 232 VAL B O 1
ATOM 4990 N N . LEU B 1 233 ? 66.39856 11.79306 0.80679 1.000 19.13000 233 LEU B N 1
ATOM 4991 C CA . LEU B 1 233 ? 67.00060 11.52958 2.10755 1.000 18.04000 233 LEU B CA 1
ATOM 4992 C C . LEU B 1 233 ? 66.06328 10.57650 2.84365 1.000 18.72000 233 LEU B C 1
ATOM 4993 O O . LEU B 1 233 ? 65.01588 11.00189 3.33649 1.000 20.03000 233 LEU B O 1
ATOM 4998 N N . THR B 1 234 ? 66.40174 9.28825 2.90480 1.000 18.79000 234 THR B N 1
ATOM 4999 C CA . THR B 1 234 ? 67.64212 8.66761 2.43301 1.000 17.92000 234 THR B CA 1
ATOM 5000 C C . THR B 1 234 ? 67.34211 7.25967 1.95031 1.000 19.54000 234 THR B C 1
ATOM 5001 O O . THR B 1 234 ? 66.25401 6.72316 2.20290 1.000 19.49000 234 THR B O 1
ATOM 5005 N N . TRP B 1 235 ? 68.32347 6.61448 1.31250 1.000 19.58000 235 TRP B N 1
ATOM 5006 C CA . TRP B 1 235 ? 68.15707 5.19186 1.04421 1.000 19.87000 235 TRP B CA 1
ATOM 5007 C C . TRP B 1 235 ? 68.17414 4.37340 2.33413 1.000 20.00000 235 TRP B C 1
ATOM 5008 O O . TRP B 1 235 ? 67.35421 3.46114 2.50519 1.000 20.13000 235 TRP B O 1
ATOM 5019 N N . ASN B 1 236 ? 69.09489 4.68033 3.26118 1.000 20.09000 236 ASN B N 1
ATOM 5020 C CA . ASN B 1 236 ? 69.35642 3.72280 4.33080 1.000 18.64000 236 ASN B CA 1
ATOM 5021 C C . ASN B 1 236 ? 69.90511 4.36168 5.60301 1.000 17.70000 236 ASN B C 1
ATOM 5022 O O . ASN B 1 236 ? 70.68525 3.72109 6.31626 1.000 20.16000 236 ASN B O 1
ATOM 5027 N N . ASP B 1 237 ? 69.52081 5.59870 5.92450 1.000 18.89000 237 ASP B N 1
ATOM 5028 C CA . ASP B 1 237 ? 69.91695 6.16072 7.21838 1.000 21.53000 237 ASP B CA 1
ATOM 5029 C C . ASP B 1 237 ? 68.92701 5.64170 8.25734 1.000 22.64000 237 ASP B C 1
ATOM 5030 O O . ASP B 1 237 ? 67.97882 6.32122 8.67117 1.000 22.24000 237 ASP B O 1
ATOM 5035 N N . TYR B 1 238 ? 69.17495 4.39852 8.68450 1.000 19.38000 238 TYR B N 1
ATOM 5036 C CA . TYR B 1 238 ? 68.31379 3.75452 9.67331 1.000 19.39000 238 TYR B CA 1
ATOM 5037 C C . TYR B 1 238 ? 68.21477 4.58206 10.94533 1.000 20.62000 238 TYR B C 1
ATOM 5038 O O . TYR B 1 238 ? 67.13666 4.68557 11.54593 1.000 20.75000 238 TYR B O 1
ATOM 5047 N N . GLY B 1 239 ? 69.32593 5.18961 11.36942 1.000 22.08000 239 GLY B N 1
ATOM 5048 C CA . GLY B 1 239 ? 69.31250 5.91065 12.63060 1.000 20.92000 239 GLY B CA 1
ATOM 5049 C C . GLY B 1 239 ? 68.39570 7.12217 12.66626 1.000 22.20000 239 GLY B C 1
ATOM 5050 O O . GLY B 1 239 ? 68.04753 7.58624 13.75601 1.000 20.91000 239 GLY B O 1
ATOM 5051 N N . GLU B 1 240 ? 67.99821 7.65635 11.51270 1.000 19.14000 240 GLU B N 1
ATOM 5052 C CA . GLU B 1 240 ? 67.07477 8.79484 11.47717 1.000 20.18000 240 GLU B CA 1
ATOM 5053 C C . GLU B 1 240 ? 65.71640 8.45190 10.87381 1.000 18.66000 240 GLU B C 1
ATOM 5054 O O . GLU B 1 240 ? 64.90172 9.35368 10.64739 1.000 19.23000 240 GLU B O 1
ATOM 5060 N N . SER B 1 241 ? 65.45474 7.17327 10.61460 1.000 18.78000 241 SER B N 1
ATOM 5061 C CA . SER B 1 241 ? 64.15065 6.62086 10.27288 1.000 16.41000 241 SER B CA 1
ATOM 5062 C C . SER B 1 241 ? 63.65627 7.04216 8.89007 1.000 19.88000 241 SER B C 1
ATOM 5063 O O . SER B 1 241 ? 62.52457 6.69821 8.54600 1.000 18.76000 241 SER B O 1
ATOM 5066 N N . HIS B 1 242 ? 64.43908 7.78420 8.09211 1.000 19.81000 242 HIS B N 1
ATOM 5067 C CA . HIS B 1 242 ? 63.94397 8.18197 6.77720 1.000 18.66000 242 HIS B CA 1
ATOM 5068 C C . HIS B 1 242 ? 64.44026 7.27273 5.65700 1.000 20.93000 242 HIS B C 1
ATOM 5069 O O . HIS B 1 242 ? 64.30207 7.62939 4.47965 1.000 19.34000 242 HIS B O 1
ATOM 5076 N N . TYR B 1 243 ? 64.95611 6.08811 5.99536 1.000 19.20000 243 TYR B N 1
ATOM 5077 C CA . TYR B 1 243 ? 65.34694 5.11313 4.98115 1.000 20.30000 243 TYR B CA 1
ATOM 5078 C C . TYR B 1 243 ? 64.13479 4.66753 4.16920 1.000 22.70000 243 TYR B C 1
ATOM 5079 O O . TYR B 1 243 ? 63.04148 4.46935 4.70726 1.000 19.07000 243 TYR B O 1
ATOM 5088 N N . ILE B 1 244 ? 64.32386 4.52483 2.85747 1.000 19.57000 244 ILE B N 1
ATOM 5089 C CA . ILE B 1 244 ? 63.30096 3.95804 1.98717 1.000 19.38000 244 ILE B CA 1
ATOM 5090 C C . ILE B 1 244 ? 63.76897 2.69296 1.29072 1.000 21.67000 244 ILE B C 1
ATOM 5091 O O . ILE B 1 244 ? 62.97165 2.05008 0.58404 1.000 21.33000 244 ILE B O 1
ATOM 5096 N N . GLY B 1 245 ? 65.04234 2.31376 1.46473 1.000 20.86000 245 GLY B N 1
ATOM 5097 C CA . GLY B 1 245 ? 65.52200 1.04472 0.96546 1.000 22.47000 245 GLY B CA 1
ATOM 5098 C C . GLY B 1 245 ? 65.20586 -0.08496 1.91422 1.000 21.87000 245 GLY B C 1
ATOM 5099 O O . GLY B 1 245 ? 64.71162 0.12234 3.01689 1.000 21.66000 245 GLY B O 1
ATOM 5100 N N . ASN B 1 246 ? 65.48447 -1.30343 1.45985 1.000 25.21000 246 ASN B N 1
ATOM 5101 C CA . ASN B 1 246 ? 65.35521 -2.46510 2.32813 1.000 26.16000 246 ASN B CA 1
ATOM 5102 C C . ASN B 1 246 ? 66.32188 -2.36129 3.50174 1.000 26.01000 246 ASN B C 1
ATOM 5103 O O . ASN B 1 246 ? 67.41812 -1.81316 3.38603 1.000 26.56000 246 ASN B O 1
ATOM 5108 N N . ILE B 1 247 ? 65.90672 -2.89238 4.64849 1.000 22.98000 247 ILE B N 1
ATOM 5109 C CA . ILE B 1 247 ? 66.78459 -2.94715 5.81595 1.000 23.15000 247 ILE B CA 1
ATOM 5110 C C . ILE B 1 247 ? 67.79006 -4.06937 5.57080 1.000 28.15000 247 ILE B C 1
ATOM 5111 O O . ILE B 1 247 ? 67.46034 -5.24908 5.68733 1.000 30.83000 247 ILE B O 1
ATOM 5116 N N . GLN B 1 248 ? 69.01021 -3.70905 5.19476 1.000 26.23000 248 GLN B N 1
ATOM 5117 C CA . GLN B 1 248 ? 70.10517 -4.66597 5.10641 1.000 27.14000 248 GLN B CA 1
ATOM 5118 C C . GLN B 1 248 ? 71.37416 -3.95319 5.54785 1.000 27.15000 248 GLN B C 1
ATOM 5119 O O . GLN B 1 248 ? 71.38830 -2.73757 5.76501 1.000 30.19000 248 GLN B O 1
ATOM 5125 N N . GLY B 1 249 ? 72.44477 -4.71428 5.71482 1.000 29.26000 249 GLY B N 1
ATOM 5126 C CA . GLY B 1 249 ? 73.65272 -4.11001 6.25181 1.000 27.35000 249 GLY B CA 1
ATOM 5127 C C . GLY B 1 249 ? 73.62751 -4.00682 7.76623 1.000 32.28000 249 GLY B C 1
ATOM 5128 O O . GLY B 1 249 ? 73.07718 -4.88953 8.43400 1.000 36.66000 249 GLY B O 1
ATOM 5129 N N . ALA B 1 250 ? 74.20557 -2.94590 8.32936 1.000 26.23000 250 ALA B N 1
ATOM 5130 C CA . ALA B 1 250 ? 74.33241 -2.81619 9.77929 1.000 23.09000 250 ALA B CA 1
ATOM 5131 C C . ALA B 1 250 ? 73.53953 -1.61823 10.28556 1.000 23.78000 250 ALA B C 1
ATOM 5132 O O . ALA B 1 250 ? 73.57363 -0.54090 9.68548 1.000 23.73000 250 ALA B O 1
ATOM 5134 N N . LEU B 1 251 ? 72.84948 -1.80089 11.41951 1.000 23.29000 251 LEU B N 1
ATOM 5135 C CA . LEU B 1 251 ? 72.13130 -0.70832 12.06353 1.000 24.68000 251 LEU B CA 1
ATOM 5136 C C . LEU B 1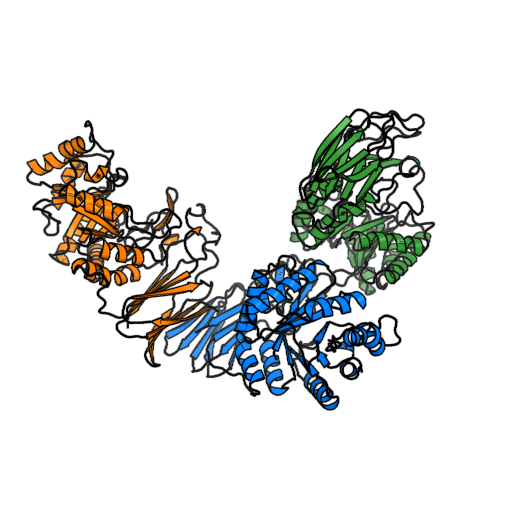 251 ? 73.02231 -0.02353 13.09250 1.000 25.43000 251 LEU B C 1
ATOM 5137 O O . LEU B 1 251 ? 73.71659 -0.70277 13.86243 1.000 25.03000 251 LEU B O 1
ATOM 5142 N N . PRO B 1 252 ? 73.01965 1.30889 13.13120 1.000 25.60000 252 PRO B N 1
ATOM 5143 C CA . PRO B 1 252 ? 73.79164 2.00843 14.16566 1.000 25.08000 252 PRO B CA 1
ATOM 5144 C C . PRO B 1 252 ? 73.38027 1.54346 15.55519 1.000 27.00000 252 PRO B C 1
ATOM 5145 O O . PRO B 1 252 ? 72.20839 1.25953 15.81764 1.000 25.23000 252 PRO B O 1
ATOM 5149 N N . ALA B 1 253 ? 74.36771 1.44885 16.44160 1.000 26.85000 253 ALA B N 1
ATOM 5150 C CA . ALA B 1 253 ? 74.10852 1.00558 17.80047 1.000 25.92000 253 ALA B CA 1
ATOM 5151 C C . ALA B 1 253 ? 73.06202 1.89999 18.44304 1.000 22.86000 253 ALA B C 1
ATOM 5152 O O . ALA B 1 253 ? 73.17278 3.12826 18.41030 1.000 26.88000 253 ALA B O 1
ATOM 5154 N N . GLY B 1 254 ? 72.03221 1.28239 19.01246 1.000 23.40000 254 GLY B N 1
ATOM 5155 C CA . GLY B 1 254 ? 70.95864 2.01361 19.64475 1.000 26.21000 254 GLY B CA 1
ATOM 5156 C C . GLY B 1 254 ? 69.75819 2.26263 18.75484 1.000 26.06000 254 GLY B C 1
ATOM 5157 O O . GLY B 1 254 ? 68.71364 2.68230 19.26556 1.000 24.62000 254 GLY B O 1
ATOM 5158 N N . SER B 1 255 ? 69.87791 2.03961 17.44374 1.000 22.04000 255 SER B N 1
ATOM 5159 C CA . SER B 1 255 ? 68.75087 2.23935 16.53849 1.000 22.38000 255 SER B CA 1
ATOM 5160 C C . SER B 1 255 ? 67.91480 0.98626 16.33005 1.000 21.90000 255 SER B C 1
ATOM 5161 O O . SER B 1 255 ? 66.79160 1.08588 15.82237 1.000 20.64000 255 SER B O 1
ATOM 5164 N N . GLU B 1 256 ? 68.42715 -0.18768 16.70174 1.000 20.88000 256 GLU B N 1
ATOM 5165 C CA . GLU B 1 256 ? 67.77090 -1.42598 16.29523 1.000 23.10000 256 GLU B CA 1
ATOM 5166 C C . GLU B 1 256 ? 66.37192 -1.54700 16.89034 1.000 26.04000 256 GLU B C 1
ATOM 5167 O O . GLU B 1 256 ? 65.47167 -2.09718 16.24498 1.000 20.78000 256 GLU B O 1
ATOM 5173 N N . GLY B 1 257 ? 66.16277 -1.01017 18.09497 1.000 23.54000 257 GLY B N 1
ATOM 5174 C CA . GLY B 1 257 ? 64.85888 -1.10732 18.72987 1.000 23.44000 257 GLY B CA 1
ATOM 5175 C C . GLY B 1 257 ? 63.76393 -0.37339 17.97967 1.000 26.16000 257 GLY B C 1
ATOM 5176 O O . GLY B 1 257 ? 62.59422 -0.78259 18.02078 1.000 27.55000 257 GLY B O 1
ATOM 5177 N N . TYR B 1 258 ? 64.10739 0.70980 17.27978 1.000 19.84000 258 TYR B N 1
ATOM 5178 C CA . TYR B 1 258 ? 63.08585 1.41779 16.51218 1.000 18.09000 258 TYR B CA 1
ATOM 5179 C C . TYR B 1 258 ? 63.18661 1.20580 15.00989 1.000 21.26000 258 TYR B C 1
ATOM 5180 O O . TYR B 1 258 ? 62.39266 1.79599 14.26784 1.000 21.63000 258 TYR B O 1
ATOM 5189 N N . VAL B 1 259 ? 64.08946 0.34483 14.54172 1.000 19.78000 259 VAL B N 1
ATOM 5190 C CA . VAL B 1 259 ? 64.22257 0.05484 13.11841 1.000 19.57000 259 VAL B CA 1
ATOM 5191 C C . VAL B 1 259 ? 63.80188 -1.37106 12.78745 1.000 20.08000 259 VAL B C 1
ATOM 5192 O O . VAL B 1 259 ? 63.11562 -1.59561 11.78703 1.000 21.73000 259 VAL B O 1
ATOM 5196 N N . ASP B 1 260 ? 64.20299 -2.34715 13.60355 1.000 23.56000 260 ASP B N 1
ATOM 5197 C CA . ASP B 1 260 ? 63.91611 -3.74436 13.29740 1.000 22.87000 260 ASP B CA 1
ATOM 5198 C C . ASP B 1 260 ? 62.41906 -3.95889 13.17295 1.000 26.07000 260 ASP B C 1
ATOM 5199 O O . ASP B 1 260 ? 61.66139 -3.63213 14.08839 1.000 23.44000 260 ASP B O 1
ATOM 5204 N N . GLY B 1 261 ? 61.99838 -4.52831 12.04548 1.000 23.72000 261 GLY B N 1
ATOM 5205 C CA . GLY B 1 261 ? 60.59314 -4.75113 11.78063 1.000 25.25000 261 GLY B CA 1
ATOM 5206 C C . GLY B 1 261 ? 59.85910 -3.59299 11.13742 1.000 26.46000 261 GLY B C 1
ATOM 5207 O O . GLY B 1 261 ? 58.67083 -3.73441 10.82806 1.000 27.28000 261 GLY B O 1
ATOM 5208 N N . PHE B 1 262 ? 60.51439 -2.45360 10.92394 1.000 20.57000 262 PHE B N 1
ATOM 5209 C CA . PHE B 1 262 ? 59.83424 -1.28062 10.37009 1.000 19.51000 262 PHE B CA 1
ATOM 5210 C C . PHE B 1 262 ? 60.20390 -1.12563 8.89599 1.000 19.71000 262 PHE B C 1
ATOM 5211 O O . PHE B 1 262 ? 60.98046 -0.26288 8.50123 1.000 20.29000 262 PHE B O 1
ATOM 5219 N N . ASP B 1 263 ? 59.60949 -2.00241 8.08941 1.000 22.21000 263 ASP B N 1
ATOM 5220 C CA . ASP B 1 263 ? 59.83950 -2.01361 6.64736 1.000 22.89000 263 ASP B CA 1
ATOM 5221 C C . ASP B 1 263 ? 59.28913 -0.73195 6.01983 1.000 22.31000 263 ASP B C 1
ATOM 5222 O O . ASP B 1 263 ? 58.14824 -0.33752 6.28626 1.000 21.44000 263 ASP B O 1
ATOM 5227 N N . HIS B 1 264 ? 60.10035 -0.06201 5.19271 1.000 19.50000 264 HIS B N 1
ATOM 5228 C CA . HIS B 1 264 ? 59.68024 1.19359 4.57989 1.000 19.28000 264 HIS B CA 1
ATOM 5229 C C . HIS B 1 264 ? 59.50605 1.07363 3.07377 1.000 21.36000 264 HIS B C 1
ATOM 5230 O O . HIS B 1 264 ? 59.45835 2.09322 2.37767 1.000 21.13000 264 HIS B O 1
ATOM 5237 N N . THR B 1 265 ? 59.40896 -0.15772 2.56846 1.000 21.80000 265 THR B N 1
ATOM 5238 C CA . THR B 1 265 ? 59.28901 -0.38796 1.12393 1.000 22.10000 265 THR B CA 1
ATOM 5239 C C . THR B 1 265 ? 58.16976 0.43647 0.50882 1.000 23.18000 265 THR B C 1
ATOM 5240 O O . THR B 1 265 ? 58.34214 1.02137 -0.56709 1.000 21.66000 265 THR B O 1
ATOM 5244 N N . ALA B 1 266 ? 57.01591 0.50944 1.18231 1.000 22.17000 266 ALA B N 1
ATOM 5245 C CA . ALA B 1 266 ? 55.89138 1.26418 0.63426 1.000 22.00000 266 ALA B CA 1
ATOM 5246 C C . ALA B 1 266 ? 56.26550 2.71640 0.35192 1.000 21.74000 266 ALA B C 1
ATOM 5247 O O . ALA B 1 266 ? 55.76972 3.30596 -0.61561 1.000 22.19000 266 ALA B O 1
ATOM 5249 N N . TRP B 1 267 ? 57.16675 3.29640 1.15268 1.000 20.85000 267 TRP B N 1
ATOM 5250 C CA . TRP B 1 267 ? 57.53456 4.69372 0.95106 1.000 19.65000 267 TRP B CA 1
ATOM 5251 C C . TRP B 1 267 ? 58.32212 4.89913 -0.33865 1.000 20.10000 267 TRP B C 1
ATOM 5252 O O . TRP B 1 267 ? 58.18876 5.94513 -0.98545 1.000 22.50000 267 TRP B O 1
ATOM 5263 N N . ARG B 1 268 ? 59.16938 3.93953 -0.72828 1.000 20.23000 268 ARG B N 1
ATOM 5264 C CA . ARG B 1 268 ? 59.84613 4.11742 -2.01233 1.000 21.04000 268 ARG B CA 1
ATOM 5265 C C . ARG B 1 268 ? 58.88692 3.85849 -3.16860 1.000 22.50000 268 ARG B C 1
ATOM 5266 O O . ARG B 1 268 ? 58.89882 4.60030 -4.15567 1.000 21.79000 268 ARG B O 1
ATOM 5274 N N . TYR B 1 269 ? 58.00784 2.85506 -3.03872 1.000 22.28000 269 TYR B N 1
ATOM 5275 C CA . TYR B 1 269 ? 57.03028 2.57287 -4.09712 1.000 21.27000 269 TYR B CA 1
ATOM 5276 C C . TYR B 1 269 ? 56.15775 3.78259 -4.39280 1.000 23.84000 269 TYR B C 1
ATOM 5277 O O . TYR B 1 269 ? 55.85453 4.07740 -5.56029 1.000 25.92000 269 TYR B O 1
ATOM 5286 N N . LEU B 1 270 ? 55.70520 4.48192 -3.34902 1.000 19.53000 270 LEU B N 1
ATOM 5287 C CA . LEU B 1 270 ? 54.74434 5.54801 -3.60509 1.000 20.42000 270 LEU B CA 1
ATOM 5288 C C . LEU B 1 270 ? 55.38180 6.74288 -4.29265 1.000 22.56000 270 LEU B C 1
ATOM 5289 O O . LEU B 1 270 ? 54.66104 7.58339 -4.84068 1.000 23.02000 270 LEU B O 1
ATOM 5294 N N . MET B 1 271 ? 56.70962 6.84775 -4.28543 1.000 20.69000 271 MET B N 1
ATOM 5295 C CA . MET B 1 271 ? 57.31953 8.00591 -4.91391 1.000 21.27000 271 MET B CA 1
ATOM 5296 C C . MET B 1 271 ? 57.33672 7.89605 -6.42548 1.000 22.20000 271 MET B C 1
ATOM 5297 O O . MET B 1 271 ? 57.54450 8.90840 -7.09999 1.000 21.90000 271 MET B O 1
ATOM 5302 N N . SER B 1 272 ? 57.14111 6.69361 -6.95759 1.000 22.33000 272 SER B N 1
ATOM 5303 C CA . SER B 1 272 ? 57.34792 6.46576 -8.38612 1.000 24.11000 272 SER B CA 1
ATOM 5304 C C . SER B 1 272 ? 56.49940 7.38221 -9.26554 1.000 24.50000 272 SER B C 1
ATOM 5305 O O . SER B 1 272 ? 57.04551 7.95364 -10.22863 1.000 25.00000 272 SER B O 1
ATOM 5308 N N . PRO B 1 273 ? 55.19955 7.58651 -9.00878 1.000 24.34000 273 PRO B N 1
ATOM 5309 C CA . PRO B 1 273 ? 54.44256 8.52455 -9.85610 1.000 26.01000 273 PRO B CA 1
ATOM 5310 C C . PRO B 1 273 ? 54.90014 9.96032 -9.72019 1.000 25.66000 273 PRO B C 1
ATOM 5311 O O . PRO B 1 273 ? 54.77636 10.73122 -10.67667 1.000 23.83000 273 PRO B O 1
ATOM 5315 N N . TYR B 1 274 ? 55.41774 10.35523 -8.55791 1.000 20.33000 274 TYR B N 1
ATOM 5316 C CA . TYR B 1 274 ? 55.90503 11.72069 -8.40150 1.000 22.11000 274 TYR B CA 1
ATOM 5317 C C . TYR B 1 274 ? 57.23885 11.91245 -9.10857 1.000 23.68000 274 TYR B C 1
ATOM 5318 O O . TYR B 1 274 ? 57.48382 12.96678 -9.70821 1.000 24.00000 274 TYR B O 1
ATOM 5327 N N . ILE B 1 275 ? 58.11017 10.90135 -9.04275 1.000 22.13000 275 ILE B N 1
ATOM 5328 C CA . ILE B 1 275 ? 59.38351 10.95953 -9.75387 1.000 21.85000 275 ILE B CA 1
ATOM 5329 C C . ILE B 1 275 ? 59.14109 11.04169 -11.25561 1.000 23.50000 275 ILE B C 1
ATOM 5330 O O . ILE B 1 275 ? 59.76591 11.84490 -11.95798 1.000 25.15000 275 ILE B O 1
ATOM 5335 N N . SER B 1 276 ? 58.20830 10.23357 -11.76215 1.000 23.92000 276 SER B N 1
ATOM 5336 C CA . SER B 1 276 ? 57.85068 10.29619 -13.17843 1.000 23.72000 276 SER B CA 1
ATOM 5337 C C . SER B 1 276 ? 57.34946 11.68372 -13.56394 1.000 25.52000 276 SER B C 1
ATOM 5338 O O . SER B 1 276 ? 57.76822 12.24708 -14.58468 1.000 25.75000 276 SER B O 1
ATOM 5341 N N . ALA B 1 277 ? 56.44804 12.24995 -12.75436 1.000 24.33000 277 ALA B N 1
ATOM 5342 C CA . ALA B 1 277 ? 55.90748 13.57897 -13.03229 1.000 23.29000 277 ALA B CA 1
ATOM 5343 C C . ALA B 1 277 ? 56.99417 14.64178 -12.98495 1.000 28.08000 277 ALA B C 1
ATOM 5344 O O . ALA B 1 277 ? 57.00425 15.57449 -13.79931 1.000 24.60000 277 ALA B O 1
ATOM 5346 N N . TYR B 1 278 ? 57.90566 14.53136 -12.01795 1.000 21.72000 278 TYR B N 1
ATOM 5347 C CA . TYR B 1 278 ? 59.02639 15.45887 -11.94733 1.000 23.22000 278 TYR B CA 1
ATOM 5348 C C . TYR B 1 278 ? 59.85567 15.41796 -13.22968 1.000 24.11000 278 TYR B C 1
ATOM 5349 O O . TYR B 1 278 ? 60.18667 16.46298 -13.79829 1.000 23.79000 278 TYR B O 1
ATOM 5358 N N . LYS B 1 279 ? 60.18992 14.21472 -13.70625 1.000 23.73000 279 LYS B N 1
ATOM 5359 C CA . LYS B 1 279 ? 60.98632 14.09586 -14.92505 1.000 26.11000 279 LYS B CA 1
ATOM 5360 C C . LYS B 1 279 ? 60.22922 14.60317 -16.14709 1.000 26.96000 279 LYS B C 1
ATOM 5361 O O . LYS B 1 279 ? 60.84904 15.13066 -17.07942 1.000 28.01000 279 LYS B O 1
ATOM 5367 N N . LEU B 1 280 ? 58.90427 14.45565 -16.16410 1.000 24.96000 280 LEU B N 1
ATOM 5368 C CA . LEU B 1 280 ? 58.07348 14.91746 -17.27234 1.000 27.29000 280 LEU B CA 1
ATOM 5369 C C . LEU B 1 280 ? 57.62121 16.36437 -17.12111 1.000 31.64000 280 LEU B C 1
ATOM 5370 O O . LEU B 1 280 ? 56.91733 16.87188 -18.00339 1.000 30.52000 280 LEU B O 1
ATOM 5375 N N . GLY B 1 281 ? 57.99960 17.03647 -16.03487 1.000 28.19000 281 GLY B N 1
ATOM 5376 C CA . GLY B 1 281 ? 57.61885 18.42424 -15.83502 1.000 24.86000 281 GLY B CA 1
ATOM 5377 C C . GLY B 1 281 ? 56.14781 18.64075 -15.55125 1.000 30.30000 281 GLY B C 1
ATOM 5378 O O . GLY B 1 281 ? 55.61574 19.70956 -15.86544 1.000 32.85000 281 GLY B O 1
ATOM 5379 N N . LEU B 1 282 ? 55.47701 17.66147 -14.95118 1.000 29.05000 282 LEU B N 1
ATOM 5380 C CA . LEU B 1 282 ? 54.03993 17.72487 -14.71914 1.000 27.44000 282 LEU B CA 1
ATOM 5381 C C . LEU B 1 282 ? 53.72668 18.29945 -13.34010 1.000 33.31000 282 LEU B C 1
ATOM 5382 O O . LEU B 1 282 ? 54.54543 18.25966 -12.41502 1.000 29.23000 282 LEU B O 1
ATOM 5387 N N . SER B 1 283 ? 52.51093 18.82945 -13.20746 1.000 32.34000 283 SER B N 1
ATOM 5388 C CA . SER B 1 283 ? 52.07803 19.44581 -11.95885 1.000 33.37000 283 SER B CA 1
ATOM 5389 C C . SER B 1 283 ? 51.40232 18.46664 -11.00975 1.000 31.35000 283 SER B C 1
ATOM 5390 O O . SER B 1 283 ? 51.14629 18.82425 -9.85217 1.000 35.23000 283 SER B O 1
ATOM 5393 N N . GLU B 1 284 ? 51.10330 17.25512 -11.46460 1.000 30.65000 284 GLU B N 1
ATOM 5394 C CA . GLU B 1 284 ? 50.45126 16.23635 -10.66371 1.000 31.36000 284 GLU B CA 1
ATOM 5395 C C . GLU B 1 284 ? 51.12274 14.89975 -10.92635 1.000 31.99000 284 GLU B C 1
ATOM 5396 O O . GLU B 1 284 ? 51.66898 14.68232 -12.01592 1.000 31.36000 284 GLU B O 1
ATOM 5402 N N . PRO B 1 285 ? 51.11011 13.99375 -9.94692 1.000 32.55000 285 PRO B N 1
ATOM 5403 C CA . PRO B 1 285 ? 51.74256 12.68261 -10.13976 1.000 30.87000 285 PRO B CA 1
ATOM 5404 C C . PRO B 1 285 ? 51.17377 11.94029 -11.33660 1.000 32.66000 285 PRO B C 1
ATOM 5405 O O . PRO B 1 285 ? 49.98151 12.02213 -11.64844 1.000 32.90000 285 PRO B O 1
ATOM 5409 N N . TYR B 1 286 ? 52.05489 11.20321 -12.00040 1.000 32.22000 286 TYR B N 1
ATOM 5410 C CA . TYR B 1 286 ? 51.71048 10.41753 -13.18251 1.000 34.52000 286 TYR B CA 1
ATOM 5411 C C . TYR B 1 286 ? 51.32534 9.01734 -12.71691 1.000 33.67000 286 TYR B C 1
ATOM 5412 O O . TYR B 1 286 ? 52.18951 8.16502 -12.48347 1.000 33.25000 286 TYR B O 1
ATOM 5421 N N . ILE B 1 287 ? 50.02377 8.77726 -12.56610 1.000 31.92000 287 ILE B N 1
ATOM 5422 C CA . ILE B 1 287 ? 49.51789 7.53063 -12.00029 1.000 34.78000 287 ILE B CA 1
ATOM 5423 C C . ILE B 1 287 ? 49.16022 6.58480 -13.13656 1.000 41.04000 287 ILE B C 1
ATOM 5424 O O . ILE B 1 287 ? 48.31598 6.90874 -13.97806 1.000 37.18000 287 ILE B O 1
ATOM 5429 N N . ASN B 1 288 ? 49.78479 5.40632 -13.15419 1.000 42.03000 288 ASN B N 1
ATOM 5430 C CA . ASN B 1 288 ? 49.41634 4.37016 -14.10613 1.000 46.28000 288 ASN B CA 1
ATOM 5431 C C . ASN B 1 288 ? 49.25337 3.00187 -13.45859 1.000 47.80000 288 ASN B C 1
ATOM 5432 O O . ASN B 1 288 ? 49.02745 2.01913 -14.17203 1.000 47.54000 288 ASN B O 1
ATOM 5437 N N . PHE B 1 289 ? 49.35982 2.90843 -12.13697 1.000 40.11000 289 PHE B N 1
ATOM 5438 C CA . PHE B 1 289 ? 49.03956 1.69551 -11.40189 1.000 39.34000 289 PHE B CA 1
ATOM 5439 C C . PHE B 1 289 ? 48.18233 2.08579 -10.20873 1.000 38.61000 289 PHE B C 1
ATOM 5440 O O . PHE B 1 289 ? 48.40081 3.13938 -9.60495 1.000 41.78000 289 PHE B O 1
ATOM 5448 N N . GLU B 1 290 ? 47.19903 1.25835 -9.87382 1.000 29.06000 290 GLU B N 1
ATOM 5449 C CA . GLU B 1 290 ? 46.37501 1.53020 -8.70161 1.000 30.55000 290 GLU B CA 1
ATOM 5450 C C . GLU B 1 290 ? 46.99651 0.86806 -7.47924 1.000 29.69000 290 GLU B C 1
ATOM 5451 O O . GLU B 1 290 ? 47.59821 -0.20396 -7.58022 1.000 30.41000 290 GLU B O 1
ATOM 5457 N N . SER B 1 291 ? 46.87660 1.52346 -6.32729 1.000 30.43000 291 SER B N 1
ATOM 5458 C CA . SER B 1 291 ? 47.50518 0.96504 -5.13629 1.000 27.95000 291 SER B CA 1
ATOM 5459 C C . SER B 1 291 ? 47.08230 1.75512 -3.91124 1.000 23.03000 291 SER B C 1
ATOM 5460 O O . SER B 1 291 ? 46.70348 2.92667 -3.99847 1.000 24.20000 291 SER B O 1
ATOM 5463 N N . LEU B 1 292 ? 47.18873 1.09603 -2.75966 1.000 24.89000 292 LEU B N 1
ATOM 5464 C CA . LEU B 1 292 ? 46.95612 1.71414 -1.46644 1.000 26.86000 292 LEU B CA 1
ATOM 5465 C C . LEU B 1 292 ? 48.23748 1.59731 -0.65622 1.000 22.57000 292 LEU B C 1
ATOM 5466 O O . LEU B 1 292 ? 48.84824 0.52685 -0.62058 1.000 23.07000 292 LEU B O 1
ATOM 5471 N N . PHE B 1 293 ? 48.63913 2.69576 -0.02101 1.000 23.24000 293 PHE B N 1
ATOM 5472 C CA . PHE B 1 293 ? 49.76534 2.71339 0.89959 1.000 21.56000 293 PHE B CA 1
ATOM 5473 C C . PHE B 1 293 ? 49.27792 3.19706 2.25390 1.000 22.35000 293 PHE B C 1
ATOM 5474 O O . PHE B 1 293 ? 48.34389 3.99835 2.34687 1.000 24.74000 293 PHE B O 1
ATOM 5482 N N . TYR B 1 294 ? 49.90820 2.70396 3.31137 1.000 22.00000 294 TYR B N 1
ATOM 5483 C CA . TYR B 1 294 ? 49.54018 3.17277 4.63604 1.000 20.91000 294 TYR B CA 1
ATOM 5484 C C . TYR B 1 294 ? 50.78819 3.28205 5.48397 1.000 20.51000 294 TYR B C 1
ATOM 5485 O O . TYR B 1 294 ? 51.79890 2.62933 5.21501 1.000 18.90000 294 TYR B O 1
ATOM 5494 N N . TRP B 1 295 ? 50.70603 4.13045 6.50642 1.000 18.56000 295 TRP B N 1
ATOM 5495 C CA . TRP B 1 295 ? 51.79203 4.20729 7.46710 1.000 20.24000 295 TRP B CA 1
ATOM 5496 C C . TRP B 1 295 ? 51.28800 4.80961 8.76749 1.000 18.57000 295 TRP B C 1
ATOM 5497 O O . TRP B 1 295 ? 50.31208 5.56928 8.78395 1.000 20.77000 295 TRP B O 1
ATOM 5508 N N . TYR B 1 296 ? 51.96651 4.45560 9.85990 1.000 20.13000 296 TYR B N 1
ATOM 5509 C CA . TYR B 1 296 ? 51.58395 4.94489 11.17423 1.000 19.24000 296 TYR B CA 1
ATOM 5510 C C . TYR B 1 296 ? 52.65446 4.56224 12.18306 1.000 20.56000 296 TYR B C 1
ATOM 5511 O O . TYR B 1 296 ? 53.37208 3.57416 11.99679 1.000 20.00000 296 TYR B O 1
ATOM 5520 N N . ARG B 1 297 ? 52.73860 5.35661 13.25569 1.000 20.85000 297 ARG B N 1
ATOM 5521 C CA . ARG B 1 297 ? 53.66782 5.10953 14.35151 1.000 18.69000 297 ARG B CA 1
ATOM 5522 C C . ARG B 1 297 ? 53.20310 3.93804 15.21909 1.000 20.66000 297 ARG B C 1
ATOM 5523 O O . ARG B 1 297 ? 52.03146 3.55734 15.19518 1.000 20.39000 297 ARG B O 1
ATOM 5531 N N . PRO B 1 298 ? 54.12197 3.33428 15.98438 1.000 17.78000 298 PRO B N 1
ATOM 5532 C CA . PRO B 1 298 ? 53.78841 2.10730 16.71792 1.000 18.73000 298 PRO B CA 1
ATOM 5533 C C . PRO B 1 298 ? 53.09997 2.31549 18.05763 1.000 19.46000 298 PRO B C 1
ATOM 5534 O O . PRO B 1 298 ? 52.69829 1.31560 18.66773 1.000 19.77000 298 PRO B O 1
ATOM 5538 N N . THR B 1 299 ? 53.02269 3.54212 18.56110 1.000 19.42000 299 THR B N 1
ATOM 5539 C CA . THR B 1 299 ? 52.36433 3.86728 19.81984 1.000 21.27000 299 THR B CA 1
ATOM 5540 C C . THR B 1 299 ? 51.65542 5.20400 19.68803 1.000 22.62000 299 THR B C 1
ATOM 5541 O O . THR B 1 299 ? 52.00855 6.02196 18.82962 1.000 20.27000 299 THR B O 1
ATOM 5545 N N . PRO B 1 300 ? 50.68042 5.48040 20.56025 1.000 21.66000 300 PRO B N 1
ATOM 5546 C CA . PRO B 1 300 ? 50.23855 6.86731 20.72550 1.000 22.06000 300 PRO B CA 1
ATOM 5547 C C . PRO B 1 300 ? 51.42028 7.72035 21.15475 1.000 18.45000 300 PRO B C 1
ATOM 5548 O O . PRO B 1 300 ? 52.33824 7.24630 21.83233 1.000 21.94000 300 PRO B O 1
ATOM 5552 N N . LYS B 1 301 ? 51.40957 8.99095 20.74005 1.000 22.20000 301 LYS B N 1
ATOM 5553 C CA . LYS B 1 301 ? 52.59335 9.81890 20.97031 1.000 24.04000 301 LYS B CA 1
ATOM 5554 C C . LYS B 1 301 ? 52.85140 10.05531 22.45444 1.000 24.87000 301 LYS B C 1
ATOM 5555 O O . LYS B 1 301 ? 53.99730 10.30381 22.85012 1.000 22.80000 301 LYS B O 1
ATOM 5561 N N . SER B 1 302 ? 51.81717 9.98649 23.28976 1.000 25.09000 302 SER B N 1
ATOM 5562 C CA . SER B 1 302 ? 52.00681 10.23268 24.71765 1.000 23.11000 302 SER B CA 1
ATOM 5563 C C . SER B 1 302 ? 52.48719 9.00672 25.48814 1.000 25.88000 302 SER B C 1
ATOM 5564 O O . SER B 1 302 ? 52.68211 9.10370 26.70845 1.000 24.70000 302 SER B O 1
ATOM 5567 N N . ALA B 1 303 ? 52.68259 7.86808 24.82295 1.000 22.31000 303 ALA B N 1
ATOM 5568 C CA . ALA B 1 303 ? 53.13132 6.66147 25.51381 1.000 23.50000 303 ALA B CA 1
ATOM 5569 C C . ALA B 1 303 ? 54.44166 6.91417 26.24667 1.000 24.82000 303 ALA B C 1
ATOM 5570 O O . ALA B 1 303 ? 55.33170 7.59991 25.73782 1.000 23.28000 303 ALA B O 1
ATOM 5572 N N . THR B 1 304 ? 54.55186 6.37353 27.45996 1.000 22.67000 304 THR B N 1
ATOM 5573 C CA . THR B 1 304 ? 55.77185 6.48045 28.25027 1.000 20.19000 304 THR B CA 1
ATOM 5574 C C . THR B 1 304 ? 56.57376 5.19445 28.08316 1.000 21.45000 304 THR B C 1
ATOM 5575 O O . THR B 1 304 ? 56.07674 4.10679 28.39423 1.000 24.98000 304 THR B O 1
ATOM 5579 N N . ALA B 1 305 ? 57.80663 5.31536 27.58389 1.000 23.77000 305 ALA B N 1
ATOM 5580 C CA . ALA B 1 305 ? 58.63200 4.13255 27.37992 1.000 21.82000 305 ALA B CA 1
ATOM 5581 C C . ALA B 1 305 ? 58.95162 3.48856 28.72029 1.000 22.62000 305 ALA B C 1
ATOM 5582 O O . ALA B 1 305 ? 59.20526 4.17911 29.71216 1.000 25.98000 305 ALA B O 1
ATOM 5584 N N . THR B 1 306 ? 58.94727 2.16094 28.75516 1.000 20.84000 306 THR B N 1
ATOM 5585 C CA . THR B 1 306 ? 59.06967 1.47753 30.03903 1.000 21.60000 306 THR B CA 1
ATOM 5586 C C . THR B 1 306 ? 60.49131 1.08274 30.40574 1.000 24.87000 306 THR B C 1
ATOM 5587 O O . THR B 1 306 ? 60.72595 0.69983 31.55770 1.000 24.35000 306 THR B O 1
ATOM 5591 N N . ALA B 1 307 ? 61.43508 1.15116 29.47437 1.000 19.86000 307 ALA B N 1
ATOM 5592 C CA . ALA B 1 307 ? 62.81085 0.77168 29.77905 1.000 21.90000 307 ALA B CA 1
ATOM 5593 C C . ALA B 1 307 ? 63.79806 1.44143 28.83295 1.000 23.69000 307 ALA B C 1
ATOM 5594 O O . ALA B 1 307 ? 64.53626 0.74952 28.12611 1.000 22.72000 307 ALA B O 1
ATOM 5596 N N . ASP B 1 308 ? 63.83437 2.77074 28.82722 1.000 23.03000 308 ASP B N 1
ATOM 5597 C CA . ASP B 1 308 ? 64.62621 3.54639 27.87594 1.000 22.71000 308 ASP B CA 1
ATOM 5598 C C . ASP B 1 308 ? 65.67430 4.33990 28.63723 1.000 26.69000 308 ASP B C 1
ATOM 5599 O O . ASP B 1 308 ? 65.33464 5.11387 29.53367 1.000 21.30000 308 ASP B O 1
ATOM 5604 N N . SER B 1 309 ? 66.94032 4.16893 28.27112 1.000 23.50000 309 SER B N 1
ATOM 5605 C CA . SER B 1 309 ? 67.97242 4.98955 28.88888 1.000 23.96000 309 SER B CA 1
ATOM 5606 C C . SER B 1 309 ? 67.94842 6.42799 28.38076 1.000 25.89000 309 SER B C 1
ATOM 5607 O O . SER B 1 309 ? 68.64610 7.28131 28.94414 1.000 23.73000 309 SER B O 1
ATOM 5610 N N . LEU B 1 310 ? 67.14795 6.71980 27.35556 1.000 20.41000 310 LEU B N 1
ATOM 5611 C CA . LEU B 1 310 ? 67.05066 8.03996 26.75208 1.000 20.12000 310 LEU B CA 1
ATOM 5612 C C . LEU B 1 310 ? 65.70059 8.67294 27.07074 1.000 23.48000 310 LEU B C 1
ATOM 5613 O O . LEU B 1 310 ? 64.71125 7.98766 27.34330 1.000 23.64000 310 LEU B O 1
ATOM 5618 N N . SER B 1 311 ? 65.66568 9.99637 26.99533 1.000 23.66000 311 SER B N 1
ATOM 5619 C CA . SER B 1 311 ? 64.48312 10.76190 27.35491 1.000 24.79000 311 SER B CA 1
ATOM 5620 C C . SER B 1 311 ? 63.51660 10.85584 26.17635 1.000 24.03000 311 SER B C 1
ATOM 5621 O O . SER B 1 311 ? 63.84145 10.50480 25.03952 1.000 21.52000 311 SER B O 1
ATOM 5624 N N . TYR B 1 312 ? 62.31454 11.35131 26.47310 1.000 24.06000 312 TYR B N 1
ATOM 5625 C CA . TYR B 1 312 ? 61.29599 11.57504 25.45174 1.000 22.33000 312 TYR B CA 1
ATOM 5626 C C . TYR B 1 312 ? 61.84834 12.46370 24.34539 1.000 24.90000 312 TYR B C 1
ATOM 5627 O O . TYR B 1 312 ? 62.47716 13.49367 24.63640 1.000 23.75000 312 TYR B O 1
ATOM 5636 N N . PRO B 1 313 ? 61.64452 12.11059 23.07511 1.000 23.75000 313 PRO B N 1
ATOM 5637 C CA . PRO B 1 313 ? 62.22564 12.91127 21.98796 1.000 24.07000 313 PRO B CA 1
ATOM 5638 C C . PRO B 1 313 ? 61.50984 14.24402 21.83673 1.000 26.48000 313 PRO B C 1
ATOM 5639 O O . PRO B 1 313 ? 60.28124 14.29844 21.74338 1.000 32.32000 313 PRO B O 1
ATOM 5643 N N . SER B 1 314 ? 62.29196 15.32066 21.79994 1.000 23.30000 314 SER B N 1
ATOM 5644 C CA . SER B 1 314 ? 61.74676 16.61650 21.42696 1.000 25.84000 314 SER B CA 1
ATOM 5645 C C . SER B 1 314 ? 61.03758 16.49633 20.08422 1.000 25.93000 314 SER B C 1
ATOM 5646 O O . SER B 1 314 ? 61.50584 15.79683 19.18473 1.000 24.24000 314 SER B O 1
ATOM 5649 N N . GLY B 1 315 ? 59.88393 17.14575 19.96291 1.000 25.38000 315 GLY B N 1
ATOM 5650 C CA . GLY B 1 315 ? 59.11079 17.08297 18.74004 1.000 24.81000 315 GLY B CA 1
ATOM 5651 C C . GLY B 1 315 ? 58.15543 15.91251 18.63579 1.000 25.56000 315 GLY B C 1
ATOM 5652 O O . GLY B 1 315 ? 57.35796 15.87724 17.69686 1.000 26.62000 315 GLY B O 1
ATOM 5653 N N . GLY B 1 316 ? 58.19744 14.95975 19.57384 1.000 30.58000 316 GLY B N 1
ATOM 5654 C CA . GLY B 1 316 ? 57.29378 13.82224 19.49144 1.000 31.29000 316 GLY B CA 1
ATOM 5655 C C . GLY B 1 316 ? 55.83084 14.21992 19.53870 1.000 29.07000 316 GLY B C 1
ATOM 5656 O O . GLY B 1 316 ? 54.98972 13.58954 18.88979 1.000 35.95000 316 GLY B O 1
ATOM 5657 N N . ASP B 1 317 ? 55.51265 15.28982 20.26763 1.000 28.53000 317 ASP B N 1
ATOM 5658 C CA . ASP B 1 317 ? 54.13810 15.76019 20.36618 1.000 29.37000 317 ASP B CA 1
ATOM 5659 C C . ASP B 1 317 ? 53.64682 16.46262 19.10150 1.000 29.68000 317 ASP B C 1
ATOM 5660 O O . ASP B 1 317 ? 52.45209 16.76229 19.01563 1.000 29.15000 317 ASP B O 1
ATOM 5665 N N . TYR B 1 318 ? 54.51907 16.73123 18.12051 1.000 27.72000 318 TYR B N 1
ATOM 5666 C CA . TYR B 1 318 ? 54.06086 17.42358 16.91487 1.000 27.55000 318 TYR B CA 1
ATOM 5667 C C . TYR B 1 318 ? 53.23958 16.51399 16.00900 1.000 28.38000 318 TYR B C 1
ATOM 5668 O O . TYR B 1 318 ? 52.37041 16.99637 15.27004 1.000 28.43000 318 TYR B O 1
ATOM 5677 N N . MET B 1 319 ? 53.49602 15.21104 16.03418 1.000 21.65000 319 MET B N 1
ATOM 5678 C CA . MET B 1 319 ? 52.79370 14.32114 15.11716 1.000 25.17000 319 MET B CA 1
ATOM 5679 C C . MET B 1 319 ? 51.37003 14.02992 15.58517 1.000 25.68000 319 MET B C 1
ATOM 5680 O O . MET B 1 319 ? 51.03195 14.18074 16.76045 1.000 24.86000 319 MET B O 1
ATOM 5685 N N . GLU B 1 320 ? 50.52621 13.60747 14.63820 1.000 23.88000 320 GLU B N 1
ATOM 5686 C CA . GLU B 1 320 ? 49.14779 13.23974 14.94902 1.000 25.53000 320 GLU B CA 1
ATOM 5687 C C . GLU B 1 320 ? 49.02255 11.74329 15.21722 1.000 23.72000 320 GLU B C 1
ATOM 5688 O O . GLU B 1 320 ? 49.64586 10.92213 14.53833 1.000 22.95000 320 GLU B O 1
ATOM 5694 N N . ASP B 1 321 ? 48.17657 11.39178 16.19172 1.000 20.73000 321 ASP B N 1
ATOM 5695 C CA . ASP B 1 321 ? 47.84664 9.99223 16.47727 1.000 23.12000 321 ASP B CA 1
ATOM 5696 C C . ASP B 1 321 ? 46.83367 9.49801 15.44160 1.000 24.11000 321 ASP B C 1
ATOM 5697 O O . ASP B 1 321 ? 45.65314 9.27187 15.71871 1.000 22.61000 321 ASP B O 1
ATOM 5702 N N . GLU B 1 322 ? 47.31989 9.33270 14.21586 1.000 23.25000 322 GLU B N 1
ATOM 5703 C CA . GLU B 1 322 ? 46.48424 8.95038 13.09091 1.000 22.37000 322 GLU B CA 1
ATOM 5704 C C . GLU B 1 322 ? 47.16586 7.85405 12.29084 1.000 24.87000 322 GLU B C 1
ATOM 5705 O O . GLU B 1 322 ? 48.38895 7.67396 12.35439 1.000 24.46000 322 GLU B O 1
ATOM 5711 N N . ILE B 1 323 ? 46.33580 7.11430 11.55695 1.000 22.01000 323 ILE B N 1
ATOM 5712 C CA . ILE B 1 323 ? 46.76211 6.14025 10.56019 1.000 22.34000 323 ILE B CA 1
ATOM 5713 C C . ILE B 1 323 ? 46.59872 6.80141 9.19685 1.000 23.65000 323 ILE B C 1
ATOM 5714 O O . ILE B 1 323 ? 45.50625 7.27281 8.86109 1.000 22.51000 323 ILE B O 1
ATOM 5719 N N . PHE B 1 324 ? 47.68602 6.86986 8.42164 1.000 21.30000 324 PHE B N 1
ATOM 5720 C CA . PHE B 1 324 ? 47.70997 7.57791 7.14404 1.000 21.42000 324 PHE B CA 1
ATOM 5721 C C . PHE B 1 324 ? 47.49484 6.60482 5.99486 1.000 20.82000 324 PHE B C 1
ATOM 5722 O O . PHE B 1 324 ? 48.16239 5.57205 5.91580 1.000 20.95000 324 PHE B O 1
ATOM 5730 N N . VAL B 1 325 ? 46.56381 6.93580 5.10026 1.000 22.05000 325 VAL B N 1
ATOM 5731 C CA . VAL B 1 325 ? 46.18449 6.03777 4.01787 1.000 22.85000 325 VAL B CA 1
ATOM 5732 C C . VAL B 1 325 ? 46.21919 6.82702 2.71726 1.000 24.32000 325 VAL B C 1
ATOM 5733 O O . VAL B 1 325 ? 45.47700 7.80259 2.55562 1.000 24.19000 325 VAL B O 1
ATOM 5737 N N . LEU B 1 326 ? 47.10523 6.42380 1.81510 1.000 22.78000 326 LEU B N 1
ATOM 5738 C CA . LEU B 1 326 ? 47.28760 7.04620 0.51392 1.000 24.60000 326 LEU B CA 1
ATOM 5739 C C . LEU B 1 326 ? 46.79732 6.08187 -0.55683 1.000 20.24000 326 LEU B C 1
ATOM 5740 O O . LEU B 1 326 ? 47.19973 4.91824 -0.57198 1.000 24.40000 326 LEU B O 1
ATOM 5745 N N . VAL B 1 327 ? 45.91689 6.54573 -1.44554 1.000 25.74000 327 VAL B N 1
ATOM 5746 C CA . VAL B 1 327 ? 45.37366 5.67408 -2.48392 1.000 24.19000 327 VAL B CA 1
ATOM 5747 C C . VAL B 1 327 ? 45.56097 6.33608 -3.84268 1.000 23.58000 327 VAL B C 1
ATOM 5748 O O . VAL B 1 327 ? 45.16701 7.49011 -4.03369 1.000 22.39000 327 VAL B O 1
ATOM 5752 N N . TYR B 1 328 ? 46.20878 5.61818 -4.75742 1.000 26.22000 328 TYR B N 1
ATOM 5753 C CA . TYR B 1 328 ? 46.35696 6.02796 -6.14960 1.000 27.05000 328 TYR B CA 1
ATOM 5754 C C . TYR B 1 328 ? 45.28198 5.30588 -6.95486 1.000 24.30000 328 TYR B C 1
ATOM 5755 O O . TYR B 1 328 ? 45.23470 4.06910 -6.95726 1.000 26.67000 328 TYR B O 1
ATOM 5764 N N . LEU B 1 329 ? 44.41870 6.06492 -7.62285 1.000 28.67000 329 LEU B N 1
ATOM 5765 C CA . LEU B 1 329 ? 43.28862 5.47318 -8.32826 1.000 28.62000 329 LEU B CA 1
ATOM 5766 C C . LEU B 1 329 ? 43.20147 5.96715 -9.76630 1.000 30.36000 329 LEU B C 1
ATOM 5767 O O . LEU B 1 329 ? 43.42130 7.14937 -10.04989 1.000 29.07000 329 LEU B O 1
ATOM 5772 N N . LEU B 1 330 ? 42.83939 5.04361 -10.65506 1.000 31.73000 330 LEU B N 1
ATOM 5773 C CA . LEU B 1 330 ? 42.46392 5.35034 -12.03284 1.000 32.78000 330 LEU B CA 1
ATOM 5774 C C . LEU B 1 330 ? 40.95588 5.45164 -12.22882 1.000 37.54000 330 LEU B C 1
ATOM 5775 O O . LEU B 1 330 ? 40.50570 6.13950 -13.15099 1.000 39.12000 330 LEU B O 1
ATOM 5780 N N . GLN B 1 331 ? 40.17106 4.77650 -11.39169 1.000 34.71000 331 GLN B N 1
ATOM 5781 C CA . GLN B 1 331 ? 38.72234 4.92603 -11.34050 1.000 35.89000 331 GLN B CA 1
ATOM 5782 C C . GLN B 1 331 ? 38.29604 5.08521 -9.88677 1.000 38.93000 331 GLN B C 1
ATOM 5783 O O . GLN B 1 331 ? 39.05931 4.79138 -8.96286 1.000 33.94000 331 GLN B O 1
ATOM 5789 N N . SER B 1 332 ? 37.06231 5.54707 -9.69264 1.000 37.41000 332 SER B N 1
ATOM 5790 C CA . SER B 1 332 ? 36.50361 5.67015 -8.34973 1.000 34.39000 332 SER B CA 1
ATOM 5791 C C . SER B 1 332 ? 36.47144 4.31863 -7.63913 1.000 33.91000 332 SER B C 1
ATOM 5792 O O . SER B 1 332 ? 36.36055 3.26100 -8.26557 1.000 31.74000 332 SER B O 1
ATOM 5795 N N . ALA B 1 333 ? 36.56940 4.36390 -6.30821 1.000 35.36000 333 ALA B N 1
ATOM 5796 C CA . ALA B 1 333 ? 36.51871 3.16323 -5.48098 1.000 35.52000 333 ALA B CA 1
ATOM 5797 C C . ALA B 1 333 ? 36.22042 3.56985 -4.04592 1.000 32.49000 333 ALA B C 1
ATOM 5798 O O . ALA B 1 333 ? 36.48734 4.70316 -3.63295 1.000 34.72000 333 ALA B O 1
ATOM 5800 N N . GLU B 1 334 ? 35.64670 2.63341 -3.29273 1.000 34.26000 334 GLU B N 1
ATOM 5801 C CA . GLU B 1 334 ? 35.34574 2.85144 -1.88250 1.000 34.70000 334 GLU B CA 1
ATOM 5802 C C . GLU B 1 334 ? 36.46082 2.25586 -1.03166 1.000 30.14000 334 GLU B C 1
ATOM 5803 O O . GLU B 1 334 ? 36.81603 1.08430 -1.19380 1.000 30.70000 334 GLU B O 1
ATOM 5809 N N . VAL B 1 335 ? 37.00346 3.06055 -0.12699 1.000 28.37000 335 VAL B N 1
ATOM 5810 C CA . VAL B 1 335 ? 38.15240 2.66142 0.67976 1.000 26.80000 335 VAL B CA 1
ATOM 5811 C C . VAL B 1 335 ? 37.71469 2.62510 2.13714 1.000 26.12000 335 VAL B C 1
ATOM 5812 O O . VAL B 1 335 ? 37.25873 3.64039 2.67445 1.000 29.46000 335 VAL B O 1
ATOM 5816 N N . THR B 1 336 ? 37.84348 1.46201 2.77097 1.000 26.00000 336 THR B N 1
ATOM 5817 C CA . THR B 1 336 ? 37.46782 1.29683 4.17107 1.000 26.83000 336 THR B CA 1
ATOM 5818 C C . THR B 1 336 ? 38.72504 1.11425 5.00768 1.000 25.16000 336 THR B C 1
ATOM 5819 O O . THR B 1 336 ? 39.51523 0.19986 4.75490 1.000 25.71000 336 THR B O 1
ATOM 5823 N N . VAL B 1 337 ? 38.88457 1.97035 6.01062 1.000 26.11000 337 VAL B N 1
ATOM 5824 C CA . VAL B 1 337 ? 40.01832 1.93933 6.92596 1.000 22.83000 337 VAL B CA 1
ATOM 5825 C C . VAL B 1 337 ? 39.46958 1.71860 8.32642 1.000 24.17000 337 VAL B C 1
ATOM 5826 O O . VAL B 1 337 ? 38.58783 2.46622 8.77466 1.000 24.83000 337 VAL B O 1
ATOM 5830 N N . THR B 1 338 ? 39.97985 0.68864 9.00588 1.000 24.03000 338 THR B N 1
ATOM 5831 C CA . THR B 1 338 ? 39.45930 0.24147 10.29305 1.000 23.27000 338 THR B CA 1
ATOM 5832 C C . THR B 1 338 ? 40.58026 0.03866 11.30069 1.000 24.33000 338 THR B C 1
ATOM 5833 O O . THR B 1 338 ? 41.67365 -0.40679 10.94722 1.000 22.25000 338 THR B O 1
ATOM 5837 N N . CYS B 1 339 ? 40.30097 0.35002 12.56609 1.000 21.70000 339 CYS B N 1
ATOM 5838 C CA . CYS B 1 339 ? 41.20703 -0.02671 13.65295 1.000 22.48000 339 CYS B CA 1
ATOM 5839 C C . CYS B 1 339 ? 40.38302 -0.20459 14.92310 1.000 22.45000 339 CYS B C 1
ATOM 5840 O O . CYS B 1 339 ? 39.93404 0.78715 15.49769 1.000 24.47000 339 CYS B O 1
ATOM 5843 N N . GLY B 1 340 ? 40.18464 -1.44927 15.35397 1.000 24.34000 340 GLY B N 1
ATOM 5844 C CA . GLY B 1 340 ? 39.41434 -1.71444 16.56158 1.000 23.95000 340 GLY B CA 1
ATOM 5845 C C . GLY B 1 340 ? 37.96642 -1.30521 16.41432 1.000 25.50000 340 GLY B C 1
ATOM 5846 O O . GLY B 1 340 ? 37.26604 -1.81367 15.53405 1.000 23.78000 340 GLY B O 1
ATOM 5847 N N . SER B 1 341 ? 37.50222 -0.37990 17.25230 1.000 23.83000 341 SER B N 1
ATOM 5848 C CA . SER B 1 341 ? 36.12734 0.09737 17.15701 1.000 24.94000 341 SER B CA 1
ATOM 5849 C C . SER B 1 341 ? 35.96749 1.23677 16.16271 1.000 31.02000 341 SER B C 1
ATOM 5850 O O . SER B 1 341 ? 34.84430 1.71050 15.96018 1.000 30.83000 341 SER B O 1
ATOM 5853 N N . THR B 1 342 ? 37.06051 1.68920 15.55119 1.000 26.25000 342 THR B N 1
ATOM 5854 C CA . THR B 1 342 ? 37.05588 2.82923 14.64915 1.000 26.81000 342 THR B CA 1
ATOM 5855 C C . THR B 1 342 ? 37.01270 2.33027 13.21213 1.000 28.63000 342 THR B C 1
ATOM 5856 O O . THR B 1 342 ? 37.78668 1.44672 12.83279 1.000 25.90000 342 THR B O 1
ATOM 5860 N N . THR B 1 343 ? 36.08425 2.86887 12.42356 1.000 26.67000 343 THR B N 1
ATOM 5861 C CA . THR B 1 343 ? 36.05003 2.54821 11.00387 1.000 28.32000 343 THR B CA 1
ATOM 5862 C C . THR B 1 343 ? 35.50354 3.74369 10.24386 1.000 31.38000 343 THR B C 1
ATOM 5863 O O . THR B 1 343 ? 34.67249 4.50196 10.75040 1.000 33.34000 343 THR B O 1
ATOM 5867 N N . GLN B 1 344 ? 36.01045 3.92855 9.03417 1.000 28.30000 344 GLN B N 1
ATOM 5868 C CA . GLN B 1 344 ? 35.43212 4.90212 8.12864 1.000 28.98000 344 GLN B CA 1
ATOM 5869 C C . GLN B 1 344 ? 35.59215 4.37512 6.71591 1.000 31.53000 344 GLN B C 1
ATOM 5870 O O . GLN B 1 344 ? 36.59989 3.74051 6.39310 1.000 28.50000 344 GLN B O 1
ATOM 5876 N N . THR B 1 345 ? 34.57524 4.60659 5.89248 1.000 30.34000 345 THR B N 1
ATOM 5877 C CA . THR B 1 345 ? 34.62306 4.28780 4.47503 1.000 28.50000 345 THR B CA 1
ATOM 5878 C C . THR B 1 345 ? 34.67860 5.59904 3.70921 1.000 32.91000 345 THR B C 1
ATOM 5879 O O . THR B 1 345 ? 33.89514 6.51710 3.98029 1.000 32.94000 345 THR B O 1
ATOM 5883 N N . PHE B 1 346 ? 35.63826 5.70158 2.79726 1.000 29.50000 346 PHE B N 1
ATOM 5884 C CA . PHE B 1 346 ? 35.92821 6.93500 2.08972 1.000 30.17000 346 PHE B CA 1
ATOM 5885 C C . PHE B 1 346 ? 35.61165 6.75696 0.61284 1.000 29.35000 346 PHE B C 1
ATOM 5886 O O . PHE B 1 346 ? 35.70982 5.65337 0.07040 1.000 31.50000 346 PHE B O 1
ATOM 5894 N N . SER B 1 347 ? 35.25802 7.86337 -0.03236 1.000 34.52000 347 SER B N 1
ATOM 5895 C CA . SER B 1 347 ? 34.95649 7.87960 -1.45957 1.000 33.68000 347 SER B CA 1
ATOM 5896 C C . SER B 1 347 ? 36.24120 8.23445 -2.19874 1.000 31.03000 347 SER B C 1
ATOM 5897 O O . SER B 1 347 ? 36.63381 9.40044 -2.25874 1.000 35.71000 347 SER B O 1
ATOM 5900 N N . GLY B 1 348 ? 36.91747 7.21889 -2.72968 1.000 32.17000 348 GLY B N 1
ATOM 5901 C CA . GLY B 1 348 ? 38.12048 7.45792 -3.50605 1.000 30.28000 348 GLY B CA 1
ATOM 5902 C C . GLY B 1 348 ? 37.77098 7.84806 -4.93360 1.000 32.11000 348 GLY B C 1
ATOM 5903 O O . GLY B 1 348 ? 36.83702 7.31599 -5.53400 1.000 34.04000 348 GLY B O 1
ATOM 5904 N N . VAL B 1 349 ? 38.53000 8.79670 -5.46605 1.000 32.94000 349 VAL B N 1
ATOM 5905 C CA . VAL B 1 349 ? 38.29727 9.34558 -6.80158 1.000 32.25000 349 VAL B CA 1
ATOM 5906 C C . VAL B 1 349 ? 39.57633 9.16614 -7.60735 1.000 36.66000 349 VAL B C 1
ATOM 5907 O O . VAL B 1 349 ? 40.66171 8.94918 -7.03849 1.000 32.22000 349 VAL B O 1
ATOM 5911 N N . PRO B 1 350 ? 39.49219 9.23865 -8.93920 1.000 33.13000 350 PRO B N 1
ATOM 5912 C CA . PRO B 1 350 ? 40.70958 9.15301 -9.75398 1.000 31.75000 350 PRO B CA 1
ATOM 5913 C C . PRO B 1 350 ? 41.75053 10.17541 -9.31485 1.000 31.41000 350 PRO B C 1
ATOM 5914 O O . PRO B 1 350 ? 41.43182 11.32345 -8.99428 1.000 30.94000 350 PRO B O 1
ATOM 5918 N N . GLY B 1 351 ? 43.00679 9.73588 -9.27583 1.000 30.63000 351 GLY B N 1
ATOM 5919 C CA . GLY B 1 351 ? 44.08169 10.59419 -8.81992 1.000 29.24000 351 GLY B CA 1
ATOM 5920 C C . GLY B 1 351 ? 44.61378 10.18838 -7.45818 1.000 25.77000 351 GLY B C 1
ATOM 5921 O O . GLY B 1 351 ? 44.56014 9.01218 -7.08100 1.000 28.18000 351 GLY B O 1
ATOM 5922 N N . VAL B 1 352 ? 45.11936 11.14870 -6.71896 1.000 27.56000 352 VAL B N 1
ATOM 5923 C CA . VAL B 1 352 ? 45.67362 10.90498 -5.39169 1.000 29.06000 352 VAL B CA 1
ATOM 5924 C C . VAL B 1 352 ? 44.58913 11.13719 -4.35606 1.000 29.06000 352 VAL B C 1
ATOM 5925 O O . VAL B 1 352 ? 43.82741 12.10865 -4.44158 1.000 30.79000 352 VAL B O 1
ATOM 5929 N N . ASN B 1 353 ? 44.51728 10.23436 -3.37482 1.000 28.31000 353 ASN B N 1
ATOM 5930 C CA . ASN B 1 353 ? 43.55892 10.30310 -2.28084 1.000 24.70000 353 ASN B CA 1
ATOM 5931 C C . ASN B 1 353 ? 44.31715 10.16480 -0.97175 1.000 25.79000 353 ASN B C 1
ATOM 5932 O O . ASN B 1 353 ? 45.17501 9.29028 -0.85003 1.000 24.64000 353 ASN B O 1
ATOM 5937 N N . GLN B 1 354 ? 43.98347 11.00961 0.00182 1.000 25.95000 354 GLN B N 1
ATOM 5938 C CA . GLN B 1 354 ? 44.63379 11.00610 1.31211 1.000 25.25000 354 GLN B CA 1
ATOM 5939 C C . GLN B 1 354 ? 43.57470 10.92348 2.40088 1.000 30.20000 354 GLN B C 1
ATOM 5940 O O . GLN B 1 354 ? 42.78598 11.85951 2.57101 1.000 29.99000 354 GLN B O 1
ATOM 5946 N N . PHE B 1 355 ? 43.57612 9.82370 3.14990 1.000 23.57000 355 PHE B N 1
ATOM 5947 C CA . PHE B 1 355 ? 42.61315 9.59577 4.21490 1.000 24.69000 355 PHE B CA 1
ATOM 5948 C C . PHE B 1 355 ? 43.34494 9.27364 5.50990 1.000 24.76000 355 PHE B C 1
ATOM 5949 O O . PHE B 1 355 ? 44.45834 8.73754 5.49404 1.000 24.04000 355 PHE B O 1
ATOM 5957 N N . THR B 1 356 ? 42.70635 9.59664 6.63693 1.000 25.93000 356 THR B N 1
ATOM 5958 C CA . THR B 1 356 ? 43.20852 9.19103 7.94461 1.000 25.46000 356 THR B CA 1
ATOM 5959 C C . THR B 1 356 ? 42.05585 8.71764 8.81709 1.000 25.68000 356 THR B C 1
ATOM 5960 O O . THR B 1 356 ? 40.91167 9.13542 8.63535 1.000 25.68000 356 THR B O 1
ATOM 5964 N N . ILE B 1 357 ? 42.38205 7.85132 9.77369 1.000 23.45000 357 ILE B N 1
ATOM 5965 C CA . ILE B 1 357 ? 41.52120 7.58288 10.92604 1.000 22.09000 357 ILE B CA 1
ATOM 5966 C C . ILE B 1 357 ? 42.36881 7.71992 12.18200 1.000 24.47000 357 ILE B C 1
ATOM 5967 O O . ILE B 1 357 ? 43.60366 7.58501 12.13743 1.000 23.01000 357 ILE B O 1
ATOM 5972 N N . PRO B 1 358 ? 41.73781 7.99719 13.32109 1.000 24.08000 358 PRO B N 1
ATOM 5973 C CA . PRO B 1 358 ? 42.48874 8.04554 14.57993 1.000 24.41000 358 PRO B CA 1
ATOM 5974 C C . PRO B 1 358 ? 42.97951 6.66168 14.97786 1.000 24.80000 358 PRO B C 1
ATOM 5975 O O . PRO B 1 358 ? 42.37110 5.63856 14.64985 1.000 22.38000 358 PRO B O 1
ATOM 5979 N N . MET B 1 359 ? 44.11931 6.64264 15.66629 1.000 24.79000 359 MET B N 1
ATOM 5980 C CA . MET B 1 359 ? 44.66632 5.39214 16.17741 1.000 23.04000 359 MET B CA 1
ATOM 5981 C C . MET B 1 359 ? 43.74540 4.76223 17.21070 1.000 24.26000 359 MET B C 1
ATOM 5982 O O . MET B 1 359 ? 43.05468 5.45407 17.95829 1.000 23.66000 359 MET B O 1
ATOM 5987 N N . GLU B 1 360 ? 43.77438 3.43150 17.25843 1.000 21.86000 360 GLU B N 1
ATOM 5988 C CA . GLU B 1 360 ? 43.45677 2.65681 18.44913 1.000 23.65000 360 GLU B CA 1
ATOM 5989 C C . GLU B 1 360 ? 44.61049 1.69238 18.66801 1.000 23.50000 360 GLU B C 1
ATOM 5990 O O . GLU B 1 360 ? 45.40771 1.44243 17.75836 1.000 24.52000 360 GLU B O 1
ATOM 5996 N N . THR B 1 361 ? 44.69404 1.13922 19.87099 1.000 22.61000 361 THR B N 1
ATOM 5997 C CA . THR B 1 361 ? 45.76406 0.20420 20.19695 1.000 22.95000 361 THR B CA 1
ATOM 5998 C C . THR B 1 361 ? 45.21924 -1.21257 20.31208 1.000 22.51000 361 THR B C 1
ATOM 5999 O O . THR B 1 361 ? 44.02035 -1.42610 20.51982 1.000 22.20000 361 THR B O 1
ATOM 6003 N N . ASN B 1 362 ? 46.12233 -2.18247 20.13508 1.000 21.35000 362 ASN B N 1
ATOM 6004 C CA . ASN B 1 362 ? 45.84386 -3.60735 20.32752 1.000 21.69000 362 ASN B CA 1
ATOM 6005 C C . ASN B 1 362 ? 44.85386 -4.17054 19.30495 1.000 23.46000 362 ASN B C 1
ATOM 6006 O O . ASN B 1 362 ? 44.17397 -5.16639 19.56896 1.000 21.99000 362 ASN B O 1
ATOM 6011 N N . ALA B 1 363 ? 44.80604 -3.57440 18.11407 1.000 22.23000 363 ALA B N 1
ATOM 6012 C CA . ALA B 1 363 ? 43.98234 -4.06941 17.01597 1.000 22.06000 363 ALA B CA 1
ATOM 6013 C C . ALA B 1 363 ? 44.71136 -3.79763 15.70784 1.000 21.33000 363 ALA B C 1
ATOM 6014 O O . ALA B 1 363 ? 45.14145 -2.66689 15.45742 1.000 24.23000 363 ALA B O 1
ATOM 6016 N N . SER B 1 364 ? 44.85353 -4.82380 14.88526 1.000 22.95000 364 SER B N 1
ATOM 6017 C CA . SER B 1 364 ? 45.49626 -4.62715 13.58868 1.000 23.54000 364 SER B CA 1
ATOM 6018 C C . SER B 1 364 ? 44.65190 -3.68719 12.73352 1.000 26.93000 364 SER B C 1
ATOM 6019 O O . SER B 1 364 ? 43.46114 -3.97237 12.50606 1.000 25.54000 364 SER B O 1
ATOM 6022 N N . PRO B 1 365 ? 45.19664 -2.56031 12.26590 1.000 24.96000 365 PRO B N 1
ATOM 6023 C CA . PRO B 1 365 ? 44.48117 -1.77795 11.25180 1.000 24.54000 365 PRO B CA 1
ATOM 6024 C C . PRO B 1 365 ? 44.22500 -2.62663 10.01779 1.000 24.07000 365 PRO B C 1
ATOM 6025 O O . PRO B 1 365 ? 45.03488 -3.48011 9.64616 1.000 25.31000 365 PRO B O 1
ATOM 6029 N N . SER B 1 366 ? 43.06930 -2.40321 9.39723 1.000 25.10000 366 SER B N 1
ATOM 6030 C CA . SER B 1 366 ? 42.69878 -3.09506 8.17488 1.000 23.93000 366 SER B CA 1
ATOM 6031 C C . SER B 1 366 ? 42.32037 -2.07353 7.11605 1.000 24.15000 366 SER B C 1
ATOM 6032 O O . SER B 1 366 ? 41.81830 -0.98611 7.41986 1.000 23.34000 366 SER B O 1
ATOM 6035 N N . PHE B 1 367 ? 42.57285 -2.44995 5.86337 1.000 27.67000 367 PHE B N 1
ATOM 6036 C CA . PHE B 1 367 ? 42.46499 -1.57565 4.70884 1.000 27.36000 367 PHE B CA 1
ATOM 6037 C C . PHE B 1 367 ? 41.81443 -2.37671 3.59885 1.000 25.04000 367 PHE B C 1
ATOM 6038 O O . PHE B 1 367 ? 42.26934 -3.48099 3.29586 1.000 26.31000 367 PHE B O 1
ATOM 6046 N N . THR B 1 368 ? 40.74766 -1.83110 3.01880 1.000 28.91000 368 THR B N 1
ATOM 6047 C CA . THR B 1 368 ? 39.97032 -2.51748 1.99764 1.000 28.84000 368 THR B CA 1
ATOM 6048 C C . THR B 1 368 ? 39.61717 -1.53524 0.89494 1.000 27.45000 368 THR B C 1
ATOM 6049 O O . THR B 1 368 ? 39.23070 -0.39557 1.16813 1.000 29.03000 368 THR B O 1
ATOM 6053 N N . VAL B 1 369 ? 39.75808 -1.98515 -0.35220 1.000 30.28000 369 VAL B N 1
ATOM 6054 C CA . VAL B 1 369 ? 39.38662 -1.20583 -1.52650 1.000 30.90000 369 VAL B CA 1
ATOM 6055 C C . VAL B 1 369 ? 38.33801 -2.00536 -2.28184 1.000 31.48000 369 VAL B C 1
ATOM 6056 O O . VAL B 1 369 ? 38.56602 -3.17359 -2.62107 1.000 30.60000 369 VAL B O 1
ATOM 6060 N N . ALA B 1 370 ? 37.18461 -1.38873 -2.51055 1.000 30.89000 370 ALA B N 1
ATOM 6061 C CA . ALA B 1 370 ? 36.06165 -2.04524 -3.15840 1.000 38.16000 370 ALA B CA 1
ATOM 6062 C C . ALA B 1 370 ? 35.59637 -1.21046 -4.33844 1.000 37.95000 370 ALA B C 1
ATOM 6063 O O . ALA B 1 370 ? 35.62364 0.02446 -4.30039 1.000 32.21000 370 ALA B O 1
ATOM 6065 N N . ARG B 1 371 ? 35.15124 -1.90416 -5.38389 1.000 40.17000 371 ARG B N 1
ATOM 6066 C CA . ARG B 1 371 ? 34.66801 -1.25846 -6.59914 1.000 41.74000 371 ARG B CA 1
ATOM 6067 C C . ARG B 1 371 ? 33.46531 -2.04392 -7.10079 1.000 47.39000 371 ARG B C 1
ATOM 6068 O O . ARG B 1 371 ? 33.60218 -3.21185 -7.47596 1.000 45.93000 371 ARG B O 1
ATOM 6076 N N . GLN B 1 372 ? 32.29610 -1.40812 -7.08822 1.000 54.61000 372 GLN B N 1
ATOM 6077 C CA . GLN B 1 372 ? 31.04204 -2.00839 -7.54741 1.000 57.73000 372 GLN B CA 1
ATOM 6078 C C . GLN B 1 372 ? 30.77495 -3.34284 -6.84586 1.000 57.32000 372 GLN B C 1
ATOM 6079 O O . GLN B 1 372 ? 30.59030 -4.38820 -7.47352 1.000 58.38000 372 GLN B O 1
ATOM 6085 N N . GLY B 1 373 ? 30.76689 -3.28623 -5.51051 1.000 56.98000 373 GLY B N 1
ATOM 6086 C CA . GLY B 1 373 ? 30.44380 -4.42991 -4.68403 1.000 58.11000 373 GLY B CA 1
ATOM 6087 C C . GLY B 1 373 ? 31.55286 -5.44142 -4.48738 1.000 54.74000 373 GLY B C 1
ATOM 6088 O O . GLY B 1 373 ? 31.49568 -6.21866 -3.52605 1.000 60.88000 373 GLY B O 1
ATOM 6089 N N . GLY B 1 374 ? 32.55715 -5.46612 -5.35751 1.000 52.41000 374 GLY B N 1
ATOM 6090 C CA . GLY B 1 374 ? 33.63445 -6.44004 -5.27325 1.000 49.44000 374 GLY B CA 1
ATOM 6091 C C . GLY B 1 374 ? 34.87466 -5.84601 -4.62707 1.000 44.65000 374 GLY B C 1
ATOM 6092 O O . GLY B 1 374 ? 35.19478 -4.67550 -4.83081 1.000 37.90000 374 GLY B O 1
ATOM 6093 N N . THR B 1 375 ? 35.57140 -6.67381 -3.85446 1.000 44.45000 375 THR B N 1
ATOM 6094 C CA . THR B 1 375 ? 36.76659 -6.25360 -3.13233 1.000 40.71000 375 THR B CA 1
ATOM 6095 C C . THR B 1 375 ? 37.98229 -6.38383 -4.04228 1.000 38.17000 375 THR B C 1
ATOM 6096 O O . THR B 1 375 ? 38.28942 -7.48162 -4.52018 1.000 40.68000 375 THR B O 1
ATOM 6100 N N . LEU B 1 376 ? 38.67368 -5.26550 -4.27878 1.000 33.78000 376 LEU B N 1
ATOM 6101 C CA . LEU B 1 376 ? 39.88108 -5.26366 -5.09759 1.000 33.44000 376 LEU B CA 1
ATOM 6102 C C . LEU B 1 376 ? 41.12735 -5.64181 -4.30749 1.000 37.23000 376 LEU B C 1
ATOM 6103 O O . LEU B 1 376 ? 41.99696 -6.35453 -4.81971 1.000 33.54000 376 LEU B O 1
ATOM 6108 N N . ALA B 1 377 ? 41.23121 -5.17448 -3.06771 1.000 33.93000 377 ALA B N 1
ATOM 6109 C CA . ALA B 1 377 ? 42.42840 -5.39160 -2.27515 1.000 31.54000 377 ALA B CA 1
ATOM 6110 C C . ALA B 1 377 ? 42.03794 -5.32052 -0.80836 1.000 29.52000 377 ALA B C 1
ATOM 6111 O O . ALA B 1 377 ? 41.05376 -4.66723 -0.44669 1.000 28.54000 377 ALA B O 1
ATOM 6113 N N . SER B 1 378 ? 42.80574 -6.02108 0.02248 1.000 29.30000 378 SER B N 1
ATOM 6114 C CA . SER B 1 378 ? 42.51039 -6.09721 1.44524 1.000 33.14000 378 SER B CA 1
ATOM 6115 C C . SER B 1 378 ? 43.79309 -6.44840 2.18606 1.000 31.45000 378 SER B C 1
ATOM 6116 O O . SER B 1 378 ? 44.59110 -7.25682 1.70654 1.000 32.78000 378 SER B O 1
ATOM 6119 N N . GLY B 1 379 ? 43.99564 -5.83550 3.34751 1.000 31.00000 379 GLY B N 1
ATOM 6120 C CA . GLY B 1 379 ? 45.20297 -6.11203 4.10099 1.000 27.79000 379 GLY B CA 1
ATOM 6121 C C . GLY B 1 379 ? 45.08879 -5.59218 5.51463 1.000 26.85000 379 GLY B C 1
ATOM 6122 O O . GLY B 1 379 ? 44.19918 -4.79774 5.83529 1.000 27.30000 379 GLY B O 1
ATOM 6123 N N . THR B 1 380 ? 45.99691 -6.06985 6.36030 1.000 24.05000 380 THR B N 1
ATOM 6124 C CA . THR B 1 380 ? 46.06237 -5.65195 7.75031 1.000 23.90000 380 THR B CA 1
ATOM 6125 C C . THR B 1 380 ? 47.50776 -5.35619 8.11658 1.000 26.32000 380 THR B C 1
ATOM 6126 O O . THR B 1 380 ? 48.44092 -5.91997 7.53480 1.000 25.13000 380 THR B O 1
ATOM 6130 N N . GLY B 1 381 ? 47.68366 -4.48377 9.10416 1.000 25.17000 381 GLY B N 1
ATOM 6131 C CA . GLY B 1 381 ? 49.00533 -4.13564 9.56940 1.000 21.59000 381 GLY B CA 1
ATOM 6132 C C . GLY B 1 381 ? 49.22407 -4.48330 11.02617 1.000 23.53000 381 GLY B C 1
ATOM 6133 O O . GLY B 1 381 ? 48.32069 -4.95296 11.72554 1.000 23.68000 381 GLY B O 1
ATOM 6134 N N . PRO B 1 382 ? 50.43783 -4.25520 11.51487 1.000 20.33000 382 PRO B N 1
ATOM 6135 C CA . PRO B 1 382 ? 50.74107 -4.57775 12.91739 1.000 21.46000 382 PRO B CA 1
ATOM 6136 C C . PRO B 1 382 ? 49.94014 -3.72679 13.89055 1.000 22.99000 382 PRO B C 1
ATOM 6137 O O . PRO B 1 382 ? 49.58578 -2.58002 13.60588 1.000 21.16000 382 PRO B O 1
ATOM 6141 N N . GLU B 1 383 ? 49.65941 -4.31040 15.06104 1.000 20.98000 383 GLU B N 1
ATOM 6142 C CA . GLU B 1 383 ? 48.96848 -3.57405 16.11210 1.000 24.20000 383 GLU B CA 1
ATOM 6143 C C . GLU B 1 383 ? 49.81167 -2.40312 16.61116 1.000 23.52000 383 GLU B C 1
ATOM 6144 O O . GLU B 1 383 ? 51.03253 -2.50804 16.75538 1.000 22.12000 383 GLU B O 1
ATOM 6150 N N . ILE B 1 384 ? 49.14737 -1.28428 16.86842 1.000 19.72000 384 ILE B N 1
ATOM 6151 C CA . ILE B 1 384 ? 49.70387 -0.19461 17.66206 1.000 19.61000 384 ILE B CA 1
ATOM 6152 C C . ILE B 1 384 ? 49.59377 -0.58512 19.13001 1.000 19.90000 384 ILE B C 1
ATOM 6153 O O . ILE B 1 384 ? 48.59019 -1.17720 19.54622 1.000 23.19000 384 ILE B O 1
ATOM 6158 N N . VAL B 1 385 ? 50.62145 -0.28418 19.92724 1.000 19.03000 385 VAL B N 1
ATOM 6159 C CA . VAL B 1 385 ? 50.62438 -0.73378 21.31620 1.000 21.77000 385 VAL B CA 1
ATOM 6160 C C . VAL B 1 385 ? 50.62509 0.45583 22.26774 1.000 21.98000 385 VAL B C 1
ATOM 6161 O O . VAL B 1 385 ? 50.99287 1.58022 21.91558 1.000 20.45000 385 VAL B O 1
ATOM 6165 N N . ASP B 1 386 ? 50.18836 0.18689 23.50772 1.000 21.34000 386 ASP B N 1
ATOM 6166 C CA . ASP B 1 386 ? 50.09236 1.24239 24.50946 1.000 22.01000 386 ASP B CA 1
ATOM 6167 C C . ASP B 1 386 ? 51.46110 1.72889 24.97141 1.000 25.18000 386 ASP B C 1
ATOM 6168 O O . ASP B 1 386 ? 51.60061 2.89475 25.35704 1.000 26.70000 386 ASP B O 1
ATOM 6173 N N . SER B 1 387 ? 52.47038 0.86560 24.94720 1.000 23.80000 387 SER B N 1
ATOM 6174 C CA . SER B 1 387 ? 53.81599 1.28700 25.31884 1.000 25.68000 387 SER B CA 1
ATOM 6175 C C . SER B 1 387 ? 54.82408 0.31546 24.72606 1.000 24.33000 387 SER B C 1
ATOM 6176 O O . SER B 1 387 ? 54.49783 -0.82787 24.40188 1.000 24.79000 387 SER B O 1
ATOM 6179 N N . LEU B 1 388 ? 56.06038 0.80052 24.60009 1.000 22.42000 388 LEU B N 1
ATOM 6180 C CA . LEU B 1 388 ? 57.21888 0.01557 24.20362 1.000 22.08000 388 LEU B CA 1
ATOM 6181 C C . LEU B 1 388 ? 58.33826 0.24859 25.21759 1.000 22.15000 388 LEU B C 1
ATOM 6182 O O . LEU B 1 388 ? 58.30477 1.21163 25.99223 1.000 22.98000 388 LEU B O 1
ATOM 6187 N N . SER B 1 389 ? 59.35143 -0.63004 25.19784 1.000 21.96000 389 SER B N 1
ATOM 6188 C CA . SER B 1 389 ? 60.50137 -0.40825 26.07213 1.000 22.09000 389 SER B CA 1
ATOM 6189 C C . SER B 1 389 ? 61.19354 0.90304 25.76008 1.000 22.27000 389 SER B C 1
ATOM 6190 O O . SER B 1 389 ? 61.72262 1.55434 26.66684 1.000 21.90000 389 SER B O 1
ATOM 6193 N N . ILE B 1 390 ? 61.22095 1.30739 24.49132 1.000 20.70000 390 ILE B N 1
ATOM 6194 C CA . ILE B 1 390 ? 61.86763 2.55666 24.12787 1.000 20.54000 390 ILE B CA 1
ATOM 6195 C C . ILE B 1 390 ? 60.85757 3.44991 23.42350 1.000 22.34000 390 ILE B C 1
ATOM 6196 O O . ILE B 1 390 ? 59.85443 2.98751 22.86826 1.000 23.29000 390 ILE B O 1
ATOM 6201 N N . TYR B 1 391 ? 61.13225 4.75041 23.45585 1.000 19.12000 391 TYR B N 1
ATOM 6202 C CA . TYR B 1 391 ? 60.35641 5.67898 22.64562 1.000 20.69000 391 TYR B CA 1
ATOM 6203 C C . TYR B 1 391 ? 60.60529 5.36708 21.18516 1.000 19.73000 391 TYR B C 1
ATOM 6204 O O . TYR B 1 391 ? 61.74973 5.18775 20.77251 1.000 20.17000 391 TYR B O 1
ATOM 6213 N N . ASN B 1 392 ? 59.53531 5.29120 20.40518 1.000 19.09000 392 ASN B N 1
ATOM 6214 C CA . ASN B 1 392 ? 59.65648 4.89374 19.00634 1.000 20.07000 392 ASN B CA 1
ATOM 6215 C C . ASN B 1 392 ? 58.66376 5.71405 18.20132 1.000 20.64000 392 ASN B C 1
ATOM 6216 O O . ASN B 1 392 ? 57.45230 5.48062 18.28634 1.000 20.59000 392 ASN B O 1
ATOM 6221 N N . PHE B 1 393 ? 59.17859 6.66736 17.42068 1.000 19.83000 393 PHE B N 1
ATOM 6222 C CA . PHE B 1 393 ? 58.35716 7.48054 16.53939 1.000 16.97000 393 PHE B CA 1
ATOM 6223 C C . PHE B 1 393 ? 58.67023 7.22355 15.06577 1.000 19.08000 393 PHE B C 1
ATOM 6224 O O . PHE B 1 393 ? 58.31949 8.04308 14.21153 1.000 19.61000 393 PHE B O 1
ATOM 6232 N N . ASN B 1 394 ? 59.33128 6.10247 14.76132 1.000 18.66000 394 ASN B N 1
ATOM 6233 C CA . ASN B 1 394 ? 59.40182 5.58889 13.39634 1.000 18.64000 394 ASN B CA 1
ATOM 6234 C C . ASN B 1 394 ? 57.99815 5.18093 12.94843 1.000 22.39000 394 ASN B C 1
ATOM 6235 O O . ASN B 1 394 ? 57.06449 5.13648 13.74229 1.000 18.98000 394 ASN B O 1
ATOM 6240 N N . ALA B 1 395 ? 57.84291 4.87828 11.66269 1.000 19.94000 395 ALA B N 1
ATOM 6241 C CA . ALA B 1 395 ? 56.55277 4.43089 11.14456 1.000 20.01000 395 ALA B CA 1
ATOM 6242 C C . ALA B 1 395 ? 56.65557 3.04398 10.52473 1.000 19.72000 395 ALA B C 1
ATOM 6243 O O . ALA B 1 395 ? 57.63819 2.72476 9.84372 1.000 19.18000 395 ALA B O 1
ATOM 6245 N N . TYR B 1 396 ? 55.64510 2.22122 10.79963 1.000 18.55000 396 TYR B N 1
ATOM 6246 C CA . TYR B 1 396 ? 55.30685 1.07180 9.96836 1.000 20.48000 396 TYR B CA 1
ATOM 6247 C C . TYR B 1 396 ? 54.74107 1.55197 8.63894 1.000 19.99000 396 TYR B C 1
ATOM 6248 O O . TYR B 1 396 ? 54.08782 2.59143 8.57445 1.000 20.48000 396 TYR B O 1
ATOM 6257 N N . THR B 1 397 ? 54.98610 0.79059 7.57172 1.000 22.06000 397 THR B N 1
ATOM 6258 C CA . THR B 1 397 ? 54.40164 1.10456 6.27135 1.000 19.90000 397 THR B CA 1
ATOM 6259 C C . THR B 1 397 ? 53.91173 -0.18004 5.61287 1.000 21.94000 397 THR B C 1
ATOM 6260 O O . THR B 1 397 ? 54.38302 -1.27812 5.91427 1.000 22.00000 397 THR B O 1
ATOM 6264 N N . GLY B 1 398 ? 52.97288 -0.03182 4.68073 1.000 23.63000 398 GLY B N 1
ATOM 6265 C CA . GLY B 1 398 ? 52.52725 -1.18844 3.92590 1.000 21.96000 398 GLY B CA 1
ATOM 6266 C C . GLY B 1 398 ? 51.92926 -0.74520 2.61061 1.000 20.14000 398 GLY B C 1
ATOM 6267 O O . GLY B 1 398 ? 51.60527 0.42730 2.41428 1.000 20.19000 398 GLY B O 1
ATOM 6268 N N . VAL B 1 399 ? 51.75295 -1.70468 1.71089 1.000 22.43000 399 VAL B N 1
ATOM 6269 C CA . VAL B 1 399 ? 51.21557 -1.38768 0.38974 1.000 23.69000 399 VAL B CA 1
ATOM 6270 C C . VAL B 1 399 ? 50.30846 -2.51893 -0.07940 1.000 26.01000 399 VAL B C 1
ATOM 6271 O O . VAL B 1 399 ? 50.55272 -3.69502 0.21226 1.000 26.15000 399 VAL B O 1
ATOM 6275 N N . LEU B 1 400 ? 49.24619 -2.14300 -0.79358 1.000 29.12000 400 LEU B N 1
ATOM 6276 C CA . LEU B 1 400 ? 48.35858 -3.06949 -1.48271 1.000 27.36000 400 LEU B CA 1
ATOM 6277 C C . LEU B 1 400 ? 48.28133 -2.64507 -2.94017 1.000 28.88000 400 LEU B C 1
ATOM 6278 O O . LEU B 1 400 ? 47.91486 -1.50264 -3.23525 1.000 28.01000 400 LEU B O 1
ATOM 6283 N N . TYR B 1 401 ? 48.62779 -3.55117 -3.84485 1.000 33.10000 401 TYR B N 1
ATOM 6284 C CA . TYR B 1 401 ? 48.49878 -3.29738 -5.27345 1.000 34.53000 401 TYR B CA 1
ATOM 6285 C C . TYR B 1 401 ? 47.25123 -3.98356 -5.81177 1.000 32.34000 401 TYR B C 1
ATOM 6286 O O . TYR B 1 401 ? 46.90447 -5.08512 -5.38159 1.000 33.28000 401 TYR B O 1
ATOM 6295 N N . PHE B 1 402 ? 46.56492 -3.31380 -6.73056 1.000 36.78000 402 PHE B N 1
ATOM 6296 C CA . PHE B 1 402 ? 45.37205 -3.89109 -7.34907 1.000 36.13000 402 PHE B CA 1
ATOM 6297 C C . PHE B 1 402 ? 45.12771 -3.31830 -8.73338 1.000 39.26000 402 PHE B C 1
ATOM 6298 O O . PHE B 1 402 ? 45.83184 -2.41410 -9.19610 1.000 39.33000 402 PHE B O 1
ATOM 6307 N N . MET C 1 1 ? 35.44768 8.79535 54.03381 1.000 32.80000 1 MET C N 1
ATOM 6308 C CA . MET C 1 1 ? 34.64728 9.27859 55.14998 1.000 30.23000 1 MET C CA 1
ATOM 6309 C C . MET C 1 1 ? 35.46854 10.19017 56.05310 1.000 24.63000 1 MET C C 1
ATOM 6310 O O . MET C 1 1 ? 36.66648 9.98438 56.21010 1.000 23.87000 1 MET C O 1
ATOM 6315 N N . VAL C 1 2 ? 34.82054 11.18929 56.64698 1.000 24.04000 2 VAL C N 1
ATOM 6316 C CA . VAL C 1 2 ? 35.42797 12.04873 57.66638 1.000 21.31000 2 VAL C CA 1
ATOM 6317 C C . VAL C 1 2 ? 34.58191 11.93658 58.92822 1.000 21.95000 2 VAL C C 1
ATOM 6318 O O . VAL C 1 2 ? 33.39180 12.27129 58.90922 1.000 22.39000 2 VAL C O 1
ATOM 6322 N N . VAL C 1 3 ? 35.18039 11.45756 60.01642 1.000 19.03000 3 VAL C N 1
ATOM 6323 C CA . VAL C 1 3 ? 34.48871 11.37568 61.29266 1.000 19.29000 3 VAL C CA 1
ATOM 6324 C C . VAL C 1 3 ? 35.22738 12.26525 62.27931 1.000 21.04000 3 VAL C C 1
ATOM 6325 O O . VAL C 1 3 ? 36.34266 12.71684 62.02329 1.000 21.69000 3 VAL C O 1
ATOM 6329 N N . ALA C 1 4 ? 34.57649 12.53492 63.40897 1.000 20.31000 4 ALA C N 1
ATOM 6330 C CA . ALA C 1 4 ? 35.17470 13.31570 64.48250 1.000 21.51000 4 ALA C CA 1
ATOM 6331 C C . ALA C 1 4 ? 35.26146 12.48009 65.75635 1.000 22.97000 4 ALA C C 1
ATOM 6332 O O . ALA C 1 4 ? 34.31370 11.76763 66.11593 1.000 20.59000 4 ALA C O 1
ATOM 6334 N N . HIS C 1 5 ? 36.41537 12.56541 66.42218 1.000 19.78000 5 HIS C N 1
ATOM 6335 C CA . HIS C 1 5 ? 36.63021 11.89458 67.70277 1.000 21.02000 5 HIS C CA 1
ATOM 6336 C C . HIS C 1 5 ? 35.84709 12.61444 68.79720 1.000 20.37000 5 HIS C C 1
ATOM 6337 O O . HIS C 1 5 ? 36.00791 13.82534 68.99325 1.000 20.53000 5 HIS C O 1
ATOM 6344 N N . PHE C 1 6 ? 34.99064 11.87234 69.50144 1.000 19.96000 6 PHE C N 1
ATOM 6345 C CA . PHE C 1 6 ? 34.03712 12.43315 70.45594 1.000 21.25000 6 PHE C CA 1
ATOM 6346 C C . PHE C 1 6 ? 34.29948 11.87772 71.84920 1.000 19.73000 6 PHE C C 1
ATOM 6347 O O . PHE C 1 6 ? 34.30486 10.65553 72.03643 1.000 22.34000 6 PHE C O 1
ATOM 6355 N N . ILE C 1 7 ? 34.44636 12.77038 72.83288 1.000 21.44000 7 ILE C N 1
ATOM 6356 C CA . ILE C 1 7 ? 34.76364 12.38712 74.21159 1.000 21.02000 7 ILE C CA 1
ATOM 6357 C C . ILE C 1 7 ? 33.44884 12.14737 74.95549 1.000 19.73000 7 ILE C C 1
ATOM 6358 O O . ILE C 1 7 ? 32.80579 13.08795 75.42977 1.000 20.96000 7 ILE C O 1
ATOM 6363 N N . VAL C 1 8 ? 33.04398 10.87783 75.06487 1.000 22.02000 8 VAL C N 1
ATOM 6364 C CA . VAL C 1 8 ? 31.81357 10.56292 75.79530 1.000 19.97000 8 VAL C CA 1
ATOM 6365 C C . VAL C 1 8 ? 31.96514 10.91100 77.27339 1.000 21.08000 8 VAL C C 1
ATOM 6366 O O . VAL C 1 8 ? 30.97131 11.20009 77.95267 1.000 23.78000 8 VAL C O 1
ATOM 6370 N N . GLY C 1 9 ? 33.19863 10.94906 77.77612 1.000 21.12000 9 GLY C N 1
ATOM 6371 C CA . GLY C 1 9 ? 33.43667 11.30822 79.17112 1.000 21.32000 9 GLY C CA 1
ATOM 6372 C C . GLY C 1 9 ? 32.99286 12.70771 79.54698 1.000 23.11000 9 GLY C C 1
ATOM 6373 O O . GLY C 1 9 ? 32.91973 13.01087 80.74189 1.000 22.15000 9 GLY C O 1
ATOM 6374 N N . ASN C 1 10 ? 32.68524 13.56417 78.57211 1.000 20.97000 10 ASN C N 1
ATOM 6375 C CA . ASN C 1 10 ? 32.22780 14.92009 78.84741 1.000 22.53000 10 ASN C CA 1
ATOM 6376 C C . ASN C 1 10 ? 30.70668 15.05909 78.76106 1.000 22.16000 10 ASN C C 1
ATOM 6377 O O . ASN C 1 10 ? 30.19822 16.18454 78.78243 1.000 22.69000 10 ASN C O 1
ATOM 6382 N N . THR C 1 11 ? 29.96545 13.94611 78.67254 1.000 20.38000 11 THR C N 1
ATOM 6383 C CA . THR C 1 11 ? 28.52914 14.00696 78.41167 1.000 21.86000 11 THR C CA 1
ATOM 6384 C C . THR C 1 11 ? 27.66612 13.64193 79.61921 1.000 24.55000 11 THR C C 1
ATOM 6385 O O . THR C 1 11 ? 26.49395 13.29551 79.44073 1.000 23.04000 11 THR C O 1
ATOM 6389 N N . TYR C 1 12 ? 28.18625 13.73040 80.84126 1.000 23.92000 12 TYR C N 1
ATOM 6390 C CA . TYR C 1 12 ? 27.32900 13.39778 81.97771 1.000 22.70000 12 TYR C CA 1
ATOM 6391 C C . TYR C 1 12 ? 26.03355 14.20525 81.99058 1.000 24.50000 12 TYR C C 1
ATOM 6392 O O . TYR C 1 12 ? 24.97571 13.60699 82.24840 1.000 26.06000 12 TYR C O 1
ATOM 6401 N N . PRO C 1 13 ? 26.01694 15.51267 81.71358 1.000 25.20000 13 PRO C N 1
ATOM 6402 C CA . PRO C 1 13 ? 24.73653 16.23201 81.67809 1.000 27.73000 13 PRO C CA 1
ATOM 6403 C C . PRO C 1 13 ? 23.96825 16.13528 80.36622 1.000 25.37000 13 PRO C C 1
ATOM 6404 O O . PRO C 1 13 ? 22.89824 16.74743 80.26999 1.000 28.78000 13 PRO C O 1
ATOM 6408 N N . TYR C 1 14 ? 24.45050 15.39492 79.36779 1.000 25.16000 14 TYR C N 1
ATOM 6409 C CA . TYR C 1 14 ? 23.77117 15.34514 78.07048 1.000 24.71000 14 TYR C CA 1
ATOM 6410 C C . TYR C 1 14 ? 22.38705 14.70598 78.16063 1.000 25.16000 14 TYR C C 1
ATOM 6411 O O . TYR C 1 14 ? 22.20847 13.65550 78.78425 1.000 26.39000 14 TYR C O 1
ATOM 6420 N N . THR C 1 15 ? 21.42260 15.32576 77.48307 1.000 26.84000 15 THR C N 1
ATOM 6421 C CA . THR C 1 15 ? 20.19237 14.67761 77.04209 1.000 29.74000 15 THR C CA 1
ATOM 6422 C C . THR C 1 15 ? 20.25730 14.44145 75.53496 1.000 30.28000 15 THR C C 1
ATOM 6423 O O . THR C 1 15 ? 21.19368 14.86847 74.86254 1.000 24.48000 15 THR C O 1
ATOM 6427 N N . VAL C 1 16 ? 19.23468 13.77072 74.99024 1.000 29.73000 16 VAL C N 1
ATOM 6428 C CA . VAL C 1 16 ? 19.22277 13.50742 73.54742 1.000 28.65000 16 VAL C CA 1
ATOM 6429 C C . VAL C 1 16 ? 19.35244 14.80107 72.75167 1.000 26.75000 16 VAL C C 1
ATOM 6430 O O . VAL C 1 16 ? 19.97405 14.82970 71.67788 1.000 24.45000 16 VAL C O 1
ATOM 6434 N N . SER C 1 17 ? 18.77546 15.89154 73.25895 1.000 25.26000 17 SER C N 1
ATOM 6435 C CA . SER C 1 17 ? 18.80954 17.14387 72.51024 1.000 28.23000 17 SER C CA 1
ATOM 6436 C C . SER C 1 17 ? 20.23538 17.66754 72.37828 1.000 28.30000 17 SER C C 1
ATOM 6437 O O . SER C 1 17 ? 20.58660 18.26510 71.35353 1.000 26.08000 17 SER C O 1
ATOM 6440 N N . ASN C 1 18 ? 21.07499 17.45156 73.40025 1.000 25.46000 18 ASN C N 1
ATOM 6441 C CA . ASN C 1 18 ? 22.47935 17.84906 73.28471 1.000 26.15000 18 ASN C CA 1
ATOM 6442 C C . ASN C 1 18 ? 23.17327 17.08515 72.15926 1.000 23.56000 18 ASN C C 1
ATOM 6443 O O . ASN C 1 18 ? 23.92457 17.66808 71.36744 1.000 25.03000 18 ASN C O 1
ATOM 6448 N N . TRP C 1 19 ? 22.95548 15.76794 72.09517 1.000 21.87000 19 TRP C N 1
ATOM 6449 C CA . TRP C 1 19 ? 23.52065 14.96605 71.01611 1.000 22.74000 19 TRP C CA 1
ATOM 6450 C C . TRP C 1 19 ? 23.00482 15.42672 69.66064 1.000 24.84000 19 TRP C C 1
ATOM 6451 O O . TRP C 1 19 ? 23.75644 15.45680 68.67711 1.000 23.99000 19 TRP C O 1
ATOM 6462 N N . GLU C 1 20 ? 21.71207 15.75719 69.57811 1.000 23.36000 20 GLU C N 1
ATOM 6463 C CA . GLU C 1 20 ? 21.14882 16.17664 68.29840 1.000 22.04000 20 GLU C CA 1
ATOM 6464 C C . GLU C 1 20 ? 21.83646 17.43409 67.79146 1.000 23.69000 20 GLU C C 1
ATOM 6465 O O . GLU C 1 20 ? 22.12711 17.55268 66.59474 1.000 23.94000 20 GLU C O 1
ATOM 6471 N N . GLU C 1 21 ? 22.14559 18.36282 68.69705 1.000 24.90000 21 GLU C N 1
ATOM 6472 C CA . GLU C 1 21 ? 22.82448 19.58758 68.29353 1.000 25.65000 21 GLU C CA 1
ATOM 6473 C C . GLU C 1 21 ? 24.22920 19.30095 67.77024 1.000 23.06000 21 GLU C C 1
ATOM 6474 O O . GLU C 1 21 ? 24.63520 19.85656 66.74750 1.000 22.88000 21 GLU C O 1
ATOM 6480 N N . ASP C 1 22 ? 24.99140 18.44954 68.47119 1.000 23.13000 22 ASP C N 1
ATOM 6481 C CA . ASP C 1 22 ? 26.32938 18.08055 68.00101 1.000 24.45000 22 ASP C CA 1
ATOM 6482 C C . ASP C 1 22 ? 26.26627 17.40537 66.63883 1.000 22.36000 22 ASP C C 1
ATOM 6483 O O . ASP C 1 22 ? 27.09027 17.67777 65.75888 1.000 21.95000 22 ASP C O 1
ATOM 6488 N N . ILE C 1 23 ? 25.31850 16.48429 66.46094 1.000 22.55000 23 ILE C N 1
ATOM 6489 C CA . ILE C 1 23 ? 25.23244 15.76427 65.19399 1.000 24.65000 23 ILE C CA 1
ATOM 6490 C C . ILE C 1 23 ? 24.84226 16.71328 64.06664 1.000 25.07000 23 ILE C C 1
ATOM 6491 O O . ILE C 1 23 ? 25.41845 16.66065 62.97056 1.000 21.86000 23 ILE C O 1
ATOM 6496 N N . GLN C 1 24 ? 23.86337 17.59583 64.31272 1.000 24.25000 24 GLN C N 1
ATOM 6497 C CA . GLN C 1 24 ? 23.50466 18.60737 63.32013 1.000 22.36000 24 GLN C CA 1
ATOM 6498 C C . GLN C 1 24 ? 24.70611 19.47908 62.97600 1.000 27.02000 24 GLN C C 1
ATOM 6499 O O . GLN C 1 24 ? 24.98087 19.74778 61.79862 1.000 24.94000 24 GLN C O 1
ATOM 6505 N N . ASP C 1 25 ? 25.42676 19.94352 64.00104 1.000 22.87000 25 ASP C N 1
ATOM 6506 C CA . ASP C 1 25 ? 26.58642 20.79968 63.77361 1.000 23.06000 25 ASP C CA 1
ATOM 6507 C C . ASP C 1 25 ? 27.66452 20.07477 62.97927 1.000 24.09000 25 ASP C C 1
ATOM 6508 O O . ASP C 1 25 ? 28.32680 20.68066 62.12897 1.000 24.26000 25 ASP C O 1
ATOM 6513 N N . ALA C 1 26 ? 27.86839 18.78177 63.25405 1.000 24.06000 26 ALA C N 1
ATOM 6514 C CA . ALA C 1 26 ? 28.84649 18.01005 62.49025 1.000 21.86000 26 ALA C CA 1
ATOM 6515 C C . ALA C 1 26 ? 28.42385 17.87127 61.03161 1.000 24.31000 26 ALA C C 1
ATOM 6516 O O . ALA C 1 26 ? 29.22152 18.12018 60.12065 1.000 21.24000 26 ALA C O 1
ATOM 6518 N N . ILE C 1 27 ? 27.17528 17.45776 60.79012 1.000 21.78000 27 ILE C N 1
ATOM 6519 C CA . ILE C 1 27 ? 26.71179 17.29296 59.40958 1.000 23.42000 27 ILE C CA 1
ATOM 6520 C C . ILE C 1 27 ? 26.85135 18.59758 58.63772 1.000 22.71000 27 ILE C C 1
ATOM 6521 O O . ILE C 1 27 ? 27.18567 18.59916 57.44727 1.000 24.72000 27 ILE C O 1
ATOM 6526 N N . ALA C 1 28 ? 26.61988 19.73035 59.30108 1.000 21.90000 28 ALA C N 1
ATOM 6527 C CA . ALA C 1 28 ? 26.58065 21.00132 58.58599 1.000 25.51000 28 ALA C CA 1
ATOM 6528 C C . ALA C 1 28 ? 27.92566 21.37594 57.98208 1.000 27.19000 28 ALA C C 1
ATOM 6529 O O . ALA C 1 28 ? 27.95819 22.15385 57.01930 1.000 28.48000 28 ALA C O 1
ATOM 6531 N N . VAL C 1 29 ? 29.03128 20.83450 58.50565 1.000 24.71000 29 VAL C N 1
ATOM 6532 C CA . VAL C 1 29 ? 30.35108 21.10907 57.94615 1.000 24.88000 29 VAL C CA 1
ATOM 6533 C C . VAL C 1 29 ? 30.88823 19.93553 57.13870 1.000 25.23000 29 VAL C C 1
ATOM 6534 O O . VAL C 1 29 ? 32.01968 20.00102 56.63964 1.000 26.14000 29 VAL C O 1
ATOM 6538 N N . GLY C 1 30 ? 30.10105 18.87974 56.96308 1.000 24.35000 30 GLY C N 1
ATOM 6539 C CA . GLY C 1 30 ? 30.49708 17.75487 56.13578 1.000 26.20000 30 GLY C CA 1
ATOM 6540 C C . GLY C 1 30 ? 31.06305 16.56091 56.87475 1.000 26.54000 30 GLY C C 1
ATOM 6541 O O . GLY C 1 30 ? 31.54083 15.62102 56.22191 1.000 25.46000 30 GLY C O 1
ATOM 6542 N N . ILE C 1 31 ? 31.04298 16.57085 58.20763 1.000 22.16000 31 ILE C N 1
ATOM 6543 C CA . ILE C 1 31 ? 31.48977 15.42248 58.98873 1.000 22.48000 31 ILE C CA 1
ATOM 6544 C C . ILE C 1 31 ? 30.41273 14.34311 58.94985 1.000 24.92000 31 ILE C C 1
ATOM 6545 O O . ILE C 1 31 ? 29.21786 14.62358 59.12370 1.000 25.87000 31 ILE C O 1
ATOM 6550 N N . ASP C 1 32 ? 30.83797 13.10478 58.69227 1.000 21.31000 32 ASP C N 1
ATOM 6551 C CA . ASP C 1 32 ? 29.95792 11.98070 58.39208 1.000 26.53000 32 ASP C CA 1
ATOM 6552 C C . ASP C 1 32 ? 29.59016 11.15186 59.61568 1.000 23.87000 32 ASP C C 1
ATOM 6553 O O . ASP C 1 32 ? 28.68758 10.31400 59.52833 1.000 22.26000 32 ASP C O 1
ATOM 6558 N N . GLY C 1 33 ? 30.28389 11.32020 60.73161 1.000 22.77000 33 GLY C N 1
ATOM 6559 C CA . GLY C 1 33 ? 29.98098 10.50227 61.89245 1.000 21.21000 33 GLY C CA 1
ATOM 6560 C C . GLY C 1 33 ? 30.88239 10.84603 63.05693 1.000 22.61000 33 GLY C C 1
ATOM 6561 O O . GLY C 1 33 ? 31.76424 11.70539 62.96222 1.000 20.36000 33 GLY C O 1
ATOM 6562 N N . PHE C 1 34 ? 30.63466 10.16056 64.17354 1.000 20.87000 34 PHE C N 1
ATOM 6563 C CA . PHE C 1 34 ? 31.41732 10.32445 65.39605 1.000 22.60000 34 PHE C CA 1
ATOM 6564 C C . PHE C 1 34 ? 32.05486 9.00183 65.79075 1.000 22.49000 34 PHE C C 1
ATOM 6565 O O . PHE C 1 34 ? 31.40191 7.94974 65.76878 1.000 23.43000 34 PHE C O 1
ATOM 6573 N N . ALA C 1 35 ? 33.33018 9.06252 66.16035 1.000 21.83000 35 ALA C N 1
ATOM 6574 C CA . ALA C 1 35 ? 33.96953 8.00558 66.92997 1.000 20.47000 35 ALA C CA 1
ATOM 6575 C C . ALA C 1 35 ? 33.65581 8.27434 68.39332 1.000 21.56000 35 ALA C C 1
ATOM 6576 O O . ALA C 1 35 ? 34.16251 9.23920 68.96790 1.000 22.11000 35 ALA C O 1
ATOM 6578 N N . LEU C 1 36 ? 32.79343 7.45496 68.98906 1.000 22.01000 36 LEU C N 1
ATOM 6579 C CA . LEU C 1 36 ? 32.36204 7.66501 70.36958 1.000 20.51000 36 LEU C CA 1
ATOM 6580 C C . LEU C 1 36 ? 33.40946 7.06704 71.30314 1.000 21.48000 36 LEU C C 1
ATOM 6581 O O . LEU C 1 36 ? 33.40742 5.86613 71.58630 1.000 22.19000 36 LEU C O 1
ATOM 6586 N N . ASN C 1 37 ? 34.31940 7.90880 71.78120 1.000 22.75000 37 ASN C N 1
ATOM 6587 C CA . ASN C 1 37 ? 35.41736 7.45158 72.62225 1.000 19.95000 37 ASN C CA 1
ATOM 6588 C C . ASN C 1 37 ? 34.94282 7.37124 74.06812 1.000 20.26000 37 ASN C C 1
ATOM 6589 O O . ASN C 1 37 ? 34.63548 8.39410 74.69297 1.000 21.48000 37 ASN C O 1
ATOM 6594 N N . MET C 1 38 ? 34.88081 6.15844 74.60576 1.000 22.71000 38 MET C N 1
ATOM 6595 C CA . MET C 1 38 ? 34.21840 5.93857 75.87676 1.000 22.80000 38 MET C CA 1
ATOM 6596 C C . MET C 1 38 ? 35.19577 5.41085 76.91882 1.000 26.34000 38 MET C C 1
ATOM 6597 O O . MET C 1 38 ? 36.16246 4.70685 76.59975 1.000 23.63000 38 MET C O 1
ATOM 6602 N N . GLY C 1 39 ? 34.95024 5.80371 78.16233 1.000 28.06000 39 GLY C N 1
ATOM 6603 C CA . GLY C 1 39 ? 35.62802 5.27758 79.33627 1.000 28.06000 39 GLY C CA 1
ATOM 6604 C C . GLY C 1 39 ? 34.81930 4.17384 79.98637 1.000 32.53000 39 GLY C C 1
ATOM 6605 O O . GLY C 1 39 ? 33.99879 3.51370 79.33952 1.000 30.45000 39 GLY C O 1
ATOM 6606 N N . SER C 1 40 ? 35.01724 3.99625 81.29480 1.000 36.02000 40 SER C N 1
ATOM 6607 C CA . SER C 1 40 ? 34.46303 2.84261 81.99539 1.000 40.44000 40 SER C CA 1
ATOM 6608 C C . SER C 1 40 ? 33.18632 3.13709 82.77413 1.000 38.28000 40 SER C C 1
ATOM 6609 O O . SER C 1 40 ? 32.45126 2.19337 83.08603 1.000 39.80000 40 SER C O 1
ATOM 6612 N N . ASP C 1 41 ? 32.90729 4.40297 83.09103 1.000 36.39000 41 ASP C N 1
ATOM 6613 C CA . ASP C 1 41 ? 31.71494 4.76239 83.85772 1.000 35.91000 41 ASP C CA 1
ATOM 6614 C C . ASP C 1 41 ? 30.45252 4.16728 83.24228 1.000 36.97000 41 ASP C C 1
ATOM 6615 O O . ASP C 1 41 ? 30.24246 4.23329 82.02718 1.000 35.62000 41 ASP C O 1
ATOM 6620 N N . ALA C 1 42 ? 29.59946 3.59062 84.09631 1.000 36.03000 42 ALA C N 1
ATOM 6621 C CA . ALA C 1 42 ? 28.38808 2.94954 83.59600 1.000 33.56000 42 ALA C CA 1
ATOM 6622 C C . ALA C 1 42 ? 27.45573 3.94581 82.92154 1.000 29.55000 42 ALA C C 1
ATOM 6623 O O . ALA C 1 42 ? 26.76774 3.58999 81.95701 1.000 32.80000 42 ALA C O 1
ATOM 6625 N N . TRP C 1 43 ? 27.41988 5.19433 83.40315 1.000 28.75000 43 TRP C N 1
ATOM 6626 C CA . TRP C 1 43 ? 26.52331 6.18323 82.81685 1.000 28.50000 43 TRP C CA 1
ATOM 6627 C C . TRP C 1 43 ? 26.88259 6.49559 81.37139 1.000 25.09000 43 TRP C C 1
ATOM 6628 O O . TRP C 1 43 ? 26.01306 6.94330 80.61776 1.000 25.91000 43 TRP C O 1
ATOM 6639 N N . GLN C 1 44 ? 28.13117 6.25286 80.96311 1.000 24.06000 44 GLN C N 1
ATOM 6640 C CA . GLN C 1 44 ? 28.51233 6.53816 79.57835 1.000 24.88000 44 GLN C CA 1
ATOM 6641 C C . GLN C 1 44 ? 27.76865 5.63812 78.59994 1.000 27.24000 44 GLN C C 1
ATOM 6642 O O . GLN C 1 44 ? 27.41695 6.07074 77.49301 1.000 25.40000 44 GLN C O 1
ATOM 6648 N N . VAL C 1 45 ? 27.53484 4.37752 78.97517 1.000 27.00000 45 VAL C N 1
ATOM 6649 C CA . VAL C 1 45 ? 26.76972 3.49621 78.09603 1.000 28.71000 45 VAL C CA 1
ATOM 6650 C C . VAL C 1 45 ? 25.36924 4.05305 77.87090 1.000 30.19000 45 VAL C C 1
ATOM 6651 O O . VAL C 1 45 ? 24.81227 3.95107 76.77106 1.000 29.00000 45 VAL C O 1
ATOM 6655 N N . GLU C 1 46 ? 24.77899 4.66378 78.90035 1.000 28.09000 46 GLU C N 1
ATOM 6656 C CA . GLU C 1 46 ? 23.43374 5.20485 78.73868 1.000 28.89000 46 GLU C CA 1
ATOM 6657 C C . GLU C 1 46 ? 23.42962 6.48006 77.90238 1.000 28.29000 46 GLU C C 1
ATOM 6658 O O . GLU C 1 46 ? 22.47133 6.72677 77.16406 1.000 28.10000 46 GLU C O 1
ATOM 6664 N N . ARG C 1 47 ? 24.47846 7.30512 78.00055 1.000 25.63000 47 ARG C N 1
ATOM 6665 C CA . ARG C 1 47 ? 24.58004 8.44968 77.10201 1.000 24.46000 47 ARG C CA 1
ATOM 6666 C C . ARG C 1 47 ? 24.76169 7.99429 75.65998 1.000 23.59000 47 ARG C C 1
ATOM 6667 O O . ARG C 1 47 ? 24.23496 8.62493 74.73832 1.000 24.05000 47 ARG C O 1
ATOM 6675 N N . ILE C 1 48 ? 25.49284 6.89702 75.44387 1.000 26.04000 48 ILE C N 1
ATOM 6676 C CA . ILE C 1 48 ? 25.72104 6.42975 74.07777 1.000 23.58000 48 ILE C CA 1
ATOM 6677 C C . ILE C 1 48 ? 24.42536 5.89800 73.46769 1.000 26.03000 48 ILE C C 1
ATOM 6678 O O . ILE C 1 48 ? 24.17172 6.07632 72.26816 1.000 23.26000 48 ILE C O 1
ATOM 6683 N N . GLU C 1 49 ? 23.57288 5.26094 74.27967 1.000 24.80000 49 GLU C N 1
ATOM 6684 C CA . GLU C 1 49 ? 22.22724 4.93026 73.81187 1.000 27.95000 49 GLU C CA 1
ATOM 6685 C C . GLU C 1 49 ? 21.53002 6.16614 73.25491 1.000 27.40000 49 GLU C C 1
ATOM 6686 O O . GLU C 1 49 ? 20.91778 6.12071 72.18099 1.000 28.22000 49 GLU C O 1
ATOM 6692 N N . ASP C 1 50 ? 21.60568 7.28038 73.98835 1.000 26.29000 50 ASP C N 1
ATOM 6693 C CA . ASP C 1 50 ? 21.00694 8.52736 73.52393 1.000 25.94000 50 ASP C CA 1
ATOM 6694 C C . ASP C 1 50 ? 21.66415 9.01117 72.23908 1.000 25.18000 50 ASP C C 1
ATOM 6695 O O . ASP C 1 50 ? 20.99569 9.58675 71.37378 1.000 27.15000 50 ASP C O 1
ATOM 6700 N N . ALA C 1 51 ? 22.98233 8.82174 72.11638 1.000 22.72000 51 ALA C N 1
ATOM 6701 C CA . ALA C 1 51 ? 23.68614 9.26493 70.91267 1.000 24.97000 51 ALA C CA 1
ATOM 6702 C C . ALA C 1 51 ? 23.13705 8.57802 69.67125 1.000 25.44000 51 ALA C C 1
ATOM 6703 O O . ALA C 1 51 ? 22.92204 9.21758 68.63342 1.000 24.41000 51 ALA C O 1
ATOM 6705 N N . TYR C 1 52 ? 22.94192 7.26188 69.74413 1.000 25.97000 52 TYR C N 1
ATOM 6706 C CA . TYR C 1 52 ? 22.42563 6.54232 68.58116 1.000 26.36000 52 TYR C CA 1
ATOM 6707 C C . TYR C 1 52 ? 21.00058 6.97278 68.26162 1.000 26.25000 52 TYR C C 1
ATOM 6708 O O . TYR C 1 52 ? 20.65319 7.17197 67.09116 1.000 26.77000 52 TYR C O 1
ATOM 6717 N N . ASP C 1 53 ? 20.16671 7.14941 69.28863 1.000 28.32000 53 ASP C N 1
ATOM 6718 C CA . ASP C 1 53 ? 18.80362 7.61605 69.05141 1.000 28.03000 53 ASP C CA 1
ATOM 6719 C C . ASP C 1 53 ? 18.80062 9.00346 68.42132 1.000 29.94000 53 ASP C C 1
ATOM 6720 O O . ASP C 1 53 ? 18.02818 9.27359 67.49442 1.000 27.04000 53 ASP C O 1
ATOM 6725 N N . ALA C 1 54 ? 19.66184 9.89766 68.90783 1.000 27.71000 54 ALA C N 1
ATOM 6726 C CA . ALA C 1 54 ? 19.75680 11.22760 68.31577 1.000 25.96000 54 ALA C CA 1
ATOM 6727 C C . ALA C 1 54 ? 20.19105 11.15504 66.85966 1.000 25.60000 54 ALA C C 1
ATOM 6728 O O . ALA C 1 54 ? 19.67270 11.89406 66.01179 1.000 27.59000 54 ALA C O 1
ATOM 6730 N N . ALA C 1 55 ? 21.16827 10.29433 66.55926 1.000 24.13000 55 ALA C N 1
ATOM 6731 C CA . ALA C 1 55 ? 21.58703 10.11046 65.17257 1.000 25.26000 55 ALA C CA 1
ATOM 6732 C C . ALA C 1 55 ? 20.43837 9.58307 64.32494 1.000 27.22000 55 ALA C C 1
ATOM 6733 O O . ALA C 1 55 ? 20.26127 9.99902 63.17354 1.000 27.16000 55 ALA C O 1
ATOM 6735 N N . ALA C 1 56 ? 19.65448 8.65356 64.86895 1.000 28.03000 56 ALA C N 1
ATOM 6736 C CA . ALA C 1 56 ? 18.51461 8.13880 64.11428 1.000 28.04000 56 ALA C CA 1
ATOM 6737 C C . ALA C 1 56 ? 17.50558 9.24636 63.81919 1.000 31.51000 56 ALA C C 1
ATOM 6738 O O . ALA C 1 56 ? 16.90133 9.28046 62.73835 1.000 31.22000 56 ALA C O 1
ATOM 6740 N N . SER C 1 57 ? 17.31805 10.17173 64.76436 1.000 30.11000 57 SER C N 1
ATOM 6741 C CA . SER C 1 57 ? 16.36131 11.24937 64.55696 1.000 31.76000 57 SER C CA 1
ATOM 6742 C C . SER C 1 57 ? 16.87604 12.31480 63.60108 1.000 35.55000 57 SER C C 1
ATOM 6743 O O . SER C 1 57 ? 16.06952 12.97360 62.93761 1.000 34.31000 57 SER C O 1
ATOM 6746 N N . VAL C 1 58 ? 18.19149 12.50509 63.50308 1.000 29.32000 58 VAL C N 1
ATOM 6747 C CA . VAL C 1 58 ? 18.73086 13.59902 62.69781 1.000 31.29000 58 VAL C CA 1
ATOM 6748 C C . VAL C 1 58 ? 18.98609 13.16311 61.26252 1.000 30.45000 58 VAL C C 1
ATOM 6749 O O . VAL C 1 58 ? 18.64510 13.87999 60.31789 1.000 30.85000 58 VAL C O 1
ATOM 6753 N N . SER C 1 59 ? 19.60267 11.99900 61.06302 1.000 27.53000 59 SER C N 1
ATOM 6754 C CA . SER C 1 59 ? 20.00274 11.59092 59.71698 1.000 29.46000 59 SER C CA 1
ATOM 6755 C C . SER C 1 59 ? 20.30420 10.10231 59.70436 1.000 32.01000 59 SER C C 1
ATOM 6756 O O . SER C 1 59 ? 21.16182 9.63307 60.46349 1.000 29.81000 59 SER C O 1
ATOM 6759 N N . SER C 1 60 ? 19.63446 9.36431 58.81808 1.000 29.63000 60 SER C N 1
ATOM 6760 C CA . SER C 1 60 ? 19.94111 7.95239 58.63178 1.000 32.53000 60 SER C CA 1
ATOM 6761 C C . SER C 1 60 ? 21.34322 7.72302 58.07641 1.000 30.98000 60 SER C C 1
ATOM 6762 O O . SER C 1 60 ? 21.83010 6.58974 58.12347 1.000 38.72000 60 SER C O 1
ATOM 6765 N N . ASP C 1 61 ? 22.00410 8.75675 57.55713 1.000 28.07000 61 ASP C N 1
ATOM 6766 C CA . ASP C 1 61 ? 23.33338 8.59687 56.99051 1.000 28.46000 61 ASP C CA 1
ATOM 6767 C C . ASP C 1 61 ? 24.45667 8.85043 57.99013 1.000 28.60000 61 ASP C C 1
ATOM 6768 O O . ASP C 1 61 ? 25.59323 8.46089 57.71579 1.000 28.17000 61 ASP C O 1
ATOM 6773 N N . PHE C 1 62 ? 24.17857 9.49507 59.12522 1.000 26.82000 62 PHE C N 1
ATOM 6774 C CA . PHE C 1 62 ? 25.24269 9.81469 60.07785 1.000 23.28000 62 PHE C CA 1
ATOM 6775 C C . PHE C 1 62 ? 25.68644 8.54154 60.78745 1.000 26.82000 62 PHE C C 1
ATOM 6776 O O . PHE C 1 62 ? 24.84803 7.75952 61.24939 1.000 28.42000 62 PHE C O 1
ATOM 6784 N N . LYS C 1 63 ? 27.00050 8.33216 60.88192 1.000 22.34000 63 LYS C N 1
ATOM 6785 C CA . LYS C 1 63 ? 27.55773 7.06608 61.34562 1.000 24.60000 63 LYS C CA 1
ATOM 6786 C C . LYS C 1 63 ? 28.09215 7.19867 62.76820 1.000 22.81000 63 LYS C C 1
ATOM 6787 O O . LYS C 1 63 ? 28.63616 8.23616 63.14161 1.000 21.48000 63 LYS C O 1
ATOM 6793 N N . LEU C 1 64 ? 27.92486 6.14687 63.55716 1.000 24.25000 64 LEU C N 1
ATOM 6794 C CA . LEU C 1 64 ? 28.49757 6.07584 64.89557 1.000 22.07000 64 LEU C CA 1
ATOM 6795 C C . LEU C 1 64 ? 29.22264 4.75011 65.06208 1.000 24.25000 64 LEU C C 1
ATOM 6796 O O . LEU C 1 64 ? 28.82123 3.72870 64.50294 1.000 24.28000 64 LEU C O 1
ATOM 6801 N N . PHE C 1 65 ? 30.29933 4.77146 65.83996 1.000 22.15000 65 PHE C N 1
ATOM 6802 C CA . PHE C 1 65 ? 30.94524 3.54156 66.26481 1.000 22.37000 65 PHE C CA 1
ATOM 6803 C C . PHE C 1 65 ? 31.65203 3.82284 67.57758 1.000 23.19000 65 PHE C C 1
ATOM 6804 O O . PHE C 1 65 ? 31.83985 4.97984 67.96976 1.000 22.35000 65 PHE C O 1
ATOM 6812 N N . ILE C 1 66 ? 32.03202 2.75236 68.25631 1.000 24.29000 66 ILE C N 1
ATOM 6813 C CA . ILE C 1 66 ? 32.63787 2.85435 69.58014 1.000 21.63000 66 ILE C CA 1
ATOM 6814 C C . ILE C 1 66 ? 34.14839 2.93068 69.43124 1.000 21.62000 66 ILE C C 1
ATOM 6815 O O . ILE C 1 66 ? 34.75204 2.13860 68.70178 1.000 23.22000 66 ILE C O 1
ATOM 6820 N N . SER C 1 67 ? 34.76706 3.88053 70.13356 1.000 26.16000 67 SER C N 1
ATOM 6821 C CA . SER C 1 67 ? 36.21094 3.89759 70.32199 1.000 21.23000 67 SER C CA 1
ATOM 6822 C C . SER C 1 67 ? 36.46310 3.55339 71.78655 1.000 21.75000 67 SER C C 1
ATOM 6823 O O . SER C 1 67 ? 36.11746 4.33300 72.67572 1.000 21.86000 67 SER C O 1
ATOM 6826 N N . PHE C 1 68 ? 37.03899 2.38238 72.04487 1.000 21.82000 68 PHE C N 1
ATOM 6827 C CA . PHE C 1 68 ? 37.32712 1.99363 73.42605 1.000 22.89000 68 PHE C CA 1
ATOM 6828 C C . PHE C 1 68 ? 38.60112 2.68001 73.90225 1.000 22.06000 68 PHE C C 1
ATOM 6829 O O . PHE C 1 68 ? 39.68558 2.42253 73.37512 1.000 23.67000 68 PHE C O 1
ATOM 6837 N N . ASP C 1 69 ? 38.47595 3.55156 74.90296 1.000 23.23000 69 ASP C N 1
ATOM 6838 C CA . ASP C 1 69 ? 39.64513 4.27302 75.41147 1.000 23.62000 69 ASP C CA 1
ATOM 6839 C C . ASP C 1 69 ? 40.33518 3.36098 76.41651 1.000 25.52000 69 ASP C C 1
ATOM 6840 O O . ASP C 1 69 ? 39.97037 3.29732 77.59369 1.000 30.78000 69 ASP C O 1
ATOM 6845 N N . MET C 1 70 ? 41.33609 2.63208 75.93268 1.000 26.00000 70 MET C N 1
ATOM 6846 C CA . MET C 1 70 ? 42.05916 1.68625 76.76723 1.000 26.99000 70 MET C CA 1
ATOM 6847 C C . MET C 1 70 ? 43.07861 2.36399 77.67121 1.000 31.50000 70 MET C C 1
ATOM 6848 O O . MET C 1 70 ? 43.74498 1.67211 78.44453 1.000 29.98000 70 MET C O 1
ATOM 6853 N N . SER C 1 71 ? 43.21797 3.69024 77.60204 1.000 28.88000 71 SER C N 1
ATOM 6854 C CA . SER C 1 71 ? 43.93043 4.40261 78.65321 1.000 29.28000 71 SER C CA 1
ATOM 6855 C C . SER C 1 71 ? 43.06809 4.57662 79.89502 1.000 33.35000 71 SER C C 1
ATOM 6856 O O . SER C 1 71 ? 43.58797 4.92991 80.96281 1.000 33.13000 71 SER C O 1
ATOM 6859 N N . ILE C 1 72 ? 41.77468 4.31049 79.77185 1.000 30.35000 72 ILE C N 1
ATOM 6860 C CA . ILE C 1 72 ? 40.81293 4.41928 80.85770 1.000 30.43000 72 ILE C CA 1
ATOM 6861 C C . ILE C 1 72 ? 40.25421 3.05258 81.23083 1.000 36.94000 72 ILE C C 1
ATOM 6862 O O . ILE C 1 72 ? 40.23197 2.67398 82.40403 1.000 37.22000 72 ILE C O 1
ATOM 6867 N N . ILE C 1 73 ? 39.79898 2.30376 80.23738 1.000 29.67000 73 ILE C N 1
ATOM 6868 C CA . ILE C 1 73 ? 39.20364 0.98703 80.42536 1.000 32.75000 73 ILE C CA 1
ATOM 6869 C C . ILE C 1 73 ? 40.30618 -0.03431 80.67089 1.000 33.66000 73 ILE C C 1
ATOM 6870 O O . ILE C 1 73 ? 41.36569 0.00631 80.03348 1.000 33.10000 73 ILE C O 1
ATOM 6875 N N . SER C 1 74 ? 40.05884 -0.96212 81.59134 1.000 36.27000 74 SER C N 1
ATOM 6876 C CA . SER C 1 74 ? 40.95093 -2.09670 81.77145 1.000 36.97000 74 SER C CA 1
ATOM 6877 C C . SER C 1 74 ? 40.69664 -3.15091 80.69197 1.000 38.41000 74 SER C C 1
ATOM 6878 O O . SER C 1 74 ? 39.69940 -3.11464 79.96648 1.000 42.61000 74 SER C O 1
ATOM 6881 N N . ALA C 1 75 ? 41.61475 -4.10838 80.59142 1.000 42.13000 75 ALA C N 1
ATOM 6882 C CA . ALA C 1 75 ? 41.49261 -5.17482 79.60449 1.000 39.45000 75 ALA C CA 1
ATOM 6883 C C . ALA C 1 75 ? 40.37492 -6.13615 79.98789 1.000 41.76000 75 ALA C C 1
ATOM 6884 O O . ALA C 1 75 ? 40.62220 -7.29709 80.33376 1.000 43.84000 75 ALA C O 1
ATOM 6886 N N . ASP C 1 76 ? 39.14205 -5.65342 79.91279 1.000 38.58000 76 ASP C N 1
ATOM 6887 C CA . ASP C 1 76 ? 37.95149 -6.39760 80.30454 1.000 40.90000 76 ASP C CA 1
ATOM 6888 C C . ASP C 1 76 ? 37.25349 -6.85656 79.02766 1.000 40.58000 76 ASP C C 1
ATOM 6889 O O . ASP C 1 76 ? 36.47902 -6.10471 78.42980 1.000 41.61000 76 ASP C O 1
ATOM 6894 N N . ALA C 1 77 ? 37.51134 -8.10466 78.62496 1.000 39.39000 77 ALA C N 1
ATOM 6895 C CA . ALA C 1 77 ? 37.00476 -8.59081 77.34162 1.000 38.08000 77 ALA C CA 1
ATOM 6896 C C . ALA C 1 77 ? 35.48352 -8.68715 77.33304 1.000 41.62000 77 ALA C C 1
ATOM 6897 O O . ALA C 1 77 ? 34.84552 -8.41742 76.30770 1.000 38.76000 77 ALA C O 1
ATOM 6899 N N . ASP C 1 78 ? 34.88357 -9.07664 78.46181 1.000 40.29000 78 ASP C N 1
ATOM 6900 C CA . ASP C 1 78 ? 33.43078 -9.17653 78.52477 1.000 38.72000 78 ASP C CA 1
ATOM 6901 C C . ASP C 1 78 ? 32.78051 -7.81206 78.38152 1.000 35.60000 78 ASP C C 1
ATOM 6902 O O . ASP C 1 78 ? 31.72790 -7.68496 77.74734 1.000 38.23000 78 ASP C O 1
ATOM 6907 N N . PHE C 1 79 ? 33.38275 -6.78244 78.97404 1.000 36.69000 79 PHE C N 1
ATOM 6908 C CA . PHE C 1 79 ? 32.82248 -5.44214 78.86264 1.000 35.79000 79 PHE C CA 1
ATOM 6909 C C . PHE C 1 79 ? 32.87598 -4.95484 77.42320 1.000 31.55000 79 PHE C C 1
ATOM 6910 O O . PHE C 1 79 ? 31.88885 -4.42779 76.89750 1.000 32.66000 79 PHE C O 1
ATOM 6918 N N . ILE C 1 80 ? 34.02772 -5.12139 76.77515 1.000 33.49000 80 ILE C N 1
ATOM 6919 C CA . ILE C 1 80 ? 34.17805 -4.67188 75.39432 1.000 30.21000 80 ILE C CA 1
ATOM 6920 C C . ILE C 1 80 ? 33.21138 -5.41993 74.48863 1.000 33.75000 80 ILE C C 1
ATOM 6921 O O . ILE C 1 80 ? 32.46167 -4.81224 73.71411 1.000 30.81000 80 ILE C O 1
ATOM 6926 N N . GLU C 1 81 ? 33.21622 -6.75429 74.57256 1.000 31.92000 81 GLU C N 1
ATOM 6927 C CA . GLU C 1 81 ? 32.29277 -7.54841 73.76787 1.000 32.09000 81 GLU C CA 1
ATOM 6928 C C . GLU C 1 81 ? 30.85301 -7.11417 73.98882 1.000 31.75000 81 GLU C C 1
ATOM 6929 O O . GLU C 1 81 ? 30.09165 -6.95254 73.03044 1.000 29.78000 81 GLU C O 1
ATOM 6935 N N . GLY C 1 82 ? 30.46911 -6.88912 75.24498 1.000 30.63000 82 GLY C N 1
ATOM 6936 C CA . GLY C 1 82 ? 29.10049 -6.49716 75.52735 1.000 29.52000 82 GLY C CA 1
ATOM 6937 C C . GLY C 1 82 ? 28.73441 -5.14535 74.94514 1.000 30.98000 82 GLY C C 1
ATOM 6938 O O . GLY C 1 82 ? 27.60612 -4.94294 74.48931 1.000 32.52000 82 GLY C O 1
ATOM 6939 N N . VAL C 1 83 ? 29.67452 -4.19644 74.96146 1.000 31.67000 83 VAL C N 1
ATOM 6940 C CA . VAL C 1 83 ? 29.38264 -2.86887 74.42321 1.000 28.44000 83 VAL C CA 1
ATOM 6941 C C . VAL C 1 83 ? 29.22250 -2.93257 72.90982 1.000 24.77000 83 VAL C C 1
ATOM 6942 O O . VAL C 1 83 ? 28.30057 -2.32888 72.34503 1.000 25.95000 83 VAL C O 1
ATOM 6946 N N . VAL C 1 84 ? 30.11448 -3.65494 72.23204 1.000 27.32000 84 VAL C N 1
ATOM 6947 C CA . VAL C 1 84 ? 29.99255 -3.79613 70.78300 1.000 27.14000 84 VAL C CA 1
ATOM 6948 C C . VAL C 1 84 ? 28.61804 -4.34801 70.42155 1.000 29.05000 84 VAL C C 1
ATOM 6949 O O . VAL C 1 84 ? 27.91230 -3.78689 69.58070 1.000 26.69000 84 VAL C O 1
ATOM 6953 N N . ARG C 1 85 ? 28.20264 -5.43603 71.08122 1.000 30.46000 85 ARG C N 1
ATOM 6954 C CA . ARG C 1 85 ? 26.93187 -6.07533 70.73548 1.000 29.47000 85 ARG C CA 1
ATOM 6955 C C . ARG C 1 85 ? 25.74605 -5.18500 71.06977 1.000 28.64000 85 ARG C C 1
ATOM 6956 O O . ARG C 1 85 ? 24.75205 -5.17144 70.33723 1.000 31.55000 85 ARG C O 1
ATOM 6964 N N . ARG C 1 86 ? 25.82987 -4.42705 72.16703 1.000 27.47000 86 ARG C N 1
ATOM 6965 C CA . ARG C 1 86 ? 24.73392 -3.53780 72.53275 1.000 28.49000 86 ARG C CA 1
ATOM 6966 C C . ARG C 1 86 ? 24.40534 -2.53946 71.42445 1.000 29.01000 86 ARG C C 1
ATOM 6967 O O . ARG C 1 86 ? 23.24419 -2.16306 71.25120 1.000 30.23000 86 ARG C O 1
ATOM 6975 N N . PHE C 1 87 ? 25.40090 -2.08567 70.67244 1.000 28.57000 87 PHE C N 1
ATOM 6976 C CA . PHE C 1 87 ? 25.14906 -1.04445 69.69116 1.000 31.02000 87 PHE C CA 1
ATOM 6977 C C . PHE C 1 87 ? 25.27328 -1.52032 68.24882 1.000 27.65000 87 PHE C C 1
ATOM 6978 O O . PHE C 1 87 ? 24.91523 -0.76638 67.33944 1.000 31.24000 87 PHE C O 1
ATOM 6986 N N . ALA C 1 88 ? 25.72252 -2.75870 68.02153 1.000 29.12000 88 ALA C N 1
ATOM 6987 C CA . ALA C 1 88 ? 25.99987 -3.22714 66.66283 1.000 31.41000 88 ALA C CA 1
ATOM 6988 C C . ALA C 1 88 ? 24.75254 -3.26408 65.78217 1.000 35.12000 88 ALA C C 1
ATOM 6989 O O . ALA C 1 88 ? 24.85464 -3.09814 64.55940 1.000 32.70000 88 ALA C O 1
ATOM 6991 N N . ASP C 1 89 ? 23.57813 -3.48866 66.36059 1.000 33.32000 89 ASP C N 1
ATOM 6992 C CA . ASP C 1 89 ? 22.36554 -3.56449 65.55480 1.000 34.92000 89 ASP C CA 1
ATOM 6993 C C . ASP C 1 89 ? 21.62564 -2.23551 65.45585 1.000 36.45000 89 ASP C C 1
ATOM 6994 O O . ASP C 1 89 ? 20.56081 -2.18059 64.82852 1.000 35.42000 89 ASP C O 1
ATOM 6999 N N . LYS C 1 90 ? 22.15734 -1.16766 66.04390 1.000 30.57000 90 LYS C N 1
ATOM 7000 C CA . LYS C 1 90 ? 21.52925 0.13450 65.90136 1.000 28.57000 90 LYS C CA 1
ATOM 7001 C C . LYS C 1 90 ? 21.60698 0.59467 64.44737 1.000 29.78000 90 LYS C C 1
ATOM 7002 O O . LYS C 1 90 ? 22.59340 0.31669 63.75824 1.000 30.19000 90 LYS C O 1
ATOM 7008 N N . PRO C 1 91 ? 20.59115 1.30402 63.95332 1.000 30.10000 91 PRO C N 1
ATOM 7009 C CA . PRO C 1 91 ? 20.58878 1.66483 62.52630 1.000 31.12000 91 PRO C CA 1
ATOM 7010 C C . PRO C 1 91 ? 21.73665 2.58216 62.10978 1.000 31.08000 91 PRO C C 1
ATOM 7011 O O . PRO C 1 91 ? 22.12138 2.56128 60.93714 1.000 28.92000 91 PRO C O 1
ATOM 7015 N N . ASN C 1 92 ? 22.30553 3.38126 63.01370 1.000 29.53000 92 ASN C N 1
ATOM 7016 C CA . ASN C 1 92 ? 23.37822 4.29574 62.62841 1.000 25.62000 92 ASN C CA 1
ATOM 7017 C C . ASN C 1 92 ? 24.76937 3.73724 62.90899 1.000 26.62000 92 ASN C C 1
ATOM 7018 O O . ASN C 1 92 ? 25.76509 4.44624 62.69833 1.000 25.59000 92 ASN C O 1
ATOM 7023 N N . GLN C 1 93 ? 24.86483 2.48635 63.35569 1.000 22.28000 93 GLN C N 1
ATOM 7024 C CA . GLN C 1 93 ? 26.16106 1.84630 63.54163 1.000 25.50000 93 GLN C CA 1
ATOM 7025 C C . GLN C 1 93 ? 26.92048 1.76775 62.22541 1.000 26.42000 93 GLN C C 1
ATOM 7026 O O . GLN C 1 93 ? 26.36286 1.36582 61.19904 1.000 25.16000 93 GLN C O 1
ATOM 7032 N N . LEU C 1 94 ? 28.20144 2.13717 62.26057 1.000 23.97000 94 LEU C N 1
ATOM 7033 C CA . LEU C 1 94 ? 29.04528 2.04537 61.07479 1.000 24.28000 94 LEU C CA 1
ATOM 7034 C C . LEU C 1 94 ? 29.48887 0.60465 60.85860 1.000 26.23000 94 LEU C C 1
ATOM 7035 O O . LEU C 1 94 ? 30.01252 -0.04491 61.77374 1.000 25.31000 94 LEU C O 1
ATOM 7040 N N . TYR C 1 95 ? 29.27481 0.11053 59.64497 1.000 24.57000 95 TYR C N 1
ATOM 7041 C CA . TYR C 1 95 ? 29.80092 -1.16419 59.19407 1.000 24.92000 95 TYR C CA 1
ATOM 7042 C C . TYR C 1 95 ? 30.84202 -0.92551 58.11034 1.000 27.05000 95 TYR C C 1
ATOM 7043 O O . TYR C 1 95 ? 30.79162 0.07139 57.38395 1.000 27.84000 95 TYR C O 1
ATOM 7052 N N . TYR C 1 96 ? 31.79210 -1.84698 58.02063 1.000 24.66000 96 TYR C N 1
ATOM 7053 C CA . TYR C 1 96 ? 32.82429 -1.82340 56.99506 1.000 24.64000 96 TYR C CA 1
ATOM 7054 C C . TYR C 1 96 ? 33.05799 -3.25368 56.54487 1.000 27.93000 96 TYR C C 1
ATOM 7055 O O . TYR C 1 96 ? 33.30732 -4.12348 57.38486 1.000 25.49000 96 TYR C O 1
ATOM 7064 N N . ASP C 1 97 ? 32.97757 -3.50828 55.23288 1.000 27.74000 97 ASP C N 1
ATOM 7065 C CA . ASP C 1 97 ? 33.23283 -4.85428 54.70598 1.000 28.27000 97 ASP C CA 1
ATOM 7066 C C . ASP C 1 97 ? 32.23841 -5.85879 55.29907 1.000 27.98000 97 ASP C C 1
ATOM 7067 O O . ASP C 1 97 ? 32.54748 -7.03895 55.46004 1.000 31.98000 97 ASP C O 1
ATOM 7072 N N . GLY C 1 98 ? 31.04091 -5.38221 55.65246 1.000 26.57000 98 GLY C N 1
ATOM 7073 C CA . GLY C 1 98 ? 30.03536 -6.19238 56.31841 1.000 29.06000 98 GLY C CA 1
ATOM 7074 C C . GLY C 1 98 ? 30.29223 -6.45786 57.79021 1.000 28.57000 98 GLY C C 1
ATOM 7075 O O . GLY C 1 98 ? 29.60642 -7.29333 58.38787 1.000 30.90000 98 GLY C O 1
ATOM 7076 N N . LYS C 1 99 ? 31.24251 -5.76604 58.39906 1.000 25.62000 99 LYS C N 1
ATOM 7077 C CA . LYS C 1 99 ? 31.64764 -6.03343 59.77394 1.000 24.62000 99 LYS C CA 1
ATOM 7078 C C . LYS C 1 99 ? 31.46079 -4.78976 60.63385 1.000 27.75000 99 LYS C C 1
ATOM 7079 O O . LYS C 1 99 ? 31.49597 -3.66380 60.13205 1.000 25.46000 99 LYS C O 1
ATOM 7085 N N . VAL C 1 100 ? 31.27431 -5.00051 61.94087 1.000 21.90000 100 VAL C N 1
ATOM 7086 C CA . VAL C 1 100 ? 31.07056 -3.88522 62.86166 1.000 26.51000 100 VAL C CA 1
ATOM 7087 C C . VAL C 1 100 ? 32.37986 -3.11847 63.00280 1.000 23.06000 100 VAL C C 1
ATOM 7088 O O . VAL C 1 100 ? 33.40942 -3.69084 63.37148 1.000 24.77000 100 VAL C O 1
ATOM 7092 N N . PHE C 1 101 ? 32.34878 -1.81662 62.70030 1.000 22.91000 101 PHE C N 1
ATOM 7093 C CA . PHE C 1 101 ? 33.54143 -0.98063 62.82874 1.000 23.35000 101 PHE C CA 1
ATOM 7094 C C 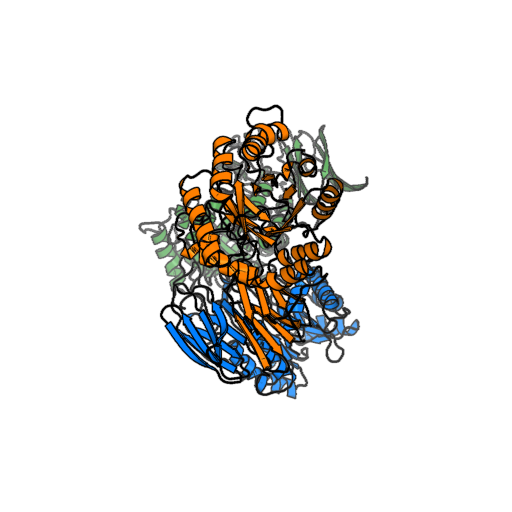. PHE C 1 101 ? 33.79435 -0.71909 64.30895 1.000 22.05000 101 PHE C C 1
ATOM 7095 O O . PHE C 1 101 ? 32.90734 -0.22555 65.01744 1.000 22.64000 101 PHE C O 1
ATOM 7103 N N . VAL C 1 102 ? 34.99174 -1.06415 64.77600 1.000 25.00000 102 VAL C N 1
ATOM 7104 C CA . VAL C 1 102 ? 35.37858 -0.91086 66.17830 1.000 21.72000 102 VAL C CA 1
ATOM 7105 C C . VAL C 1 102 ? 36.77063 -0.28653 66.22653 1.000 21.30000 102 VAL C C 1
ATOM 7106 O O . VAL C 1 102 ? 37.67779 -0.72862 65.51064 1.000 22.28000 102 VAL C O 1
ATOM 7110 N N . SER C 1 103 ? 36.94732 0.72641 67.08257 1.000 22.53000 103 SER C N 1
ATOM 7111 C CA . SER C 1 103 ? 38.21489 1.44180 67.16358 1.000 22.98000 103 SER C CA 1
ATOM 7112 C C . SER C 1 103 ? 38.64055 1.53541 68.62663 1.000 24.12000 103 SER C C 1
ATOM 7113 O O . SER C 1 103 ? 37.94880 1.04988 69.52594 1.000 22.21000 103 SER C O 1
ATOM 7116 N N . THR C 1 104 ? 39.80893 2.13385 68.86235 1.000 22.69000 104 THR C N 1
ATOM 7117 C CA . THR C 1 104 ? 40.31816 2.31954 70.21921 1.000 22.18000 104 THR C CA 1
ATOM 7118 C C . THR C 1 104 ? 41.09740 3.62022 70.28590 1.000 23.05000 104 THR C C 1
ATOM 7119 O O . THR C 1 104 ? 41.44593 4.21574 69.26706 1.000 22.10000 104 THR C O 1
ATOM 7123 N N . PHE C 1 105 ? 41.36590 4.05618 71.51138 1.000 24.50000 105 PHE C N 1
ATOM 7124 C CA . PHE C 1 105 ? 42.57461 4.80299 71.80826 1.000 22.51000 105 PHE C CA 1
ATOM 7125 C C . PHE C 1 105 ? 43.43634 3.89173 72.67210 1.000 23.03000 105 PHE C C 1
ATOM 7126 O O . PHE C 1 105 ? 43.00439 3.47756 73.75306 1.000 24.61000 105 PHE C O 1
ATOM 7134 N N . ALA C 1 106 ? 44.61867 3.55264 72.17057 1.000 25.67000 106 ALA C N 1
ATOM 7135 C CA . ALA C 1 106 ? 45.58607 2.71789 72.87914 1.000 26.41000 106 ALA C CA 1
ATOM 7136 C C . ALA C 1 106 ? 45.11479 1.27392 72.97335 1.000 28.09000 106 ALA C C 1
ATOM 7137 O O . ALA C 1 106 ? 44.26589 0.83568 72.19176 1.000 25.60000 106 ALA C O 1
ATOM 7139 N N . GLY C 1 107 ? 45.66160 0.52426 73.93034 1.000 26.78000 107 GLY C N 1
ATOM 7140 C CA . GLY C 1 107 ? 45.39735 -0.89353 74.04195 1.000 27.76000 107 GLY C CA 1
ATOM 7141 C C . GLY C 1 107 ? 46.47718 -1.78567 73.46759 1.000 29.79000 107 GLY C C 1
ATOM 7142 O O . GLY C 1 107 ? 46.32111 -3.01147 73.49693 1.000 32.43000 107 GLY C O 1
ATOM 7143 N N . GLU C 1 108 ? 47.56200 -1.21227 72.94326 1.000 27.85000 108 GLU C N 1
ATOM 7144 C CA . GLU C 1 108 ? 48.58665 -1.99667 72.26478 1.000 29.13000 108 GLU C CA 1
ATOM 7145 C C . GLU C 1 108 ? 49.41850 -2.84433 73.21732 1.000 32.46000 108 GLU C C 1
ATOM 7146 O O . GLU C 1 108 ? 50.17893 -3.69459 72.74537 1.000 34.63000 108 GLU C O 1
ATOM 7152 N N . THR C 1 109 ? 49.31992 -2.62335 74.52754 1.000 34.70000 109 THR C N 1
ATOM 7153 C CA . THR C 1 109 ? 49.99850 -3.47393 75.49441 1.000 35.84000 109 THR C CA 1
ATOM 7154 C C . THR C 1 109 ? 49.04825 -4.41563 76.21778 1.000 38.45000 109 THR C C 1
ATOM 7155 O O . THR C 1 109 ? 49.49421 -5.18481 77.07494 1.000 39.88000 109 THR C O 1
ATOM 7159 N N . ASP C 1 110 ? 47.75859 -4.38952 75.89657 1.000 35.74000 110 ASP C N 1
ATOM 7160 C CA . ASP C 1 110 ? 46.79990 -5.28396 76.53002 1.000 38.39000 110 ASP C CA 1
ATOM 7161 C C . ASP C 1 110 ? 46.75923 -6.60773 75.77629 1.000 41.25000 110 ASP C C 1
ATOM 7162 O O . ASP C 1 110 ? 46.56260 -6.63062 74.55631 1.000 37.67000 110 ASP C O 1
ATOM 7167 N N . THR C 1 111 ? 46.96339 -7.70809 76.50330 1.000 37.94000 111 THR C N 1
ATOM 7168 C CA . THR C 1 111 ? 46.94835 -9.03301 75.90293 1.000 40.49000 111 THR C CA 1
ATOM 7169 C C . THR C 1 111 ? 45.89000 -9.94869 76.49903 1.000 38.43000 111 THR C C 1
ATOM 7170 O O . THR C 1 111 ? 45.76483 -11.09244 76.04511 1.000 39.52000 111 THR C O 1
ATOM 7174 N N . PHE C 1 112 ? 45.12440 -9.48199 77.49037 1.000 38.32000 112 PHE C N 1
ATOM 7175 C CA . PHE C 1 112 ? 44.00027 -10.23270 78.05002 1.000 39.07000 112 PHE C CA 1
ATOM 7176 C C . PHE C 1 112 ? 44.43779 -11.59671 78.58333 1.000 41.49000 112 PHE C C 1
ATOM 7177 O O . PHE C 1 112 ? 43.66335 -12.55909 78.57624 1.000 43.10000 112 PHE C O 1
ATOM 7185 N N . GLY C 1 113 ? 45.68222 -11.68921 79.04198 1.000 42.97000 113 GLY C N 1
ATOM 7186 C CA . GLY C 1 113 ? 46.21121 -12.92154 79.58212 1.000 44.23000 113 GLY C CA 1
ATOM 7187 C C . GLY C 1 113 ? 46.92154 -13.80453 78.58391 1.000 47.46000 113 GLY C C 1
ATOM 7188 O O . GLY C 1 113 ? 47.47053 -14.83874 78.98211 1.000 49.07000 113 GLY C O 1
ATOM 7189 N N . TYR C 1 114 ? 46.93516 -13.43587 77.30661 1.000 42.12000 114 TYR C N 1
ATOM 7190 C CA . TYR C 1 114 ? 47.54367 -14.24873 76.26820 1.000 43.37000 114 TYR C CA 1
ATOM 7191 C C . TYR C 1 114 ? 48.97567 -13.78458 76.00302 1.000 44.24000 114 TYR C C 1
ATOM 7192 O O . TYR C 1 114 ? 49.48219 -12.83463 76.60748 1.000 43.76000 114 TYR C O 1
ATOM 7201 N N . SER C 1 115 ? 49.63036 -14.46525 75.06250 1.000 45.12000 115 SER C N 1
ATOM 7202 C CA . SER C 1 115 ? 51.07179 -14.31313 74.89122 1.000 44.38000 115 SER C CA 1
ATOM 7203 C C . SER C 1 115 ? 51.45588 -12.98618 74.24321 1.000 49.26000 115 SER C C 1
ATOM 7204 O O . SER C 1 115 ? 52.56573 -12.49198 74.47160 1.000 49.88000 115 SER C O 1
ATOM 7207 N N . ASP C 1 116 ? 50.58127 -12.40708 73.42068 1.000 46.11000 116 ASP C N 1
ATOM 7208 C CA . ASP C 1 116 ? 50.91141 -11.18456 72.69849 1.000 41.61000 116 ASP C CA 1
ATOM 7209 C C . ASP C 1 116 ? 49.62700 -10.42407 72.38509 1.000 38.40000 116 ASP C C 1
ATOM 7210 O O . ASP C 1 116 ? 48.51937 -10.91627 72.60678 1.000 39.51000 116 ASP C O 1
ATOM 7215 N N . VAL C 1 117 ? 49.78978 -9.20928 71.85420 1.000 41.11000 117 VAL C N 1
ATOM 7216 C CA . VAL C 1 117 ? 48.64838 -8.30615 71.72168 1.000 38.83000 117 VAL C CA 1
ATOM 7217 C C . VAL C 1 117 ? 47.65171 -8.83441 70.69180 1.000 36.34000 117 VAL C C 1
ATOM 7218 O O . VAL C 1 117 ? 46.43551 -8.79103 70.91197 1.000 36.74000 117 VAL C O 1
ATOM 7222 N N . SER C 1 118 ? 48.14170 -9.36688 69.57144 1.000 35.44000 118 SER C N 1
ATOM 7223 C CA . SER C 1 118 ? 47.22876 -9.86300 68.54517 1.000 36.80000 118 SER C CA 1
ATOM 7224 C C . SER C 1 118 ? 46.49349 -11.11510 69.00703 1.000 37.74000 118 SER C C 1
ATOM 7225 O O . SER C 1 118 ? 45.28714 -11.24710 68.77854 1.000 36.58000 118 SER C O 1
ATOM 7228 N N . THR C 1 119 ? 47.19315 -12.05049 69.66004 1.000 39.47000 119 THR C N 1
ATOM 7229 C CA . THR C 1 119 ? 46.49718 -13.23091 70.16801 1.000 38.18000 119 THR C CA 1
ATOM 7230 C C . THR C 1 119 ? 45.46169 -12.83626 71.21222 1.000 37.30000 119 THR C C 1
ATOM 7231 O O . THR C 1 119 ? 44.34716 -13.37219 71.22833 1.000 37.58000 119 THR C O 1
ATOM 7235 N N . GLY C 1 120 ? 45.80141 -11.87220 72.07091 1.000 39.85000 120 GLY C N 1
ATOM 7236 C CA . GLY C 1 120 ? 44.88344 -11.47605 73.12454 1.000 36.64000 120 GLY C CA 1
ATOM 7237 C C . GLY C 1 120 ? 43.63368 -10.79894 72.59677 1.000 36.37000 120 GLY C C 1
ATOM 7238 O O . GLY C 1 120 ? 42.51356 -11.17730 72.95112 1.000 37.10000 120 GLY C O 1
ATOM 7239 N N . TRP C 1 121 ? 43.80422 -9.77885 71.75041 1.000 34.25000 121 TRP C N 1
ATOM 7240 C CA . TRP C 1 121 ? 42.63658 -9.08707 71.21434 1.000 33.50000 121 TRP C CA 1
ATOM 7241 C C . TRP C 1 121 ? 41.79465 -10.02524 70.35859 1.000 32.61000 121 TRP C C 1
ATOM 7242 O O . TRP C 1 121 ? 40.56078 -9.94974 70.36970 1.000 34.31000 121 TRP C O 1
ATOM 7253 N N . ASP C 1 122 ? 42.44400 -10.93174 69.62533 1.000 37.53000 122 ASP C N 1
ATOM 7254 C CA . ASP C 1 122 ? 41.70304 -11.84426 68.76158 1.000 36.14000 122 ASP C CA 1
ATOM 7255 C C . ASP C 1 122 ? 40.95352 -12.88599 69.57477 1.000 37.57000 122 ASP C C 1
ATOM 7256 O O . ASP C 1 122 ? 39.77396 -13.15508 69.32086 1.000 38.07000 122 ASP C O 1
ATOM 7261 N N . SER C 1 123 ? 41.62746 -13.48925 70.55547 1.000 39.28000 123 SER C N 1
ATOM 7262 C CA . SER C 1 123 ? 41.01907 -14.58287 71.30522 1.000 37.87000 123 SER C CA 1
ATOM 7263 C C . SER C 1 123 ? 39.94410 -14.07641 72.25679 1.000 38.02000 123 SER C C 1
ATOM 7264 O O . SER C 1 123 ? 38.90679 -14.72410 72.43039 1.000 40.57000 123 SER C O 1
ATOM 7267 N N . ALA C 1 124 ? 40.16244 -12.91756 72.87560 1.000 37.24000 124 ALA C N 1
ATOM 7268 C CA . ALA C 1 124 ? 39.24140 -12.43433 73.89420 1.000 33.77000 124 ALA C CA 1
ATOM 7269 C C . ALA C 1 124 ? 38.16269 -11.50411 73.35718 1.000 36.88000 124 ALA C C 1
ATOM 7270 O O . ALA C 1 124 ? 37.09502 -11.40921 73.97114 1.000 33.45000 124 ALA C O 1
ATOM 7272 N N . VAL C 1 125 ? 38.39948 -10.81562 72.23637 1.000 35.39000 125 VAL C N 1
ATOM 7273 C CA . VAL C 1 125 ? 37.41005 -9.86127 71.73691 1.000 34.53000 125 VAL C CA 1
ATOM 7274 C C . VAL C 1 125 ? 36.90603 -10.25533 70.35250 1.000 33.53000 125 VAL C C 1
ATOM 7275 O O . VAL C 1 125 ? 35.69963 -10.43206 70.15381 1.000 32.06000 125 VAL C O 1
ATOM 7279 N N . LYS C 1 126 ? 37.81811 -10.39123 69.38695 1.000 34.45000 126 LYS C N 1
ATOM 7280 C CA . LYS C 1 126 ? 37.40210 -10.54597 67.99122 1.000 34.55000 126 LYS C CA 1
ATOM 7281 C C . LYS C 1 126 ? 36.68157 -11.86976 67.75849 1.000 37.65000 126 LYS C C 1
ATOM 7282 O O . LYS C 1 126 ? 35.60064 -11.90363 67.15559 1.000 34.81000 126 LYS C O 1
ATOM 7288 N N . GLU C 1 127 ? 37.27468 -12.97746 68.21717 1.000 40.84000 127 GLU C N 1
ATOM 7289 C CA . GLU C 1 127 ? 36.66198 -14.28523 67.98227 1.000 39.65000 127 GLU C CA 1
ATOM 7290 C C . GLU C 1 127 ? 35.33248 -14.44910 68.70627 1.000 38.07000 127 GLU C C 1
ATOM 7291 O O . GLU C 1 127 ? 34.37613 -14.94153 68.08134 1.000 40.74000 127 GLU C O 1
ATOM 7297 N N . PRO C 1 128 ? 35.19114 -14.09365 69.99131 1.000 40.17000 128 PRO C N 1
ATOM 7298 C CA . PRO C 1 128 ? 33.85964 -14.17017 70.61837 1.000 39.52000 128 PRO C CA 1
ATOM 7299 C C . PRO C 1 128 ? 32.80399 -13.35348 69.89895 1.000 38.98000 128 PRO C C 1
ATOM 7300 O O . PRO C 1 128 ? 31.62917 -13.74325 69.87081 1.000 37.28000 128 PRO C O 1
ATOM 7304 N N . LEU C 1 129 ? 33.18041 -12.21048 69.33147 1.000 35.37000 129 LEU C N 1
ATOM 7305 C CA . LEU C 1 129 ? 32.20099 -11.41396 68.60777 1.000 34.24000 129 LEU C CA 1
ATOM 7306 C C . LEU C 1 129 ? 31.85229 -12.06152 67.27238 1.000 34.14000 129 LEU C C 1
ATOM 7307 O O . LEU C 1 129 ? 30.67830 -12.10908 66.88666 1.000 36.12000 129 LEU C O 1
ATOM 7312 N N . ALA C 1 130 ? 32.85940 -12.56152 66.55491 1.000 33.24000 130 ALA C N 1
ATOM 7313 C CA . ALA C 1 130 ? 32.59682 -13.26453 65.30262 1.000 34.89000 130 ALA C CA 1
ATOM 7314 C C . ALA C 1 130 ? 31.74113 -14.49936 65.53750 1.000 38.98000 130 ALA C C 1
ATOM 7315 O O . ALA C 1 130 ? 30.79624 -14.75978 64.78277 1.000 37.68000 130 ALA C O 1
ATOM 7317 N N . SER C 1 131 ? 32.05006 -15.25961 66.59453 1.000 39.30000 131 SER C N 1
ATOM 7318 C CA . SER C 1 131 ? 31.28979 -16.46359 66.91413 1.000 39.08000 131 SER C CA 1
ATOM 7319 C C . SER C 1 131 ? 29.81338 -16.15861 67.10529 1.000 39.99000 131 SER C C 1
ATOM 7320 O O . SER C 1 131 ? 28.95159 -16.94391 66.69418 1.000 46.22000 131 SER C O 1
ATOM 7323 N N . ALA C 1 132 ? 29.49974 -15.02656 67.72798 1.000 39.34000 132 ALA C N 1
ATOM 7324 C CA . ALA C 1 132 ? 28.11959 -14.64477 67.99343 1.000 37.32000 132 ALA C CA 1
ATOM 7325 C C . ALA C 1 132 ? 27.43426 -14.00373 66.79304 1.000 42.76000 132 ALA C C 1
ATOM 7326 O O . ALA C 1 132 ? 26.29537 -13.54158 66.92491 1.000 44.99000 132 ALA C O 1
ATOM 7328 N N . GLY C 1 133 ? 28.08304 -13.97130 65.63109 1.000 37.38000 133 GLY C N 1
ATOM 7329 C CA . GLY C 1 133 ? 27.49046 -13.32655 64.47616 1.000 39.14000 133 GLY C CA 1
ATOM 7330 C C . GLY C 1 133 ? 27.74768 -11.84007 64.37985 1.000 37.47000 133 GLY C C 1
ATOM 7331 O O . GLY C 1 133 ? 27.04375 -11.14474 63.64165 1.000 37.81000 133 GLY C O 1
ATOM 7332 N N . TYR C 1 134 ? 28.74034 -11.32647 65.10122 1.000 38.01000 134 TYR C N 1
ATOM 7333 C CA . TYR C 1 134 ? 29.09400 -9.90700 65.06239 1.000 35.64000 134 TYR C CA 1
ATOM 7334 C C . TYR C 1 134 ? 30.58233 -9.73496 64.78675 1.000 32.94000 134 TYR C C 1
ATOM 7335 O O . TYR C 1 134 ? 31.30050 -9.14731 65.59917 1.000 35.46000 134 TYR C O 1
ATOM 7344 N N . PRO C 1 135 ? 31.08684 -10.22814 63.65347 1.000 30.58000 135 PRO C N 1
ATOM 7345 C CA . PRO C 1 135 ? 32.50344 -10.00449 63.34990 1.000 29.53000 135 PRO C CA 1
ATOM 7346 C C . PRO C 1 135 ? 32.76325 -8.51268 63.19891 1.000 29.93000 135 PRO C C 1
ATOM 7347 O O . PRO C 1 135 ? 31.89617 -7.75301 62.75860 1.000 28.09000 135 PRO C O 1
ATOM 7351 N N . ILE C 1 136 ? 33.95887 -8.08672 63.60386 1.000 30.18000 136 ILE C N 1
ATOM 7352 C CA . ILE C 1 136 ? 34.25854 -6.66414 63.65739 1.000 27.01000 136 ILE C CA 1
ATOM 7353 C C . ILE C 1 136 ? 35.39374 -6.32854 62.69631 1.000 27.07000 136 ILE C C 1
ATOM 7354 O O . ILE C 1 136 ? 36.20555 -7.17549 62.31147 1.000 26.79000 136 ILE C O 1
ATOM 7359 N N . TYR C 1 137 ? 35.42017 -5.05996 62.29189 1.000 26.05000 137 TYR C N 1
ATOM 7360 C CA . TYR C 1 137 ? 36.51388 -4.48400 61.51480 1.000 24.02000 137 TYR C CA 1
ATOM 7361 C C . TYR C 1 137 ? 37.30188 -3.63289 62.50300 1.000 25.45000 137 TYR C C 1
ATOM 7362 O O . TYR C 1 137 ? 36.86098 -2.54863 62.88538 1.000 26.17000 137 TYR C O 1
ATOM 7371 N N . PHE C 1 138 ? 38.45066 -4.14020 62.93684 1.000 24.99000 138 PHE C N 1
ATOM 7372 C CA . PHE C 1 138 ? 39.14884 -3.62880 64.11469 1.000 25.97000 138 PHE C CA 1
ATOM 7373 C C . PHE C 1 138 ? 40.21864 -2.62927 63.68147 1.000 22.32000 138 PHE C C 1
ATOM 7374 O O . PHE C 1 138 ? 41.18790 -2.99275 63.00769 1.000 22.95000 138 PHE C O 1
ATOM 7382 N N . VAL C 1 139 ? 40.03513 -1.37127 64.06945 1.000 24.06000 139 VAL C N 1
ATOM 7383 C CA . VAL C 1 139 ? 40.88630 -0.27582 63.62011 1.000 21.63000 139 VAL C CA 1
ATOM 7384 C C . VAL C 1 139 ? 41.37628 0.44768 64.87134 1.000 24.21000 139 VAL C C 1
ATOM 7385 O O . VAL C 1 139 ? 40.89248 1.54275 65.18768 1.000 22.98000 139 VAL C O 1
ATOM 7389 N N . PRO C 1 140 ? 42.29743 -0.14181 65.62816 1.000 24.32000 140 PRO C N 1
ATOM 7390 C CA . PRO C 1 140 ? 42.77646 0.49789 66.85871 1.000 24.10000 140 PRO C CA 1
ATOM 7391 C C . PRO C 1 140 ? 43.72415 1.65459 66.57045 1.000 23.06000 140 PRO C C 1
ATOM 7392 O O . PRO C 1 140 ? 44.33299 1.74879 65.50160 1.000 23.33000 140 PRO C O 1
ATOM 7396 N N . SER C 1 141 ? 43.86610 2.53473 67.56765 1.000 24.84000 141 SER C N 1
ATOM 7397 C CA . SER C 1 141 ? 44.87676 3.59425 67.51838 1.000 24.44000 141 SER C CA 1
ATOM 7398 C C . SER C 1 141 ? 46.03101 3.18009 68.42149 1.000 24.72000 141 SER C C 1
ATOM 7399 O O . SER C 1 141 ? 45.98229 3.36924 69.64030 1.000 24.01000 141 SER C O 1
ATOM 7402 N N . TRP C 1 142 ? 47.07465 2.63683 67.80647 1.000 23.94000 142 TRP C N 1
ATOM 7403 C CA . TRP C 1 142 ? 48.21201 2.01582 68.47644 1.000 24.65000 142 TRP C CA 1
ATOM 7404 C C . TRP C 1 142 ? 49.51253 2.65088 67.99288 1.000 26.65000 142 TRP C C 1
ATOM 7405 O O . TRP C 1 142 ? 50.45495 1.96039 67.59713 1.000 27.36000 142 TRP C O 1
ATOM 7416 N N . THR C 1 143 ? 49.57191 3.99289 68.00987 1.000 24.19000 143 THR C N 1
ATOM 7417 C CA . THR C 1 143 ? 50.65969 4.70620 67.34139 1.000 22.54000 143 THR C CA 1
ATOM 7418 C C . THR C 1 143 ? 52.01386 4.45561 68.00857 1.000 25.28000 143 THR C C 1
ATOM 7419 O O . THR C 1 143 ? 53.05201 4.60519 67.34976 1.000 26.07000 143 THR C O 1
ATOM 7423 N N . SER C 1 144 ? 52.03670 4.05712 69.28155 1.000 26.40000 144 SER C N 1
ATOM 7424 C CA . SER C 1 144 ? 53.32553 3.78554 69.92017 1.000 30.28000 144 SER C CA 1
ATOM 7425 C C . SER C 1 144 ? 54.06289 2.63013 69.24845 1.000 31.16000 144 SER C C 1
ATOM 7426 O O . SER C 1 144 ? 55.28721 2.52973 69.38064 1.000 31.07000 144 SER C O 1
ATOM 7429 N N . LEU C 1 145 ? 53.35836 1.77578 68.50197 1.000 29.43000 145 LEU C N 1
ATOM 7430 C CA . LEU C 1 145 ? 54.00975 0.69555 67.76949 1.000 30.08000 145 LEU C CA 1
ATOM 7431 C C . LEU C 1 145 ? 54.57658 1.13463 66.42736 1.000 30.96000 145 LEU C C 1
ATOM 7432 O O . LEU C 1 145 ? 55.25672 0.33616 65.76966 1.000 28.93000 145 LEU C O 1
ATOM 7437 N N . GLY C 1 146 ? 54.31586 2.36731 66.00056 1.000 28.40000 146 GLY C N 1
ATOM 7438 C CA . GLY C 1 146 ? 54.76414 2.78099 64.68534 1.000 27.72000 146 GLY C CA 1
ATOM 7439 C C . GLY C 1 146 ? 54.13369 1.91296 63.61720 1.000 27.63000 146 GLY C C 1
ATOM 7440 O O . GLY C 1 146 ? 52.95316 1.55363 63.68409 1.000 28.86000 146 GLY C O 1
ATOM 7441 N N . GLN C 1 147 ? 54.94290 1.53658 62.63096 1.000 30.50000 147 GLN C N 1
ATOM 7442 C CA . GLN C 1 147 ? 54.46732 0.64385 61.58287 1.000 32.47000 147 GLN C CA 1
ATOM 7443 C C . GLN C 1 147 ? 54.11124 -0.73841 62.12314 1.000 32.99000 147 GLN C C 1
ATOM 7444 O O . GLN C 1 147 ? 53.39858 -1.49126 61.44756 1.000 29.84000 147 GLN C O 1
ATOM 7450 N N . GLY C 1 148 ? 54.55694 -1.07491 63.33593 1.000 29.67000 148 GLY C N 1
ATOM 7451 C CA . GLY C 1 148 ? 54.13988 -2.31398 63.96993 1.000 30.72000 148 GLY C CA 1
ATOM 7452 C C . GLY C 1 148 ? 52.64445 -2.42613 64.17388 1.000 33.30000 148 GLY C C 1
ATOM 7453 O O . GLY C 1 148 ? 52.11730 -3.54378 64.24425 1.000 31.42000 148 GLY C O 1
ATOM 7454 N N . ALA C 1 149 ? 51.94257 -1.29151 64.25685 1.000 31.74000 149 ALA C N 1
ATOM 7455 C CA . ALA C 1 149 ? 50.50029 -1.32315 64.46392 1.000 29.96000 149 ALA C CA 1
ATOM 7456 C C . ALA C 1 149 ? 49.79064 -1.96268 63.27295 1.000 26.88000 149 ALA C C 1
ATOM 7457 O O . ALA C 1 149 ? 48.97313 -2.87458 63.43930 1.000 30.20000 149 ALA C O 1
ATOM 7459 N N . LEU C 1 150 ? 50.09573 -1.49952 62.06071 1.000 26.47000 150 LEU C N 1
ATOM 7460 C CA . LEU C 1 150 ? 49.51267 -2.11284 60.86865 1.000 27.64000 150 LEU C CA 1
ATOM 7461 C C . LEU C 1 150 ? 50.00661 -3.54153 60.66861 1.000 29.23000 150 LEU C C 1
ATOM 7462 O O . LEU C 1 150 ? 49.30864 -4.36183 60.06257 1.000 29.57000 150 LEU C O 1
ATOM 7467 N N . GLU C 1 151 ? 51.19257 -3.86303 61.17999 1.000 29.80000 151 GLU C N 1
ATOM 7468 C CA . GLU C 1 151 ? 51.72218 -5.20994 61.04506 1.000 32.82000 151 GLU C CA 1
ATOM 7469 C C . GLU C 1 151 ? 51.07953 -6.21620 61.99601 1.000 31.89000 151 GLU C C 1
ATOM 7470 O O . GLU C 1 151 ? 51.23438 -7.42333 61.77751 1.000 32.83000 151 GLU C O 1
ATOM 7476 N N . GLU C 1 152 ? 50.36755 -5.77113 63.03317 1.000 30.13000 152 GLU C N 1
ATOM 7477 C CA . GLU C 1 152 ? 49.69713 -6.70780 63.92940 1.000 28.89000 152 GLU C CA 1
ATOM 7478 C C . GLU C 1 152 ? 48.59262 -7.44921 63.18950 1.000 34.90000 152 GLU C C 1
ATOM 7479 O O . GLU C 1 152 ? 47.75920 -6.83201 62.52143 1.000 31.83000 152 GLU C O 1
ATOM 7485 N N . SER C 1 153 ? 48.58214 -8.77939 63.32825 1.000 35.20000 153 SER C N 1
ATOM 7486 C CA . SER C 1 153 ? 47.61409 -9.60838 62.61119 1.000 37.76000 153 SER C CA 1
ATOM 7487 C C . SER C 1 153 ? 46.17830 -9.24995 62.97876 1.000 34.86000 153 SER C C 1
ATOM 7488 O O . SER C 1 153 ? 45.28193 -9.30417 62.12835 1.000 36.85000 153 SER C O 1
ATOM 7491 N N . VAL C 1 154 ? 45.93618 -8.89064 64.24130 1.000 33.52000 154 VAL C N 1
ATOM 7492 C CA . VAL C 1 154 ? 44.57060 -8.64425 64.69965 1.000 33.76000 154 VAL C CA 1
ATOM 7493 C C . VAL C 1 154 ? 43.99321 -7.35595 64.12454 1.000 30.20000 154 VAL C C 1
ATOM 7494 O O . VAL C 1 154 ? 42.76988 -7.18300 64.11123 1.000 31.63000 154 VAL C O 1
ATOM 7498 N N . ALA C 1 155 ? 44.83201 -6.44843 63.63772 1.000 31.70000 155 ALA C N 1
ATOM 7499 C CA . ALA C 1 155 ? 44.36802 -5.13924 63.19789 1.000 30.20000 155 ALA C CA 1
ATOM 7500 C C . ALA C 1 155 ? 43.93818 -5.19196 61.73840 1.000 27.63000 155 ALA C C 1
ATOM 7501 O O . ALA C 1 155 ? 44.70095 -5.62950 60.87346 1.000 29.66000 155 ALA C O 1
ATOM 7503 N N . ASP C 1 156 ? 42.71833 -4.74083 61.47049 1.000 26.76000 156 ASP C N 1
ATOM 7504 C CA . ASP C 1 156 ? 42.25922 -4.54879 60.10230 1.000 26.06000 156 ASP C CA 1
ATOM 7505 C C . ASP C 1 156 ? 42.56840 -3.15897 59.57850 1.000 28.37000 156 ASP C C 1
ATOM 7506 O O . ASP C 1 156 ? 42.51728 -2.93792 58.36705 1.000 26.09000 156 ASP C O 1
ATOM 7511 N N . GLY C 1 157 ? 42.87881 -2.22591 60.46916 1.000 26.81000 157 GLY C N 1
ATOM 7512 C CA . GLY C 1 157 ? 43.22829 -0.87306 60.09687 1.000 23.53000 157 GLY C CA 1
ATOM 7513 C C . GLY C 1 157 ? 43.99688 -0.24296 61.23600 1.000 24.39000 157 GLY C C 1
ATOM 7514 O O . GLY C 1 157 ? 44.23811 -0.86670 62.27332 1.000 26.45000 157 GLY C O 1
ATOM 7515 N N . PHE C 1 158 ? 44.38685 1.01300 61.02940 1.000 25.63000 158 PHE C N 1
ATOM 7516 C CA . PHE C 1 158 ? 45.19705 1.72945 62.01023 1.000 23.89000 158 PHE C CA 1
ATOM 7517 C C . PHE C 1 158 ? 44.79021 3.19289 61.98750 1.000 23.67000 158 PHE C C 1
ATOM 7518 O O . PHE C 1 158 ? 44.76996 3.81611 60.92061 1.000 23.68000 158 PHE C O 1
ATOM 7526 N N . LEU C 1 159 ? 44.44525 3.72929 63.15164 1.000 25.15000 159 LEU C N 1
ATOM 7527 C CA . LEU C 1 159 ? 44.21975 5.15877 63.31580 1.000 20.62000 159 LEU C CA 1
ATOM 7528 C C . LEU C 1 159 ? 45.46101 5.74646 63.96829 1.000 23.21000 159 LEU C C 1
ATOM 7529 O O . LEU C 1 159 ? 45.79637 5.37907 65.09747 1.000 22.27000 159 LEU C O 1
ATOM 7534 N N . SER C 1 160 ? 46.15810 6.62150 63.25237 1.000 22.42000 160 SER C N 1
ATOM 7535 C CA . SER C 1 160 ? 47.31158 7.28144 63.84764 1.000 23.43000 160 SER C CA 1
ATOM 7536 C C . SER C 1 160 ? 46.85283 8.42135 64.74901 1.000 22.63000 160 SER C C 1
ATOM 7537 O O . SER C 1 160 ? 45.84458 9.07746 64.48624 1.000 22.76000 160 SER C O 1
ATOM 7540 N N . TRP C 1 161 ? 47.59980 8.64130 65.83209 1.000 23.30000 161 TRP C N 1
ATOM 7541 C CA . TRP C 1 161 ? 47.40103 9.78733 66.70219 1.000 24.75000 161 TRP C CA 1
ATOM 7542 C C . TRP C 1 161 ? 48.46330 10.86059 66.49165 1.000 26.29000 161 TRP C C 1
ATOM 7543 O O . TRP C 1 161 ? 48.56080 11.78560 67.30481 1.000 24.08000 161 TRP C O 1
ATOM 7554 N N . ASN C 1 162 ? 49.25252 10.76759 65.41249 1.000 22.05000 162 ASN C N 1
ATOM 7555 C CA . ASN C 1 162 ? 50.35836 11.69825 65.17501 1.000 23.66000 162 ASN C CA 1
ATOM 7556 C C . ASN C 1 162 ? 49.84395 12.89022 64.36933 1.000 24.06000 162 ASN C C 1
ATOM 7557 O O . ASN C 1 162 ? 50.06334 13.01162 63.16522 1.000 25.61000 162 ASN C O 1
ATOM 7562 N N . ALA C 1 163 ? 49.13646 13.79189 65.06122 1.000 23.51000 163 ALA C N 1
ATOM 7563 C CA . ALA C 1 163 ? 48.43594 14.88937 64.40471 1.000 21.43000 163 ALA C CA 1
ATOM 7564 C C . ALA C 1 163 ? 49.10265 16.24806 64.57406 1.000 20.78000 163 ALA C C 1
ATOM 7565 O O . ALA C 1 163 ? 48.68504 17.20814 63.91380 1.000 21.23000 163 ALA C O 1
ATOM 7567 N N . TRP C 1 164 ? 50.12156 16.36095 65.42214 1.000 21.08000 164 TRP C N 1
ATOM 7568 C CA . TRP C 1 164 ? 50.67860 17.65349 65.78363 1.000 22.16000 164 TRP C CA 1
ATOM 7569 C C . TRP C 1 164 ? 52.19004 17.65393 65.61569 1.000 19.68000 164 TRP C C 1
ATOM 7570 O O . TRP C 1 164 ? 52.84962 16.63254 65.84185 1.000 24.34000 164 TRP C O 1
ATOM 7581 N N . PRO C 1 165 ? 52.76814 18.79818 65.27232 1.000 23.91000 165 PRO C N 1
ATOM 7582 C CA . PRO C 1 165 ? 54.22357 18.93693 65.39446 1.000 26.04000 165 PRO C CA 1
ATOM 7583 C C . PRO C 1 165 ? 54.63577 18.78980 66.85208 1.000 26.43000 165 PRO C C 1
ATOM 7584 O O . PRO C 1 165 ? 54.01510 19.35955 67.74776 1.000 25.30000 165 PRO C O 1
ATOM 7588 N N . THR C 1 166 ? 55.68590 18.01387 67.09530 1.000 30.23000 166 THR C N 1
ATOM 7589 C CA . THR C 1 166 ? 56.19540 17.86759 68.44814 1.000 28.31000 166 THR C CA 1
ATOM 7590 C C . THR C 1 166 ? 57.45339 18.69232 68.69755 1.000 33.35000 166 THR C C 1
ATOM 7591 O O . THR C 1 166 ? 57.99217 18.64656 69.80265 1.000 34.06000 166 THR C O 1
ATOM 7595 N N . THR C 1 167 ? 57.92552 19.44276 67.70813 1.000 33.35000 167 THR C N 1
ATOM 7596 C CA . THR C 1 167 ? 59.08427 20.31356 67.87792 1.000 36.86000 167 THR C CA 1
ATOM 7597 C C . THR C 1 167 ? 58.64283 21.72007 67.47679 1.000 37.50000 167 THR C C 1
ATOM 7598 O O . THR C 1 167 ? 57.44893 22.03373 67.38647 1.000 30.05000 167 THR C O 1
ATOM 7602 N N . ASP C 1 168 ? 59.60658 22.60842 67.22757 1.000 33.75000 168 ASP C N 1
ATOM 7603 C CA . ASP C 1 168 ? 59.24533 23.91020 66.67949 1.000 34.25000 168 ASP C CA 1
ATOM 7604 C C . ASP C 1 168 ? 59.08508 23.88010 65.16551 1.000 37.30000 168 ASP C C 1
ATOM 7605 O O . ASP C 1 168 ? 58.81824 24.92660 64.56388 1.000 37.33000 168 ASP C O 1
ATOM 7610 N N . ALA C 1 169 ? 59.23785 22.71692 64.53729 1.000 35.14000 169 ALA C N 1
ATOM 7611 C CA . ALA C 1 169 ? 59.08809 22.62533 63.09775 1.000 31.70000 169 ALA C CA 1
ATOM 7612 C C . ALA C 1 169 ? 57.61183 22.57398 62.72354 1.000 31.64000 169 ALA C C 1
ATOM 7613 O O . ALA C 1 169 ? 56.74957 22.22527 63.53214 1.000 29.99000 169 ALA C O 1
ATOM 7615 N N . ASP C 1 170 ? 57.32806 22.93681 61.47990 1.000 30.68000 170 ASP C N 1
ATOM 7616 C CA . ASP C 1 170 ? 55.97796 22.78626 60.96274 1.000 31.77000 170 ASP C CA 1
ATOM 7617 C C . ASP C 1 170 ? 55.60132 21.30954 60.88427 1.000 29.38000 170 ASP C C 1
ATOM 7618 O O . ASP C 1 170 ? 56.45689 20.41590 60.89802 1.000 26.07000 170 ASP C O 1
ATOM 7623 N N . MET C 1 171 ? 54.29456 21.06060 60.79239 1.000 27.85000 171 MET C N 1
ATOM 7624 C CA . MET C 1 171 ? 53.80610 19.70773 60.56199 1.000 26.47000 171 MET C CA 1
ATOM 7625 C C . MET C 1 171 ? 54.32030 19.18816 59.22144 1.000 27.01000 171 MET C C 1
ATOM 7626 O O . MET C 1 171 ? 54.58065 19.95872 58.29850 1.000 26.50000 171 MET C O 1
ATOM 7631 N N . ASN C 1 172 ? 54.47699 17.86798 59.11565 1.000 25.41000 172 ASN C N 1
ATOM 7632 C CA . ASN C 1 172 ? 54.67416 17.23261 57.81644 1.000 28.67000 172 ASN C CA 1
ATOM 7633 C C . ASN C 1 172 ? 53.86966 15.93909 57.76598 1.000 24.64000 172 ASN C C 1
ATOM 7634 O O . ASN C 1 172 ? 53.39718 15.43085 58.78464 1.000 26.67000 172 ASN C O 1
ATOM 7639 N N . ASP C 1 173 ? 53.71312 15.40069 56.55724 1.000 26.25000 173 ASP C N 1
ATOM 7640 C CA . ASP C 1 173 ? 52.92835 14.19124 56.34927 1.000 26.58000 173 ASP C CA 1
ATOM 7641 C C . ASP C 1 173 ? 53.79545 12.96402 56.09206 1.000 28.45000 173 ASP C C 1
ATOM 7642 O O . ASP C 1 173 ? 53.31687 11.98621 55.50999 1.000 27.03000 173 ASP C O 1
ATOM 7647 N N . ASN C 1 174 ? 55.06400 12.99067 56.51473 1.000 26.95000 174 ASN C N 1
ATOM 7648 C CA . ASN C 1 174 ? 55.94465 11.84985 56.25858 1.000 29.75000 174 ASN C CA 1
ATOM 7649 C C . ASN C 1 174 ? 55.37405 10.55439 56.83283 1.000 28.08000 174 ASN C C 1
ATOM 7650 O O . ASN C 1 174 ? 55.38479 9.51420 56.16589 1.000 26.09000 174 ASN C O 1
ATOM 7655 N N . ASP C 1 175 ? 54.87078 10.58960 58.06664 1.000 25.15000 175 ASP C N 1
ATOM 7656 C CA . ASP C 1 175 ? 54.33180 9.36035 58.64356 1.000 25.17000 175 ASP C CA 1
ATOM 7657 C C . ASP C 1 175 ? 53.05630 8.92911 57.92817 1.000 24.45000 175 ASP C C 1
ATOM 7658 O O . ASP C 1 175 ? 52.82152 7.73192 57.74290 1.000 27.34000 175 ASP C O 1
ATOM 7663 N N . ASP C 1 176 ? 52.21699 9.88883 57.52833 1.000 24.52000 176 ASP C N 1
ATOM 7664 C CA . ASP C 1 176 ? 50.98637 9.54625 56.82030 1.000 23.70000 176 ASP C CA 1
ATOM 7665 C C . ASP C 1 176 ? 51.28270 8.84014 55.50535 1.000 25.30000 176 ASP C C 1
ATOM 7666 O O . ASP C 1 176 ? 50.61253 7.86148 55.15229 1.000 25.84000 176 ASP C O 1
ATOM 7671 N N . ILE C 1 177 ? 52.27183 9.33364 54.76026 1.000 25.41000 177 ILE C N 1
ATOM 7672 C CA . ILE C 1 177 ? 52.67719 8.65620 53.53007 1.000 26.37000 177 ILE C CA 1
ATOM 7673 C C . ILE C 1 177 ? 53.13437 7.23510 53.83638 1.000 26.60000 177 ILE C C 1
ATOM 7674 O O . ILE C 1 177 ? 52.72353 6.27891 53.17323 1.000 29.92000 177 ILE C O 1
ATOM 7679 N N . GLY C 1 178 ? 53.98709 7.07755 54.85268 1.000 27.22000 178 GLY C N 1
ATOM 7680 C CA . GLY C 1 178 ? 54.46733 5.75027 55.20816 1.000 28.30000 178 GLY C CA 1
ATOM 7681 C C . GLY C 1 178 ? 53.35786 4.81497 55.65143 1.000 28.39000 178 GLY C C 1
ATOM 7682 O O . GLY C 1 178 ? 53.31287 3.65112 55.24292 1.000 24.80000 178 GLY C O 1
ATOM 7683 N N . TYR C 1 179 ? 52.44264 5.30826 56.49161 1.000 24.32000 179 TYR C N 1
ATOM 7684 C CA . TYR C 1 179 ? 51.34823 4.45738 56.94843 1.000 26.44000 179 TYR C CA 1
ATOM 7685 C C . TYR C 1 179 ? 50.40667 4.09576 55.80120 1.000 25.72000 179 TYR C C 1
ATOM 7686 O O . TYR C 1 179 ? 49.97047 2.94372 55.69049 1.000 26.11000 179 TYR C O 1
ATOM 7695 N N . GLN C 1 180 ? 50.07543 5.05706 54.93811 1.000 23.68000 180 GLN C N 1
ATOM 7696 C CA . GLN C 1 180 ? 49.13185 4.74696 53.86097 1.000 27.84000 180 GLN C CA 1
ATOM 7697 C C . GLN C 1 180 ? 49.74468 3.77312 52.85827 1.000 28.32000 180 GLN C C 1
ATOM 7698 O O . GLN C 1 180 ? 49.05529 2.88136 52.34857 1.000 26.72000 180 GLN C O 1
ATOM 7704 N N . ASN C 1 181 ? 51.04172 3.91998 52.57244 1.000 30.49000 181 ASN C N 1
ATOM 7705 C CA . ASN C 1 181 ? 51.70488 2.96572 51.68877 1.000 30.53000 181 ASN C CA 1
ATOM 7706 C C . ASN C 1 181 ? 51.75208 1.58240 52.31972 1.000 30.45000 181 ASN C C 1
ATOM 7707 O O . ASN C 1 181 ? 51.51809 0.57489 51.64027 1.000 30.60000 181 ASN C O 1
ATOM 7712 N N . LEU C 1 182 ? 52.05578 1.51622 53.61800 1.000 27.44000 182 LEU C N 1
ATOM 7713 C CA . LEU C 1 182 ? 52.08796 0.23743 54.31787 1.000 29.18000 182 LEU C CA 1
ATOM 7714 C C . LEU C 1 182 ? 50.70060 -0.38458 54.37767 1.000 30.67000 182 LEU C C 1
ATOM 7715 O O . LEU C 1 182 ? 50.53251 -1.58648 54.14090 1.000 28.17000 182 LEU C O 1
ATOM 7720 N N . ALA C 1 183 ? 49.69116 0.42547 54.70869 1.000 29.69000 183 ALA C N 1
ATOM 7721 C CA . ALA C 1 183 ? 48.31529 -0.05561 54.69363 1.000 27.92000 183 ALA C CA 1
ATOM 7722 C C . ALA C 1 183 ? 47.93915 -0.60586 53.32061 1.000 26.93000 183 ALA C C 1
ATOM 7723 O O . ALA C 1 183 ? 47.28820 -1.65243 53.21986 1.000 29.77000 183 ALA C O 1
ATOM 7725 N N . ASN C 1 184 ? 48.35228 0.07684 52.25395 1.000 26.78000 184 ASN C N 1
ATOM 7726 C CA . ASN C 1 184 ? 48.04462 -0.40166 50.90619 1.000 29.83000 184 ASN C CA 1
ATOM 7727 C C . ASN C 1 184 ? 48.68882 -1.75520 50.64302 1.000 32.11000 184 ASN C C 1
ATOM 7728 O O . ASN C 1 184 ? 48.05365 -2.65514 50.08141 1.000 32.29000 184 ASN C O 1
AT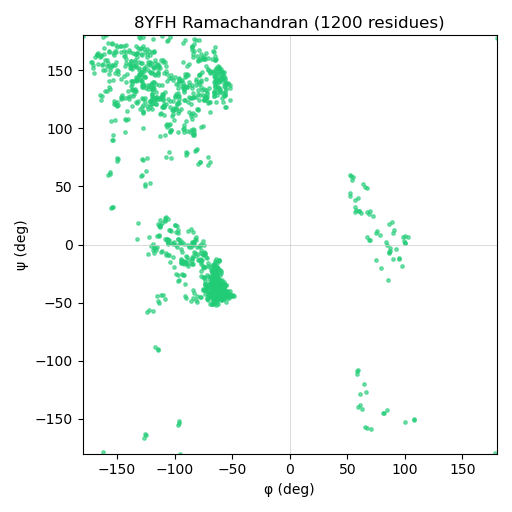OM 7733 N N . SER C 1 185 ? 49.95188 -1.92008 51.04565 1.000 29.22000 185 SER C N 1
ATOM 7734 C CA . SER C 1 185 ? 50.65374 -3.17274 50.78497 1.000 29.87000 185 SER C CA 1
ATOM 7735 C C . SER C 1 185 ? 50.08020 -4.32198 51.60199 1.000 31.82000 185 SER C C 1
ATOM 7736 O O . SER C 1 185 ? 50.15082 -5.47889 51.17287 1.000 32.81000 185 SER C O 1
ATOM 7739 N N . LEU C 1 186 ? 49.51264 -4.03230 52.77185 1.000 26.64000 186 LEU C N 1
ATOM 7740 C CA . LEU C 1 186 ? 48.96551 -5.05929 53.64635 1.000 28.61000 186 LEU C CA 1
ATOM 7741 C C . LEU C 1 186 ? 47.46892 -5.28424 53.46074 1.000 29.27000 186 LEU C C 1
ATOM 7742 O O . LEU C 1 186 ? 46.91187 -6.17604 54.10828 1.000 30.00000 186 LEU C O 1
ATOM 7747 N N . GLY C 1 187 ? 46.80177 -4.50450 52.61283 1.000 28.08000 187 GLY C N 1
ATOM 7748 C CA . GLY C 1 187 ? 45.35586 -4.61424 52.50737 1.000 26.93000 187 GLY C CA 1
ATOM 7749 C C . GLY C 1 187 ? 44.63564 -4.20949 53.78061 1.000 27.79000 187 GLY C C 1
ATOM 7750 O O . GLY C 1 187 ? 43.75635 -4.92124 54.27848 1.000 26.82000 187 GLY C O 1
ATOM 7751 N N . LYS C 1 188 ? 44.99258 -3.04991 54.32121 1.000 24.96000 188 LYS C N 1
ATOM 7752 C CA . LYS C 1 188 ? 44.40115 -2.58420 55.55866 1.000 27.76000 188 LYS C CA 1
ATOM 7753 C C . LYS C 1 188 ? 44.01144 -1.11981 55.40916 1.000 25.57000 188 LYS C C 1
ATOM 7754 O O . LYS C 1 188 ? 44.45695 -0.42978 54.48969 1.000 27.03000 188 LYS C O 1
ATOM 7760 N N . LEU C 1 189 ? 43.17451 -0.65401 56.33401 1.000 25.35000 189 LEU C N 1
ATOM 7761 C CA . LEU C 1 189 ? 42.67605 0.71586 56.32687 1.000 25.63000 189 LEU C CA 1
ATOM 7762 C C . LEU C 1 189 ? 43.61333 1.62746 57.11518 1.000 26.77000 189 LEU C C 1
ATOM 7763 O O . LEU C 1 189 ? 44.05043 1.27845 58.21226 1.000 25.81000 189 LEU C O 1
ATOM 7768 N N . TYR C 1 190 ? 43.92049 2.79879 56.56427 1.000 25.05000 190 TYR C N 1
ATOM 7769 C CA . TYR C 1 190 ? 44.63006 3.82984 57.31670 1.000 23.38000 190 TYR C CA 1
ATOM 7770 C C . TYR C 1 190 ? 43.68940 4.99978 57.59562 1.000 22.48000 190 TYR C C 1
ATOM 7771 O O . TYR C 1 190 ? 43.06249 5.53208 56.67612 1.000 23.87000 190 TYR C O 1
ATOM 7780 N N . VAL C 1 191 ? 43.58468 5.39569 58.86143 1.000 24.98000 191 VAL C N 1
ATOM 7781 C CA . VAL C 1 191 ? 42.80646 6.56566 59.25459 1.000 21.58000 191 VAL C CA 1
ATOM 7782 C C . VAL C 1 191 ? 43.79324 7.63329 59.70362 1.000 22.33000 191 VAL C C 1
ATOM 7783 O O . VAL C 1 191 ? 44.56427 7.41363 60.64803 1.000 22.42000 191 VAL C O 1
ATOM 7787 N N . ALA C 1 192 ? 43.78487 8.78004 59.02017 1.000 21.00000 192 ALA C N 1
ATOM 7788 C CA . ALA C 1 192 ? 44.70779 9.85079 59.40728 1.000 20.37000 192 ALA C CA 1
ATOM 7789 C C . ALA C 1 192 ? 44.02170 10.86726 60.31632 1.000 22.29000 192 ALA C C 1
ATOM 7790 O O . ALA C 1 192 ? 42.85324 11.21186 60.09302 1.000 19.52000 192 ALA C O 1
ATOM 7792 N N . PRO C 1 193 ? 44.72336 11.36523 61.33286 1.000 21.59000 193 PRO C N 1
ATOM 7793 C CA . PRO C 1 193 ? 44.14395 12.35605 62.24392 1.000 18.49000 193 PRO C CA 1
ATOM 7794 C C . PRO C 1 193 ? 44.35732 13.78070 61.75805 1.000 20.46000 193 PRO C C 1
ATOM 7795 O O . PRO C 1 193 ? 45.37344 14.12193 61.15189 1.000 22.69000 193 PRO C O 1
ATOM 7799 N N . VAL C 1 194 ? 43.37147 14.62858 62.04029 1.000 19.17000 194 VAL C N 1
ATOM 7800 C CA . VAL C 1 194 ? 43.43157 16.04708 61.68686 1.000 18.17000 194 VAL C CA 1
ATOM 7801 C C . VAL C 1 194 ? 43.00488 16.84448 62.91099 1.000 20.55000 194 VAL C C 1
ATOM 7802 O O . VAL C 1 194 ? 41.89180 16.65371 63.41652 1.000 19.68000 194 VAL C O 1
ATOM 7806 N N . SER C 1 195 ? 43.87840 17.74329 63.37909 1.000 19.62000 195 SER C N 1
ATOM 7807 C CA . SER C 1 195 ? 43.60985 18.50227 64.58866 1.000 18.67000 195 SER C CA 1
ATOM 7808 C C . SER C 1 195 ? 44.03808 19.94646 64.37021 1.000 18.13000 195 SER C C 1
ATOM 7809 O O . SER C 1 195 ? 45.07880 20.19497 63.74104 1.000 20.28000 195 SER C O 1
ATOM 7812 N N . PRO C 1 196 ? 43.27057 20.92511 64.87305 1.000 20.04000 196 PRO C N 1
ATOM 7813 C CA . PRO C 1 196 ? 43.65974 22.33093 64.67166 1.000 19.33000 196 PRO C CA 1
ATOM 7814 C C . PRO C 1 196 ? 44.63104 22.89269 65.70709 1.000 20.51000 196 PRO C C 1
ATOM 7815 O O . PRO C 1 196 ? 45.22679 23.94958 65.45601 1.000 19.27000 196 PRO C O 1
ATOM 7819 N N . TRP C 1 197 ? 44.79866 22.23960 66.85824 1.000 19.39000 197 TRP C N 1
ATOM 7820 C CA . TRP C 1 197 ? 45.44537 22.91096 67.98383 1.000 19.60000 197 TRP C CA 1
ATOM 7821 C C . TRP C 1 197 ? 45.86347 21.88198 69.03218 1.000 18.98000 197 TRP C C 1
ATOM 7822 O O . TRP C 1 197 ? 45.34495 20.76674 69.06420 1.000 20.84000 197 TRP C O 1
ATOM 7833 N N . PHE C 1 198 ? 46.78534 22.26895 69.91419 1.000 19.54000 198 PHE C N 1
ATOM 7834 C CA . PHE C 1 198 ? 46.96891 21.47564 71.13375 1.000 19.20000 198 PHE C CA 1
ATOM 7835 C C . PHE C 1 198 ? 47.41993 22.35547 72.28831 1.000 20.54000 198 PHE C C 1
ATOM 7836 O O . PHE C 1 198 ? 48.49514 22.96488 72.23227 1.000 20.44000 198 PHE C O 1
ATOM 7844 N N . TYR C 1 199 ? 46.62063 22.37536 73.35226 1.000 19.97000 199 TYR C N 1
ATOM 7845 C CA . TYR C 1 199 ? 47.05298 22.96188 74.61830 1.000 17.50000 199 TYR C CA 1
ATOM 7846 C C . TYR C 1 199 ? 46.34218 22.24304 75.75161 1.000 20.52000 199 TYR C C 1
ATOM 7847 O O . TYR C 1 199 ? 45.10884 22.25376 75.80872 1.000 19.79000 199 TYR C O 1
ATOM 7856 N N . THR C 1 200 ? 47.10566 21.63175 76.65390 1.000 19.35000 200 THR C N 1
ATOM 7857 C CA . THR C 1 200 ? 46.52164 21.02811 77.84087 1.000 20.45000 200 THR C CA 1
ATOM 7858 C C . THR C 1 200 ? 47.27410 21.54616 79.06062 1.000 20.61000 200 THR C C 1
ATOM 7859 O O . THR C 1 200 ? 48.49209 21.74471 79.00938 1.000 19.17000 200 THR C O 1
ATOM 7863 N N . HIS C 1 201 ? 46.53828 21.81732 80.15327 1.000 19.64000 201 HIS C N 1
ATOM 7864 C CA . HIS C 1 201 ? 47.14420 22.51527 81.30597 1.000 21.46000 201 HIS C CA 1
ATOM 7865 C C . HIS C 1 201 ? 46.42797 22.02217 82.57048 1.000 21.42000 201 HIS C C 1
ATOM 7866 O O . HIS C 1 201 ? 45.60660 22.70503 83.18173 1.000 22.50000 201 HIS C O 1
ATOM 7873 N N . LEU C 1 202 ? 46.74307 20.78456 82.95786 1.000 21.81000 202 LEU C N 1
ATOM 7874 C CA . LEU C 1 202 ? 46.09838 20.09013 84.06411 1.000 21.13000 202 LEU C CA 1
ATOM 7875 C C . LEU C 1 202 ? 47.17200 19.52621 84.98655 1.000 25.59000 202 LEU C C 1
ATOM 7876 O O . LEU C 1 202 ? 48.35724 19.50680 84.64900 1.000 24.54000 202 LEU C O 1
ATOM 7881 N N . SER C 1 203 ? 46.74456 19.06467 86.17170 1.000 24.58000 203 SER C N 1
ATOM 7882 C CA . SER C 1 203 ? 47.69063 18.54697 87.16277 1.000 25.72000 203 SER C CA 1
ATOM 7883 C C . SER C 1 203 ? 48.45779 17.32876 86.67054 1.000 28.44000 203 SER C C 1
ATOM 7884 O O . SER C 1 203 ? 49.52009 17.01493 87.22497 1.000 28.04000 203 SER C O 1
ATOM 7887 N N . TYR C 1 204 ? 47.94859 16.62628 85.65480 1.000 27.77000 204 TYR C N 1
ATOM 7888 C CA . TYR C 1 204 ? 48.59026 15.41120 85.17348 1.000 26.08000 204 TYR C CA 1
ATOM 7889 C C . TYR C 1 204 ? 49.04798 15.48705 83.72454 1.000 27.37000 204 TYR C C 1
ATOM 7890 O O . TYR C 1 204 ? 49.58165 14.49784 83.21258 1.000 24.66000 204 TYR C O 1
ATOM 7899 N N . LYS C 1 205 ? 48.84672 16.61441 83.04463 1.000 24.27000 205 LYS C N 1
ATOM 7900 C CA . LYS C 1 205 ? 49.38172 16.79259 81.69941 1.000 24.00000 205 LYS C CA 1
ATOM 7901 C C . LYS C 1 205 ? 49.42073 18.28545 81.40481 1.000 21.42000 205 LYS C C 1
ATOM 7902 O O . LYS C 1 205 ? 48.43930 18.99105 81.65010 1.000 20.05000 205 LYS C O 1
ATOM 7908 N N . ASN C 1 206 ? 50.56034 18.77011 80.90095 1.000 20.35000 206 ASN C N 1
ATOM 7909 C CA . ASN C 1 206 ? 50.76746 20.22137 80.84632 1.000 22.09000 206 ASN C CA 1
ATOM 7910 C C . ASN C 1 206 ? 51.75832 20.54373 79.72119 1.000 24.63000 206 ASN C C 1
ATOM 7911 O O . ASN C 1 206 ? 52.96924 20.61470 79.94983 1.000 22.30000 206 ASN C O 1
ATOM 7916 N N . TRP C 1 207 ? 51.23295 20.76706 78.51700 1.000 20.80000 207 TRP C N 1
ATOM 7917 C CA . TRP C 1 207 ? 52.09775 21.16148 77.40978 1.000 21.54000 207 TRP C CA 1
ATOM 7918 C C . TRP C 1 207 ? 51.28104 21.73183 76.26074 1.000 22.70000 207 TRP C C 1
ATOM 7919 O O . TRP C 1 207 ? 50.06911 21.52319 76.15331 1.000 20.94000 207 TRP C O 1
ATOM 7930 N N . ALA C 1 208 ? 51.98117 22.44124 75.38406 1.000 20.40000 208 ALA C N 1
ATOM 7931 C CA . ALA C 1 208 ? 51.41793 22.87405 74.11654 1.000 21.52000 208 ALA C CA 1
ATOM 7932 C C . ALA C 1 208 ? 52.22147 22.23263 72.99495 1.000 23.21000 208 ALA C C 1
ATOM 7933 O O . ALA C 1 208 ? 53.39922 21.90780 73.17024 1.000 23.06000 208 ALA C O 1
ATOM 7935 N N . TYR C 1 209 ? 51.57213 22.01398 71.85849 1.000 21.08000 209 TYR C N 1
ATOM 7936 C CA . TYR C 1 209 ? 52.26412 21.73602 70.60796 1.000 20.18000 209 TYR C CA 1
ATOM 7937 C C . TYR C 1 209 ? 52.14329 22.96054 69.71093 1.000 22.52000 209 TYR C C 1
ATOM 7938 O O . TYR C 1 209 ? 51.15830 23.70180 69.78837 1.000 21.93000 209 TYR C O 1
ATOM 7947 N N . LYS C 1 210 ? 53.15073 23.17885 68.85981 1.000 20.63000 210 LYS C N 1
ATOM 7948 C CA . LYS C 1 210 ? 53.07595 24.28195 67.90992 1.000 22.63000 210 LYS C CA 1
ATOM 7949 C C . LYS C 1 210 ? 51.83918 24.11615 67.03349 1.000 21.34000 210 LYS C C 1
ATOM 7950 O O . LYS C 1 210 ? 51.66999 23.08294 66.38591 1.000 23.80000 210 LYS C O 1
ATOM 7956 N N . SER C 1 211 ? 50.95968 25.12068 67.03833 1.000 21.25000 211 SER C N 1
ATOM 7957 C CA . SER C 1 211 ? 49.65572 24.95352 66.41273 1.000 23.07000 211 SER C CA 1
ATOM 7958 C C . SER C 1 211 ? 49.55636 25.93544 65.25656 1.000 20.92000 211 SER C C 1
ATOM 7959 O O . SER C 1 211 ? 49.95636 25.60321 64.13331 1.000 21.64000 211 SER C O 1
ATOM 7962 N N . ASP C 1 212 ? 49.09140 27.15774 65.53010 1.000 20.85000 212 ASP C N 1
ATOM 7963 C CA . ASP C 1 212 ? 49.20764 28.26375 64.57471 1.000 21.97000 212 ASP C CA 1
ATOM 7964 C C . ASP C 1 212 ? 48.52108 27.95189 63.24499 1.000 21.13000 212 ASP C C 1
ATOM 7965 O O . ASP C 1 212 ? 47.28828 27.87132 63.20007 1.000 19.52000 212 ASP C O 1
ATOM 7970 N N . TRP C 1 213 ? 49.27802 27.77043 62.14704 1.000 19.95000 213 TRP C N 1
ATOM 7971 C CA . TRP C 1 213 ? 48.64859 27.42007 60.87088 1.000 21.65000 213 TRP C CA 1
ATOM 7972 C C . TRP C 1 213 ? 48.37024 25.91692 60.71352 1.000 20.59000 213 TRP C C 1
ATOM 7973 O O . TRP C 1 213 ? 47.99444 25.49395 59.61332 1.000 20.83000 213 TRP C O 1
ATOM 7984 N N . LEU C 1 214 ? 48.49767 25.12382 61.78354 1.000 20.02000 214 LEU C N 1
ATOM 7985 C CA . LEU C 1 214 ? 48.39580 23.66678 61.67919 1.000 21.03000 214 LEU C CA 1
ATOM 7986 C C . LEU C 1 214 ? 47.15219 23.19982 60.92421 1.000 20.06000 214 LEU C C 1
ATOM 7987 O O . LEU C 1 214 ? 47.23366 22.27545 60.10704 1.000 21.59000 214 LEU C O 1
ATOM 7992 N N . ILE C 1 215 ? 45.98375 23.78689 61.20604 1.000 19.33000 215 ILE C N 1
ATOM 7993 C CA . ILE C 1 215 ? 44.76069 23.26605 60.59410 1.000 21.47000 215 ILE C CA 1
ATOM 7994 C C . ILE C 1 215 ? 44.83577 23.36896 59.07000 1.000 19.89000 215 ILE C C 1
ATOM 7995 O O . ILE C 1 215 ? 44.38173 22.47090 58.34748 1.000 20.89000 215 ILE C O 1
ATOM 8000 N N . ILE C 1 216 ? 45.44415 24.43863 58.55435 1.000 18.79000 216 ILE C N 1
ATOM 8001 C CA . ILE C 1 216 ? 45.56937 24.57517 57.10508 1.000 19.73000 216 ILE C CA 1
ATOM 8002 C C . ILE C 1 216 ? 46.69027 23.68630 56.56966 1.000 23.37000 216 ILE C C 1
ATOM 8003 O O . ILE C 1 216 ? 46.51947 22.99143 55.55938 1.000 20.98000 216 ILE C O 1
ATOM 8008 N N . ASP C 1 217 ? 47.84918 23.68881 57.23203 1.000 22.78000 217 ASP C N 1
ATOM 8009 C CA . ASP C 1 217 ? 48.92345 22.78549 56.82091 1.000 24.92000 217 ASP C CA 1
ATOM 8010 C C . ASP C 1 217 ? 48.43589 21.34529 56.78927 1.000 23.24000 217 ASP C C 1
ATOM 8011 O O . ASP C 1 217 ? 48.74336 20.59493 55.85828 1.000 23.01000 217 ASP C O 1
ATOM 8016 N N . ARG C 1 218 ? 47.66319 20.94255 57.79958 1.000 20.43000 218 ARG C N 1
ATOM 8017 C CA . ARG C 1 218 ? 47.22788 19.55250 57.88196 1.000 21.43000 218 ARG C CA 1
ATOM 8018 C C . ARG C 1 218 ? 46.21192 19.21559 56.79959 1.000 22.90000 218 ARG C C 1
ATOM 8019 O O . ARG C 1 218 ? 46.30598 18.15715 56.16884 1.000 21.15000 218 ARG C O 1
ATOM 8027 N N . TRP C 1 219 ? 45.22650 20.08571 56.57087 1.000 21.08000 219 TRP C N 1
ATOM 8028 C CA . TRP C 1 219 ? 44.25356 19.78299 55.52400 1.000 22.26000 219 TRP C CA 1
ATOM 8029 C C . TRP C 1 219 ? 44.91383 19.77396 54.14872 1.000 24.02000 219 TRP C C 1
ATOM 8030 O O . TRP C 1 219 ? 44.55750 18.96014 53.29029 1.000 22.50000 219 TRP C O 1
ATOM 8041 N N . ASN C 1 220 ? 45.88787 20.65756 53.92685 1.000 21.24000 220 ASN C N 1
ATOM 8042 C CA . ASN C 1 220 ? 46.65861 20.60500 52.68868 1.000 23.08000 220 ASN C CA 1
ATOM 8043 C C . ASN C 1 220 ? 47.34665 19.25482 52.53282 1.000 25.06000 220 ASN C C 1
ATOM 8044 O O . ASN C 1 220 ? 47.36108 18.67655 51.43575 1.000 25.94000 220 ASN C O 1
ATOM 8049 N N . GLU C 1 221 ? 47.93552 18.74860 53.61856 1.000 23.81000 221 GLU C N 1
ATOM 8050 C CA . GLU C 1 221 ? 48.55622 17.42865 53.59786 1.000 24.49000 221 GLU C CA 1
ATOM 8051 C C . GLU C 1 221 ? 47.53655 16.34240 53.28285 1.000 23.63000 221 GLU C C 1
ATOM 8052 O O . GLU C 1 221 ? 47.83465 15.40425 52.53806 1.000 25.71000 221 GLU C O 1
ATOM 8058 N N . MET C 1 222 ? 46.32238 16.44995 53.83500 1.000 22.66000 222 MET C N 1
ATOM 8059 C CA . MET C 1 222 ? 45.30518 15.43433 53.55395 1.000 22.77000 222 MET C CA 1
ATOM 8060 C C . MET C 1 222 ? 44.89369 15.43844 52.08702 1.000 22.49000 222 MET C C 1
ATOM 8061 O O . MET C 1 222 ? 44.65959 14.37271 51.50267 1.000 23.04000 222 MET C O 1
ATOM 8066 N N . LEU C 1 223 ? 44.77015 16.61999 51.48022 1.000 22.86000 223 LEU C N 1
ATOM 8067 C CA . LEU C 1 223 ? 44.38607 16.67021 50.06936 1.000 25.81000 223 LEU C CA 1
ATOM 8068 C C . LEU C 1 223 ? 45.45866 16.05038 49.17914 1.000 26.33000 223 LEU C C 1
ATOM 8069 O O . LEU C 1 223 ? 45.14226 15.50815 48.11351 1.000 25.92000 223 LEU C O 1
ATOM 8074 N N . SER C 1 224 ? 46.72148 16.11680 49.60333 1.000 24.25000 224 SER C N 1
ATOM 8075 C CA . SER C 1 224 ? 47.81974 15.50285 48.86080 1.000 26.79000 224 SER C CA 1
ATOM 8076 C C . SER C 1 224 ? 47.90975 14.00263 49.13550 1.000 27.53000 224 SER C C 1
ATOM 8077 O O . SER C 1 224 ? 47.98021 13.19358 48.20248 1.000 28.05000 224 SER C O 1
ATOM 8080 N N . VAL C 1 225 ? 47.89373 13.61494 50.41377 1.000 25.20000 225 VAL C N 1
ATOM 8081 C CA . VAL C 1 225 ? 48.04601 12.20922 50.79011 1.000 23.70000 225 VAL C CA 1
ATOM 8082 C C . VAL C 1 225 ? 46.84751 11.38553 50.32977 1.000 29.84000 225 VAL C C 1
ATOM 8083 O O . VAL C 1 225 ? 46.99315 10.22550 49.91483 1.000 28.99000 225 VAL C O 1
ATOM 8087 N N . GLN C 1 226 ? 45.64971 11.95455 50.42631 1.000 22.91000 226 GLN C N 1
ATOM 8088 C CA . GLN C 1 226 ? 44.40332 11.24500 50.16930 1.000 25.44000 226 GLN C CA 1
ATOM 8089 C C . GLN C 1 226 ? 44.28459 9.95304 50.99479 1.000 27.87000 226 GLN C C 1
ATOM 8090 O O . GLN C 1 226 ? 44.13616 8.87251 50.44442 1.000 27.92000 226 GLN C O 1
ATOM 8096 N N . PRO C 1 227 ? 44.32446 10.06069 52.33076 1.000 25.29000 227 PRO C N 1
ATOM 8097 C CA . PRO C 1 227 ? 44.21154 8.85439 53.15860 1.000 26.41000 227 PRO C CA 1
ATOM 8098 C C . PRO C 1 227 ? 42.84352 8.21275 52.99282 1.000 25.85000 227 PRO C C 1
ATOM 8099 O O . PRO C 1 227 ? 41.88050 8.85913 52.58533 1.000 24.93000 227 PRO C O 1
ATOM 8103 N N . ASP C 1 228 ? 42.77039 6.92054 53.33155 1.000 25.62000 228 ASP C N 1
ATOM 8104 C CA . ASP C 1 228 ? 41.51711 6.17362 53.19997 1.000 27.92000 228 ASP C CA 1
ATOM 8105 C C . ASP C 1 228 ? 40.37525 6.85175 53.94857 1.000 28.25000 228 ASP C C 1
ATOM 8106 O O . ASP C 1 228 ? 39.23767 6.90275 53.46301 1.000 25.31000 228 ASP C O 1
ATOM 8111 N N . MET C 1 229 ? 40.66025 7.36267 55.14104 1.000 23.77000 229 MET C N 1
ATOM 8112 C CA . MET C 1 229 ? 39.64805 7.87156 56.05290 1.000 22.41000 229 MET C CA 1
ATOM 8113 C C . MET C 1 229 ? 40.31507 8.92610 56.92752 1.000 23.10000 229 MET C C 1
ATOM 8114 O O . MET C 1 229 ? 41.53264 8.90611 57.10822 1.000 24.12000 229 MET C O 1
ATOM 8119 N N . ILE C 1 230 ? 39.52397 9.86141 57.44798 1.000 22.11000 230 ILE C N 1
ATOM 8120 C CA . ILE C 1 230 ? 40.04455 10.92834 58.29558 1.000 21.64000 230 ILE C CA 1
ATOM 8121 C C . ILE C 1 230 ? 39.23794 10.96201 59.58508 1.000 21.50000 230 ILE C C 1
ATOM 8122 O O . ILE C 1 230 ? 38.00813 10.83092 59.56130 1.000 21.45000 230 ILE C O 1
ATOM 8127 N N . GLU C 1 231 ? 39.93054 11.10724 60.71910 1.000 20.65000 231 GLU C N 1
ATOM 8128 C CA . GLU C 1 231 ? 39.27483 11.33913 62.00025 1.000 20.60000 231 GLU C CA 1
ATOM 8129 C C . GLU C 1 231 ? 39.74593 12.68407 62.54333 1.000 23.20000 231 GLU C C 1
ATOM 8130 O O . GLU C 1 231 ? 40.94974 12.89834 62.73693 1.000 22.41000 231 GLU C O 1
ATOM 8136 N N . VAL C 1 232 ? 38.80333 13.58703 62.78361 1.000 18.67000 232 VAL C N 1
ATOM 8137 C CA . VAL C 1 232 ? 39.13217 14.91449 63.29118 1.000 20.08000 232 VAL C CA 1
ATOM 8138 C C . VAL C 1 232 ? 39.25922 14.84299 64.80778 1.000 20.28000 232 VAL C C 1
ATOM 8139 O O . VAL C 1 232 ? 38.35894 14.33737 65.49494 1.000 19.70000 232 VAL C O 1
ATOM 8143 N N . LEU C 1 233 ? 40.39303 15.32223 65.32971 1.000 18.38000 233 LEU C N 1
ATOM 8144 C CA . LEU C 1 233 ? 40.66493 15.39303 66.76728 1.000 18.01000 233 LEU C CA 1
ATOM 8145 C C . LEU C 1 233 ? 40.56661 16.86162 67.16876 1.000 18.23000 233 LEU C C 1
ATOM 8146 O O . LEU C 1 233 ? 41.50174 17.62984 66.94061 1.000 20.55000 233 LEU C O 1
ATOM 8151 N N . THR C 1 234 ? 39.45090 17.27107 67.77445 1.000 20.28000 234 THR C N 1
ATOM 8152 C CA . THR C 1 234 ? 38.36647 16.42779 68.26535 1.000 20.73000 234 THR C CA 1
ATOM 8153 C C . THR C 1 234 ? 37.08909 17.22494 68.17887 1.000 20.89000 234 THR C C 1
ATOM 8154 O O . THR C 1 234 ? 37.12672 18.44488 68.02281 1.000 19.91000 234 THR C O 1
ATOM 8158 N N . TRP C 1 235 ? 35.94992 16.56968 68.39024 1.000 19.59000 235 TRP C N 1
ATOM 8159 C CA . TRP C 1 235 ? 34.73269 17.35072 68.55133 1.000 19.80000 235 TRP C CA 1
ATOM 8160 C C . TRP C 1 235 ? 34.73939 18.13696 69.86243 1.000 19.89000 235 TRP C C 1
ATOM 8161 O O . TRP C 1 235 ? 34.34579 19.31060 69.88770 1.000 20.44000 235 TRP C O 1
ATOM 8172 N N . ASN C 1 236 ? 35.17949 17.51671 70.96764 1.000 19.02000 236 ASN C N 1
ATOM 8173 C CA . ASN C 1 236 ? 34.90175 18.11788 72.26744 1.000 19.52000 236 ASN C CA 1
ATOM 8174 C C . ASN C 1 236 ? 35.91716 17.75890 73.35039 1.000 20.04000 236 ASN C C 1
ATOM 8175 O O . ASN C 1 236 ? 35.54790 17.69054 74.52708 1.000 19.94000 236 ASN C O 1
ATOM 8180 N N . ASP C 1 237 ? 37.18766 17.54892 73.00365 1.000 18.86000 237 ASP C N 1
ATOM 8181 C CA . ASP C 1 237 ? 38.19224 17.35997 74.05736 1.000 20.11000 237 ASP C CA 1
ATOM 8182 C C . ASP C 1 237 ? 38.59465 18.74236 74.55898 1.000 20.74000 237 ASP C C 1
ATOM 8183 O O . ASP C 1 237 ? 39.60641 19.32992 74.15623 1.000 19.78000 237 ASP C O 1
ATOM 8188 N N . TYR C 1 238 ? 37.75291 19.27548 75.44578 1.000 17.26000 238 TYR C N 1
ATOM 8189 C CA . TYR C 1 238 ? 37.98348 20.61238 75.98283 1.000 18.70000 238 TYR C CA 1
ATOM 8190 C C . TYR C 1 238 ? 39.32504 20.69577 76.68975 1.000 20.18000 238 TYR C C 1
ATOM 8191 O O . TYR C 1 238 ? 40.02344 21.71310 76.59139 1.000 20.49000 238 TYR C O 1
ATOM 8200 N N . GLY C 1 239 ? 39.71393 19.62300 77.38065 1.000 20.32000 239 GLY C N 1
ATOM 8201 C CA . GLY C 1 239 ? 40.93821 19.65215 78.16445 1.000 21.09000 239 GLY C CA 1
ATOM 8202 C C . GLY C 1 239 ? 42.19829 19.81367 77.33427 1.000 19.61000 239 GLY C C 1
ATOM 8203 O O . GLY C 1 239 ? 43.24515 20.18980 77.87855 1.000 21.48000 239 GLY C O 1
ATOM 8204 N N . GLU C 1 240 ? 42.13525 19.52350 76.03456 1.000 18.31000 240 GLU C N 1
ATOM 8205 C CA . GLU C 1 240 ? 43.31622 19.61905 75.18060 1.000 21.43000 240 GLU C CA 1
ATOM 8206 C C . GLU C 1 240 ? 43.17669 20.69493 74.11835 1.000 20.14000 240 GLU C C 1
ATOM 8207 O O . GLU C 1 240 ? 44.03777 20.79867 73.23478 1.000 18.85000 240 GLU C O 1
ATOM 8213 N N . SER C 1 241 ? 42.10913 21.49091 74.18254 1.000 18.22000 241 SER C N 1
ATOM 8214 C CA . SER C 1 241 ? 41.91003 22.70266 73.39360 1.000 17.62000 241 SER C CA 1
ATOM 8215 C C . SER C 1 241 ? 41.68357 22.46441 71.89778 1.000 20.79000 241 SER C C 1
ATOM 8216 O O . SER C 1 241 ? 41.57214 23.44644 71.15894 1.000 20.29000 241 SER C O 1
ATOM 8219 N N . HIS C 1 242 ? 41.60133 21.21534 71.41411 1.000 17.92000 242 HIS C N 1
ATOM 8220 C CA . HIS C 1 242 ? 41.38298 20.99724 69.98287 1.000 19.15000 242 HIS C CA 1
ATOM 8221 C C . HIS C 1 242 ? 39.92199 20.69338 69.65231 1.000 19.37000 242 HIS C C 1
ATOM 8222 O O . HIS C 1 242 ? 39.62305 20.22920 68.54535 1.000 20.09000 242 HIS C O 1
ATOM 8229 N N . TYR C 1 243 ? 39.00842 20.99298 70.57168 1.000 17.23000 243 TYR C N 1
ATOM 8230 C CA . TYR C 1 243 ? 37.58460 20.85756 70.29091 1.000 19.57000 243 TYR C CA 1
ATOM 8231 C C . TYR C 1 243 ? 37.16952 21.81339 69.18236 1.000 22.27000 243 TYR C C 1
ATOM 8232 O O . TYR C 1 243 ? 37.64327 22.95394 69.11107 1.000 21.16000 243 TYR C O 1
ATOM 8241 N N . ILE C 1 244 ? 36.27113 21.34798 68.31631 1.000 19.61000 244 ILE C N 1
ATOM 8242 C CA . ILE C 1 244 ? 35.67509 22.19937 67.29269 1.000 21.26000 244 ILE C CA 1
ATOM 8243 C C . ILE C 1 244 ? 34.15921 22.24308 67.37095 1.000 21.84000 244 ILE C C 1
ATOM 8244 O O . ILE C 1 244 ? 33.54368 23.03019 66.63821 1.000 21.00000 244 ILE C O 1
ATOM 8249 N N . GLY C 1 245 ? 33.53664 21.41002 68.20420 1.000 21.74000 245 GLY C N 1
ATOM 8250 C CA . GLY C 1 245 ? 32.11781 21.52189 68.46878 1.000 21.08000 245 GLY C CA 1
ATOM 8251 C C . GLY C 1 245 ? 31.83022 22.63043 69.46005 1.000 24.20000 245 GLY C C 1
ATOM 8252 O O . GLY C 1 245 ? 32.72795 23.27454 70.00207 1.000 23.42000 245 GLY C O 1
ATOM 8253 N N . ASN C 1 246 ? 30.54149 22.86453 69.69504 1.000 23.77000 246 ASN C N 1
ATOM 8254 C CA . ASN C 1 246 ? 30.13671 23.84105 70.69987 1.000 24.29000 246 ASN C CA 1
ATOM 8255 C C . ASN C 1 246 ? 30.53544 23.37124 72.09003 1.000 23.67000 246 ASN C C 1
ATOM 8256 O O . ASN C 1 246 ? 30.57581 22.17444 72.37816 1.000 28.83000 246 ASN C O 1
ATOM 8261 N N . ILE C 1 247 ? 30.83352 24.33065 72.96214 1.000 22.14000 247 ILE C N 1
ATOM 8262 C CA . ILE C 1 247 ? 31.13381 24.01853 74.35561 1.000 22.15000 247 ILE C CA 1
ATOM 8263 C C . ILE C 1 247 ? 29.80332 23.73154 75.05019 1.000 27.00000 247 ILE C C 1
ATOM 8264 O O . ILE C 1 247 ? 29.06220 24.64737 75.40053 1.000 30.97000 247 ILE C O 1
ATOM 8269 N N . GLN C 1 248 ? 29.49108 22.45487 75.23867 1.000 26.55000 248 GLN C N 1
ATOM 8270 C CA . GLN C 1 248 ? 28.34906 22.03695 76.04260 1.000 28.71000 248 GLN C CA 1
ATOM 8271 C C . GLN C 1 248 ? 28.75696 20.78309 76.80461 1.000 30.85000 248 GLN C C 1
ATOM 8272 O O . GLN C 1 248 ? 29.83642 20.23086 76.59160 1.000 32.01000 248 GLN C O 1
ATOM 8278 N N . GLY C 1 249 ? 27.90684 20.33454 77.72507 1.000 31.98000 249 GLY C N 1
ATOM 8279 C CA . GLY C 1 249 ? 28.32299 19.22496 78.57159 1.000 30.38000 249 GLY C CA 1
ATOM 8280 C C . GLY C 1 249 ? 29.21571 19.67632 79.72331 1.000 34.39000 249 GLY C C 1
ATOM 8281 O O . GLY C 1 249 ? 29.04909 20.76183 80.28442 1.000 37.22000 249 GLY C O 1
ATOM 8282 N N . ALA C 1 250 ? 30.17906 18.82799 80.08081 1.000 27.35000 250 ALA C N 1
ATOM 8283 C CA . ALA C 1 250 ? 30.99301 19.04914 81.26964 1.000 27.67000 250 ALA C CA 1
ATOM 8284 C C . ALA C 1 250 ? 32.44706 19.25921 80.87700 1.000 25.65000 250 ALA C C 1
ATOM 8285 O O . ALA C 1 250 ? 33.00262 18.47326 80.10511 1.000 29.45000 250 ALA C O 1
ATOM 8287 N N . LEU C 1 251 ? 33.06005 20.31280 81.41843 1.000 28.56000 251 LEU C N 1
ATOM 8288 C CA . LEU C 1 251 ? 34.48421 20.58310 81.25464 1.000 26.49000 251 LEU C CA 1
ATOM 8289 C C . LEU C 1 251 ? 35.29118 19.82011 82.30080 1.000 27.16000 251 LEU C C 1
ATOM 8290 O O . LEU C 1 251 ? 34.91703 19.80231 83.47931 1.000 29.18000 251 LEU C O 1
ATOM 8295 N N . PRO C 1 252 ? 36.38406 19.17296 81.89693 1.000 27.00000 252 PRO C N 1
ATOM 8296 C CA . PRO C 1 252 ? 37.24705 18.49838 82.87742 1.000 27.08000 252 PRO C CA 1
ATOM 8297 C C . PRO C 1 252 ? 37.75804 19.47937 83.92268 1.000 27.77000 252 PRO C C 1
ATOM 8298 O O . PRO C 1 252 ? 38.04985 20.64172 83.62383 1.000 24.38000 252 PRO C O 1
ATOM 8302 N N . ALA C 1 253 ? 37.84453 18.99908 85.16463 1.000 28.65000 253 ALA C N 1
ATOM 8303 C CA . ALA C 1 253 ? 38.27490 19.84085 86.26870 1.000 25.58000 253 ALA C CA 1
ATOM 8304 C C . ALA C 1 253 ? 39.63297 20.44669 85.96741 1.000 25.03000 253 ALA C C 1
ATOM 8305 O O . ALA C 1 253 ? 40.58121 19.73621 85.61442 1.000 25.89000 253 ALA C O 1
ATOM 8307 N N . GLY C 1 254 ? 39.72446 21.76115 86.11786 1.000 24.02000 254 GLY C N 1
ATOM 8308 C CA . GLY C 1 254 ? 40.95113 22.48239 85.86468 1.000 24.71000 254 GLY C CA 1
ATOM 8309 C C . GLY C 1 254 ? 41.05877 23.06506 84.47597 1.000 24.32000 254 GLY C C 1
ATOM 8310 O O . GLY C 1 254 ? 41.96747 23.86509 84.23442 1.000 25.36000 254 GLY C O 1
ATOM 8311 N N . SER C 1 255 ? 40.17286 22.67667 83.55166 1.000 23.12000 255 SER C N 1
ATOM 8312 C CA . SER C 1 255 ? 40.23353 23.17134 82.18018 1.000 21.67000 255 SER C CA 1
ATOM 8313 C C . SER C 1 255 ? 39.38433 24.41180 81.96065 1.000 23.35000 255 SER C C 1
ATOM 8314 O O . SER C 1 255 ? 39.54383 25.08174 80.93481 1.000 21.32000 255 SER C O 1
ATOM 8317 N N . GLU C 1 256 ? 38.48532 24.73904 82.89015 1.000 23.12000 256 GLU C N 1
ATOM 8318 C CA . GLU C 1 256 ? 37.47693 25.74453 82.57383 1.000 24.60000 256 GLU C CA 1
ATOM 8319 C C . GLU C 1 256 ? 38.10619 27.11966 82.41546 1.000 24.80000 256 GLU C C 1
ATOM 8320 O O . GLU C 1 256 ? 37.59847 27.95103 81.65208 1.000 23.55000 256 GLU C O 1
ATOM 8326 N N . GLY C 1 257 ? 39.22687 27.35932 83.10340 1.000 22.62000 257 GLY C N 1
ATOM 8327 C CA . GLY C 1 257 ? 39.89638 28.63986 82.99660 1.000 22.25000 257 GLY C CA 1
ATOM 8328 C C . GLY C 1 257 ? 40.42757 28.93397 81.60854 1.000 23.81000 257 GLY C C 1
ATOM 8329 O O . GLY C 1 257 ? 40.48826 30.09779 81.20081 1.000 27.63000 257 GLY C O 1
ATOM 8330 N N . TYR C 1 258 ? 40.81246 27.90332 80.85395 1.000 18.68000 258 TYR C N 1
ATOM 8331 C CA . TYR C 1 258 ? 41.27952 28.15167 79.49656 1.000 18.81000 258 TYR C CA 1
ATOM 8332 C C . TYR C 1 258 ? 40.29713 27.73397 78.41435 1.000 21.74000 258 TYR C C 1
ATOM 8333 O O . TYR C 1 258 ? 40.61213 27.88636 77.23151 1.000 20.98000 258 TYR C O 1
ATOM 8342 N N . VAL C 1 259 ? 39.10446 27.25775 78.77187 1.000 19.32000 259 VAL C N 1
ATOM 8343 C CA . VAL C 1 259 ? 38.09951 26.85828 77.79556 1.000 20.91000 259 VAL C CA 1
ATOM 8344 C C . VAL C 1 259 ? 36.91519 27.81631 77.77970 1.000 18.92000 259 VAL C C 1
ATOM 8345 O O . VAL C 1 259 ? 36.43801 28.19936 76.70645 1.000 19.90000 259 VAL C O 1
ATOM 8349 N N . ASP C 1 260 ? 36.43090 28.21625 78.95373 1.000 20.72000 260 ASP C N 1
ATOM 8350 C CA . ASP C 1 260 ? 35.25941 29.08393 79.02474 1.000 23.91000 260 ASP C CA 1
ATOM 8351 C C . ASP C 1 260 ? 35.49655 30.37240 78.25387 1.000 20.69000 260 ASP C C 1
ATOM 8352 O O . ASP C 1 260 ? 36.49153 31.06831 78.46997 1.000 22.63000 260 ASP C O 1
ATOM 8357 N N . GLY C 1 261 ? 34.57823 30.69207 77.35241 1.000 23.31000 261 GLY C N 1
ATOM 8358 C CA . GLY C 1 261 ? 34.73254 31.86712 76.52859 1.000 25.01000 261 GLY C CA 1
ATOM 8359 C C . GLY C 1 261 ? 35.57671 31.68531 75.28752 1.000 25.89000 261 GLY C C 1
ATOM 8360 O O . GLY C 1 261 ? 35.74170 32.65233 74.53364 1.000 24.55000 261 GLY C O 1
ATOM 8361 N N . PHE C 1 262 ? 36.11196 30.48938 75.04013 1.000 18.82000 262 PHE C N 1
ATOM 8362 C CA . PHE C 1 262 ? 36.96245 30.24007 73.87040 1.000 20.25000 262 PHE C CA 1
ATOM 8363 C C . PHE C 1 262 ? 36.19178 29.39250 72.85775 1.000 19.54000 262 PHE C C 1
ATOM 8364 O O . PHE C 1 262 ? 36.42663 28.19752 72.70000 1.000 21.32000 262 PHE C O 1
ATOM 8372 N N . ASP C 1 263 ? 35.25515 30.04080 72.16530 1.000 21.30000 263 ASP C N 1
ATOM 8373 C CA . ASP C 1 263 ? 34.45532 29.40343 71.12486 1.000 22.26000 263 ASP C CA 1
ATOM 8374 C C . ASP C 1 263 ? 35.33383 29.00580 69.93828 1.000 20.46000 263 ASP C C 1
ATOM 8375 O O . ASP C 1 263 ? 36.13422 29.80700 69.44985 1.000 21.54000 263 ASP C O 1
ATOM 8380 N N . HIS C 1 264 ? 35.19136 27.76338 69.47710 1.000 18.90000 264 HIS C N 1
ATOM 8381 C CA . HIS C 1 264 ? 35.97757 27.25664 68.35446 1.000 19.66000 264 HIS C CA 1
ATOM 8382 C C . HIS C 1 264 ? 35.12102 26.97527 67.12636 1.000 21.62000 264 HIS C C 1
ATOM 8383 O O . HIS C 1 264 ? 35.56774 26.28252 66.20210 1.000 22.28000 264 HIS C O 1
ATOM 8390 N N . THR C 1 265 ? 33.89841 27.50955 67.09967 1.000 21.01000 265 THR C N 1
ATOM 8391 C CA . THR C 1 265 ? 32.98331 27.26205 65.98736 1.000 22.92000 265 THR C CA 1
ATOM 8392 C C . THR C 1 265 ? 33.61696 27.59317 64.64124 1.000 22.13000 265 THR C C 1
ATOM 8393 O O . THR C 1 265 ? 33.42646 26.86501 63.65724 1.000 20.60000 265 THR C O 1
ATOM 8397 N N . ALA C 1 266 ? 34.37542 28.68830 64.57792 1.000 21.21000 266 ALA C N 1
ATOM 8398 C CA . ALA C 1 266 ? 35.00218 29.08321 63.32047 1.000 21.49000 266 ALA C CA 1
ATOM 8399 C C . ALA C 1 266 ? 35.89229 27.97646 62.75812 1.000 23.34000 266 ALA C C 1
ATOM 8400 O O . ALA C 1 266 ? 35.96986 27.79548 61.53653 1.000 22.33000 266 ALA C O 1
ATOM 8402 N N . TRP C 1 267 ? 36.56564 27.21559 63.62750 1.000 21.78000 267 TRP C N 1
ATOM 8403 C CA . TRP C 1 267 ? 37.44381 26.14969 63.14124 1.000 21.09000 267 TRP C CA 1
ATOM 8404 C C . TRP C 1 267 ? 36.66168 25.01807 62.47104 1.000 21.76000 267 TRP C C 1
ATOM 8405 O O . TRP C 1 267 ? 37.13994 24.41524 61.49951 1.000 20.93000 267 TRP C O 1
ATOM 8416 N N . ARG C 1 268 ? 35.46120 24.69054 62.95580 1.000 18.87000 268 ARG C N 1
ATOM 8417 C CA . ARG C 1 268 ? 34.73990 23.65474 62.22459 1.000 20.43000 268 ARG C CA 1
ATOM 8418 C C . ARG C 1 268 ? 34.21144 24.19768 60.90130 1.000 22.48000 268 ARG C C 1
ATOM 8419 O O . ARG C 1 268 ? 34.24816 23.49025 59.88425 1.000 22.82000 268 ARG C O 1
ATOM 8427 N N . TYR C 1 269 ? 33.77032 25.46245 60.88204 1.000 19.72000 269 TYR C N 1
ATOM 8428 C CA . TYR C 1 269 ? 33.27805 26.06457 59.63828 1.000 20.00000 269 TYR C CA 1
ATOM 8429 C C . TYR C 1 269 ? 34.35836 26.09445 58.55914 1.000 23.85000 269 TYR C C 1
ATOM 8430 O O . TYR C 1 269 ? 34.08560 25.80055 57.38829 1.000 22.59000 269 TYR C O 1
ATOM 8439 N N . LEU C 1 270 ? 35.59220 26.47063 58.92027 1.000 21.25000 270 LEU C N 1
ATOM 8440 C CA . LEU C 1 270 ? 36.61160 26.61393 57.88146 1.000 22.40000 270 LEU C CA 1
ATOM 8441 C C . LEU C 1 270 ? 37.01883 25.27690 57.27781 1.000 22.32000 270 LEU C C 1
ATOM 8442 O O . LEU C 1 270 ? 37.58673 25.25255 56.17897 1.000 23.51000 270 LEU C O 1
ATOM 8447 N N . MET C 1 271 ? 36.75694 24.16339 57.96629 1.000 19.79000 271 MET C N 1
ATOM 8448 C CA . MET C 1 271 ? 37.13537 22.87335 57.41652 1.000 20.48000 271 MET C CA 1
ATOM 8449 C C . MET C 1 271 ? 36.22514 22.42966 56.28606 1.000 22.07000 271 MET C C 1
ATOM 8450 O O . MET C 1 271 ? 36.61596 21.55171 55.51564 1.000 21.74000 271 MET C O 1
ATOM 8455 N N . SER C 1 272 ? 35.02661 23.00088 56.18658 1.000 22.99000 272 SER C N 1
ATOM 8456 C CA . SER C 1 272 ? 34.04907 22.49808 55.22774 1.000 23.11000 272 SER C CA 1
ATOM 8457 C C . SER C 1 272 ? 34.56353 22.46538 53.78543 1.000 23.70000 272 SER C C 1
ATOM 8458 O O . SER C 1 272 ? 34.34271 21.44490 53.11100 1.000 23.15000 272 SER C O 1
ATOM 8461 N N . PRO C 1 273 ? 35.24713 23.48932 53.25816 1.000 22.37000 273 PRO C N 1
ATOM 8462 C CA . PRO C 1 273 ? 35.76554 23.36709 51.88161 1.000 26.91000 273 PRO C CA 1
ATOM 8463 C C . PRO C 1 273 ? 36.83750 22.30867 51.73762 1.000 23.15000 273 PRO C C 1
ATOM 8464 O O . PRO C 1 273 ? 36.97412 21.71698 50.65956 1.000 23.21000 273 PRO C O 1
ATOM 8468 N N . TYR C 1 274 ? 37.64001 22.08668 52.78000 1.000 21.32000 274 TYR C N 1
ATOM 8469 C CA . TYR C 1 274 ? 38.66654 21.05652 52.71623 1.000 23.13000 274 TYR C CA 1
ATOM 8470 C C . TYR C 1 274 ? 38.04655 19.67235 52.79347 1.000 24.27000 274 TYR C C 1
ATOM 8471 O O . TYR C 1 274 ? 38.48907 18.75304 52.10062 1.000 21.95000 274 TYR C O 1
ATOM 8480 N N . ILE C 1 275 ? 37.01510 19.51008 53.63116 1.000 21.85000 275 ILE C N 1
ATOM 8481 C CA . ILE C 1 275 ? 36.31791 18.23261 53.71670 1.000 21.68000 275 ILE C CA 1
ATOM 8482 C C . ILE C 1 275 ? 35.68932 17.89156 52.37442 1.000 23.58000 275 ILE C C 1
ATOM 8483 O O . ILE C 1 275 ? 35.84057 16.77523 51.86844 1.000 21.30000 275 ILE C O 1
ATOM 8488 N N . SER C 1 276 ? 35.01396 18.86842 51.75796 1.000 23.55000 276 SER C N 1
ATOM 8489 C CA . SER C 1 276 ? 34.43225 18.67046 50.42907 1.000 24.17000 276 SER C CA 1
ATOM 8490 C C . SER C 1 276 ? 35.49061 18.27536 49.40658 1.000 23.62000 276 SER C C 1
ATOM 8491 O O . SER C 1 276 ? 35.28353 17.35415 48.60414 1.000 26.02000 276 SER C O 1
ATOM 8494 N N . ALA C 1 277 ? 36.63187 18.97663 49.40530 1.000 25.62000 277 ALA C N 1
ATOM 8495 C CA . ALA C 1 277 ? 37.69448 18.65359 48.45868 1.000 23.25000 277 ALA C CA 1
ATOM 8496 C C . ALA C 1 277 ? 38.23365 17.24966 48.69270 1.000 25.50000 277 ALA C C 1
ATOM 8497 O O . ALA C 1 277 ? 38.52765 16.52194 47.73871 1.000 24.30000 277 ALA C O 1
ATOM 8499 N N . TYR C 1 278 ? 38.37163 16.84884 49.96055 1.000 24.74000 278 TYR C N 1
ATOM 8500 C CA . TYR C 1 278 ? 38.85015 15.50479 50.26335 1.000 23.63000 278 TYR C CA 1
ATOM 8501 C C . TYR C 1 278 ? 37.89964 14.44362 49.71123 1.000 24.95000 278 TYR C C 1
ATOM 8502 O O . TYR C 1 278 ? 38.34206 13.45999 49.10424 1.000 24.35000 278 TYR C O 1
ATOM 8511 N N . LYS C 1 279 ? 36.58711 14.64418 49.87961 1.000 22.70000 279 LYS C N 1
ATOM 8512 C CA . LYS C 1 279 ? 35.60630 13.68853 49.36752 1.000 23.00000 279 LYS C CA 1
ATOM 8513 C C . LYS C 1 279 ? 35.58141 13.65563 47.84413 1.000 28.67000 279 LYS C C 1
ATOM 8514 O O . LYS C 1 279 ? 35.27648 12.61150 47.25317 1.000 28.66000 279 LYS C O 1
ATOM 8520 N N . LEU C 1 280 ? 35.88643 14.77561 47.19859 1.000 25.66000 280 LEU C N 1
ATOM 8521 C CA . LEU C 1 280 ? 35.89740 14.86263 45.74517 1.000 27.29000 280 LEU C CA 1
ATOM 8522 C C . LEU C 1 280 ? 37.26301 14.56456 45.14156 1.000 28.34000 280 LEU C C 1
ATOM 8523 O O . LEU C 1 280 ? 37.40795 14.63010 43.91923 1.000 29.22000 280 LEU C O 1
ATOM 8528 N N . GLY C 1 281 ? 38.26326 14.25545 45.96210 1.000 28.34000 281 GLY C N 1
ATOM 8529 C CA . GLY C 1 281 ? 39.58284 13.94125 45.44902 1.000 28.65000 281 GLY C CA 1
ATOM 8530 C C . GLY C 1 281 ? 40.30281 15.12011 44.83903 1.000 29.53000 281 GLY C C 1
ATOM 8531 O O . GLY C 1 281 ? 41.15949 14.93506 43.97110 1.000 32.27000 281 GLY C O 1
ATOM 8532 N N . LEU C 1 282 ? 39.97479 16.33057 45.26679 1.000 27.48000 282 LEU C N 1
ATOM 8533 C CA . LEU C 1 282 ? 40.55309 17.53705 44.69645 1.000 28.54000 282 LEU C CA 1
ATOM 8534 C C . LEU C 1 282 ? 41.85951 17.89981 45.39402 1.000 32.14000 282 LEU C C 1
ATOM 8535 O O . LEU C 1 282 ? 42.09746 17.54883 46.55202 1.000 27.60000 282 LEU C O 1
ATOM 8540 N N . SER C 1 283 ? 42.70252 18.63160 44.67330 1.000 31.69000 283 SER C N 1
ATOM 8541 C CA . SER C 1 283 ? 43.98631 19.06327 45.20754 1.000 34.28000 283 SER C CA 1
ATOM 8542 C C . SER C 1 283 ? 43.91158 20.40037 45.93151 1.000 32.48000 283 SER C C 1
ATOM 8543 O O . SER C 1 283 ? 44.87961 20.78056 46.59953 1.000 35.39000 283 SER C O 1
ATOM 8546 N N . GLU C 1 284 ? 42.79965 21.11762 45.81612 1.000 30.94000 284 GLU C N 1
ATOM 8547 C CA . GLU C 1 284 ? 42.61841 22.42084 46.43613 1.000 33.85000 284 GLU C CA 1
ATOM 8548 C C . GLU C 1 284 ? 41.22880 22.48480 47.04759 1.000 32.94000 284 GLU C C 1
ATOM 8549 O O . GLU C 1 284 ? 40.31100 21.81168 46.56717 1.000 32.79000 284 GLU C O 1
ATOM 8555 N N . PRO C 1 285 ? 41.04581 23.27382 48.10950 1.000 33.42000 285 PRO C N 1
ATOM 8556 C CA . PRO C 1 285 ? 39.72753 23.36001 48.74602 1.000 31.78000 285 PRO C CA 1
ATOM 8557 C C . PRO C 1 285 ? 38.66102 23.88413 47.79978 1.000 37.43000 285 PRO C C 1
ATOM 8558 O O . PRO C 1 285 ? 38.92254 24.68556 46.89822 1.000 35.31000 285 PRO C O 1
ATOM 8562 N N . TYR C 1 286 ? 37.43791 23.43992 48.05666 1.000 38.45000 286 TYR C N 1
ATOM 8563 C CA . TYR C 1 286 ? 36.27784 23.69816 47.20996 1.000 41.92000 286 TYR C CA 1
ATOM 8564 C C . TYR C 1 286 ? 35.52671 24.89324 47.79461 1.000 38.45000 286 TYR C C 1
ATOM 8565 O O . TYR C 1 286 ? 34.73334 24.73901 48.72727 1.000 42.04000 286 TYR C O 1
ATOM 8574 N N . ILE C 1 287 ? 35.77827 26.08445 47.25151 1.000 39.69000 287 ILE C N 1
ATOM 8575 C CA . ILE C 1 287 ? 35.31825 27.33739 47.84916 1.000 43.76000 287 ILE C CA 1
ATOM 8576 C C . ILE C 1 287 ? 34.09917 27.83177 47.08079 1.000 47.36000 287 ILE C C 1
ATOM 8577 O O . ILE C 1 287 ? 34.21168 28.28252 45.93655 1.000 48.23000 287 ILE C O 1
ATOM 8582 N N . ASN C 1 288 ? 32.93169 27.77894 47.71883 1.000 47.55000 288 ASN C N 1
ATOM 8583 C CA . ASN C 1 288 ? 31.70834 28.29723 47.12059 1.000 53.65000 288 ASN C CA 1
ATOM 8584 C C . ASN C 1 288 ? 31.05393 29.37472 47.97822 1.000 54.71000 288 ASN C C 1
ATOM 8585 O O . ASN C 1 288 ? 29.95030 29.82832 47.65133 1.000 56.05000 288 ASN C O 1
ATOM 8590 N N . PHE C 1 289 ? 31.70947 29.80480 49.05643 1.000 52.22000 289 PHE C N 1
ATOM 8591 C CA . PHE C 1 289 ? 31.22116 30.86952 49.92159 1.000 42.59000 289 PHE C CA 1
ATOM 8592 C C . PHE C 1 289 ? 32.40855 31.71886 50.35282 1.000 45.30000 289 PHE C C 1
ATOM 8593 O O . PHE C 1 289 ? 33.51820 31.20631 50.52149 1.000 47.00000 289 PHE C O 1
ATOM 8601 N N . GLU C 1 290 ? 32.18054 33.01930 50.52343 1.000 33.55000 290 GLU C N 1
ATOM 8602 C CA . GLU C 1 290 ? 33.23918 33.93025 50.94026 1.000 35.61000 290 GLU C CA 1
ATOM 8603 C C . GLU C 1 290 ? 33.17842 34.13735 52.44906 1.000 30.60000 290 GLU C C 1
ATOM 8604 O O . GLU C 1 290 ? 32.09306 34.20264 53.03191 1.000 32.06000 290 GLU C O 1
ATOM 8610 N N . SER C 1 291 ? 34.34580 34.24756 53.07616 1.000 31.55000 291 SER C N 1
ATOM 8611 C CA . SER C 1 291 ? 34.36737 34.38798 54.53089 1.000 28.58000 291 SER C CA 1
ATOM 8612 C C . SER C 1 291 ? 35.78320 34.66976 55.00350 1.000 26.23000 291 SER C C 1
ATOM 8613 O O . SER C 1 291 ? 36.76134 34.33478 54.32800 1.000 27.26000 291 SER C O 1
ATOM 8616 N N . LEU C 1 292 ? 35.87262 35.27679 56.18694 1.000 27.40000 292 LEU C N 1
ATOM 8617 C CA . LEU C 1 292 ? 37.13329 35.51424 56.87324 1.000 23.65000 292 LEU C CA 1
ATOM 8618 C C . LEU C 1 292 ? 37.07712 34.78908 58.20848 1.000 23.34000 292 LEU C C 1
ATOM 8619 O O . LEU C 1 292 ? 36.07182 34.88272 58.92471 1.000 24.20000 292 LEU C O 1
ATOM 8624 N N . PHE C 1 293 ? 38.14336 34.05821 58.52602 1.000 21.89000 293 PHE C N 1
ATOM 8625 C CA . PHE C 1 293 ? 38.30112 33.40012 59.81460 1.000 20.38000 293 PHE C CA 1
ATOM 8626 C C . PHE C 1 293 ? 39.54599 33.95253 60.49367 1.000 18.63000 293 PHE C C 1
ATOM 8627 O O . PHE C 1 293 ? 40.51714 34.33375 59.83457 1.000 23.08000 293 PHE C O 1
ATOM 8635 N N . TYR C 1 294 ? 39.51777 34.00817 61.81829 1.000 20.11000 294 TYR C N 1
ATOM 8636 C CA . TYR C 1 294 ? 40.69461 34.46418 62.53328 1.000 20.88000 294 TYR C CA 1
ATOM 8637 C C . TYR C 1 294 ? 40.84265 33.67005 63.81902 1.000 20.12000 294 TYR C C 1
ATOM 8638 O O . TYR C 1 294 ? 39.86545 33.14504 64.35266 1.000 18.48000 294 TYR C O 1
ATOM 8647 N N . TRP C 1 295 ? 42.07996 33.56145 64.29185 1.000 20.34000 295 TRP C N 1
ATOM 8648 C CA . TRP C 1 295 ? 42.31468 32.94096 65.59336 1.000 20.17000 295 TRP C CA 1
ATOM 8649 C C . TRP C 1 295 ? 43.63739 33.43040 66.15592 1.000 20.47000 295 TRP C C 1
ATOM 8650 O O . TRP C 1 295 ? 44.53248 33.83380 65.41553 1.000 19.52000 295 TRP C O 1
ATOM 8661 N N . TYR C 1 296 ? 43.73640 33.41766 67.48387 1.000 18.63000 296 TYR C N 1
ATOM 8662 C CA . TYR C 1 296 ? 44.91859 33.93172 68.15645 1.000 18.96000 296 TYR C CA 1
ATOM 8663 C C . TYR C 1 296 ? 44.82018 33.57323 69.62361 1.000 18.10000 296 TYR C C 1
ATOM 8664 O O . TYR C 1 296 ? 43.71938 33.47262 70.16553 1.000 17.79000 296 TYR C O 1
ATOM 8673 N N . ARG C 1 297 ? 45.98532 33.42111 70.25940 1.000 18.57000 297 ARG C N 1
ATOM 8674 C CA . ARG C 1 297 ? 46.06127 33.17329 71.69341 1.000 18.00000 297 ARG C CA 1
ATOM 8675 C C . ARG C 1 297 ? 45.75691 34.44277 72.49269 1.000 18.98000 297 ARG C C 1
ATOM 8676 O O . ARG C 1 297 ? 45.82177 35.56031 71.96483 1.000 20.00000 297 ARG C O 1
ATOM 8684 N N . PRO C 1 298 ? 45.42407 34.29424 73.78300 1.000 17.39000 298 PRO C N 1
ATOM 8685 C CA . PRO C 1 298 ? 44.98421 35.45424 74.57173 1.000 21.35000 298 PRO C CA 1
ATOM 8686 C C . PRO C 1 298 ? 46.10477 36.28491 75.17771 1.000 19.03000 298 PRO C C 1
ATOM 8687 O O . PRO C 1 298 ? 45.81002 37.35498 75.71763 1.000 19.82000 298 PRO C O 1
ATOM 8691 N N . THR C 1 299 ? 47.34587 35.81217 75.16680 1.000 17.96000 299 THR C N 1
ATOM 8692 C CA . THR C 1 299 ? 48.47827 36.51864 75.75034 1.000 18.08000 299 THR C CA 1
ATOM 8693 C C . THR C 1 299 ? 49.70521 36.27767 74.89163 1.000 18.51000 299 THR C C 1
ATOM 8694 O O . THR C 1 299 ? 49.74765 35.31774 74.11792 1.000 19.95000 299 THR C O 1
ATOM 8698 N N . PRO C 1 300 ? 50.74015 37.10821 75.03788 1.000 18.89000 300 PRO C N 1
ATOM 8699 C CA . PRO C 1 300 ? 52.05667 36.71893 74.52822 1.000 22.83000 300 PRO C CA 1
ATOM 8700 C C . PRO C 1 300 ? 52.48124 35.39936 75.14866 1.000 21.01000 300 PRO C C 1
ATOM 8701 O O . PRO C 1 300 ? 52.15934 35.10166 76.30206 1.000 20.88000 300 PRO C O 1
ATOM 8705 N N . LYS C 1 301 ? 53.24208 34.61915 74.37995 1.000 19.58000 301 LYS C N 1
ATOM 8706 C CA . LYS C 1 301 ? 53.66071 33.31501 74.87817 1.000 22.89000 301 LYS C CA 1
ATOM 8707 C C . LYS C 1 301 ? 54.54494 33.44536 76.11169 1.000 23.50000 301 LYS C C 1
ATOM 8708 O O . LYS C 1 301 ? 54.54333 32.55467 76.96706 1.000 24.97000 301 LYS C O 1
ATOM 8714 N N . SER C 1 302 ? 55.27478 34.55347 76.24400 1.000 24.01000 302 SER C N 1
ATOM 8715 C CA . SER C 1 302 ? 56.17202 34.72864 77.38462 1.000 24.58000 302 SER C CA 1
ATOM 8716 C C . SER C 1 302 ? 55.46006 35.18976 78.65361 1.000 25.67000 302 SER C C 1
ATOM 8717 O O . SER C 1 302 ? 56.11726 35.33067 79.69387 1.000 24.48000 302 SER C O 1
ATOM 8720 N N . ALA C 1 303 ? 54.14784 35.42705 78.60457 1.000 23.60000 303 ALA C N 1
ATOM 8721 C CA . ALA C 1 303 ? 53.43065 35.95045 79.76257 1.000 23.72000 303 ALA C CA 1
ATOM 8722 C C . ALA C 1 303 ? 53.61773 35.05974 80.98462 1.000 23.96000 303 ALA C C 1
ATOM 8723 O O . ALA C 1 303 ? 53.64292 33.83105 80.87773 1.000 23.25000 303 ALA C O 1
ATOM 8725 N N . THR C 1 304 ? 53.75864 35.69137 82.15206 1.000 23.35000 304 THR C N 1
ATOM 8726 C CA . THR C 1 304 ? 53.84282 34.98166 83.42636 1.000 25.36000 304 THR C CA 1
ATOM 8727 C C . THR C 1 304 ? 52.48121 35.00916 84.10739 1.000 23.86000 304 THR C C 1
ATOM 8728 O O . THR C 1 304 ? 51.98027 36.08146 84.45852 1.000 25.86000 304 THR C O 1
ATOM 8732 N N . ALA C 1 305 ? 51.88723 33.83149 84.28453 1.000 25.11000 305 ALA C N 1
ATOM 8733 C CA . ALA C 1 305 ? 50.57125 33.73270 84.90505 1.000 23.69000 305 ALA C CA 1
ATOM 8734 C C . ALA C 1 305 ? 50.62525 34.22868 86.34638 1.000 25.19000 305 ALA C C 1
ATOM 8735 O O . ALA C 1 305 ? 51.59139 33.96736 87.06245 1.000 26.65000 305 ALA C O 1
ATOM 8737 N N . THR C 1 306 ? 49.57221 34.92709 86.78426 1.000 24.26000 306 THR C N 1
ATOM 8738 C CA . THR C 1 306 ? 49.61479 35.60541 88.07940 1.000 23.82000 306 THR C CA 1
ATOM 8739 C C . THR C 1 306 ? 49.02937 34.79238 89.22962 1.000 25.56000 306 THR C C 1
ATOM 8740 O O . THR C 1 306 ? 49.26399 35.14396 90.39401 1.000 23.91000 306 THR C O 1
ATOM 8744 N N . ALA C 1 307 ? 48.30994 33.70716 88.95264 1.000 22.73000 307 ALA C N 1
ATOM 8745 C CA . ALA C 1 307 ? 47.68141 32.95176 90.03543 1.000 23.45000 307 ALA C CA 1
ATOM 8746 C C . ALA C 1 307 ? 47.39668 31.52419 89.58173 1.000 25.69000 307 ALA C C 1
ATOM 8747 O O . ALA C 1 307 ? 46.24097 31.09183 89.56467 1.000 24.01000 307 ALA C O 1
ATOM 8749 N N . ASP C 1 308 ? 48.43945 30.79799 89.19464 1.000 21.42000 308 ASP C N 1
ATOM 8750 C CA . ASP C 1 308 ? 48.31423 29.46142 88.61692 1.000 23.43000 308 ASP C CA 1
ATOM 8751 C C . ASP C 1 308 ? 48.99229 28.45012 89.52891 1.000 27.44000 308 ASP C C 1
ATOM 8752 O O . ASP C 1 308 ? 50.16986 28.60531 89.86022 1.000 24.65000 308 ASP C O 1
ATOM 8757 N N . SER C 1 309 ? 48.25681 27.40514 89.91639 1.000 25.75000 309 SER C N 1
ATOM 8758 C CA . SER C 1 309 ? 48.87194 26.32888 90.68375 1.000 26.45000 309 SER C CA 1
ATOM 8759 C C . SER C 1 309 ? 49.74954 25.42677 89.82736 1.000 26.99000 309 SER C C 1
ATOM 8760 O O . SER C 1 309 ? 50.43865 24.56745 90.38461 1.000 28.18000 309 SER C O 1
ATOM 8763 N N . LEU C 1 310 ? 49.75547 25.61092 88.50368 1.000 24.33000 310 LEU C N 1
ATOM 8764 C CA . LEU C 1 310 ? 50.53994 24.82448 87.56238 1.000 22.12000 310 LEU C CA 1
ATOM 8765 C C . LEU C 1 310 ? 51.63982 25.67610 86.94232 1.000 24.56000 310 LEU C C 1
ATOM 8766 O O . LEU C 1 310 ? 51.55118 26.90587 86.89409 1.000 22.75000 310 LEU C O 1
ATOM 8771 N N . SER C 1 311 ? 52.66246 24.99807 86.43561 1.000 22.54000 311 SER C N 1
ATOM 8772 C CA . SER C 1 311 ? 53.85006 25.62922 85.87857 1.000 24.54000 311 SER C CA 1
ATOM 8773 C C . SER C 1 311 ? 53.64407 26.00525 84.41355 1.000 24.04000 311 SER C C 1
ATOM 8774 O O . SER C 1 311 ? 52.67180 25.60136 83.77134 1.000 26.00000 311 SER C O 1
ATOM 8777 N N . TYR C 1 312 ? 54.59888 26.77247 83.88647 1.000 22.07000 312 TYR C N 1
ATOM 8778 C CA . TYR C 1 312 ? 54.59443 27.12262 82.46883 1.000 22.63000 312 TYR C CA 1
ATOM 8779 C C . TYR C 1 312 ? 54.56744 25.85790 81.61128 1.000 23.19000 312 TYR C C 1
ATOM 8780 O O . TYR C 1 312 ? 55.30849 24.90789 81.88325 1.000 24.52000 312 TYR C O 1
ATOM 8789 N N . PRO C 1 313 ? 53.73944 25.81153 80.56197 1.000 23.38000 313 PRO C N 1
ATOM 8790 C CA . PRO C 1 313 ? 53.62384 24.57752 79.76067 1.000 23.09000 313 PRO C CA 1
ATOM 8791 C C . PRO C 1 313 ? 54.83452 24.34952 78.86481 1.000 24.33000 313 PRO C C 1
ATOM 8792 O O . PRO C 1 313 ? 55.28004 25.25761 78.16480 1.000 28.18000 313 PRO C O 1
ATOM 8796 N N . SER C 1 314 ? 55.34485 23.11725 78.87031 1.000 23.92000 314 SER C N 1
ATOM 8797 C CA . SER C 1 314 ? 56.33992 22.72257 77.88007 1.000 25.79000 314 SER C CA 1
ATOM 8798 C C . SER C 1 314 ? 55.79398 22.97591 76.48283 1.000 25.02000 314 SER C C 1
ATOM 8799 O O . SER C 1 314 ? 54.62641 22.70532 76.20809 1.000 24.92000 314 SER C O 1
ATOM 8802 N N . GLY C 1 315 ? 56.64015 23.50864 75.60301 1.000 24.28000 315 GLY C N 1
ATOM 8803 C CA . GLY C 1 315 ? 56.23986 23.81042 74.24152 1.000 26.75000 315 GLY C CA 1
ATOM 8804 C C . GLY C 1 315 ? 55.59195 25.16588 74.04055 1.000 24.97000 315 GLY C C 1
ATOM 8805 O O . GLY C 1 315 ? 55.34098 25.55137 72.89111 1.000 25.38000 315 GLY C O 1
ATOM 8806 N N . GLY C 1 316 ? 55.32298 25.91048 75.11148 1.000 27.39000 316 GLY C N 1
ATOM 8807 C CA . GLY C 1 316 ? 54.68752 27.20888 74.94675 1.000 27.70000 316 GLY C CA 1
ATOM 8808 C C . GLY C 1 316 ? 55.48086 28.16163 74.07211 1.000 28.47000 316 GLY C C 1
ATOM 8809 O O . GLY C 1 316 ? 54.90070 28.95741 73.32322 1.000 28.80000 316 GLY C O 1
ATOM 8810 N N . ASP C 1 317 ? 56.81140 28.06653 74.11389 1.000 28.49000 317 ASP C N 1
ATOM 8811 C CA . ASP C 1 317 ? 57.64362 28.95505 73.31198 1.000 28.75000 317 ASP C CA 1
ATOM 8812 C C . ASP C 1 317 ? 57.63009 28.61748 71.82355 1.000 29.05000 317 ASP C C 1
ATOM 8813 O O . ASP C 1 317 ? 58.17802 29.39292 71.03543 1.000 27.87000 317 ASP C O 1
ATOM 8818 N N . TYR C 1 318 ? 57.00793 27.50562 71.41735 1.000 25.92000 318 TYR C N 1
ATOM 8819 C CA . TYR C 1 318 ? 57.02351 27.12004 70.00983 1.000 25.06000 318 TYR C CA 1
ATOM 8820 C C . TYR C 1 318 ? 56.06309 27.94235 69.16593 1.000 29.75000 318 TYR C C 1
ATOM 8821 O O . TYR C 1 318 ? 56.27934 28.08378 67.95856 1.000 29.43000 318 TYR C O 1
ATOM 8830 N N . MET C 1 319 ? 54.98982 28.45796 69.75485 1.000 25.22000 319 MET C N 1
ATOM 8831 C CA . MET C 1 319 ? 54.03627 29.20031 68.94961 1.000 25.68000 319 MET C CA 1
ATOM 8832 C C . MET C 1 319 ? 54.54877 30.60115 68.65856 1.000 24.24000 319 MET C C 1
ATOM 8833 O O . MET C 1 319 ? 55.42361 31.12819 69.35348 1.000 25.52000 319 MET C O 1
ATOM 8838 N N . GLU C 1 320 ? 53.97214 31.21179 67.63065 1.000 24.13000 320 GLU C N 1
ATOM 8839 C CA . GLU C 1 320 ? 54.28860 32.58347 67.25921 1.000 23.93000 320 GLU C CA 1
ATOM 8840 C C . GLU C 1 320 ? 53.27687 33.54050 67.87256 1.000 25.28000 320 GLU C C 1
ATOM 8841 O O . GLU C 1 320 ? 52.07694 33.25294 67.90897 1.000 21.50000 320 GLU C O 1
ATOM 8847 N N . ASP C 1 321 ? 53.76106 34.70089 68.31044 1.000 22.88000 321 ASP C N 1
ATOM 8848 C CA . ASP C 1 321 ? 52.89103 35.75191 68.84257 1.000 26.79000 321 ASP C CA 1
ATOM 8849 C C . ASP C 1 321 ? 52.25413 36.50666 67.67335 1.000 22.96000 321 ASP C C 1
ATOM 8850 O O . ASP C 1 321 ? 52.55571 37.66862 67.39268 1.000 23.35000 321 ASP C O 1
ATOM 8855 N N . GLU C 1 322 ? 51.36068 35.81620 66.97163 1.000 22.91000 322 GLU C N 1
ATOM 8856 C CA . GLU C 1 322 ? 50.73475 36.36844 65.78175 1.000 23.01000 322 GLU C CA 1
ATOM 8857 C C . GLU C 1 322 ? 49.23158 36.15626 65.83450 1.000 22.98000 322 GLU C C 1
ATOM 8858 O O . GLU C 1 322 ? 48.72580 35.32091 66.58452 1.000 23.64000 322 GLU C O 1
ATOM 8864 N N . ILE C 1 323 ? 48.53233 36.94309 65.02033 1.000 21.20000 323 ILE C N 1
ATOM 8865 C CA . ILE C 1 323 ? 47.10033 36.82169 64.78578 1.000 19.39000 323 ILE C CA 1
ATOM 8866 C C . ILE C 1 323 ? 46.92459 36.20984 63.40094 1.000 22.53000 323 ILE C C 1
ATOM 8867 O O . ILE C 1 323 ? 47.47491 36.72184 62.41651 1.000 21.87000 323 ILE C O 1
ATOM 8872 N N . PHE C 1 324 ? 46.18747 35.10723 63.32448 1.000 20.78000 324 PHE C N 1
ATOM 8873 C CA . PHE C 1 324 ? 46.05379 34.33762 62.08979 1.000 20.03000 324 PHE C CA 1
ATOM 8874 C C . PHE C 1 324 ? 44.74507 34.68214 61.39141 1.000 19.76000 324 PHE C C 1
ATOM 8875 O O . PHE C 1 324 ? 43.68156 34.63925 62.00863 1.000 20.45000 324 PHE C O 1
ATOM 8883 N N . VAL C 1 325 ? 44.82591 35.03373 60.10806 1.000 19.97000 325 VAL C N 1
ATOM 8884 C CA . VAL C 1 325 ? 43.66999 35.49965 59.35183 1.000 19.35000 325 VAL C CA 1
ATOM 8885 C C . VAL C 1 325 ? 43.58850 34.68585 58.06927 1.000 23.39000 325 VAL C C 1
ATOM 8886 O O . VAL C 1 325 ? 44.51694 34.71747 57.25327 1.000 22.25000 325 VAL C O 1
ATOM 8890 N N . LEU C 1 326 ? 42.49151 33.95043 57.90982 1.000 20.01000 326 LEU C N 1
ATOM 8891 C CA . LEU C 1 326 ? 42.24861 33.07303 56.77058 1.000 23.25000 326 LEU C CA 1
ATOM 8892 C C . LEU C 1 326 ? 41.06406 33.62884 55.99929 1.000 21.51000 326 LEU C C 1
ATOM 8893 O O . LEU C 1 326 ? 39.99680 33.84765 56.57205 1.000 24.30000 326 LEU C O 1
ATOM 8898 N N . VAL C 1 327 ? 41.23940 33.87313 54.70342 1.000 24.95000 327 VAL C N 1
ATOM 8899 C CA . VAL C 1 327 ? 40.16002 34.45986 53.92085 1.000 23.89000 327 VAL C CA 1
ATOM 8900 C C . VAL C 1 327 ? 39.88517 33.57417 52.71715 1.000 26.44000 327 VAL C C 1
ATOM 8901 O O . VAL C 1 327 ? 40.80625 33.23783 51.96672 1.000 25.67000 327 VAL C O 1
ATOM 8905 N N . TYR C 1 328 ? 38.62573 33.18105 52.55947 1.000 26.78000 328 TYR C N 1
ATOM 8906 C CA . TYR C 1 328 ? 38.15436 32.43789 51.39950 1.000 28.27000 328 TYR C CA 1
ATOM 8907 C C . TYR C 1 328 ? 37.46756 33.43925 50.48323 1.000 27.61000 328 TYR C C 1
ATOM 8908 O O . TYR C 1 328 ? 36.45706 34.03797 50.87034 1.000 26.81000 328 TYR C O 1
ATOM 8917 N N . LEU C 1 329 ? 38.00060 33.61944 49.27278 1.000 30.60000 329 LEU C N 1
ATOM 8918 C CA . LEU C 1 329 ? 37.47305 34.63245 48.36874 1.000 30.55000 329 LEU C CA 1
ATOM 8919 C C . LEU C 1 329 ? 37.10208 34.03000 47.02157 1.000 34.79000 329 LEU C C 1
ATOM 8920 O O . LEU C 1 329 ? 37.76738 33.11196 46.53220 1.000 30.60000 329 LEU C O 1
ATOM 8925 N N . LEU C 1 330 ? 36.02049 34.54382 46.43802 1.000 36.42000 330 LEU C N 1
ATOM 8926 C CA . LEU C 1 330 ? 35.70500 34.27655 45.03837 1.000 37.26000 330 LEU C CA 1
ATOM 8927 C C . LEU C 1 330 ? 36.17879 35.38888 44.11258 1.000 41.72000 330 LEU C C 1
ATOM 8928 O O . LEU C 1 330 ? 36.54493 35.11227 42.96548 1.000 43.75000 330 LEU C O 1
ATOM 8933 N N . GLN C 1 331 ? 36.20344 36.63194 44.58862 1.000 39.43000 331 GLN C N 1
ATOM 8934 C CA . GLN C 1 331 ? 36.80283 37.74926 43.87542 1.000 40.36000 331 GLN C CA 1
ATOM 8935 C C . GLN C 1 331 ? 37.81585 38.42746 44.78313 1.000 41.31000 331 GLN C C 1
ATOM 8936 O O . GLN C 1 331 ? 37.83876 38.21062 45.99880 1.000 39.04000 331 GLN C O 1
ATOM 8942 N N . SER C 1 332 ? 38.64764 39.27427 44.18268 1.000 41.05000 332 SER C N 1
ATOM 8943 C CA . SER C 1 332 ? 39.63020 40.02261 44.94994 1.000 37.81000 332 SER C CA 1
ATOM 8944 C C . SER C 1 332 ? 38.94802 40.95087 45.95250 1.000 40.06000 332 SER C C 1
ATOM 8945 O O . SER C 1 332 ? 37.80836 41.38630 45.75961 1.000 38.78000 332 SER C O 1
ATOM 8948 N N . ALA C 1 333 ? 39.66347 41.25115 47.03619 1.000 37.39000 333 ALA C N 1
ATOM 8949 C CA . ALA C 1 333 ? 39.15305 42.13161 48.08102 1.000 36.73000 333 ALA C CA 1
ATOM 8950 C C . ALA C 1 333 ? 40.31536 42.60546 48.94087 1.000 36.18000 333 ALA C C 1
ATOM 8951 O O . ALA C 1 333 ? 41.35733 41.94769 49.01715 1.000 36.17000 333 ALA C O 1
ATOM 8953 N N . GLU C 1 334 ? 40.13290 43.76569 49.57238 1.000 36.45000 334 GLU C N 1
ATOM 8954 C CA . GLU C 1 334 ? 41.12687 44.31496 50.48599 1.000 35.90000 334 GLU C CA 1
ATOM 8955 C C . GLU C 1 334 ? 40.80072 43.84324 51.89551 1.000 32.85000 334 GLU C C 1
ATOM 8956 O O . GLU C 1 334 ? 39.64821 43.93264 52.32405 1.000 31.86000 334 GLU C O 1
ATOM 8962 N N . VAL C 1 335 ? 41.80627 43.32961 52.59894 1.000 30.05000 335 VAL C N 1
ATOM 8963 C CA . VAL C 1 335 ? 41.63184 42.79827 53.95134 1.000 29.73000 335 VAL C CA 1
ATOM 8964 C C . VAL C 1 335 ? 42.51904 43.60567 54.88877 1.000 27.73000 335 VAL C C 1
ATOM 8965 O O . VAL C 1 335 ? 43.74582 43.59635 54.75166 1.000 30.37000 335 VAL C O 1
ATOM 8969 N N . THR C 1 336 ? 41.90324 44.31110 55.83858 1.000 31.52000 336 THR C N 1
ATOM 8970 C CA . THR C 1 336 ? 42.63550 45.11806 56.80286 1.000 25.07000 336 THR C CA 1
ATOM 8971 C C . THR C 1 336 ? 42.53665 44.46760 58.17500 1.000 27.81000 336 THR C C 1
ATOM 8972 O O . THR C 1 336 ? 41.43257 44.17784 58.65277 1.000 27.02000 336 THR C O 1
ATOM 8976 N N . VAL C 1 337 ? 43.69352 44.21328 58.77570 1.000 26.07000 337 VAL C N 1
ATOM 8977 C CA . VAL C 1 337 ? 43.81543 43.59693 60.09017 1.000 27.42000 337 VAL C CA 1
ATOM 8978 C C . VAL C 1 337 ? 44.53981 44.58049 60.99131 1.000 27.62000 337 VAL C C 1
ATOM 8979 O O . VAL C 1 337 ? 45.61358 45.07976 60.63891 1.000 27.37000 337 VAL C O 1
ATOM 8983 N N . THR C 1 338 ? 43.97082 44.84527 62.16286 1.000 26.14000 338 THR C N 1
ATOM 8984 C CA . THR C 1 338 ? 44.59155 45.75514 63.10675 1.000 23.71000 338 THR C CA 1
ATOM 8985 C C . THR C 1 338 ? 44.63457 45.12827 64.48563 1.000 26.27000 338 THR C C 1
ATOM 8986 O O . THR C 1 338 ? 43.78212 44.31188 64.84235 1.000 23.32000 338 THR C O 1
ATOM 8990 N N . CYS C 1 339 ? 45.64947 45.51415 65.25081 1.000 22.09000 339 CYS C N 1
ATOM 8991 C CA . CYS C 1 339 ? 45.71406 45.14825 66.66477 1.000 22.25000 339 CYS C CA 1
ATOM 8992 C C . CYS C 1 339 ? 46.57209 46.20753 67.33382 1.000 26.46000 339 CYS C C 1
ATOM 8993 O O . CYS C 1 339 ? 47.79277 46.22842 67.13188 1.000 26.55000 339 CYS C O 1
ATOM 8996 N N . GLY C 1 340 ? 45.93865 47.09303 68.09695 1.000 24.02000 340 GLY C N 1
ATOM 8997 C CA . GLY C 1 340 ? 46.68794 48.18437 68.69812 1.000 25.71000 340 GLY C CA 1
ATOM 8998 C C . GLY C 1 340 ? 47.32165 49.05700 67.62911 1.000 27.96000 340 GLY C C 1
ATOM 8999 O O . GLY C 1 340 ? 46.66057 49.48197 66.68087 1.000 26.61000 340 GLY C O 1
ATOM 9000 N N . SER C 1 341 ? 48.62788 49.30716 67.76104 1.000 27.95000 341 SER C N 1
ATOM 9001 C CA . SER C 1 341 ? 49.36633 50.17440 66.84232 1.000 30.27000 341 SER C CA 1
ATOM 9002 C C . SER C 1 341 ? 49.69684 49.52108 65.50117 1.000 34.72000 341 SER C C 1
ATOM 9003 O O . SER C 1 341 ? 50.24133 50.20051 64.61919 1.000 33.21000 341 SER C O 1
ATOM 9006 N N . THR C 1 342 ? 49.39604 48.23914 65.30706 1.000 28.99000 342 THR C N 1
ATOM 9007 C CA . THR C 1 342 ? 49.63697 47.58079 64.02408 1.000 34.92000 342 THR C CA 1
ATOM 9008 C C . THR C 1 342 ? 48.37252 47.58515 63.17375 1.000 35.64000 342 THR C C 1
ATOM 9009 O O . THR C 1 342 ? 47.32145 47.12334 63.62342 1.000 31.78000 342 THR C O 1
ATOM 9013 N N . THR C 1 343 ? 48.47527 48.10568 61.94559 1.000 31.02000 343 THR C N 1
ATOM 9014 C CA . THR C 1 343 ? 47.39762 48.02426 60.96199 1.000 33.38000 343 THR C CA 1
ATOM 9015 C C . THR C 1 343 ? 48.01751 47.67759 59.62154 1.000 37.89000 343 THR C C 1
ATOM 9016 O O . THR C 1 343 ? 48.82631 48.44921 59.10203 1.000 40.44000 343 THR C O 1
ATOM 9020 N N . GLN C 1 344 ? 47.62793 46.54559 59.05286 1.000 37.31000 344 GLN C N 1
ATOM 9021 C CA . GLN C 1 344 ? 48.13440 46.13319 57.75402 1.000 35.40000 344 GLN C CA 1
ATOM 9022 C C . GLN C 1 344 ? 46.96448 45.79540 56.84864 1.000 36.03000 344 GLN C C 1
ATOM 9023 O O . GLN C 1 344 ? 45.99512 45.15842 57.27339 1.000 34.20000 344 GLN C O 1
ATOM 9029 N N . THR C 1 345 ? 47.04731 46.24186 55.60127 1.000 34.18000 345 THR C N 1
ATOM 9030 C CA . THR C 1 345 ? 46.05616 45.90027 54.59750 1.000 34.00000 345 THR C CA 1
ATOM 9031 C C . THR C 1 345 ? 46.69803 44.92582 53.62201 1.000 33.11000 345 THR C C 1
ATOM 9032 O O . THR C 1 345 ? 47.82852 45.14228 53.17327 1.000 31.87000 345 THR C O 1
ATOM 9036 N N . PHE C 1 346 ? 45.99494 43.83818 53.33987 1.000 32.83000 346 PHE C N 1
ATOM 9037 C CA . PHE C 1 346 ? 46.46796 42.79318 52.45248 1.000 31.90000 346 PHE C CA 1
ATOM 9038 C C . PHE C 1 346 ? 45.58707 42.73789 51.21415 1.000 32.70000 346 PHE C C 1
ATOM 9039 O O . PHE C 1 346 ? 44.38406 43.01096 51.27325 1.000 31.98000 346 PHE C O 1
ATOM 9047 N N . SER C 1 347 ? 46.18474 42.36531 50.08449 1.000 36.16000 347 SER C N 1
ATOM 9048 C CA . SER C 1 347 ? 45.41313 42.15264 48.86324 1.000 35.70000 347 SER C CA 1
ATOM 9049 C C . SER C 1 347 ? 44.97575 40.69623 48.82569 1.000 32.63000 347 SER C C 1
ATOM 9050 O O . SER C 1 347 ? 45.79738 39.80269 48.59884 1.000 37.46000 347 SER C O 1
ATOM 9053 N N . GLY C 1 348 ? 43.69151 40.45541 49.07040 1.000 30.60000 348 GLY C N 1
ATOM 9054 C CA . GLY C 1 348 ? 43.14849 39.11502 48.93485 1.000 30.38000 348 GLY C CA 1
ATOM 9055 C C . GLY C 1 348 ? 42.83568 38.80324 47.47848 1.000 37.11000 348 GLY C C 1
ATOM 9056 O O . GLY C 1 348 ? 42.38313 39.66071 46.71909 1.000 34.44000 348 GLY C O 1
ATOM 9057 N N . VAL C 1 349 ? 43.09211 37.55670 47.09262 1.000 36.37000 349 VAL C N 1
ATOM 9058 C CA . VAL C 1 349 ? 42.85502 37.09243 45.72633 1.000 32.94000 349 VAL C CA 1
ATOM 9059 C C . VAL C 1 349 ? 41.89036 35.91091 45.77477 1.000 36.30000 349 VAL C C 1
ATOM 9060 O O . VAL C 1 349 ? 41.62809 35.37770 46.86549 1.000 34.28000 349 VAL C O 1
ATOM 9064 N N . PRO C 1 350 ? 41.30438 35.48746 44.64951 1.000 35.42000 350 PRO C N 1
ATOM 9065 C CA . PRO C 1 350 ? 40.39983 34.33229 44.69710 1.000 31.34000 350 PRO C CA 1
ATOM 9066 C C . PRO C 1 350 ? 41.11598 33.10073 45.23052 1.000 31.83000 350 PRO C C 1
ATOM 9067 O O . PRO C 1 350 ? 42.30883 32.90018 44.99067 1.000 34.65000 350 PRO C O 1
ATOM 9071 N N . GLY C 1 351 ? 40.37999 32.28907 45.98889 1.000 33.14000 351 GLY C N 1
ATOM 9072 C CA . GLY C 1 351 ? 40.96395 31.11937 46.61992 1.000 31.31000 351 GLY C CA 1
ATOM 9073 C C . GLY C 1 351 ? 41.28518 31.34609 48.08741 1.000 28.75000 351 GLY C C 1
ATOM 9074 O O . GLY C 1 351 ? 40.64633 32.17451 48.74263 1.000 30.39000 351 GLY C O 1
ATOM 9075 N N . VAL C 1 352 ? 42.27318 30.62182 48.60554 1.000 29.15000 352 VAL C N 1
ATOM 9076 C CA . VAL C 1 352 ? 42.65995 30.69284 50.01213 1.000 29.38000 352 VAL C CA 1
ATOM 9077 C C . VAL C 1 352 ? 43.67494 31.80733 50.19150 1.000 30.94000 352 VAL C C 1
ATOM 9078 O O . VAL C 1 352 ? 44.59570 31.96637 49.38413 1.000 29.79000 352 VAL C O 1
ATOM 9082 N N . ASN C 1 353 ? 43.50582 32.58728 51.25740 1.000 24.51000 353 ASN C N 1
ATOM 9083 C CA . ASN C 1 353 ? 44.43032 33.64698 51.62127 1.000 24.48000 353 ASN C CA 1
ATOM 9084 C C . ASN C 1 353 ? 44.83355 33.45212 53.07175 1.000 23.32000 353 ASN C C 1
ATOM 9085 O O . ASN C 1 353 ? 43.97578 33.19690 53.91678 1.000 24.47000 353 ASN C O 1
ATOM 9090 N N . GLN C 1 354 ? 46.12585 33.58526 53.35495 1.000 23.17000 354 GLN C N 1
ATOM 9091 C CA . GLN C 1 354 ? 46.65622 33.43800 54.71058 1.000 26.53000 354 GLN C CA 1
ATOM 9092 C C . GLN C 1 354 ? 47.49311 34.66325 55.04616 1.000 29.15000 354 GLN C C 1
ATOM 9093 O O . GLN C 1 354 ? 48.54621 34.88838 54.44100 1.000 28.35000 354 GLN C O 1
ATOM 9099 N N . PHE C 1 355 ? 47.03388 35.44779 56.01737 1.000 23.58000 355 PHE C N 1
ATOM 9100 C CA . PHE C 1 355 ? 47.74372 36.63588 56.46468 1.000 23.47000 355 PHE C CA 1
ATOM 9101 C C . PHE C 1 355 ? 47.95515 36.57448 57.97289 1.000 24.11000 355 PHE C C 1
ATOM 9102 O O . PHE C 1 355 ? 47.15159 35.97840 58.69357 1.000 22.38000 355 PHE C O 1
ATOM 9110 N N . THR C 1 356 ? 49.03630 37.20133 58.44907 1.000 22.10000 356 THR C N 1
ATOM 9111 C CA . THR C 1 356 ? 49.24821 37.39385 59.88367 1.000 24.35000 356 THR C CA 1
ATOM 9112 C C . THR C 1 356 ? 49.67115 38.82671 60.16149 1.000 28.37000 356 THR C C 1
ATOM 9113 O O . THR C 1 356 ? 50.24275 39.49931 59.30140 1.000 23.95000 356 THR C O 1
ATOM 9117 N N . ILE C 1 357 ? 49.38489 39.28648 61.37687 1.000 22.99000 357 ILE C N 1
ATOM 9118 C CA . ILE C 1 357 ? 50.06355 40.44972 61.94418 1.000 22.75000 357 ILE C CA 1
ATOM 9119 C C . ILE C 1 357 ? 50.52863 40.06364 63.34032 1.000 25.13000 357 ILE C C 1
ATOM 9120 O O . ILE C 1 357 ? 49.99039 39.12182 63.94728 1.000 23.49000 357 ILE C O 1
ATOM 9125 N N . PRO C 1 358 ? 51.54054 40.74569 63.87024 1.000 25.23000 358 PRO C N 1
ATOM 9126 C CA . PRO C 1 358 ? 51.98456 40.43120 65.22957 1.000 24.30000 358 PRO C CA 1
ATOM 9127 C C . PRO C 1 358 ? 50.95770 40.88555 66.24785 1.000 25.79000 358 PRO C C 1
ATOM 9128 O O . PRO C 1 358 ? 50.20267 41.83678 66.02825 1.000 24.18000 358 PRO C O 1
ATOM 9132 N N . MET C 1 359 ? 50.91490 40.17664 67.36793 1.000 24.46000 359 MET C N 1
ATOM 9133 C CA . MET C 1 359 ? 49.95560 40.59663 68.36995 1.000 23.56000 359 MET C CA 1
ATOM 9134 C C . MET C 1 359 ? 50.49989 41.79029 69.14458 1.000 23.87000 359 MET C C 1
ATOM 9135 O O . MET C 1 359 ? 51.70358 42.08104 69.14686 1.000 25.03000 359 MET C O 1
ATOM 9140 N N . GLU C 1 360 ? 49.57431 42.52213 69.75391 1.000 23.42000 360 GLU C N 1
ATOM 9141 C CA . GLU C 1 360 ? 49.87408 43.62393 70.64820 1.000 25.08000 360 GLU C CA 1
ATOM 9142 C C . GLU C 1 360 ? 48.93672 43.47982 71.82900 1.000 24.94000 360 GLU C C 1
ATOM 9143 O O . GLU C 1 360 ? 47.76499 43.14213 71.64427 1.000 23.49000 360 GLU C O 1
ATOM 9149 N N . THR C 1 361 ? 49.45009 43.69784 73.03441 1.000 21.19000 361 THR C N 1
ATOM 9150 C CA . THR C 1 361 ? 48.60257 43.49785 74.19897 1.000 21.37000 361 THR C CA 1
ATOM 9151 C C . THR C 1 361 ? 47.77647 44.73978 74.49457 1.000 22.72000 361 THR C C 1
ATOM 9152 O O . THR C 1 361 ? 48.02829 45.83393 73.97457 1.000 24.07000 361 THR C O 1
ATOM 9156 N N . ASN C 1 362 ? 46.79253 44.55532 75.37929 1.000 21.36000 362 ASN C N 1
ATOM 9157 C CA . ASN C 1 362 ? 45.84003 45.60466 75.72091 1.000 21.57000 362 ASN C CA 1
ATOM 9158 C C . ASN C 1 362 ? 45.21335 46.17987 74.45489 1.000 21.06000 362 ASN C C 1
ATOM 9159 O O . ASN C 1 362 ? 45.07365 47.39401 74.29149 1.000 20.98000 362 ASN C O 1
ATOM 9164 N N . ALA C 1 363 ? 44.83220 45.27949 73.55237 1.000 19.35000 363 ALA C N 1
ATOM 9165 C CA . ALA C 1 363 ? 44.26246 45.64075 72.26435 1.000 19.23000 363 ALA C CA 1
ATOM 9166 C C . ALA C 1 363 ? 43.34483 44.51985 71.81770 1.000 19.37000 363 ALA C C 1
ATOM 9167 O O . ALA C 1 363 ? 43.58935 43.34516 72.11594 1.000 20.74000 363 ALA C O 1
ATOM 9169 N N . SER C 1 364 ? 42.28773 44.89274 71.09398 1.000 18.02000 364 SER C N 1
ATOM 9170 C CA . SER C 1 364 ? 41.38157 43.92650 70.48580 1.000 17.67000 364 SER C CA 1
ATOM 9171 C C . SER C 1 364 ? 41.61246 43.92313 68.98761 1.000 20.40000 364 SER C C 1
ATOM 9172 O O . SER C 1 364 ? 41.47781 44.97896 68.34928 1.000 21.20000 364 SER C O 1
ATOM 9175 N N . PRO C 1 365 ? 41.98400 42.78605 68.40084 1.000 19.47000 365 PRO C N 1
ATOM 9176 C CA . PRO C 1 365 ? 42.15651 42.72903 66.94201 1.000 20.27000 365 PRO C CA 1
ATOM 9177 C C . PRO C 1 365 ? 40.85805 43.05586 66.22016 1.000 21.76000 365 PRO C C 1
ATOM 9178 O O . PRO C 1 365 ? 39.76788 42.68421 66.66238 1.000 20.84000 365 PRO C O 1
ATOM 9182 N N . SER C 1 366 ? 40.97699 43.73705 65.08075 1.000 22.15000 366 SER C N 1
ATOM 9183 C CA . SER C 1 366 ? 39.81067 43.98042 64.24474 1.000 21.56000 366 SER C CA 1
ATOM 9184 C C . SER C 1 366 ? 40.13407 43.61424 62.80177 1.000 20.87000 366 SER C C 1
ATOM 9185 O O . SER C 1 366 ? 41.29268 43.63071 62.38105 1.000 23.43000 366 SER C O 1
ATOM 9188 N N . PHE C 1 367 ? 39.09223 43.22514 62.07813 1.000 21.77000 367 PHE C N 1
ATOM 9189 C CA . PHE C 1 367 ? 39.21088 42.60336 60.76554 1.000 23.05000 367 PHE C CA 1
ATOM 9190 C C . PHE C 1 367 ? 38.18176 43.24909 59.85938 1.000 22.88000 367 PHE C C 1
ATOM 9191 O O . PHE C 1 367 ? 37.00889 43.34296 60.22629 1.000 25.28000 367 PHE C O 1
ATOM 9199 N N . THR C 1 368 ? 38.61412 43.69074 58.68165 1.000 25.46000 368 THR C N 1
ATOM 9200 C CA . THR C 1 368 ? 37.71855 44.37880 57.76000 1.000 24.89000 368 THR C CA 1
ATOM 9201 C C . THR C 1 368 ? 37.98189 43.86102 56.35872 1.000 24.31000 368 THR C C 1
ATOM 9202 O O . THR C 1 368 ? 39.13942 43.72223 55.96293 1.000 28.21000 368 THR C O 1
ATOM 9206 N N . VAL C 1 369 ? 36.91805 43.54686 55.63572 1.000 29.87000 369 VAL C N 1
ATOM 9207 C CA . VAL C 1 369 ? 37.00749 43.13882 54.23993 1.000 29.26000 369 VAL C CA 1
ATOM 9208 C C . VAL C 1 369 ? 36.28018 44.18134 53.40253 1.000 32.87000 369 VAL C C 1
ATOM 9209 O O . VAL C 1 369 ? 35.11270 44.49818 53.67015 1.000 29.67000 369 VAL C O 1
ATOM 9213 N N . ALA C 1 370 ? 36.97619 44.71059 52.39653 1.000 35.73000 370 ALA C N 1
ATOM 9214 C CA . ALA C 1 370 ? 36.47242 45.78994 51.56481 1.000 35.55000 370 ALA C CA 1
ATOM 9215 C C . ALA C 1 370 ? 36.65335 45.43397 50.09401 1.000 38.35000 370 ALA C C 1
ATOM 9216 O O . ALA C 1 370 ? 37.62201 44.77263 49.70651 1.000 32.89000 370 ALA C O 1
ATOM 9218 N N . ARG C 1 371 ? 35.70320 45.87885 49.27565 1.000 42.85000 371 ARG C N 1
ATOM 9219 C CA . ARG C 1 371 ? 35.77075 45.69611 47.82976 1.000 45.41000 371 ARG C CA 1
ATOM 9220 C C . ARG C 1 371 ? 35.26016 46.96263 47.16882 1.000 51.30000 371 ARG C C 1
ATOM 9221 O O . ARG C 1 371 ? 34.20812 47.47867 47.55710 1.000 50.11000 371 ARG C O 1
ATOM 9229 N N . GLN C 1 372 ? 36.00563 47.46058 46.18137 1.000 59.64000 372 GLN C N 1
ATOM 9230 C CA . GLN C 1 372 ? 35.63023 48.67850 45.45975 1.000 62.94000 372 GLN C CA 1
ATOM 9231 C C . GLN C 1 372 ? 35.35631 49.82081 46.43744 1.000 63.79000 372 GLN C C 1
ATOM 9232 O O . GLN C 1 372 ? 34.38744 50.57265 46.30268 1.000 64.70000 372 GLN C O 1
ATOM 9238 N N . GLY C 1 373 ? 36.20595 49.92421 47.45966 1.000 62.38000 373 GLY C N 1
ATOM 9239 C CA . GLY C 1 373 ? 36.11973 50.96446 48.45860 1.000 60.22000 373 GLY C CA 1
ATOM 9240 C C . GLY C 1 373 ? 35.17441 50.68127 49.61220 1.000 56.81000 373 GLY C C 1
ATOM 9241 O O . GLY C 1 373 ? 35.41805 51.15513 50.72688 1.000 60.32000 373 GLY C O 1
ATOM 9242 N N . GLY C 1 374 ? 34.10876 49.91713 49.38059 1.000 54.59000 374 GLY C N 1
ATOM 9243 C CA . GLY C 1 374 ? 33.08068 49.72087 50.39293 1.000 52.07000 374 GLY C CA 1
ATOM 9244 C C . GLY C 1 374 ? 33.33478 48.50765 51.27649 1.000 44.76000 374 GLY C C 1
ATOM 9245 O O . GLY C 1 374 ? 33.81731 47.47653 50.81829 1.000 42.78000 374 GLY C O 1
ATOM 9246 N N . THR C 1 375 ? 32.96916 48.64056 52.54920 1.000 44.95000 375 THR C N 1
ATOM 9247 C CA . THR C 1 375 ? 33.14663 47.55455 53.50746 1.000 39.68000 375 THR C CA 1
ATOM 9248 C C . THR C 1 375 ? 32.13577 46.43703 53.25796 1.000 37.83000 375 THR C C 1
ATOM 9249 O O . THR C 1 375 ? 30.93030 46.68453 53.18077 1.000 39.78000 375 THR C O 1
ATOM 9253 N N . LEU C 1 376 ? 32.62769 45.20097 53.12263 1.000 34.91000 376 LEU C N 1
ATOM 9254 C CA . LEU C 1 376 ? 31.74886 44.03510 53.05520 1.000 31.81000 376 LEU C CA 1
ATOM 9255 C C . LEU C 1 376 ? 31.48179 43.41580 54.41500 1.000 32.79000 376 LEU C C 1
ATOM 9256 O O . LEU C 1 376 ? 30.39776 42.86234 54.63831 1.000 32.86000 376 LEU C O 1
ATOM 9261 N N . ALA C 1 377 ? 32.46665 43.44518 55.30741 1.000 33.37000 377 ALA C N 1
ATOM 9262 C CA . ALA C 1 377 ? 32.32148 42.82201 56.61189 1.000 34.12000 377 ALA C CA 1
ATOM 9263 C C . ALA C 1 377 ? 33.39201 43.37875 57.53645 1.000 27.32000 377 ALA C C 1
ATOM 9264 O O . ALA C 1 377 ? 34.47659 43.76791 57.09609 1.000 27.66000 377 ALA C O 1
ATOM 9266 N N . SER C 1 378 ? 33.07490 43.42110 58.82103 1.000 28.82000 378 SER C N 1
ATOM 9267 C CA . SER C 1 378 ? 34.05040 43.91695 59.77721 1.000 26.63000 378 SER C CA 1
ATOM 9268 C C . SER C 1 378 ? 33.64894 43.42747 61.15510 1.000 23.55000 378 SER C C 1
ATOM 9269 O O . SER C 1 378 ? 32.46862 43.20556 61.42634 1.000 26.53000 378 SER C O 1
ATOM 9272 N N . GLY C 1 379 ? 34.64546 43.23240 62.01092 1.000 25.58000 379 GLY C N 1
ATOM 9273 C CA . GLY C 1 379 ? 34.36663 42.78811 63.36330 1.000 25.94000 379 GLY C CA 1
ATOM 9274 C C . GLY C 1 379 ? 35.58569 42.93438 64.24136 1.000 24.86000 379 GLY C C 1
ATOM 9275 O O . GLY C 1 379 ? 36.70923 43.09043 63.75574 1.000 23.44000 379 GLY C O 1
ATOM 9276 N N . THR C 1 380 ? 35.33969 42.90038 65.54992 1.000 21.76000 380 THR C N 1
ATOM 9277 C CA . THR C 1 380 ? 36.38603 42.96886 66.56474 1.000 22.31000 380 THR C CA 1
ATOM 9278 C C . THR C 1 380 ? 36.36907 41.67618 67.36482 1.000 20.67000 380 THR C C 1
ATOM 9279 O O . THR C 1 380 ? 35.29955 41.21463 67.77531 1.000 22.36000 380 THR C O 1
ATOM 9283 N N . GLY C 1 381 ? 37.54558 41.09817 67.58828 1.000 20.82000 381 GLY C N 1
ATOM 9284 C CA . GLY C 1 381 ? 37.66651 39.91583 68.40779 1.000 20.13000 381 GLY C CA 1
ATOM 9285 C C . GLY C 1 381 ? 37.90895 40.26020 69.86851 1.000 20.45000 381 GLY C C 1
ATOM 9286 O O . GLY C 1 381 ? 38.03967 41.42947 70.24190 1.000 20.75000 381 GLY C O 1
ATOM 9287 N N . PRO C 1 382 ? 37.96053 39.23766 70.72208 1.000 20.30000 382 PRO C N 1
ATOM 9288 C CA . PRO C 1 382 ? 38.28295 39.46386 72.14141 1.000 23.04000 382 PRO C CA 1
ATOM 9289 C C . PRO C 1 382 ? 39.67291 40.06224 72.29962 1.000 22.16000 382 PRO C C 1
ATOM 9290 O O . PRO C 1 382 ? 40.55287 39.87113 71.45679 1.000 21.84000 382 PRO C O 1
ATOM 9294 N N . GLU C 1 383 ? 39.86301 40.80860 73.38655 1.000 20.44000 383 GLU C N 1
ATOM 9295 C CA . GLU C 1 383 ? 41.13209 41.50256 73.58406 1.000 19.18000 383 GLU C CA 1
ATOM 9296 C C . GLU C 1 383 ? 42.24504 40.52956 73.95950 1.000 21.90000 383 GLU C C 1
ATOM 9297 O O . GLU C 1 383 ? 42.00835 39.46383 74.53442 1.000 20.65000 383 GLU C O 1
ATOM 9303 N N . ILE C 1 384 ? 43.47559 40.92221 73.62694 1.000 20.55000 384 ILE C N 1
ATOM 9304 C CA . ILE C 1 384 ? 44.69910 40.25249 74.05764 1.000 18.49000 384 ILE C CA 1
ATOM 9305 C C . ILE C 1 384 ? 45.24515 41.03546 75.24052 1.000 19.77000 384 ILE C C 1
ATOM 9306 O O . ILE C 1 384 ? 45.24715 42.27236 75.21376 1.000 20.88000 384 ILE C O 1
ATOM 9311 N N . VAL C 1 385 ? 45.71172 40.33151 76.27490 1.000 19.61000 385 VAL C N 1
ATOM 9312 C CA . VAL C 1 385 ? 46.17009 40.96956 77.50584 1.000 20.43000 385 VAL C CA 1
ATOM 9313 C C . VAL C 1 385 ? 47.60911 40.54730 77.82493 1.000 22.59000 385 VAL C C 1
ATOM 9314 O O . VAL C 1 385 ? 48.15343 39.61417 77.24027 1.000 21.95000 385 VAL C O 1
ATOM 9318 N N . ASP C 1 386 ? 48.21200 41.25395 78.79506 1.000 21.05000 386 ASP C N 1
ATOM 9319 C CA . ASP C 1 386 ? 49.60569 41.00643 79.16857 1.000 24.00000 386 ASP C CA 1
ATOM 9320 C C . ASP C 1 386 ? 49.77108 39.68175 79.90241 1.000 26.01000 386 ASP C C 1
ATOM 9321 O O . ASP C 1 386 ? 50.79756 39.00793 79.75383 1.000 26.67000 386 ASP C O 1
ATOM 9326 N N . SER C 1 387 ? 48.79084 39.31410 80.72035 1.000 23.16000 387 SER C N 1
ATOM 9327 C CA . SER C 1 387 ? 48.85947 38.12063 81.55171 1.000 24.80000 387 SER C CA 1
ATOM 9328 C C . SER C 1 387 ? 47.44489 37.75261 81.96952 1.000 22.77000 387 SER C C 1
ATOM 9329 O O . SER C 1 387 ? 46.53835 38.58819 81.95467 1.000 22.08000 387 SER C O 1
ATOM 9332 N N . LEU C 1 388 ? 47.27479 36.48513 82.34153 1.000 22.81000 388 LEU C N 1
ATOM 9333 C CA . LEU C 1 388 ? 46.04348 35.97566 82.92409 1.000 22.25000 388 LEU C CA 1
ATOM 9334 C C . LEU C 1 388 ? 46.37830 35.28028 84.23867 1.000 22.79000 388 LEU C C 1
ATOM 9335 O O . LEU C 1 388 ? 47.54503 35.01896 84.54401 1.000 20.73000 388 LEU C O 1
ATOM 9340 N N . SER C 1 389 ? 45.34374 34.96649 85.02514 1.000 20.92000 389 SER C N 1
ATOM 9341 C CA . SER C 1 389 ? 45.58784 34.21088 86.25673 1.000 23.79000 389 SER C CA 1
ATOM 9342 C C . SER C 1 389 ? 46.23747 32.86586 85.97288 1.000 21.57000 389 SER C C 1
ATOM 9343 O O . SER C 1 389 ? 47.05913 32.39410 86.76662 1.000 23.19000 389 SER C O 1
ATOM 9346 N N . ILE C 1 390 ? 45.89957 32.23348 84.84948 1.000 22.38000 390 ILE C N 1
ATOM 9347 C CA . ILE C 1 390 ? 46.49954 30.95478 84.50554 1.000 21.36000 390 ILE C CA 1
ATOM 9348 C C . ILE C 1 390 ? 47.18848 31.08770 83.15502 1.000 21.43000 390 ILE C C 1
ATOM 9349 O O . ILE C 1 390 ? 46.87601 31.97347 82.35348 1.000 25.12000 390 ILE C O 1
ATOM 9354 N N . TYR C 1 391 ? 48.16200 30.20598 82.92432 1.000 21.71000 391 TYR C N 1
ATOM 9355 C CA . TYR C 1 391 ? 48.73486 30.05743 81.59200 1.000 21.28000 391 TYR C CA 1
ATOM 9356 C C . TYR C 1 391 ? 47.65636 29.57881 80.63166 1.000 21.47000 391 TYR C C 1
ATOM 9357 O O . TYR C 1 391 ? 46.95853 28.59499 80.90620 1.000 22.11000 391 TYR C O 1
ATOM 9366 N N . ASN C 1 392 ? 47.50767 30.27553 79.50549 1.000 19.78000 392 ASN C N 1
ATOM 9367 C CA . ASN C 1 392 ? 46.44019 29.94317 78.56703 1.000 16.71000 392 ASN C CA 1
ATOM 9368 C C . ASN C 1 392 ? 46.97709 30.06902 77.14970 1.000 18.49000 392 ASN C C 1
ATOM 9369 O O . ASN C 1 392 ? 47.19993 31.18380 76.66521 1.000 20.20000 392 ASN C O 1
ATOM 9374 N N . PHE C 1 393 ? 47.17376 28.92091 76.49680 1.000 17.44000 393 PHE C N 1
ATOM 9375 C CA . PHE C 1 393 ? 47.61482 28.84006 75.10960 1.000 17.41000 393 PHE C CA 1
ATOM 9376 C C . PHE C 1 393 ? 46.53834 28.27173 74.19510 1.000 17.89000 393 PHE C C 1
ATOM 9377 O O . PHE C 1 393 ? 46.83906 27.86767 73.06372 1.000 18.93000 393 PHE C O 1
ATOM 9385 N N . ASN C 1 394 ? 45.29579 28.22697 74.66573 1.000 17.65000 394 ASN C N 1
ATOM 9386 C CA . ASN C 1 394 ? 44.15707 28.00447 73.78548 1.000 19.08000 394 ASN C CA 1
ATOM 9387 C C . ASN C 1 394 ? 44.01869 29.20387 72.84509 1.000 20.02000 394 ASN C C 1
ATOM 9388 O O . ASN C 1 394 ? 44.62124 30.25719 73.05814 1.000 18.89000 394 ASN C O 1
ATOM 9393 N N . ALA C 1 395 ? 43.22922 29.04992 71.78747 1.000 19.25000 395 ALA C N 1
ATOM 9394 C CA . ALA C 1 395 ? 42.98620 30.14177 70.85355 1.000 17.75000 395 ALA C CA 1
ATOM 9395 C C . ALA C 1 395 ? 41.53084 30.59222 70.90076 1.000 17.51000 395 ALA C C 1
ATOM 9396 O O . ALA C 1 395 ? 40.61580 29.76151 70.94492 1.000 18.52000 395 ALA C O 1
ATOM 9398 N N . TYR C 1 396 ? 41.33709 31.91268 70.88848 1.000 17.35000 396 TYR C N 1
ATOM 9399 C CA . TYR C 1 396 ? 40.08653 32.51696 70.43814 1.000 19.75000 396 TYR C CA 1
ATOM 9400 C C . TYR C 1 396 ? 39.93136 32.32334 68.93372 1.000 20.86000 396 TYR C C 1
ATOM 9401 O O . TYR C 1 396 ? 40.92021 32.29984 68.20172 1.000 18.65000 396 TYR C O 1
ATOM 9410 N N . THR C 1 397 ? 38.68050 32.20845 68.46377 1.000 20.35000 397 THR C N 1
ATOM 9411 C CA . THR C 1 397 ? 38.40222 32.10934 67.02625 1.000 19.96000 397 THR C CA 1
ATOM 9412 C C . THR C 1 397 ? 37.16981 32.93876 66.67258 1.000 20.85000 397 THR C C 1
ATOM 9413 O O . THR C 1 397 ? 36.30265 33.19098 67.51240 1.000 22.34000 397 THR C O 1
ATOM 9417 N N . GLY C 1 398 ? 37.09007 33.35402 65.40844 1.000 20.81000 398 GLY C N 1
ATOM 9418 C CA . GLY C 1 398 ? 35.90763 34.07137 64.95690 1.000 17.80000 398 GLY C CA 1
ATOM 9419 C C . GLY C 1 398 ? 35.76149 33.94179 63.45671 1.000 22.54000 398 GLY C C 1
ATOM 9420 O O . GLY C 1 398 ? 36.68075 33.51556 62.75327 1.000 19.94000 398 GLY C O 1
ATOM 9421 N N . VAL C 1 399 ? 34.58284 34.31836 62.96343 1.000 22.22000 399 VAL C N 1
ATOM 9422 C CA . VAL C 1 399 ? 34.30031 34.23375 61.53219 1.000 20.91000 399 VAL C CA 1
ATOM 9423 C C . VAL C 1 399 ? 33.46256 35.43632 61.11542 1.000 23.62000 399 VAL C C 1
ATOM 9424 O O . VAL C 1 399 ? 32.57883 35.88080 61.85690 1.000 24.98000 399 VAL C O 1
ATOM 9428 N N . LEU C 1 400 ? 33.76926 35.97959 59.94228 1.000 25.71000 400 LEU C N 1
ATOM 9429 C CA . LEU C 1 400 ? 32.93011 36.95933 59.26459 1.000 26.14000 400 LEU C CA 1
ATOM 9430 C C . LEU C 1 400 ? 32.50752 36.37457 57.92746 1.000 28.45000 400 LEU C C 1
ATOM 9431 O O . LEU C 1 400 ? 33.35763 35.95304 57.13645 1.000 29.34000 400 LEU C O 1
ATOM 9436 N N . TYR C 1 401 ? 31.20220 36.34953 57.68248 1.000 33.04000 401 TYR C N 1
ATOM 9437 C CA . TYR C 1 401 ? 30.64466 35.89457 56.41592 1.000 34.88000 401 TYR C CA 1
ATOM 9438 C C . TYR C 1 401 ? 30.21585 37.09494 55.58367 1.000 36.80000 401 TYR C C 1
ATOM 9439 O O . TYR C 1 401 ? 29.73801 38.09631 56.12265 1.000 32.76000 401 TYR C O 1
ATOM 9448 N N . PHE C 1 402 ? 30.40673 36.99586 54.27103 1.000 35.27000 402 PHE C N 1
ATOM 9449 C CA . PHE C 1 402 ? 30.02907 38.06903 53.35862 1.000 35.69000 402 PHE C CA 1
ATOM 9450 C C . PHE C 1 402 ? 29.87379 37.52406 51.94372 1.000 40.48000 402 PHE C C 1
ATOM 9451 O O . PHE C 1 402 ? 29.85630 36.31333 51.73742 1.000 38.19000 402 PHE C O 1
#

Secondary structure (DSSP, 8-state):
-EEEEEEGGG-TT--HHHHHHHHHHHHHHT--EEEEEE-S-HHHHHHHHHHHHHHHHH-TT-EEEEEEETTTS-S-HHHHHHHHHHHHTSTTB-EETTEEEEEEE--TT--TTSSSHHHHHIIIIIHHHHHTT--EEEE---GGGTTHHHH-TT-SEEE----S-SSSSPP--HHHHHHHHHHHHHT-EEEEEE-S--EEEETTEEEE---TTHHHHHHHHHHHH--SEEEES-SS-GGGT---S---S-PPTT-HHHHTT---HHHHHTTHHHHHHHHHT-SS----S-EEEEEE-SS-TTPPPSS-SSPPPBTGGGS-SEEEEEEEESS-EEEEEEETTEEEEEEE-SEEEEEEEE--SSB--EEEEEETTEEEEEEEPPPB-S--SS-----EEEEEE-/-EEEEEEGGG-TT--HHHHHHHHHHHHHHT--EEEEEE-S-HHHHHHHHHHHHHHHHH-TT-EEEEEEETTTS-S-HHHHHHHHHHHHTSTTB-EETTEEEEEEE--TT--TTSSSHHHHHIIIIIHHHHHTT--EEEE---GGGTTHHHHSTT-SEEE----S-SSSSPP--HHHHHHHHHHHHHT-EEEEEE-S--EEEETTEEEE---TTHHHHHHHHHHHH--SEEEES-SS-GGGT---S---S-PPTT-HHHHTT---HHHHHHHHHHHHHHHHT-SS----S-EEEEEE-SS-TTPPPSS-SSPPPBTGGGS-SEEEEEEEESS-EEEEEEETTEEEEEEE-SEEEEEEEE--SSB--EEEEEETTEEEEEEE-PPP-S--SS-----EEEEEE-/-EEEEEEGGG-TT--HHHHHHHHHHHHHTT--EEEEEE-S-HHHHHHHHHHHHHHHHH-TT-EEEEEEETTTS-S-HHHHHHHHHHHHTSTTB-EETTEEEEEEE--TT--TTSSSHHHHHIIIIIHHHHHTT--EEEE---GGGTTHHHHSTT-SEEE----S-SSSSPP--HHHHHHHHHHHHHT-EEEEEE-S--EEEETTEEEE---TTHHHHHHHHHHHH--SEEEES-SS-GGGT---S---S-PPTT-HHHHTT---HHHHHHHHHHHHHHHHT-SS----S-EEEEEE-SS-TTPPPSS-SSPPPBTGGGS-SEEEEEEEESS-EEEEEEETTEEEEEEE-SEEEEEEEE--SSB--EEEEEETTEEEEEEE-PPB-S--SS-----EEEEEE-

Organism: Schizosaccharomyces pombe (strain 972 / ATCC 24843) (NCBI:txid284812)

InterPro domains:
  IPR005197 Glycoside hydrolase family 71 [PF03659] (24-399)
  IPR005197 Glycoside hydrolase family 71 [cd11577] (18-303)